Protein AF-A0A3N0CFX7-F1 (afdb_monomer_lite)

Radius of gyration: 48.82 Å; chains: 1; bounding box: 122×66×134 Å

Sequence (807 aa):
MGVRLFTVASLASVGLVSVAFTSPASAATNKIITVDSLAWAADATSGDEVCATAADECTLMAAVQTANETAADPAYDGIEIVFDDGLSGQVTLPNAGPVMASTSFSVTAAVNDYTDPFGSFLVVNAAQPVTIDFDDRIQLISDGDAGYAGITIKSRDVTLTNFSNIRAGESGVLVAGKNATISNGSFSDPGSVIQEAGISLTDGADGTTIDNVVFDSNFRFGIYVDDCSTVKNTTVTGSTFQATEQWGDIWVEFGCSDADQTVVSNFTVDDSTFSSTGIWSSIGLRENSTETDFVVKDSEFTGADEEVLYLFDTMTTDGLTLEGNTFTGTRPVWNEEGNATHTDTRIVDNTFTEQLAHSIVMRNAKHVDNVISGNSFLKQRVGINTTIWLTRQAGRGDVGNVVEDNLFDQGAPGDPASQDPNRWAIFGELDADAPGGNSGWSLLNNRIDNYGNGGSDAPIRIAFAGTKVLGNTYGQNTQGTTVAEESELGGNWFVWNVGTANARIQTWRPAKARFTGGKVSFDVAPVDNGQPQPTPPVNLHVYWTADDNAEEYLGKIENVTAAGRVSIPTTHNSGFVRIQTEGGASGFTSQYSGVAEVLGDTDGDGIADADEVALGTDPNKADTDGDGLSDGVEITGPGLCTTGTNPLKKDSDGDGLGDGAEVKGITINQVVTTLAGRPRAGKKIGLVSTNPCAADTDKDGLTDKQEVTGSKIKQRVHRSKKNGGWYTIGLRKTNPLVKDTDRDGLTDKQEITGSANKTKKAQRKSDPTRADTDWGGARDGAEVRYGSDPAYAGKRKPGARTSSVAD

Secondary structure (DSSP, 8-state):
-----------PPP----------------EEEEE-B------SSTTSS----TTS--BHHHHHHHHHHS---TT-S-EEEEE-TT--EEEEE-TTS--B--TT----S---SSS--S-EEEEE--SS-EEEE-TTTEEEEESS--SSEEEEE-SSSEEEEEESEEE-SSEEEEE-SBSEEEEEEEEE-TTSS--SEEEEE-TT-BS-EEEEEEEES-SSEEEEE-TT-EEEEEEEES-EEE---SSEEEEE---S-TTS-EEEEEEEEES-EE---SSSEEEEE-TTEEEEEEEEES-EEES--SEEEEE-TT-EEES-EEES-EEES-S-SEEE-TT-EEES-EEES-EEES-SS-SEEE-SSEEES-EEES-EEE---SSSSEEEEEEE-TTS--BSEEEES-EEE--STT-GGGSS--SEEEEEEE-TT-TT-B-SEEEES-EEES--TTS---SEEE-SBT-EEES-EE-TT------S---TT-S-SSEEE-TTSS--S-SEEEEEEEEETTEEEEEEEE--SSSPPP-S-EEEEEEEESSSS-EEEEEEEEEEPTT-EEEEE-S-SSSEEEEEEE-STT-PPEE----------SS-SSS-HHHHHHHT--TT-SSSS-SSS-HHHHHH--TT-TT---TT-S-SS-SSS-HHHHHH-EEEEEEEB-TTS-TTS-EEEEEE---TT-SSSS-SSS-HHHHHH-EEEEEEEE--GGG--EEEEEEE---TT-SSSS-SSS-HHHHHHTTT--STTTT----TTBS-SSSSSS-HHHHHHHT--TTB-----TT--------

pLDDT: mean 80.7, std 17.96, range [25.69, 98.88]

Organism: NCBI:txid661483

InterPro domains:
  IPR006626 Parallel beta-helix repeat [SM00710] (177-203)
  IPR006626 Parallel beta-helix repeat [SM00710] (205-227)
  IPR006626 Parallel beta-helix repeat [SM00710] (264-287)
  IPR006626 Parallel beta-helix repeat [SM00710] (317-337)
  IPR006626 Parallel beta-helix repeat [SM00710] (342-364)
  IPR006626 Parallel beta-helix repeat [SM00710] (367-387)
  IPR006626 Parallel beta-helix repeat [SM00710] (438-464)
  IPR011050 Pectin lyase fold/virulence factor [SSF51126] (20-379)
  IPR012334 Pectin lyase fold [G3DSA:2.160.20.10] (106-497)
  IPR028974 TSP type-3 repeat [G3DSA:4.10.1080.10] (569-791)
  IPR039448 Right handed beta helix domain [PF13229] (147-279)
  IPR053180 Calcium-binding acidic-repeat protein [PTHR37467] (542-659)
  IPR059100 Bacterial TSP3 repeat [PF18884] (601-622)
  IPR059100 Bacterial TSP3 repeat [PF18884] (623-649)
  IPR059100 Bacterial TSP3 repeat [PF18884] (651-663)
  IPR059100 Bacterial TSP3 repeat [PF18884] (696-709)
  IPR059100 Bacterial TSP3 repeat [PF18884] (777-790)

Structure (mmCIF, N/CA/C/O backbone):
data_AF-A0A3N0CFX7-F1
#
_entry.id   AF-A0A3N0CFX7-F1
#
loop_
_atom_site.group_PDB
_atom_site.id
_atom_site.type_symbol
_atom_site.label_atom_id
_atom_site.label_alt_id
_atom_site.label_comp_id
_atom_site.label_asym_id
_atom_site.label_entity_id
_atom_site.label_seq_id
_atom_site.pdbx_PDB_ins_code
_atom_site.Cartn_x
_atom_site.Cartn_y
_atom_site.Cartn_z
_atom_site.occupancy
_atom_site.B_iso_or_equiv
_atom_site.auth_seq_id
_atom_site.auth_comp_id
_atom_site.auth_asym_id
_atom_site.auth_atom_id
_atom_site.pdbx_PDB_model_num
ATOM 1 N N . MET A 1 1 ? -49.184 -2.955 -3.752 1.00 36.47 1 MET A N 1
ATOM 2 C CA . MET A 1 1 ? -49.523 -1.980 -4.811 1.00 36.47 1 MET A CA 1
ATOM 3 C C . MET A 1 1 ? -48.276 -1.134 -5.030 1.00 36.47 1 MET A C 1
ATOM 5 O O . MET A 1 1 ? -47.872 -0.473 -4.088 1.00 36.47 1 MET A O 1
ATOM 9 N N . GLY A 1 2 ? -47.633 -1.241 -6.200 1.00 33.75 2 GLY A N 1
ATOM 10 C CA . GLY A 1 2 ? -46.503 -0.387 -6.609 1.00 33.75 2 GLY A CA 1
ATOM 11 C C . GLY A 1 2 ? -45.094 -0.974 -6.444 1.00 33.75 2 GLY A C 1
ATOM 12 O O . GLY A 1 2 ? -44.371 -0.574 -5.543 1.00 33.75 2 GLY A O 1
ATOM 13 N N . VAL A 1 3 ? -44.693 -1.866 -7.355 1.00 25.69 3 VAL A N 1
ATOM 14 C CA . VAL A 1 3 ? -43.283 -2.188 -7.655 1.00 25.69 3 VAL A CA 1
ATOM 15 C C . VAL A 1 3 ? -42.789 -1.162 -8.685 1.00 25.69 3 VAL A C 1
ATOM 17 O O . VAL A 1 3 ? -43.472 -0.949 -9.687 1.00 25.69 3 VAL A O 1
ATOM 20 N N . ARG A 1 4 ? -41.641 -0.510 -8.450 1.00 29.55 4 ARG A N 1
ATOM 21 C CA . ARG A 1 4 ? -40.951 0.331 -9.446 1.00 29.55 4 ARG A CA 1
ATOM 22 C C . ARG A 1 4 ? -39.820 -0.478 -10.083 1.00 29.55 4 ARG A C 1
ATOM 24 O O . ARG A 1 4 ? -38.859 -0.827 -9.409 1.00 29.55 4 ARG A O 1
ATOM 31 N N . LEU A 1 5 ? -39.989 -0.778 -11.369 1.00 26.91 5 LEU A N 1
ATOM 32 C CA . LEU A 1 5 ? -38.990 -1.361 -12.263 1.00 26.91 5 LEU A CA 1
ATOM 33 C C . LEU A 1 5 ? -38.076 -0.249 -12.805 1.00 26.91 5 LEU A C 1
ATOM 35 O O . LEU A 1 5 ? -38.568 0.810 -13.195 1.00 26.91 5 LEU A O 1
ATOM 39 N N . PHE A 1 6 ? -36.773 -0.524 -12.870 1.00 29.48 6 PHE A N 1
ATOM 40 C CA . PHE A 1 6 ? -35.796 0.243 -13.643 1.00 29.48 6 PHE A CA 1
ATOM 41 C C . PHE A 1 6 ? -36.063 0.070 -15.147 1.00 29.48 6 PHE A C 1
ATOM 43 O O . PHE A 1 6 ? -36.169 -1.051 -15.641 1.00 29.48 6 PHE A O 1
ATOM 50 N N . THR A 1 7 ? -36.165 1.180 -15.877 1.00 27.59 7 THR A N 1
ATOM 51 C CA . THR A 1 7 ? -36.228 1.209 -17.346 1.00 27.59 7 THR A CA 1
ATOM 52 C C . THR A 1 7 ? -34.822 1.344 -17.921 1.00 27.59 7 THR A C 1
ATOM 54 O O . THR A 1 7 ? -34.185 2.380 -17.753 1.00 27.59 7 THR A O 1
ATOM 57 N N . VAL A 1 8 ? -34.376 0.313 -18.639 1.00 29.03 8 VAL A N 1
ATOM 58 C CA . VAL A 1 8 ? -33.284 0.384 -19.618 1.00 29.03 8 VAL A CA 1
ATOM 59 C C . VAL A 1 8 ? -33.892 0.885 -20.928 1.00 29.03 8 VAL A C 1
ATOM 61 O O . VAL A 1 8 ? -34.810 0.265 -21.465 1.00 29.03 8 VAL A O 1
ATOM 64 N N . ALA A 1 9 ? -33.425 2.027 -21.430 1.00 29.09 9 ALA A N 1
ATOM 65 C CA . ALA A 1 9 ? -33.841 2.549 -22.726 1.00 29.09 9 ALA A CA 1
ATOM 66 C C . ALA A 1 9 ? -33.032 1.865 -23.839 1.00 29.09 9 ALA A C 1
ATOM 68 O O . ALA A 1 9 ? -31.879 2.202 -24.081 1.00 29.09 9 ALA A O 1
ATOM 69 N N . SER A 1 10 ? -33.657 0.904 -24.521 1.00 29.89 10 SER A N 1
ATOM 70 C CA . SER A 1 10 ? -33.232 0.445 -25.845 1.00 29.89 10 SER A CA 1
ATOM 71 C C . SER A 1 10 ? -33.852 1.379 -26.887 1.00 29.89 10 SER A C 1
ATOM 73 O O . SER A 1 10 ? -35.075 1.446 -27.019 1.00 29.89 10 SER A O 1
ATOM 75 N N . LEU A 1 11 ? -33.017 2.138 -27.596 1.00 30.11 11 LEU A N 1
ATOM 76 C CA . LEU A 1 11 ? -33.422 2.917 -28.763 1.00 30.11 11 LEU A CA 1
ATOM 77 C C . LEU A 1 11 ? -33.107 2.100 -30.017 1.00 30.11 11 LEU A C 1
ATOM 79 O O . LEU A 1 11 ? -31.957 1.964 -30.421 1.00 30.11 11 LEU A O 1
ATOM 83 N N . ALA A 1 12 ? -34.161 1.545 -30.612 1.00 31.00 12 ALA A N 1
ATOM 84 C CA . ALA A 1 12 ? -34.138 0.948 -31.936 1.00 31.00 12 ALA A CA 1
ATOM 85 C C . ALA A 1 12 ? -34.072 2.057 -32.998 1.00 31.00 12 ALA A C 1
ATOM 87 O O . ALA A 1 12 ? -35.005 2.852 -33.135 1.00 31.00 12 ALA A O 1
ATOM 88 N N . SER A 1 13 ? -32.986 2.100 -33.764 1.00 30.66 13 SER A N 1
ATOM 89 C CA . SER A 1 13 ? -32.874 2.890 -34.988 1.00 30.66 13 SER A CA 1
ATOM 90 C C . SER A 1 13 ? -33.237 2.028 -36.202 1.00 30.66 13 SER A C 1
ATOM 92 O O . SER A 1 13 ? -32.788 0.898 -36.376 1.00 30.66 13 SER A O 1
ATOM 94 N N . VAL A 1 14 ? -34.125 2.581 -37.025 1.00 30.81 14 VAL A N 1
ATOM 95 C CA . VAL A 1 14 ? -34.652 2.009 -38.266 1.00 30.81 14 VAL A CA 1
ATOM 96 C C . VAL A 1 14 ? -33.516 1.848 -39.278 1.00 30.81 14 VAL A C 1
ATOM 98 O O . VAL A 1 14 ? -32.934 2.835 -39.723 1.00 30.81 14 VAL A O 1
ATOM 101 N N . GLY A 1 15 ? -33.216 0.604 -39.655 1.00 29.09 15 GLY A N 1
ATOM 102 C CA . GLY A 1 15 ? -32.252 0.288 -40.705 1.00 29.09 15 GLY A CA 1
ATOM 103 C C . GLY A 1 15 ? -32.768 0.699 -42.084 1.00 29.09 15 GLY A C 1
ATOM 104 O O . GLY A 1 15 ? -33.669 0.070 -42.638 1.00 29.09 15 GLY A O 1
ATOM 105 N N . LEU A 1 16 ? -32.167 1.740 -42.657 1.00 30.80 16 LEU A N 1
ATOM 106 C CA . LEU A 1 16 ? -32.125 1.932 -44.103 1.00 30.80 16 LEU A CA 1
ATOM 107 C C . LEU A 1 16 ? -31.152 0.892 -44.666 1.00 30.80 16 LEU A C 1
ATOM 109 O O . LEU A 1 16 ? -29.952 0.956 -44.420 1.00 30.80 16 LEU A O 1
ATOM 113 N N . VAL A 1 17 ? -31.678 -0.083 -45.408 1.00 31.00 17 VAL A N 1
ATOM 114 C CA . VAL A 1 17 ? -30.866 -1.032 -46.175 1.00 31.00 17 VAL A CA 1
ATOM 115 C C . VAL A 1 17 ? -30.278 -0.283 -47.370 1.00 31.00 17 VAL A C 1
ATOM 117 O O . VAL A 1 17 ? -30.862 -0.238 -48.450 1.00 31.00 17 VAL A O 1
ATOM 120 N N . SER A 1 18 ? -29.120 0.337 -47.174 1.00 32.50 18 SER A N 1
ATOM 121 C CA . SER A 1 18 ? -28.195 0.628 -48.261 1.00 32.50 18 SER A CA 1
ATOM 122 C C . SER A 1 18 ? -27.441 -0.662 -48.558 1.00 32.50 18 SER A C 1
ATOM 124 O O . SER A 1 18 ? -26.610 -1.098 -47.765 1.00 32.50 18 SER A O 1
ATOM 126 N N . VAL A 1 19 ? -27.766 -1.299 -49.684 1.00 34.69 19 VAL A N 1
ATOM 127 C CA . VAL A 1 19 ? -26.976 -2.405 -50.231 1.00 34.69 19 VAL A CA 1
ATOM 128 C C . VAL A 1 19 ? -25.618 -1.826 -50.623 1.00 34.69 19 VAL A C 1
ATOM 130 O O . VAL A 1 19 ? -25.456 -1.276 -51.711 1.00 34.69 19 VAL A O 1
ATOM 133 N N . ALA A 1 20 ? -24.661 -1.885 -49.700 1.00 34.44 20 ALA A N 1
ATOM 134 C CA . ALA A 1 20 ? -23.262 -1.708 -50.025 1.00 34.44 20 ALA A CA 1
ATOM 135 C C . ALA A 1 20 ? -22.862 -2.914 -50.877 1.00 34.44 20 ALA A C 1
ATOM 137 O O . ALA A 1 20 ? -22.978 -4.060 -50.441 1.00 34.44 20 ALA A O 1
ATOM 138 N N . PHE A 1 21 ? -22.433 -2.659 -52.110 1.00 34.09 21 PHE A N 1
ATOM 139 C CA . PHE A 1 21 ? -21.617 -3.622 -52.828 1.00 34.09 21 PHE A CA 1
ATOM 140 C C . PHE A 1 21 ? -20.375 -3.855 -51.968 1.00 34.09 21 PHE A C 1
ATOM 142 O O . PHE A 1 21 ? -19.494 -3.003 -51.913 1.00 34.09 21 PHE A O 1
ATOM 149 N N . THR A 1 22 ? -20.327 -4.976 -51.253 1.00 35.44 22 THR A N 1
ATOM 150 C CA . THR A 1 22 ? -19.085 -5.465 -50.668 1.00 35.44 22 THR A CA 1
ATOM 151 C C . THR A 1 22 ? -18.187 -5.839 -51.838 1.00 35.44 22 THR A C 1
ATOM 153 O O . THR A 1 22 ? -18.382 -6.877 -52.476 1.00 35.44 22 THR A O 1
ATOM 156 N N . SER A 1 23 ? -17.229 -4.973 -52.160 1.00 39.06 23 SER A N 1
ATOM 157 C CA . SER A 1 23 ? -15.993 -5.436 -52.778 1.00 39.06 23 SER A CA 1
ATOM 158 C C . SER A 1 23 ? -15.432 -6.555 -51.893 1.00 39.06 23 SER A C 1
ATOM 160 O O . SER A 1 23 ? -15.557 -6.460 -50.667 1.00 39.06 23 SER A O 1
ATOM 162 N N . PRO A 1 24 ? -14.869 -7.632 -52.464 1.00 39.16 24 PRO A N 1
ATOM 163 C CA . PRO A 1 24 ? -14.166 -8.608 -51.647 1.00 39.16 24 PRO A CA 1
ATOM 164 C C . PRO A 1 24 ? -13.107 -7.844 -50.849 1.00 39.16 24 PRO A C 1
ATOM 166 O O . PRO A 1 24 ? -12.378 -7.035 -51.424 1.00 39.16 24 PRO A O 1
ATOM 169 N N . ALA A 1 25 ? -13.082 -8.037 -49.529 1.00 41.69 25 ALA A N 1
ATOM 170 C CA . ALA A 1 25 ? -11.943 -7.626 -48.731 1.00 41.69 25 ALA A CA 1
ATOM 171 C C . ALA A 1 25 ? -10.722 -8.295 -49.370 1.00 41.69 25 ALA A C 1
ATOM 173 O O . ALA A 1 25 ? -10.656 -9.526 -49.424 1.00 41.69 25 ALA A O 1
ATOM 174 N N . SER A 1 26 ? -9.827 -7.492 -49.946 1.00 46.47 26 SER A N 1
ATOM 175 C CA . SER A 1 26 ? -8.476 -7.963 -50.214 1.00 46.47 26 SER A CA 1
ATOM 176 C C . SER A 1 26 ? -7.952 -8.460 -48.875 1.00 46.47 26 SER A C 1
ATOM 178 O O . SER A 1 26 ? -8.103 -7.757 -47.875 1.00 46.47 26 SER A O 1
ATOM 180 N N . ALA A 1 27 ? -7.434 -9.685 -48.824 1.00 52.12 27 ALA A N 1
ATOM 181 C CA . ALA A 1 27 ? -6.634 -10.076 -47.676 1.00 52.12 27 ALA A CA 1
ATOM 182 C C . ALA A 1 27 ? -5.546 -9.009 -47.519 1.00 52.12 27 ALA A C 1
ATOM 184 O O . ALA A 1 27 ? -4.971 -8.594 -48.527 1.00 52.12 27 ALA A O 1
ATOM 185 N N . ALA A 1 28 ? -5.334 -8.540 -46.292 1.00 56.62 28 ALA A N 1
ATOM 186 C CA . ALA A 1 28 ? -4.147 -7.785 -45.943 1.00 56.62 28 ALA A CA 1
ATOM 187 C C . ALA A 1 28 ? -2.940 -8.549 -46.492 1.00 56.62 28 ALA A C 1
ATOM 189 O O . ALA A 1 28 ? -2.705 -9.694 -46.100 1.00 56.62 28 ALA A O 1
ATOM 190 N N . THR A 1 29 ? -2.258 -7.988 -47.482 1.00 82.75 29 THR A N 1
ATOM 191 C CA . THR A 1 29 ? -1.043 -8.578 -48.039 1.00 82.75 29 THR A CA 1
ATOM 192 C C . THR A 1 29 ? 0.082 -7.614 -47.753 1.00 82.75 29 THR A C 1
ATOM 194 O O . THR A 1 29 ? 0.002 -6.454 -48.151 1.00 82.75 29 THR A O 1
ATOM 197 N N . ASN A 1 30 ? 1.115 -8.088 -47.066 1.00 88.00 30 ASN A N 1
ATOM 198 C CA . ASN A 1 30 ? 2.364 -7.356 -46.929 1.00 88.00 30 ASN A CA 1
ATOM 199 C C . ASN A 1 30 ? 3.230 -7.586 -48.171 1.00 88.00 30 ASN A C 1
ATOM 201 O O . ASN A 1 30 ? 3.159 -8.642 -48.814 1.00 88.00 30 ASN A O 1
ATOM 205 N N . LYS A 1 31 ? 4.057 -6.601 -48.519 1.00 93.19 31 LYS A N 1
ATOM 206 C CA . LYS A 1 31 ? 5.149 -6.792 -49.475 1.00 93.19 31 LYS A CA 1
ATOM 207 C C . LYS A 1 31 ? 6.262 -7.540 -48.743 1.00 93.19 31 LYS A C 1
ATOM 209 O O . LYS A 1 31 ? 6.888 -6.978 -47.851 1.00 93.19 31 LYS A O 1
ATOM 214 N N . ILE A 1 32 ? 6.478 -8.803 -49.102 1.00 94.62 32 ILE A N 1
ATOM 215 C CA . ILE A 1 32 ? 7.483 -9.653 -48.451 1.00 94.62 32 ILE A CA 1
ATOM 216 C C . ILE A 1 32 ? 8.857 -9.395 -49.077 1.00 94.62 32 ILE A C 1
ATOM 218 O O . ILE A 1 32 ? 9.004 -9.469 -50.299 1.00 94.62 32 ILE A O 1
ATOM 222 N N . ILE A 1 33 ? 9.854 -9.126 -48.237 1.00 96.56 33 ILE A N 1
ATOM 223 C CA . ILE A 1 33 ? 11.277 -9.116 -48.583 1.00 96.56 33 ILE A CA 1
ATOM 224 C C . ILE A 1 33 ? 11.930 -10.259 -47.807 1.00 96.56 33 ILE A C 1
ATOM 226 O O . ILE A 1 33 ? 11.879 -10.285 -46.580 1.00 96.56 33 ILE A O 1
ATOM 230 N N . THR A 1 34 ? 12.528 -11.213 -48.516 1.00 97.00 34 THR A N 1
ATOM 231 C CA . THR A 1 34 ? 13.131 -12.396 -47.896 1.00 97.00 34 THR A CA 1
ATOM 232 C C . THR A 1 34 ? 14.648 -12.271 -47.873 1.00 97.00 34 THR A C 1
ATOM 234 O O . THR A 1 34 ? 15.277 -12.186 -48.924 1.00 97.00 34 THR A O 1
ATOM 237 N N . VAL A 1 35 ? 15.221 -12.253 -46.672 1.00 97.75 35 VAL A N 1
ATOM 238 C CA . VAL A 1 35 ? 16.664 -12.268 -46.425 1.00 97.75 35 VAL A CA 1
ATOM 239 C C . VAL A 1 35 ? 17.175 -13.702 -46.567 1.00 97.75 35 VAL A C 1
ATOM 241 O O . VAL A 1 35 ? 16.718 -14.601 -45.857 1.00 97.75 35 VAL A O 1
ATOM 244 N N . ASP A 1 36 ? 18.148 -13.908 -47.453 1.00 96.81 36 ASP A N 1
ATOM 245 C CA . ASP A 1 36 ? 18.740 -15.216 -47.773 1.00 96.81 36 ASP A CA 1
ATOM 246 C C . ASP A 1 36 ? 20.222 -15.333 -47.360 1.00 96.81 36 ASP A C 1
ATOM 248 O O . ASP A 1 36 ? 20.809 -16.419 -47.409 1.00 96.81 36 ASP A O 1
ATOM 252 N N . SER A 1 37 ? 20.820 -14.240 -46.872 1.00 96.56 37 SER A N 1
ATOM 253 C CA . SER A 1 37 ? 22.227 -14.181 -46.472 1.00 96.56 37 SER A CA 1
ATOM 254 C C . SER A 1 37 ? 22.444 -13.459 -45.139 1.00 96.56 37 SER A C 1
ATOM 256 O O . SER A 1 37 ? 21.894 -12.389 -44.879 1.00 96.56 37 SER A O 1
ATOM 258 N N . LEU A 1 38 ? 23.320 -14.029 -44.298 1.00 95.12 38 LEU A N 1
ATOM 259 C CA . LEU A 1 38 ? 23.805 -13.407 -43.052 1.00 95.12 38 LEU A CA 1
ATOM 260 C C . LEU A 1 38 ? 24.966 -12.421 -43.286 1.00 95.12 38 LEU A C 1
ATOM 262 O O . LEU A 1 38 ? 25.526 -11.890 -42.325 1.00 95.12 38 LEU A O 1
ATOM 266 N N . ALA A 1 39 ? 25.383 -12.205 -44.538 1.00 94.56 39 ALA A N 1
ATOM 267 C CA . ALA A 1 39 ? 26.454 -11.270 -44.856 1.00 94.56 39 ALA A CA 1
ATOM 268 C C . ALA A 1 39 ? 26.068 -9.817 -44.518 1.00 94.56 39 ALA A C 1
ATOM 270 O O . ALA A 1 39 ? 24.905 -9.423 -44.582 1.00 94.56 39 ALA A O 1
ATOM 271 N N . TRP A 1 40 ? 27.066 -8.987 -44.202 1.00 92.88 40 TRP A N 1
ATOM 272 C CA . TRP A 1 40 ? 26.878 -7.551 -43.986 1.00 92.88 40 TRP A CA 1
ATOM 273 C C . TRP A 1 40 ? 27.243 -6.762 -45.249 1.00 92.88 40 TRP A C 1
ATOM 275 O O . TRP A 1 40 ? 28.405 -6.411 -45.465 1.00 92.88 40 TRP A O 1
ATOM 285 N N . ALA A 1 41 ? 26.260 -6.515 -46.116 1.00 92.62 41 ALA A N 1
ATOM 286 C CA . ALA A 1 41 ? 26.447 -5.763 -47.357 1.00 92.62 41 ALA A CA 1
ATOM 287 C C . ALA A 1 41 ? 25.207 -4.931 -47.702 1.00 92.62 41 ALA A C 1
ATOM 289 O O . ALA A 1 41 ? 24.089 -5.375 -47.474 1.00 92.62 41 ALA A O 1
ATOM 290 N N . ALA A 1 42 ? 25.422 -3.741 -48.261 1.00 91.50 42 ALA A N 1
ATOM 291 C CA . ALA A 1 42 ? 24.358 -2.861 -48.734 1.00 91.50 42 ALA A CA 1
ATOM 292 C C . ALA A 1 42 ? 23.788 -3.323 -50.085 1.00 91.50 42 ALA A C 1
ATOM 294 O O . ALA A 1 42 ? 24.447 -4.053 -50.835 1.00 91.50 42 ALA A O 1
ATOM 295 N N . ASP A 1 43 ? 22.598 -2.825 -50.401 1.00 91.31 43 ASP A N 1
ATOM 296 C CA . ASP A 1 43 ? 21.980 -2.912 -51.719 1.00 91.31 43 ASP A CA 1
ATOM 297 C C . ASP A 1 43 ? 22.938 -2.370 -52.800 1.00 91.31 43 ASP A C 1
ATOM 299 O O . ASP A 1 43 ? 23.551 -1.303 -52.652 1.00 91.31 43 ASP A O 1
ATOM 303 N N . ALA A 1 44 ? 23.116 -3.135 -53.878 1.00 92.69 44 ALA A N 1
ATOM 304 C CA . ALA A 1 44 ? 23.979 -2.751 -54.987 1.00 92.69 44 ALA A CA 1
ATOM 305 C C . ALA A 1 44 ? 23.407 -1.587 -55.804 1.00 92.69 44 ALA A C 1
ATOM 307 O O . ALA A 1 44 ? 24.187 -0.826 -56.390 1.00 92.69 44 ALA A O 1
ATOM 308 N N . THR A 1 45 ? 22.077 -1.457 -55.864 1.00 91.88 45 THR A N 1
ATOM 309 C CA . THR A 1 45 ? 21.380 -0.502 -56.731 1.00 91.88 45 THR A CA 1
ATOM 310 C C . THR A 1 45 ? 20.242 0.198 -55.988 1.00 91.88 45 THR A C 1
ATOM 312 O O . THR A 1 45 ? 19.070 -0.035 -56.242 1.00 91.88 45 THR A O 1
ATOM 315 N N . SER A 1 46 ? 20.604 1.160 -55.137 1.00 85.44 46 SER A N 1
ATOM 316 C CA . SER A 1 46 ? 19.644 2.036 -54.447 1.00 85.44 46 SER A CA 1
ATOM 317 C C . SER A 1 46 ? 18.541 2.579 -55.377 1.00 85.44 46 SER A C 1
ATOM 319 O O . SER A 1 46 ? 18.813 3.153 -56.441 1.00 85.44 46 SER A O 1
ATOM 321 N N . GLY A 1 47 ? 17.294 2.425 -54.936 1.00 82.19 47 GLY A N 1
ATOM 322 C CA . GLY A 1 47 ? 16.071 2.944 -55.537 1.00 82.19 47 GLY A CA 1
ATOM 323 C C . GLY A 1 47 ? 15.426 2.048 -56.594 1.00 82.19 47 GLY A C 1
ATOM 324 O O . GLY A 1 47 ? 14.506 2.512 -57.271 1.00 82.19 47 GLY A O 1
ATOM 325 N N . ASP A 1 48 ? 15.892 0.811 -56.783 1.00 89.38 48 ASP A N 1
ATOM 326 C CA . ASP A 1 48 ? 15.314 -0.128 -57.757 1.00 89.38 48 ASP A CA 1
ATOM 327 C C . ASP A 1 48 ? 14.217 -1.047 -57.180 1.00 89.38 48 ASP A C 1
ATOM 329 O O . ASP A 1 48 ? 13.579 -1.785 -57.933 1.00 89.38 48 ASP A O 1
ATOM 333 N N . GLU A 1 49 ? 13.953 -0.939 -55.873 1.00 88.25 49 GLU A N 1
ATOM 334 C CA . GLU A 1 49 ? 13.016 -1.765 -55.100 1.00 88.25 49 GLU A CA 1
ATOM 335 C C . GLU A 1 49 ? 13.322 -3.278 -55.115 1.00 88.25 49 GLU A C 1
ATOM 337 O O . GLU A 1 49 ? 12.430 -4.092 -54.843 1.00 88.25 49 GLU A O 1
ATOM 342 N N . VAL A 1 50 ? 14.565 -3.673 -55.405 1.00 91.75 50 VAL A N 1
ATOM 343 C CA . VAL A 1 50 ? 15.019 -5.067 -55.411 1.00 91.75 50 VAL A CA 1
ATOM 344 C C . VAL A 1 50 ? 16.083 -5.264 -54.339 1.00 91.75 50 VAL A C 1
ATOM 346 O O . VAL A 1 50 ? 17.161 -4.697 -54.408 1.00 91.75 50 VAL A O 1
ATOM 349 N N . CYS A 1 51 ? 15.824 -6.151 -53.377 1.00 95.69 51 CYS A N 1
ATOM 350 C CA . CYS A 1 51 ? 16.849 -6.517 -52.403 1.00 95.69 51 CYS A CA 1
ATOM 351 C C . CYS A 1 51 ? 17.922 -7.396 -53.060 1.00 95.69 51 CYS A C 1
ATOM 353 O O . CYS A 1 51 ? 17.751 -8.611 -53.163 1.00 95.69 51 CYS A O 1
ATOM 355 N N . ALA A 1 52 ? 19.018 -6.789 -53.517 1.00 96.06 52 ALA A N 1
ATOM 356 C CA . ALA A 1 52 ? 20.153 -7.515 -54.074 1.00 96.06 52 ALA A CA 1
ATOM 357 C C . ALA A 1 52 ? 21.479 -6.786 -53.824 1.00 96.06 52 ALA A C 1
ATOM 359 O O . ALA A 1 52 ? 21.709 -5.655 -54.249 1.00 96.06 52 ALA A O 1
ATOM 360 N N . THR A 1 53 ? 22.410 -7.467 -53.167 1.00 95.44 53 THR A N 1
ATOM 361 C CA . THR A 1 53 ? 23.797 -7.010 -53.023 1.00 95.44 53 THR A CA 1
ATOM 362 C C . THR A 1 53 ? 24.598 -7.256 -54.307 1.00 95.44 53 THR A C 1
ATOM 364 O O . THR A 1 53 ? 24.149 -7.912 -55.247 1.00 95.44 53 THR A O 1
ATOM 367 N N . ALA A 1 54 ? 25.856 -6.800 -54.351 1.00 93.12 54 ALA A N 1
ATOM 368 C CA . ALA A 1 54 ? 26.747 -7.059 -55.490 1.00 93.12 54 ALA A CA 1
ATOM 369 C C . ALA A 1 54 ? 27.062 -8.558 -55.704 1.00 93.12 54 ALA A C 1
ATOM 371 O O . ALA A 1 54 ? 27.610 -8.922 -56.747 1.00 93.12 54 ALA A O 1
ATOM 372 N N . ALA A 1 55 ? 26.751 -9.404 -54.715 1.00 94.50 55 ALA A N 1
ATOM 373 C CA . ALA A 1 55 ? 26.876 -10.856 -54.771 1.00 94.50 55 ALA A CA 1
ATOM 374 C C . ALA A 1 55 ? 25.579 -11.569 -55.207 1.00 94.50 55 ALA A C 1
ATOM 376 O O . ALA A 1 55 ? 25.594 -12.793 -55.278 1.00 94.50 55 ALA A O 1
ATOM 377 N N . ASP A 1 56 ? 24.514 -10.827 -55.546 1.00 94.44 56 ASP A N 1
ATOM 378 C CA . ASP A 1 56 ? 23.180 -11.366 -55.876 1.00 94.44 56 ASP A CA 1
ATOM 379 C C . ASP A 1 56 ? 22.516 -12.093 -54.686 1.00 94.44 56 ASP A C 1
ATOM 381 O O . ASP A 1 56 ? 21.805 -13.077 -54.856 1.00 94.44 56 ASP A O 1
ATOM 385 N N . GLU A 1 57 ? 22.791 -11.606 -53.471 1.00 96.00 57 GLU A N 1
ATOM 386 C CA . GLU A 1 57 ? 22.206 -12.061 -52.197 1.00 96.00 57 GLU A CA 1
ATOM 387 C C . GLU A 1 57 ? 21.362 -10.935 -51.581 1.00 96.00 57 GLU A C 1
ATOM 389 O O . GLU A 1 57 ? 21.753 -9.766 -51.690 1.00 96.00 57 GLU A O 1
ATOM 394 N N . CYS A 1 58 ? 20.276 -11.258 -50.878 1.00 97.31 58 CYS A N 1
ATOM 395 C CA . CYS A 1 58 ? 19.509 -10.323 -50.057 1.00 97.31 58 CYS A CA 1
ATOM 396 C C . CYS A 1 58 ? 19.943 -10.429 -48.587 1.00 97.31 58 CYS A C 1
ATOM 398 O O . CYS A 1 58 ? 19.610 -11.373 -47.869 1.00 97.31 58 CYS A O 1
ATOM 400 N N . THR A 1 59 ? 20.696 -9.433 -48.123 1.00 96.94 59 THR A N 1
ATOM 401 C CA . THR A 1 59 ? 21.117 -9.291 -46.721 1.00 96.94 59 THR A CA 1
ATOM 402 C C . THR A 1 59 ? 20.105 -8.458 -45.935 1.00 96.94 59 THR A C 1
ATOM 404 O O . THR A 1 59 ? 19.326 -7.699 -46.512 1.00 96.94 59 THR A O 1
ATOM 407 N N . LEU A 1 60 ? 20.165 -8.503 -44.601 1.00 96.06 60 LEU A N 1
ATOM 408 C CA . LEU A 1 60 ? 19.311 -7.660 -43.755 1.00 96.06 60 LEU A CA 1
ATOM 409 C C . LEU A 1 60 ? 19.508 -6.153 -44.019 1.00 96.06 60 LEU A C 1
ATOM 411 O O . LEU A 1 60 ? 18.539 -5.398 -44.052 1.00 96.06 60 LEU A O 1
ATOM 415 N N . MET A 1 61 ? 20.750 -5.707 -44.245 1.00 94.44 61 MET A N 1
ATOM 416 C CA . MET A 1 61 ? 21.034 -4.301 -44.560 1.00 94.44 61 MET A CA 1
ATOM 417 C C . MET A 1 61 ? 20.412 -3.883 -45.900 1.00 94.44 61 MET A C 1
ATOM 419 O O . MET A 1 61 ? 19.783 -2.826 -45.960 1.00 94.44 61 MET A O 1
ATOM 423 N N . ALA A 1 62 ? 20.548 -4.711 -46.943 1.00 96.12 62 ALA A N 1
ATOM 424 C CA . ALA A 1 62 ? 19.916 -4.460 -48.236 1.00 96.12 62 ALA A CA 1
ATOM 425 C C . ALA A 1 62 ? 18.384 -4.464 -48.111 1.00 96.12 62 ALA A C 1
ATOM 427 O O . ALA A 1 62 ? 17.740 -3.534 -48.578 1.00 96.12 62 ALA A O 1
ATOM 428 N N . ALA A 1 63 ? 17.803 -5.421 -47.380 1.00 97.44 63 ALA A N 1
ATOM 429 C CA . ALA A 1 63 ? 16.357 -5.508 -47.175 1.00 97.44 63 ALA A CA 1
ATOM 430 C C . ALA A 1 63 ? 15.776 -4.254 -46.503 1.00 97.44 63 ALA A C 1
ATOM 432 O O . ALA A 1 63 ? 14.747 -3.735 -46.941 1.00 97.44 63 ALA A O 1
ATOM 433 N N . VAL A 1 64 ? 16.450 -3.723 -45.476 1.00 96.50 64 VAL A N 1
ATOM 434 C CA . VAL A 1 64 ? 16.043 -2.470 -44.817 1.00 96.50 64 VAL A CA 1
ATOM 435 C C . VAL A 1 64 ? 16.174 -1.271 -45.764 1.00 96.50 64 VAL A C 1
ATOM 437 O O . VAL A 1 64 ? 15.294 -0.410 -45.779 1.00 96.50 64 VAL A O 1
ATOM 440 N N . GLN A 1 65 ? 17.223 -1.206 -46.591 1.00 94.56 65 GLN A N 1
ATOM 441 C CA . GLN A 1 65 ? 17.367 -0.154 -47.607 1.00 94.56 65 GLN A CA 1
ATOM 442 C C . GLN A 1 65 ? 16.245 -0.220 -48.649 1.00 94.56 65 GLN A C 1
ATOM 444 O O . GLN A 1 65 ? 15.573 0.786 -48.877 1.00 94.56 65 GLN A O 1
ATOM 449 N N . THR A 1 66 ? 15.959 -1.409 -49.181 1.00 95.69 66 THR A N 1
ATOM 450 C CA . THR A 1 66 ? 14.844 -1.644 -50.102 1.00 95.69 66 THR A CA 1
ATOM 451 C C . THR A 1 66 ? 13.500 -1.260 -49.470 1.00 95.69 66 THR A C 1
ATOM 453 O O . THR A 1 66 ? 12.659 -0.649 -50.132 1.00 95.69 66 THR A O 1
ATOM 456 N N . ALA A 1 67 ? 13.281 -1.565 -48.185 1.00 95.69 67 ALA A N 1
ATOM 457 C CA . ALA A 1 67 ? 12.064 -1.178 -47.470 1.00 95.69 67 ALA A CA 1
ATOM 458 C C . ALA A 1 67 ? 11.927 0.348 -47.329 1.00 95.69 67 ALA A C 1
ATOM 460 O O . ALA A 1 67 ? 10.850 0.898 -47.554 1.00 95.69 67 ALA A O 1
ATOM 461 N N . ASN A 1 68 ? 13.021 1.046 -47.014 1.00 94.25 68 ASN A N 1
ATOM 462 C CA . ASN A 1 68 ? 13.043 2.507 -46.907 1.00 94.25 68 ASN A CA 1
ATOM 463 C C . ASN A 1 68 ? 12.785 3.213 -48.243 1.00 94.25 68 ASN A C 1
ATOM 465 O O . ASN A 1 68 ? 12.196 4.293 -48.274 1.00 94.25 68 ASN A O 1
ATOM 469 N N . GLU A 1 69 ? 13.264 2.625 -49.336 1.00 92.88 69 GLU A N 1
ATOM 470 C CA . GLU A 1 69 ? 13.162 3.181 -50.686 1.00 92.88 69 GLU A CA 1
ATOM 471 C C . GLU A 1 69 ? 11.858 2.790 -51.392 1.00 92.88 69 GLU A C 1
ATOM 473 O O . GLU A 1 69 ? 11.463 3.453 -52.353 1.00 92.88 69 GLU A O 1
ATOM 478 N N . THR A 1 70 ? 11.158 1.764 -50.895 1.00 91.62 70 THR A N 1
ATOM 479 C CA . THR A 1 70 ? 9.848 1.352 -51.407 1.00 91.62 70 THR A CA 1
ATOM 480 C C . THR A 1 70 ? 8.829 2.472 -51.192 1.00 91.62 70 THR A C 1
ATOM 482 O O . THR A 1 70 ? 8.538 2.889 -50.066 1.00 91.62 70 THR A O 1
ATOM 485 N N . ALA A 1 71 ? 8.258 2.962 -52.294 1.00 89.44 71 ALA A N 1
ATOM 486 C CA . ALA A 1 71 ? 7.199 3.959 -52.241 1.00 89.44 71 ALA A CA 1
ATOM 487 C C . ALA A 1 71 ? 5.926 3.377 -51.611 1.00 89.44 71 ALA A C 1
ATOM 489 O O . ALA A 1 71 ? 5.647 2.186 -51.727 1.00 89.44 71 ALA A O 1
ATOM 490 N N . ALA A 1 72 ? 5.111 4.234 -50.989 1.00 88.12 72 ALA A N 1
ATOM 491 C CA . ALA A 1 72 ? 3.843 3.786 -50.434 1.00 88.12 72 ALA A CA 1
ATOM 492 C C . ALA A 1 72 ? 2.904 3.261 -51.532 1.00 88.12 72 ALA A C 1
ATOM 494 O O . ALA A 1 72 ? 2.423 4.031 -52.369 1.00 88.12 72 ALA A O 1
ATOM 495 N N . ASP A 1 73 ? 2.628 1.960 -51.495 1.00 86.31 73 ASP A N 1
ATOM 496 C CA . ASP A 1 73 ? 1.718 1.273 -52.398 1.00 86.31 73 ASP A CA 1
ATOM 497 C C . ASP A 1 73 ? 0.410 0.911 -51.668 1.00 86.31 73 ASP A C 1
ATOM 499 O O . ASP A 1 73 ? 0.425 0.093 -50.748 1.00 86.31 73 ASP A O 1
ATOM 503 N N . PRO A 1 74 ? -0.746 1.479 -52.059 1.00 84.75 74 PRO A N 1
ATOM 504 C CA . PRO A 1 74 ? -2.035 1.156 -51.447 1.00 84.75 74 PRO A CA 1
ATOM 505 C C . PRO A 1 74 ? -2.504 -0.291 -51.687 1.00 84.75 74 PRO A C 1
ATOM 507 O O . PRO A 1 74 ? -3.558 -0.665 -51.175 1.00 84.75 74 PRO A O 1
ATOM 510 N N . ALA A 1 75 ? -1.795 -1.087 -52.496 1.00 85.44 75 ALA A N 1
ATOM 511 C CA . ALA A 1 75 ? -2.052 -2.516 -52.651 1.00 85.44 75 ALA A CA 1
ATOM 512 C C . ALA A 1 75 ? -1.538 -3.362 -51.473 1.00 85.44 75 ALA A C 1
ATOM 514 O O . ALA A 1 75 ? -1.986 -4.502 -51.325 1.00 85.44 75 ALA A O 1
ATOM 515 N N . TYR A 1 76 ? -0.629 -2.821 -50.657 1.00 86.81 76 TYR A N 1
ATOM 516 C CA . TYR A 1 76 ? -0.042 -3.503 -49.508 1.00 86.81 76 TYR A CA 1
ATOM 517 C C . TYR A 1 76 ? -0.327 -2.741 -48.212 1.00 86.81 76 TYR A C 1
ATOM 519 O O . TYR A 1 76 ? -0.321 -1.509 -48.187 1.00 86.81 76 TYR A O 1
ATOM 527 N N . ASP A 1 77 ? -0.547 -3.486 -47.130 1.00 89.38 77 ASP A N 1
ATOM 528 C CA . ASP A 1 77 ? -0.772 -2.899 -45.802 1.00 89.38 77 ASP A CA 1
ATOM 529 C C . ASP A 1 77 ? 0.547 -2.499 -45.117 1.00 89.38 77 ASP A C 1
ATOM 531 O O . ASP A 1 77 ? 0.564 -1.624 -44.251 1.00 89.38 77 ASP A O 1
ATOM 535 N N . GLY A 1 78 ? 1.659 -3.093 -45.554 1.00 94.62 78 GLY A N 1
ATOM 536 C CA . GLY A 1 78 ? 3.006 -2.807 -45.084 1.00 94.62 78 GLY A CA 1
ATOM 537 C C . GLY A 1 78 ? 4.058 -3.660 -45.790 1.00 94.62 78 GLY A C 1
ATOM 538 O O . GLY A 1 78 ? 3.768 -4.385 -46.748 1.00 94.62 78 GLY A O 1
ATOM 539 N N . ILE A 1 79 ? 5.290 -3.567 -45.304 1.00 97.06 79 ILE A N 1
ATOM 540 C CA . ILE A 1 79 ? 6.447 -4.348 -45.746 1.00 97.06 79 ILE A CA 1
ATOM 541 C C . ILE A 1 79 ? 6.801 -5.336 -44.639 1.00 97.06 79 ILE A C 1
ATOM 543 O O . ILE A 1 79 ? 6.851 -4.968 -43.468 1.00 97.06 79 ILE A O 1
ATOM 547 N N . GLU A 1 80 ? 7.062 -6.583 -45.005 1.00 97.12 80 GLU A N 1
ATOM 548 C CA . GLU A 1 80 ? 7.446 -7.637 -44.071 1.00 97.12 80 GLU A CA 1
ATOM 549 C C . GLU A 1 80 ? 8.804 -8.198 -44.484 1.00 97.12 80 GLU A C 1
ATOM 551 O O . GLU A 1 80 ? 8.956 -8.746 -45.576 1.00 97.12 80 GLU A O 1
ATOM 556 N N . ILE A 1 81 ? 9.802 -8.005 -43.629 1.00 97.94 81 ILE A N 1
ATOM 557 C CA . ILE A 1 81 ? 11.142 -8.556 -43.787 1.00 97.94 81 ILE A CA 1
ATOM 558 C C . ILE A 1 81 ? 11.187 -9.861 -42.995 1.00 97.94 81 ILE A C 1
ATOM 560 O O . ILE A 1 81 ? 11.048 -9.851 -41.772 1.00 97.94 81 ILE A O 1
ATOM 564 N N . VAL A 1 82 ? 11.389 -10.966 -43.708 1.00 96.56 82 VAL A N 1
ATOM 565 C CA . VAL A 1 82 ? 11.481 -12.325 -43.154 1.00 96.56 82 VAL A CA 1
ATOM 566 C C . VAL A 1 82 ? 12.791 -12.975 -43.579 1.00 96.56 82 VAL A C 1
ATOM 568 O O . VAL A 1 82 ? 13.430 -12.532 -44.534 1.00 96.56 82 VAL A O 1
ATOM 571 N N . PHE A 1 83 ? 13.181 -14.051 -42.908 1.00 95.81 83 PHE A N 1
ATOM 572 C CA . PHE A 1 83 ? 14.388 -14.810 -43.235 1.00 95.81 83 PHE A CA 1
ATOM 573 C C . PHE A 1 83 ? 14.021 -16.157 -43.853 1.00 95.81 83 PHE A C 1
ATOM 575 O O . PHE A 1 83 ? 13.056 -16.796 -43.435 1.00 95.81 83 PHE A O 1
ATOM 582 N N . ASP A 1 84 ? 14.815 -16.609 -44.822 1.00 95.19 84 ASP A N 1
ATOM 583 C CA . ASP A 1 84 ? 14.643 -17.921 -45.448 1.00 95.19 84 ASP A CA 1
ATOM 584 C C . ASP A 1 84 ? 14.543 -19.057 -44.403 1.00 95.19 84 ASP A C 1
ATOM 586 O O . ASP A 1 84 ? 15.260 -19.086 -43.396 1.00 95.19 84 ASP A O 1
ATOM 590 N N . ASP A 1 85 ? 13.705 -20.066 -44.668 1.00 87.94 85 ASP A N 1
ATOM 591 C CA . ASP A 1 85 ? 13.439 -21.213 -43.771 1.00 87.94 85 ASP A CA 1
ATOM 592 C C . ASP A 1 85 ? 14.708 -21.985 -43.339 1.00 87.94 85 ASP A C 1
ATOM 594 O O . ASP A 1 85 ? 14.705 -22.720 -42.351 1.00 87.94 85 ASP A O 1
ATOM 598 N N . GLY A 1 86 ? 15.811 -21.850 -44.083 1.00 88.00 86 GLY A N 1
ATOM 599 C CA . GLY A 1 86 ? 17.104 -22.472 -43.778 1.00 88.00 86 GLY A CA 1
ATOM 600 C C . GLY A 1 86 ? 18.130 -21.550 -43.112 1.00 88.00 86 GLY A C 1
ATOM 601 O O . GLY A 1 86 ? 19.195 -22.028 -42.719 1.00 88.00 86 GLY A O 1
ATOM 602 N N . LEU A 1 87 ? 17.847 -20.251 -43.009 1.00 93.50 87 LEU A N 1
ATOM 603 C CA . LEU A 1 87 ? 18.789 -19.244 -42.538 1.00 93.50 87 LEU A CA 1
ATOM 604 C C . LEU A 1 87 ? 18.717 -19.102 -41.012 1.00 93.50 87 LEU A C 1
ATOM 606 O O . LEU A 1 87 ? 17.666 -18.833 -40.444 1.00 93.50 87 LEU A O 1
ATOM 610 N N . SER A 1 88 ? 19.840 -19.309 -40.328 1.00 94.81 88 SER A N 1
ATOM 611 C CA . SER A 1 88 ? 19.938 -19.158 -38.872 1.00 94.81 88 SER A CA 1
ATOM 612 C C . SER A 1 88 ? 21.363 -18.810 -38.475 1.00 94.81 88 SER A C 1
ATOM 614 O O . SER A 1 88 ? 22.303 -19.351 -39.066 1.00 94.81 88 SER A O 1
ATOM 616 N N . GLY A 1 89 ? 21.531 -17.987 -37.447 1.00 93.31 89 GLY A N 1
ATOM 617 C CA . GLY A 1 89 ? 22.838 -17.613 -36.922 1.00 93.31 89 GLY A CA 1
ATOM 618 C C . GLY A 1 89 ? 22.982 -16.113 -36.701 1.00 93.31 89 GLY A C 1
ATOM 619 O O . GLY A 1 89 ? 22.006 -15.388 -36.540 1.00 93.31 89 GLY A O 1
ATOM 620 N N . GLN A 1 90 ? 24.231 -15.661 -36.665 1.00 93.25 90 GLN A N 1
ATOM 621 C CA . GLN A 1 90 ? 24.587 -14.289 -36.329 1.00 93.25 90 GLN A CA 1
ATOM 622 C C . GLN A 1 90 ? 24.850 -13.459 -37.588 1.00 93.25 90 GLN A C 1
ATOM 624 O O . GLN A 1 90 ? 25.708 -13.810 -38.398 1.00 93.25 90 GLN A O 1
ATOM 629 N N . VAL A 1 91 ? 24.178 -12.314 -37.689 1.00 93.62 91 VAL A N 1
ATOM 630 C CA . VAL A 1 91 ? 24.608 -11.177 -38.503 1.00 93.62 91 VAL A CA 1
ATOM 631 C C . VAL A 1 91 ? 25.632 -10.389 -37.687 1.00 93.62 91 VAL A C 1
ATOM 633 O O . VAL A 1 91 ? 25.319 -9.845 -36.625 1.00 93.62 91 VAL A O 1
ATOM 636 N N . THR A 1 92 ? 26.880 -10.366 -38.152 1.00 91.75 92 THR A N 1
ATOM 637 C CA . THR A 1 92 ? 27.964 -9.637 -37.483 1.00 91.75 92 THR A CA 1
ATOM 638 C C . THR A 1 92 ? 27.968 -8.172 -37.920 1.00 91.75 92 THR A C 1
ATOM 640 O O . THR A 1 92 ? 28.215 -7.882 -39.092 1.00 91.75 92 THR A O 1
ATOM 643 N N . LEU A 1 93 ? 27.719 -7.258 -36.979 1.00 88.31 93 LEU A N 1
ATOM 644 C CA . LEU A 1 93 ? 27.806 -5.814 -37.201 1.00 88.31 93 LEU A CA 1
ATOM 645 C C . LEU A 1 93 ? 29.277 -5.380 -37.027 1.00 88.31 93 LEU A C 1
ATOM 647 O O . LEU A 1 93 ? 29.862 -5.633 -35.975 1.00 88.31 93 LEU A O 1
ATOM 651 N N . PRO A 1 94 ? 29.920 -4.787 -38.043 1.00 85.00 94 PRO A N 1
ATOM 652 C CA . PRO A 1 94 ? 31.343 -4.459 -37.980 1.00 85.00 94 PRO A CA 1
ATOM 653 C C . PRO A 1 94 ? 31.622 -3.201 -37.144 1.00 85.00 94 PRO A C 1
ATOM 655 O O . PRO A 1 94 ? 31.012 -2.162 -37.372 1.00 85.00 94 PRO A O 1
ATOM 658 N N . ASN A 1 95 ? 32.644 -3.233 -36.288 1.00 75.50 95 ASN A N 1
ATOM 659 C CA . ASN A 1 95 ? 33.064 -2.114 -35.432 1.00 75.50 95 ASN A CA 1
ATOM 660 C C . ASN A 1 95 ? 33.408 -0.840 -36.236 1.00 75.50 95 ASN A C 1
ATOM 662 O O . ASN A 1 95 ? 33.157 0.282 -35.813 1.00 75.50 95 ASN A O 1
ATOM 666 N N . ALA A 1 96 ? 33.950 -1.010 -37.446 1.00 69.69 96 ALA A N 1
ATOM 667 C CA . ALA A 1 96 ? 34.170 0.071 -38.404 1.00 69.69 96 ALA A CA 1
ATOM 668 C C . ALA A 1 96 ? 33.743 -0.388 -39.805 1.00 69.69 96 ALA A C 1
ATOM 670 O O . ALA A 1 96 ? 34.551 -0.905 -40.581 1.00 69.69 96 ALA A O 1
ATOM 671 N N . GLY A 1 97 ? 32.459 -0.230 -40.128 1.00 67.00 97 GLY A N 1
ATOM 672 C CA . GLY A 1 97 ? 31.892 -0.607 -41.423 1.00 67.00 97 GLY A CA 1
ATOM 673 C C . GLY A 1 97 ? 30.862 0.393 -41.949 1.00 67.00 97 GLY A C 1
ATOM 674 O O . GLY A 1 97 ? 30.737 1.494 -41.413 1.00 67.00 97 GLY A O 1
ATOM 675 N N . PRO A 1 98 ? 30.157 0.058 -43.044 1.00 69.31 98 PRO A N 1
ATOM 676 C CA . PRO A 1 98 ? 29.122 0.930 -43.574 1.00 69.31 98 PRO A CA 1
ATOM 677 C C . PRO A 1 98 ? 27.980 1.035 -42.558 1.00 69.31 98 PRO A C 1
ATOM 679 O O . PRO A 1 98 ? 27.394 0.024 -42.173 1.00 69.31 98 PRO A O 1
ATOM 682 N N . VAL A 1 99 ? 27.688 2.266 -42.146 1.00 75.38 99 VAL A N 1
ATOM 683 C CA . VAL A 1 99 ? 26.571 2.621 -41.265 1.00 75.38 99 VAL A CA 1
ATOM 684 C C . VAL A 1 99 ? 25.514 3.383 -42.059 1.00 75.38 99 VAL A C 1
ATOM 686 O O . VAL A 1 99 ? 25.835 4.150 -42.974 1.00 75.38 99 VAL A O 1
ATOM 689 N N . MET A 1 100 ? 24.244 3.184 -41.717 1.00 76.56 100 MET A N 1
ATOM 690 C CA . MET A 1 100 ? 23.157 4.025 -42.200 1.00 76.56 100 MET A CA 1
ATOM 691 C C . MET A 1 100 ? 23.117 5.309 -41.367 1.00 76.56 100 MET A C 1
ATOM 693 O O . MET A 1 100 ? 22.934 5.289 -40.151 1.00 76.56 100 MET A O 1
ATOM 697 N N . ALA A 1 101 ? 23.308 6.454 -42.021 1.00 65.25 101 ALA A N 1
ATOM 698 C CA . ALA A 1 101 ? 23.293 7.739 -41.334 1.00 65.25 101 ALA A CA 1
ATOM 699 C C . ALA A 1 101 ? 21.871 8.104 -40.871 1.00 65.25 101 ALA A C 1
ATOM 701 O O . ALA A 1 101 ? 20.967 8.307 -41.688 1.00 65.25 101 ALA A O 1
ATOM 702 N N . SER A 1 102 ? 21.695 8.294 -39.565 1.00 58.00 102 SER A N 1
ATOM 703 C CA . SER A 1 102 ? 20.540 8.968 -38.975 1.00 58.00 102 SER A CA 1
ATOM 704 C C . SER A 1 102 ? 20.745 10.483 -39.115 1.00 58.00 102 SER A C 1
ATOM 706 O O . SER A 1 102 ? 21.244 11.165 -38.233 1.00 58.00 102 SER A O 1
ATOM 708 N N . THR A 1 103 ? 20.401 11.056 -40.270 1.00 42.78 103 THR A N 1
ATOM 709 C CA . THR A 1 103 ? 20.659 12.479 -40.609 1.00 42.78 103 THR A CA 1
ATOM 710 C C . THR A 1 103 ? 19.886 13.516 -39.761 1.00 42.78 103 THR A C 1
ATOM 712 O O . THR A 1 103 ? 19.566 14.599 -40.249 1.00 42.78 103 THR A O 1
ATOM 715 N N . SER A 1 104 ? 19.490 13.210 -38.522 1.00 45.03 104 SER A N 1
ATOM 716 C CA . SER A 1 104 ? 18.578 14.053 -37.732 1.00 45.03 104 SER A CA 1
ATOM 717 C C . SER A 1 104 ? 18.755 14.017 -36.215 1.00 45.03 104 SER A C 1
ATOM 719 O O . SER A 1 104 ? 17.983 14.703 -35.555 1.00 45.03 104 SER A O 1
ATOM 721 N N . PHE A 1 105 ? 19.701 13.265 -35.650 1.00 47.78 105 PHE A N 1
ATOM 722 C CA . PHE A 1 105 ? 19.884 13.293 -34.198 1.00 47.78 105 PHE A CA 1
ATOM 723 C C . PHE A 1 105 ? 20.794 14.468 -33.826 1.00 47.78 105 PHE A C 1
ATOM 725 O O . PHE A 1 105 ? 21.929 14.548 -34.286 1.00 47.78 105 PHE A O 1
ATOM 732 N N . SER A 1 106 ? 20.251 15.450 -33.111 1.00 37.84 106 SER A N 1
ATOM 733 C CA . SER A 1 106 ? 20.967 16.645 -32.663 1.00 37.84 106 SER A CA 1
ATOM 734 C C . SER A 1 106 ? 20.781 16.759 -31.159 1.00 37.84 106 SER A C 1
ATOM 736 O O . SER A 1 106 ? 19.883 17.474 -30.719 1.00 37.84 106 SER A O 1
ATOM 738 N N . VAL A 1 107 ? 21.645 16.100 -30.391 1.00 42.19 107 VAL A N 1
ATOM 739 C CA . VAL A 1 107 ? 21.759 16.346 -28.951 1.00 42.19 107 VAL A CA 1
ATOM 740 C C . VAL A 1 107 ? 22.434 17.706 -28.765 1.00 42.19 107 VAL A C 1
ATOM 742 O O . VAL A 1 107 ? 23.540 17.973 -29.248 1.00 42.19 107 VAL A O 1
ATOM 745 N N . THR A 1 108 ? 21.732 18.643 -28.141 1.00 34.91 108 THR A N 1
ATOM 746 C CA . THR A 1 108 ? 22.248 19.984 -27.867 1.00 34.91 108 THR A CA 1
ATOM 747 C C . THR A 1 108 ? 23.242 19.971 -26.702 1.00 34.91 108 THR A C 1
ATOM 749 O O . THR A 1 108 ? 22.867 20.159 -25.559 1.00 34.91 108 THR A O 1
ATOM 752 N N . ALA A 1 109 ? 24.535 19.874 -27.021 1.00 34.41 109 ALA A N 1
ATOM 753 C CA . ALA A 1 109 ? 25.684 20.489 -26.328 1.00 34.41 109 ALA A CA 1
ATOM 754 C C . ALA A 1 109 ? 25.935 20.249 -24.813 1.00 34.41 109 ALA A C 1
ATOM 756 O O . ALA A 1 109 ? 26.869 20.861 -24.281 1.00 34.41 109 ALA A O 1
ATOM 757 N N . ALA A 1 110 ? 25.221 19.357 -24.131 1.00 37.22 110 ALA A N 1
ATOM 758 C CA . ALA A 1 110 ? 25.696 18.728 -22.898 1.00 37.22 110 ALA A CA 1
ATOM 759 C C . ALA A 1 110 ? 26.167 17.316 -23.260 1.00 37.22 110 ALA A C 1
ATOM 761 O O . ALA A 1 110 ? 25.426 16.542 -23.840 1.00 37.22 110 ALA A O 1
ATOM 762 N N . VAL A 1 111 ? 27.446 17.026 -23.047 1.00 37.62 111 VAL A N 1
ATOM 763 C CA . VAL A 1 111 ? 28.076 15.787 -23.517 1.00 37.62 111 VAL A CA 1
ATOM 764 C C . VAL A 1 111 ? 27.722 14.661 -22.538 1.00 37.62 111 VAL A C 1
ATOM 766 O O . VAL A 1 111 ? 28.347 14.578 -21.479 1.00 37.62 111 VAL A O 1
ATOM 769 N N . ASN A 1 112 ? 26.723 13.838 -22.852 1.00 47.62 112 ASN A N 1
ATOM 770 C CA . ASN A 1 112 ? 26.566 12.484 -22.315 1.00 47.62 112 ASN A CA 1
ATOM 771 C C . ASN A 1 112 ? 26.889 11.475 -23.441 1.00 47.62 112 ASN A C 1
ATOM 773 O O . ASN A 1 112 ? 26.610 11.714 -24.610 1.00 47.62 112 ASN A O 1
ATOM 777 N N . ASP A 1 113 ? 27.596 10.396 -23.098 1.00 50.06 113 ASP A N 1
ATOM 778 C CA . ASP A 1 113 ? 28.279 9.510 -24.062 1.00 50.06 113 ASP A CA 1
ATOM 779 C C . ASP A 1 113 ? 27.361 8.418 -24.665 1.00 50.06 113 ASP A C 1
ATOM 781 O O . ASP A 1 113 ? 27.862 7.616 -25.434 1.00 50.06 113 ASP A O 1
ATOM 785 N N . TYR A 1 114 ? 26.063 8.350 -24.319 1.00 54.12 114 TYR A N 1
ATOM 786 C CA . TYR A 1 114 ? 25.269 7.093 -24.405 1.00 54.12 114 TYR A CA 1
ATOM 787 C C . TYR A 1 114 ? 24.190 7.068 -25.497 1.00 54.12 114 TYR A C 1
ATOM 789 O O . TYR A 1 114 ? 23.523 6.060 -25.746 1.00 54.12 114 TYR A O 1
ATOM 797 N N . THR A 1 115 ? 23.966 8.226 -26.113 1.00 50.16 115 THR A N 1
ATOM 798 C CA . THR A 1 115 ? 22.978 8.468 -27.172 1.00 50.16 115 THR A CA 1
ATOM 799 C C . THR A 1 115 ? 23.483 9.481 -28.191 1.00 50.16 115 THR A C 1
ATOM 801 O O . THR A 1 115 ? 22.688 10.039 -28.945 1.00 50.16 115 THR A O 1
ATOM 804 N N . ASP A 1 116 ? 24.801 9.664 -28.327 1.00 51.91 116 ASP A N 1
ATOM 805 C CA . ASP A 1 116 ? 25.382 10.243 -29.545 1.00 51.91 116 ASP A CA 1
ATOM 806 C C . ASP A 1 116 ? 25.794 9.102 -30.485 1.00 51.91 116 ASP A C 1
ATOM 808 O O . ASP A 1 116 ? 26.989 8.832 -30.640 1.00 51.91 116 ASP A O 1
ATOM 812 N N . PRO A 1 117 ? 24.846 8.359 -31.109 1.00 52.88 117 PRO A N 1
ATOM 813 C CA . PRO A 1 117 ? 25.249 7.356 -32.059 1.00 52.88 117 PRO A CA 1
ATOM 814 C C . PRO A 1 117 ? 25.966 8.105 -33.179 1.00 52.88 117 PRO A C 1
ATOM 816 O O . PRO A 1 117 ? 25.356 8.869 -33.933 1.00 52.88 117 PRO A O 1
ATOM 819 N N . PHE A 1 118 ? 27.245 7.797 -33.385 1.00 51.81 118 PHE A N 1
ATOM 820 C CA . PHE A 1 118 ? 28.012 8.252 -34.547 1.00 51.81 118 PHE A CA 1
ATOM 821 C C . PHE A 1 118 ? 27.368 7.780 -35.888 1.00 51.81 118 PHE A C 1
ATOM 823 O O . PHE A 1 118 ? 27.912 8.026 -36.970 1.00 51.81 118 PHE A O 1
ATOM 830 N N . GLY A 1 119 ? 26.234 7.062 -35.826 1.00 69.69 119 GLY A N 1
ATOM 831 C CA . GLY A 1 119 ? 25.430 6.443 -36.878 1.00 69.69 119 GLY A CA 1
ATOM 832 C C . GLY A 1 119 ? 24.619 5.249 -36.339 1.00 69.69 119 GLY A C 1
ATOM 833 O O . GLY A 1 119 ? 24.738 4.866 -35.180 1.00 69.69 119 GLY A O 1
ATOM 834 N N . SER A 1 120 ? 23.800 4.612 -37.174 1.00 84.62 120 SER A N 1
ATOM 835 C CA . SER A 1 120 ? 23.145 3.340 -36.822 1.00 84.62 120 SER A CA 1
ATOM 836 C C . SER A 1 120 ? 23.491 2.279 -37.857 1.00 84.62 120 SER A C 1
ATOM 838 O O . SER A 1 120 ? 23.669 2.594 -39.036 1.00 84.62 120 SER A O 1
ATOM 840 N N . PHE A 1 121 ? 23.578 1.014 -37.454 1.00 87.12 121 PHE A N 1
ATOM 841 C CA . PHE A 1 121 ? 23.804 -0.067 -38.413 1.00 87.12 121 PHE A CA 1
ATOM 842 C C . PHE A 1 121 ? 22.603 -0.228 -39.345 1.00 87.12 121 PHE A C 1
ATOM 844 O O . PHE A 1 121 ? 22.773 -0.284 -40.564 1.00 87.12 121 PHE A O 1
ATOM 851 N N . LEU A 1 122 ? 21.395 -0.219 -38.778 1.00 91.56 122 LEU A N 1
ATOM 852 C CA . LEU A 1 122 ? 20.132 -0.241 -39.504 1.00 91.56 122 LEU A CA 1
ATOM 853 C C . LEU A 1 122 ? 19.284 0.984 -39.136 1.00 91.56 122 LEU A C 1
ATOM 855 O O . LEU A 1 122 ? 19.157 1.324 -37.965 1.00 91.56 122 LEU A O 1
ATOM 859 N N . VAL A 1 123 ? 18.684 1.646 -40.129 1.00 92.50 123 VAL A N 1
ATOM 860 C CA . VAL A 1 123 ? 17.703 2.725 -39.916 1.00 92.50 123 VAL A CA 1
ATOM 861 C C . VAL A 1 123 ? 16.422 2.351 -40.648 1.00 92.50 123 VAL A C 1
ATOM 863 O O . VAL A 1 123 ? 16.435 2.268 -41.870 1.00 92.50 123 VAL A O 1
ATOM 866 N N . VAL A 1 124 ? 15.320 2.161 -39.927 1.00 95.19 124 VAL A N 1
ATOM 867 C CA . VAL A 1 124 ? 13.986 1.928 -40.495 1.00 95.19 124 VAL A CA 1
ATOM 868 C C . VAL A 1 124 ? 13.255 3.266 -40.588 1.00 95.19 124 VAL A C 1
ATOM 870 O O . VAL A 1 124 ? 12.839 3.856 -39.589 1.00 95.19 124 VAL A O 1
ATOM 873 N N . ASN A 1 125 ? 13.144 3.776 -41.808 1.00 93.31 125 ASN A N 1
ATOM 874 C CA . ASN A 1 125 ? 12.534 5.055 -42.154 1.00 93.31 125 ASN A CA 1
ATOM 875 C C . ASN A 1 125 ? 11.731 4.916 -43.457 1.00 93.31 125 ASN A C 1
ATOM 877 O O . ASN A 1 125 ? 12.010 5.588 -44.453 1.00 93.31 125 ASN A O 1
ATOM 881 N N . ALA A 1 126 ? 10.764 4.003 -43.451 1.00 92.88 126 ALA A N 1
ATOM 882 C CA . ALA A 1 126 ? 9.949 3.672 -44.611 1.00 92.88 126 ALA A CA 1
ATOM 883 C C . ALA A 1 126 ? 8.689 4.546 -44.720 1.00 92.88 126 ALA A C 1
ATOM 885 O O . ALA A 1 126 ? 8.208 5.133 -43.748 1.00 92.88 126 ALA A O 1
ATOM 886 N N . ALA A 1 127 ? 8.129 4.616 -45.931 1.00 93.00 127 ALA A N 1
ATOM 887 C CA . ALA A 1 127 ? 6.881 5.332 -46.206 1.00 93.00 127 ALA A CA 1
ATOM 888 C C . ALA A 1 127 ? 5.614 4.557 -45.780 1.00 93.00 127 ALA A C 1
ATOM 890 O O . ALA A 1 127 ? 4.517 5.120 -45.812 1.00 93.00 127 ALA A O 1
ATOM 891 N N . GLN A 1 128 ? 5.756 3.283 -45.403 1.00 93.12 128 GLN A N 1
ATOM 892 C CA . GLN A 1 128 ? 4.690 2.368 -44.980 1.00 93.12 128 GLN A CA 1
ATOM 893 C C . GLN A 1 128 ? 5.100 1.596 -43.718 1.00 93.12 128 GLN A C 1
ATOM 895 O O . GLN A 1 128 ? 6.290 1.593 -43.396 1.00 93.12 128 GLN A O 1
ATOM 900 N N . PRO A 1 129 ? 4.147 0.951 -43.014 1.00 96.88 129 PRO A N 1
ATOM 901 C CA . PRO A 1 129 ? 4.453 0.082 -41.880 1.00 96.88 129 PRO A CA 1
ATOM 902 C C . PRO A 1 129 ? 5.482 -0.993 -42.244 1.00 96.88 129 PRO A C 1
ATOM 904 O O . PRO A 1 129 ? 5.443 -1.530 -43.354 1.00 96.88 129 PRO A O 1
ATOM 907 N N . VAL A 1 130 ? 6.384 -1.317 -41.317 1.00 98.25 130 VAL A N 1
ATOM 908 C CA . VAL A 1 130 ? 7.436 -2.330 -41.518 1.00 98.25 130 VAL A CA 1
ATOM 909 C C . VAL A 1 130 ? 7.393 -3.338 -40.384 1.00 98.25 130 VAL A C 1
ATOM 911 O O . VAL A 1 130 ? 7.443 -2.953 -39.224 1.00 98.25 130 VAL A O 1
ATOM 914 N N . THR A 1 131 ? 7.354 -4.625 -40.705 1.00 98.31 131 THR A N 1
ATOM 915 C CA . THR A 1 131 ? 7.580 -5.711 -39.744 1.00 98.31 131 THR A CA 1
ATOM 916 C C . THR A 1 131 ? 8.888 -6.407 -40.083 1.00 98.31 131 THR A C 1
ATOM 918 O O . THR A 1 131 ? 9.110 -6.748 -41.241 1.00 98.31 131 THR A O 1
ATOM 921 N N . ILE A 1 132 ? 9.753 -6.606 -39.092 1.00 98.12 132 ILE A N 1
ATOM 922 C CA . ILE A 1 132 ? 10.942 -7.453 -39.188 1.00 98.12 132 ILE A CA 1
ATOM 923 C C . ILE A 1 132 ? 10.746 -8.610 -38.213 1.00 98.12 132 ILE A C 1
ATOM 925 O O . ILE A 1 132 ? 10.769 -8.408 -36.996 1.00 98.12 132 ILE A O 1
ATOM 929 N N . ASP A 1 133 ? 10.526 -9.800 -38.761 1.00 96.94 133 ASP A N 1
ATOM 930 C CA . ASP A 1 133 ? 10.392 -11.038 -37.996 1.00 96.94 133 ASP A CA 1
ATOM 931 C C . ASP A 1 133 ? 11.708 -11.813 -38.079 1.00 96.94 133 ASP A C 1
ATOM 933 O O . ASP A 1 133 ? 12.116 -12.248 -39.156 1.00 96.94 133 ASP A O 1
ATOM 937 N N . PHE A 1 134 ? 12.397 -11.942 -36.946 1.00 95.44 134 PHE A N 1
ATOM 938 C CA . PHE A 1 134 ? 13.684 -12.634 -36.840 1.00 95.44 134 PHE A CA 1
ATOM 939 C C . PHE A 1 134 ? 13.541 -14.150 -36.607 1.00 95.44 134 PHE A C 1
ATOM 941 O O . PHE A 1 134 ? 14.558 -14.857 -36.573 1.00 95.44 134 PHE A O 1
ATOM 948 N N . ASP A 1 135 ? 12.302 -14.644 -36.488 1.00 91.81 135 ASP A N 1
ATOM 949 C CA . ASP A 1 135 ? 11.907 -16.055 -36.390 1.00 91.81 135 ASP A CA 1
ATOM 950 C C . ASP A 1 135 ? 12.689 -16.864 -35.337 1.00 91.81 135 ASP A C 1
ATOM 952 O O . ASP A 1 135 ? 13.026 -18.026 -35.541 1.00 91.81 135 ASP A O 1
ATOM 956 N N . ASP A 1 136 ? 13.085 -16.217 -34.239 1.00 92.56 136 ASP A N 1
ATOM 957 C CA . ASP A 1 136 ? 13.906 -16.714 -33.123 1.00 92.56 136 ASP A CA 1
ATOM 958 C C . ASP A 1 136 ? 15.264 -17.323 -33.530 1.00 92.56 136 ASP A C 1
ATOM 960 O O . ASP A 1 136 ? 15.982 -17.911 -32.714 1.00 92.56 136 ASP A O 1
ATOM 964 N N . ARG A 1 137 ? 15.651 -17.188 -34.803 1.00 91.38 137 ARG A N 1
ATOM 965 C CA . ARG A 1 137 ? 16.810 -17.859 -35.416 1.00 91.38 137 ARG A CA 1
ATOM 966 C C . ARG A 1 137 ? 17.969 -16.917 -35.698 1.00 91.38 137 ARG A C 1
ATOM 968 O O . ARG A 1 137 ? 19.082 -17.387 -35.962 1.00 91.38 137 ARG A O 1
ATOM 975 N N . ILE A 1 138 ? 17.714 -15.612 -35.680 1.00 94.00 138 ILE A N 1
ATOM 976 C CA . ILE A 1 138 ? 18.668 -14.591 -36.102 1.00 94.00 138 ILE A CA 1
ATOM 977 C C . ILE A 1 138 ? 19.133 -13.764 -34.905 1.00 94.00 138 ILE A C 1
ATOM 979 O O . ILE A 1 138 ? 18.335 -13.333 -34.068 1.00 94.00 138 ILE A O 1
ATOM 983 N N . GLN A 1 139 ? 20.448 -13.563 -34.832 1.00 93.56 139 GLN A N 1
ATOM 984 C CA . GLN A 1 139 ? 21.119 -12.679 -33.880 1.00 93.56 139 GLN A CA 1
ATOM 985 C C . GLN A 1 139 ? 21.747 -11.508 -34.630 1.00 93.56 139 GLN A C 1
ATOM 987 O O . GLN A 1 139 ? 22.309 -11.699 -35.709 1.00 93.56 139 GLN A O 1
ATOM 992 N N . LEU A 1 140 ? 21.728 -10.319 -34.036 1.00 92.56 140 LEU A N 1
ATOM 993 C CA . LEU A 1 140 ? 22.491 -9.160 -34.493 1.00 92.56 140 LEU A CA 1
ATOM 994 C C . LEU A 1 140 ? 23.530 -8.855 -33.432 1.00 92.56 140 LEU A C 1
ATOM 996 O O . LEU A 1 140 ? 23.168 -8.526 -32.310 1.00 92.56 140 LEU A O 1
ATOM 1000 N N . ILE A 1 141 ? 24.811 -8.998 -33.755 1.00 90.81 141 ILE A N 1
ATOM 1001 C CA . ILE A 1 141 ? 25.876 -8.843 -32.761 1.00 90.81 141 ILE A CA 1
ATOM 1002 C C . ILE A 1 141 ? 27.013 -8.027 -33.358 1.00 90.81 141 ILE A C 1
ATOM 1004 O O . ILE A 1 141 ? 27.598 -8.426 -34.368 1.00 90.81 141 ILE A O 1
ATOM 1008 N N . SER A 1 142 ? 27.357 -6.929 -32.692 1.00 87.19 142 SER A N 1
ATOM 1009 C CA . SER A 1 142 ? 28.562 -6.149 -32.970 1.00 87.19 142 SER A CA 1
ATOM 1010 C C . SER A 1 142 ? 29.839 -6.934 -32.658 1.00 87.19 142 S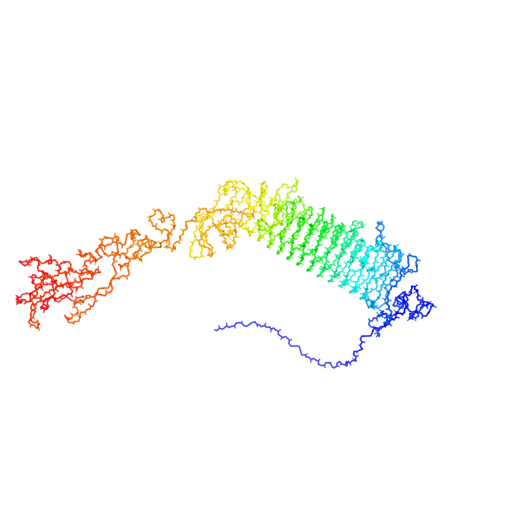ER A C 1
ATOM 1012 O O . SER A 1 142 ? 29.930 -7.603 -31.628 1.00 87.19 142 SER A O 1
ATOM 1014 N N . ASP A 1 143 ? 30.845 -6.864 -33.537 1.00 82.12 143 ASP A N 1
ATOM 1015 C CA . ASP A 1 143 ? 32.158 -7.507 -33.343 1.00 82.12 143 ASP A CA 1
ATOM 1016 C C . ASP A 1 143 ? 33.118 -6.720 -32.424 1.00 82.12 143 ASP A C 1
ATOM 1018 O O . ASP A 1 143 ? 34.272 -7.119 -32.231 1.00 82.12 143 ASP A O 1
ATOM 1022 N N . GLY A 1 144 ? 32.625 -5.645 -31.804 1.00 78.38 144 GLY A N 1
ATOM 1023 C CA . GLY A 1 144 ? 33.300 -4.863 -30.773 1.00 78.38 144 GLY A CA 1
ATOM 1024 C C . GLY A 1 144 ? 32.380 -3.826 -30.122 1.00 78.38 144 GLY A C 1
ATOM 1025 O O . GLY A 1 144 ? 31.205 -3.717 -30.477 1.00 78.38 144 GLY A O 1
ATOM 1026 N N . ASP A 1 145 ? 32.941 -3.074 -29.178 1.00 75.00 145 ASP A N 1
ATOM 1027 C CA . ASP A 1 145 ? 32.340 -1.867 -28.602 1.00 75.00 145 ASP A CA 1
ATOM 1028 C C . ASP A 1 145 ? 32.277 -0.773 -29.680 1.00 75.00 145 ASP A C 1
ATOM 1030 O O . ASP A 1 145 ? 33.276 -0.115 -29.985 1.00 75.00 145 ASP A O 1
ATOM 1034 N N . ALA A 1 146 ? 31.137 -0.718 -30.368 1.00 68.25 146 ALA A N 1
ATOM 1035 C CA . ALA A 1 146 ? 30.893 0.155 -31.504 1.00 68.25 146 ALA A CA 1
ATOM 1036 C C . ALA A 1 146 ? 29.938 1.270 -31.072 1.00 68.25 146 ALA A C 1
ATOM 1038 O O . ALA A 1 146 ? 28.826 0.966 -30.655 1.00 68.25 146 ALA A O 1
ATOM 1039 N N . GLY A 1 147 ? 30.326 2.536 -31.252 1.00 72.12 147 GLY A N 1
ATOM 1040 C CA . GLY A 1 147 ? 29.526 3.717 -30.878 1.00 72.12 147 GLY A CA 1
ATOM 1041 C C . GLY A 1 147 ? 28.278 3.962 -31.749 1.00 72.12 147 GLY A C 1
ATOM 1042 O O . GLY A 1 147 ? 28.006 5.089 -32.162 1.00 72.12 147 GLY A O 1
ATOM 1043 N N . TYR A 1 148 ? 27.570 2.898 -32.137 1.00 77.62 148 TYR A N 1
ATOM 1044 C CA . TYR A 1 148 ? 26.423 2.902 -33.040 1.00 77.62 148 TYR A CA 1
ATOM 1045 C C . TYR A 1 148 ? 25.267 2.085 -32.459 1.00 77.62 148 TYR A C 1
ATOM 1047 O O . TYR A 1 148 ? 25.469 0.985 -31.940 1.00 77.62 148 TYR A O 1
ATOM 1055 N N . ALA A 1 149 ? 24.039 2.567 -32.661 1.00 85.88 149 ALA A N 1
ATOM 1056 C CA . ALA A 1 149 ? 22.842 1.774 -32.393 1.00 85.88 149 ALA A CA 1
ATOM 1057 C C . ALA A 1 149 ? 22.691 0.630 -33.414 1.00 85.88 149 ALA A C 1
ATOM 1059 O O . ALA A 1 149 ? 22.996 0.796 -34.603 1.00 85.88 149 ALA A O 1
ATOM 1060 N N . GLY A 1 150 ? 22.177 -0.519 -32.972 1.00 88.94 150 GLY A N 1
ATOM 1061 C CA . GLY A 1 150 ? 21.903 -1.670 -33.834 1.00 88.94 150 GLY A CA 1
ATOM 1062 C C . GLY A 1 150 ? 20.812 -1.358 -34.854 1.00 88.94 150 GLY A C 1
ATOM 1063 O O . GLY A 1 150 ? 21.054 -1.372 -36.065 1.00 88.94 150 GLY A O 1
ATOM 1064 N N . IL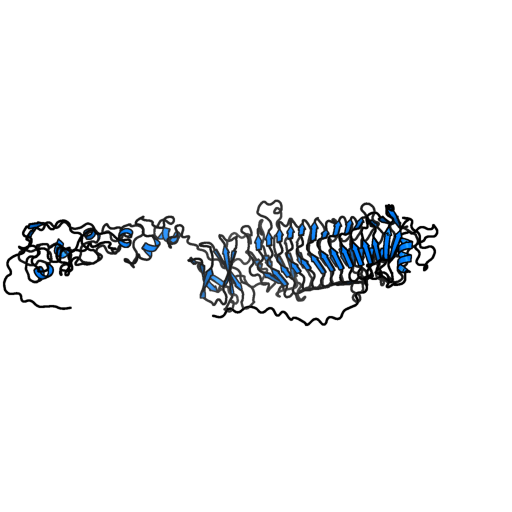E A 1 151 ? 19.618 -1.027 -34.363 1.00 92.31 151 ILE A N 1
ATOM 1065 C CA . ILE A 1 151 ? 18.460 -0.673 -35.190 1.00 92.31 151 ILE A CA 1
ATOM 1066 C C . ILE A 1 151 ? 17.849 0.631 -34.693 1.00 92.31 151 ILE A C 1
ATOM 1068 O O . ILE A 1 151 ? 17.439 0.722 -33.545 1.00 92.31 151 ILE A O 1
ATOM 1072 N N . THR A 1 152 ? 17.711 1.615 -35.574 1.00 91.88 152 THR A N 1
ATOM 1073 C CA . THR A 1 152 ? 16.978 2.853 -35.294 1.00 91.88 152 THR A CA 1
ATOM 1074 C C . THR A 1 152 ? 15.625 2.841 -35.990 1.00 91.88 152 THR A C 1
ATOM 1076 O O . THR A 1 152 ? 15.554 2.753 -37.216 1.00 91.88 152 THR A O 1
ATOM 1079 N N . ILE A 1 153 ? 14.548 2.990 -35.224 1.00 94.25 153 ILE A N 1
ATOM 1080 C CA . ILE A 1 153 ? 13.172 3.131 -35.705 1.00 94.25 153 ILE A CA 1
ATOM 1081 C C . ILE A 1 153 ? 12.830 4.618 -35.803 1.00 94.25 153 ILE A C 1
ATOM 1083 O O . ILE A 1 153 ? 12.762 5.314 -34.791 1.00 94.25 153 ILE A O 1
ATOM 1087 N N . LYS A 1 154 ? 12.582 5.107 -37.023 1.00 90.56 154 LYS A N 1
ATOM 1088 C CA . LYS A 1 154 ? 12.242 6.513 -37.300 1.00 90.56 154 LYS A CA 1
ATOM 1089 C C . LYS A 1 154 ? 10.872 6.685 -37.953 1.00 90.56 154 LYS A C 1
ATOM 1091 O O . LYS A 1 154 ? 10.195 7.685 -37.712 1.00 90.56 154 LYS A O 1
ATOM 1096 N N . SER A 1 155 ? 10.462 5.743 -38.800 1.00 92.38 155 SER A N 1
ATOM 1097 C CA . SER A 1 155 ? 9.117 5.747 -39.376 1.00 92.38 155 SER A CA 1
ATOM 1098 C C . SER A 1 155 ? 8.069 5.294 -38.359 1.00 92.38 155 SER A C 1
ATOM 1100 O O . SER A 1 155 ? 8.381 4.812 -37.273 1.00 92.38 155 SER A O 1
ATOM 1102 N N . ARG A 1 156 ? 6.802 5.492 -38.717 1.00 95.19 156 ARG A N 1
ATOM 1103 C CA . ARG A 1 156 ? 5.661 5.039 -37.924 1.00 95.19 156 ARG A CA 1
ATOM 1104 C C . ARG A 1 156 ? 5.349 3.563 -38.171 1.00 95.19 156 ARG A C 1
ATOM 1106 O O . ARG A 1 156 ? 5.604 3.082 -39.272 1.00 95.19 156 ARG A O 1
ATOM 1113 N N . ASP A 1 157 ? 4.711 2.921 -37.196 1.00 97.38 157 ASP A N 1
ATOM 1114 C CA . ASP A 1 157 ? 4.136 1.574 -37.308 1.00 97.38 157 ASP A CA 1
ATOM 1115 C C . ASP A 1 157 ? 5.205 0.524 -37.688 1.00 97.38 157 ASP A C 1
ATOM 1117 O O . ASP A 1 157 ? 5.106 -0.162 -38.707 1.00 97.38 157 ASP A O 1
ATOM 1121 N N . VAL A 1 158 ? 6.273 0.443 -36.885 1.00 98.50 158 VAL A N 1
ATOM 1122 C CA . VAL A 1 158 ? 7.388 -0.498 -37.089 1.00 98.50 158 VAL A CA 1
ATOM 1123 C C . VAL A 1 158 ? 7.362 -1.585 -36.022 1.00 98.50 158 VAL A C 1
ATOM 1125 O O . VAL A 1 158 ? 7.358 -1.275 -34.836 1.00 98.50 158 VAL A O 1
ATOM 1128 N N . THR A 1 159 ? 7.389 -2.848 -36.437 1.00 98.62 159 THR A N 1
ATOM 1129 C CA . THR A 1 159 ? 7.426 -4.017 -35.552 1.00 98.62 159 THR A CA 1
ATOM 1130 C C . THR A 1 159 ? 8.750 -4.761 -35.699 1.00 98.62 159 THR A C 1
ATOM 1132 O O . THR A 1 159 ? 9.137 -5.115 -36.809 1.00 98.62 159 THR A O 1
ATOM 1135 N N . LEU A 1 160 ? 9.422 -5.026 -34.583 1.00 98.44 160 LEU A N 1
ATOM 1136 C CA . LEU A 1 160 ? 10.534 -5.964 -34.453 1.00 98.44 160 LEU A CA 1
ATOM 1137 C C . LEU A 1 160 ? 10.060 -7.119 -33.567 1.00 98.44 160 LEU A C 1
ATOM 1139 O O . LEU A 1 160 ? 9.578 -6.878 -32.456 1.00 98.44 160 LEU A O 1
ATOM 1143 N N . THR A 1 161 ? 10.151 -8.359 -34.045 1.00 98.25 161 THR A N 1
ATOM 1144 C CA . THR A 1 161 ? 9.632 -9.508 -33.291 1.00 98.25 161 THR A CA 1
ATOM 1145 C C . THR A 1 161 ? 10.473 -10.771 -33.447 1.00 98.25 161 THR A C 1
ATOM 1147 O O . THR A 1 161 ? 11.218 -10.902 -34.422 1.00 98.25 161 THR A O 1
ATOM 1150 N N . ASN A 1 162 ? 10.358 -11.677 -32.473 1.00 97.06 162 ASN A N 1
ATOM 1151 C CA . ASN A 1 162 ? 10.986 -13.003 -32.450 1.00 97.06 162 ASN A CA 1
ATOM 1152 C C . ASN A 1 162 ? 12.514 -12.931 -32.622 1.00 97.06 162 ASN A C 1
ATOM 1154 O O . ASN A 1 162 ? 13.094 -13.618 -33.460 1.00 97.06 162 ASN A O 1
ATOM 1158 N N . PHE A 1 163 ? 13.194 -12.028 -31.911 1.00 95.06 163 PHE A N 1
ATOM 1159 C CA . PHE A 1 163 ? 14.643 -11.836 -32.049 1.00 95.06 163 PHE A CA 1
ATOM 1160 C C . PHE A 1 163 ? 15.417 -12.521 -30.928 1.00 95.06 163 PHE A C 1
ATOM 1162 O O . PHE A 1 163 ? 15.189 -12.292 -29.745 1.00 95.06 163 PHE A O 1
ATOM 1169 N N . SER A 1 164 ? 16.407 -13.336 -31.293 1.00 89.88 164 SER A N 1
ATOM 1170 C CA . SER A 1 164 ? 17.120 -14.143 -30.297 1.00 89.88 164 SER A CA 1
ATOM 1171 C C . SER A 1 164 ? 18.178 -13.367 -29.512 1.00 89.88 164 SER A C 1
ATOM 1173 O O . SER A 1 164 ? 18.409 -13.703 -28.357 1.00 89.88 164 SER A O 1
ATOM 1175 N N . ASN A 1 165 ? 18.813 -12.349 -30.108 1.00 92.62 165 ASN A N 1
ATOM 1176 C CA . ASN A 1 165 ? 19.661 -11.371 -29.416 1.00 92.62 165 ASN A CA 1
ATOM 1177 C C . ASN A 1 165 ? 19.947 -10.177 -30.347 1.00 92.62 165 ASN A C 1
ATOM 1179 O O . ASN A 1 165 ? 20.435 -10.393 -31.462 1.00 92.62 165 ASN A O 1
ATOM 1183 N N . ILE A 1 166 ? 19.689 -8.942 -29.910 1.00 93.00 166 ILE A N 1
ATOM 1184 C CA . ILE A 1 166 ? 20.162 -7.724 -30.589 1.00 93.00 166 ILE A CA 1
ATOM 1185 C C . ILE A 1 166 ? 21.176 -7.031 -29.685 1.00 93.00 166 ILE A C 1
ATOM 1187 O O . ILE A 1 166 ? 20.828 -6.453 -28.664 1.00 93.00 166 ILE A O 1
ATOM 1191 N N . ARG A 1 167 ? 22.440 -7.054 -30.094 1.00 88.50 167 ARG A N 1
ATOM 1192 C CA . ARG A 1 167 ? 23.578 -6.573 -29.318 1.00 88.50 167 ARG A CA 1
ATOM 1193 C C . ARG A 1 167 ? 24.437 -5.623 -30.147 1.00 88.50 167 ARG A C 1
ATOM 1195 O O . ARG A 1 167 ? 25.192 -6.044 -31.025 1.00 88.50 167 ARG A O 1
ATOM 1202 N N . ALA A 1 168 ? 24.337 -4.339 -29.840 1.00 85.00 168 ALA A N 1
ATOM 1203 C CA . ALA A 1 168 ? 25.141 -3.260 -30.411 1.00 85.00 168 ALA A CA 1
ATOM 1204 C C . ALA A 1 168 ? 25.642 -2.352 -29.278 1.00 85.00 168 ALA A C 1
ATOM 1206 O O . ALA A 1 168 ? 25.118 -2.464 -28.174 1.00 85.00 168 ALA A O 1
ATOM 1207 N N . GLY A 1 169 ? 26.672 -1.536 -29.538 1.00 76.81 169 GLY A N 1
ATOM 1208 C CA . GLY A 1 169 ? 27.418 -0.856 -28.474 1.00 76.81 169 GLY A CA 1
ATOM 1209 C C . GLY A 1 169 ? 26.567 0.126 -27.668 1.00 76.81 169 GLY A C 1
ATOM 1210 O O . GLY A 1 169 ? 26.209 -0.165 -26.538 1.00 76.81 169 GLY A O 1
ATOM 1211 N N . GLU A 1 170 ? 26.145 1.237 -28.272 1.00 77.94 170 GLU A N 1
ATOM 1212 C CA . GLU A 1 170 ? 25.338 2.259 -27.570 1.00 77.94 170 GLU A CA 1
ATOM 1213 C C . GLU A 1 170 ? 23.948 1.742 -27.178 1.00 77.94 170 GLU A C 1
ATOM 1215 O O . GLU A 1 170 ? 23.499 1.831 -26.037 1.00 77.94 170 GLU A O 1
ATOM 1220 N N . SER A 1 171 ? 23.233 1.176 -28.150 1.00 87.38 171 SER A N 1
ATOM 1221 C CA . SER A 1 171 ? 21.874 0.694 -27.934 1.00 87.38 171 SER A CA 1
ATOM 1222 C C . SER A 1 171 ? 21.537 -0.425 -28.903 1.00 87.38 171 SER A C 1
ATOM 1224 O O . SER A 1 171 ? 21.873 -0.358 -30.091 1.00 87.38 171 SER A O 1
ATOM 1226 N N . GLY A 1 172 ? 20.853 -1.464 -28.427 1.00 90.94 172 GLY A N 1
ATOM 1227 C CA . GLY A 1 172 ? 20.333 -2.513 -29.301 1.00 90.94 172 GLY A CA 1
ATOM 1228 C C . GLY A 1 172 ? 19.317 -1.942 -30.292 1.00 90.94 172 GLY A C 1
ATOM 1229 O O . GLY A 1 172 ? 19.501 -2.043 -31.511 1.00 90.94 172 GLY A O 1
ATOM 1230 N N . VAL A 1 173 ? 18.279 -1.291 -29.763 1.00 93.38 173 VAL A N 1
ATOM 1231 C CA . VAL A 1 173 ? 17.236 -0.617 -30.545 1.00 93.38 173 VAL A CA 1
ATOM 1232 C C . VAL A 1 173 ? 17.031 0.814 -30.055 1.00 93.38 173 VAL A C 1
ATOM 1234 O O . VAL A 1 173 ? 16.742 1.042 -28.889 1.00 93.38 173 VAL A O 1
ATOM 1237 N N . LEU A 1 174 ? 17.084 1.778 -30.968 1.00 92.06 174 LEU A N 1
ATOM 1238 C CA . LEU A 1 174 ? 16.746 3.174 -30.710 1.00 92.06 174 LEU A CA 1
ATOM 1239 C C . LEU A 1 174 ? 15.387 3.507 -31.336 1.00 92.06 174 LEU A C 1
ATOM 1241 O O . LEU A 1 174 ? 15.157 3.236 -32.515 1.00 92.06 174 LEU A O 1
ATOM 1245 N N . VAL A 1 175 ? 14.487 4.127 -30.575 1.00 93.75 175 VAL A N 1
ATOM 1246 C CA . VAL A 1 175 ? 13.146 4.516 -31.029 1.00 93.75 175 VAL A CA 1
ATOM 1247 C C . VAL A 1 175 ? 13.001 6.035 -31.029 1.00 93.75 175 VAL A C 1
ATOM 1249 O O . VAL A 1 175 ? 12.976 6.664 -29.977 1.00 93.75 175 VAL A O 1
ATOM 1252 N N . ALA A 1 176 ? 12.828 6.599 -32.225 1.00 89.88 176 ALA A N 1
ATOM 1253 C CA . ALA A 1 176 ? 12.515 8.011 -32.472 1.00 89.88 176 ALA A CA 1
ATOM 1254 C C . ALA A 1 176 ? 11.209 8.195 -33.282 1.00 89.88 176 ALA A C 1
ATOM 1256 O O . ALA A 1 176 ? 10.831 9.308 -33.652 1.00 89.88 176 ALA A O 1
ATOM 1257 N N . GLY A 1 177 ? 10.557 7.084 -33.641 1.00 88.38 177 GLY A N 1
ATOM 1258 C CA . GLY A 1 177 ? 9.330 7.027 -34.431 1.00 88.38 177 GLY A CA 1
ATOM 1259 C C . GLY A 1 177 ? 8.077 6.803 -33.584 1.00 88.38 177 GLY A C 1
ATOM 1260 O O . GLY A 1 177 ? 8.123 6.733 -32.359 1.00 88.38 177 GLY A O 1
ATOM 1261 N N . LYS A 1 178 ? 6.932 6.660 -34.257 1.00 96.56 178 LYS A N 1
ATOM 1262 C CA . LYS A 1 178 ? 5.632 6.438 -33.603 1.00 96.56 178 LYS A CA 1
ATOM 1263 C C . LYS A 1 178 ? 5.158 5.001 -33.745 1.00 96.56 178 LYS A C 1
ATOM 1265 O O . LYS A 1 178 ? 5.384 4.404 -34.794 1.00 96.56 178 LYS A O 1
ATOM 1270 N N . ASN A 1 179 ? 4.403 4.499 -32.773 1.00 97.94 179 ASN A N 1
ATOM 1271 C CA . ASN A 1 179 ? 3.790 3.168 -32.815 1.00 97.94 179 ASN A CA 1
ATOM 1272 C C . ASN A 1 179 ? 4.820 2.059 -33.099 1.00 97.94 179 ASN A C 1
ATOM 1274 O O . ASN A 1 179 ? 4.633 1.243 -34.003 1.00 97.94 179 ASN A O 1
ATOM 1278 N N . ALA A 1 180 ? 5.952 2.087 -32.396 1.00 98.56 180 ALA A N 1
ATOM 1279 C CA . ALA A 1 180 ? 6.942 1.023 -32.485 1.00 98.56 180 ALA A CA 1
ATOM 1280 C C . ALA A 1 180 ? 6.501 -0.170 -31.624 1.00 98.56 180 ALA A C 1
ATOM 1282 O O . ALA A 1 180 ? 6.036 0.021 -30.504 1.00 98.56 180 ALA A O 1
ATOM 1283 N N . THR A 1 181 ? 6.678 -1.392 -32.112 1.00 98.81 181 THR A N 1
ATOM 1284 C CA . THR A 1 181 ? 6.449 -2.623 -31.347 1.00 98.81 181 THR A CA 1
ATOM 1285 C C . THR A 1 181 ? 7.730 -3.440 -31.332 1.00 98.81 181 THR A C 1
ATOM 1287 O O . THR A 1 181 ? 8.269 -3.766 -32.384 1.00 98.81 181 THR A O 1
ATOM 1290 N N . ILE A 1 182 ? 8.227 -3.769 -30.147 1.00 98.75 182 ILE A N 1
ATOM 1291 C CA . ILE A 1 182 ? 9.414 -4.598 -29.933 1.00 98.75 182 ILE A CA 1
ATOM 1292 C C . ILE A 1 182 ? 8.955 -5.752 -29.054 1.00 98.75 182 ILE A C 1
ATOM 1294 O O . ILE A 1 182 ? 8.542 -5.528 -27.920 1.00 98.75 182 ILE A O 1
ATOM 1298 N N . SER A 1 183 ? 8.940 -6.970 -29.589 1.00 98.44 183 SER A N 1
ATOM 1299 C CA . SER A 1 183 ? 8.295 -8.091 -28.899 1.00 98.44 183 SER A CA 1
ATOM 1300 C C . SER A 1 183 ? 9.036 -9.408 -29.039 1.00 98.44 183 SER A C 1
ATOM 1302 O O . SER A 1 183 ? 9.736 -9.608 -30.028 1.00 98.44 183 SER A O 1
ATOM 1304 N N . ASN A 1 184 ? 8.840 -10.314 -28.080 1.00 97.88 184 ASN A N 1
ATOM 1305 C CA . ASN A 1 184 ? 9.350 -11.688 -28.120 1.00 97.88 184 ASN A CA 1
ATOM 1306 C C . ASN A 1 184 ? 10.840 -11.735 -28.470 1.00 97.88 184 ASN A C 1
ATOM 1308 O O . ASN A 1 184 ? 11.232 -12.203 -29.536 1.00 97.88 184 ASN A O 1
ATOM 1312 N N . GLY A 1 185 ? 11.692 -11.200 -27.607 1.00 96.25 185 GLY A N 1
ATOM 1313 C CA . GLY A 1 185 ? 13.115 -11.236 -27.903 1.00 96.25 185 GLY A CA 1
ATOM 1314 C C . GLY A 1 185 ? 14.007 -10.931 -26.727 1.00 96.25 185 GLY A C 1
ATOM 1315 O O . GLY A 1 185 ? 13.536 -10.773 -25.602 1.00 96.25 185 GLY A O 1
ATOM 1316 N N . SER A 1 186 ? 15.314 -10.885 -26.976 1.00 95.75 186 SER A N 1
ATOM 1317 C CA . SER A 1 186 ? 16.281 -10.599 -25.921 1.00 95.75 186 SER A CA 1
ATOM 1318 C C . SER A 1 186 ? 17.389 -9.623 -26.312 1.00 95.75 186 SER A C 1
ATOM 1320 O O . SER A 1 186 ? 17.792 -9.521 -27.474 1.00 95.75 186 SER A O 1
ATOM 1322 N N . PHE A 1 187 ? 17.883 -8.923 -25.298 1.00 94.00 187 PHE A N 1
ATOM 1323 C CA . PHE A 1 187 ? 19.093 -8.114 -25.291 1.00 94.00 187 PHE A CA 1
ATOM 1324 C C . PHE A 1 187 ? 20.008 -8.735 -24.233 1.00 94.00 187 PHE A C 1
ATOM 1326 O O . PHE A 1 187 ? 19.752 -8.573 -23.043 1.00 94.00 187 PHE A O 1
ATOM 1333 N N . SER A 1 188 ? 20.998 -9.531 -24.653 1.00 89.94 188 SER A N 1
ATOM 1334 C CA . SER A 1 188 ? 21.823 -10.327 -23.731 1.00 89.94 188 SER A CA 1
ATOM 1335 C C . SER A 1 188 ? 23.325 -10.119 -23.947 1.00 89.94 188 SER A C 1
ATOM 1337 O O . SER A 1 188 ? 23.831 -10.365 -25.053 1.00 89.94 188 SER A O 1
ATOM 1339 N N . ASP A 1 189 ? 24.048 -9.709 -22.892 1.00 83.25 189 ASP A N 1
ATOM 1340 C CA . ASP A 1 189 ? 25.502 -9.464 -22.921 1.00 83.25 189 ASP A CA 1
ATOM 1341 C C . ASP A 1 189 ? 26.333 -10.008 -21.718 1.00 83.25 189 ASP A C 1
ATOM 1343 O O . ASP A 1 189 ? 27.137 -9.299 -21.117 1.00 83.25 189 ASP A O 1
ATOM 1347 N N . PRO A 1 190 ? 26.248 -11.307 -21.368 1.00 71.88 190 PRO A N 1
ATOM 1348 C CA . PRO A 1 190 ? 26.816 -11.867 -20.128 1.00 71.88 190 PRO A CA 1
ATOM 1349 C C . PRO A 1 190 ? 28.352 -12.023 -20.090 1.00 71.88 190 PRO A C 1
ATOM 1351 O O . PRO A 1 190 ? 28.886 -12.704 -19.210 1.00 71.88 190 PRO A O 1
ATOM 1354 N N . GLY A 1 191 ? 29.096 -11.501 -21.071 1.00 66.88 191 GLY A N 1
ATOM 1355 C CA . GLY A 1 191 ? 30.519 -11.836 -21.248 1.00 66.88 191 GLY A CA 1
ATOM 1356 C C . GLY A 1 191 ? 31.444 -10.713 -21.703 1.00 66.88 191 GLY A C 1
ATOM 1357 O O . GLY A 1 191 ? 32.652 -10.945 -21.810 1.00 66.88 191 GLY A O 1
ATOM 1358 N N . SER A 1 192 ? 30.924 -9.527 -22.007 1.00 65.31 192 SER A N 1
ATOM 1359 C CA . SER A 1 192 ? 31.716 -8.370 -22.425 1.00 65.31 192 SER A CA 1
ATOM 1360 C C . SER A 1 192 ? 30.865 -7.113 -22.286 1.00 65.31 192 SER A C 1
ATOM 1362 O O . SER A 1 192 ? 29.691 -7.152 -22.576 1.00 65.31 192 SER A O 1
ATOM 1364 N N . VAL A 1 193 ? 31.448 -5.984 -21.903 1.00 69.62 193 VAL A N 1
ATOM 1365 C CA . VAL A 1 193 ? 30.708 -4.725 -21.704 1.00 69.62 193 VAL A CA 1
ATOM 1366 C C . VAL A 1 193 ? 30.498 -3.991 -23.035 1.00 69.62 193 VAL A C 1
ATOM 1368 O O . VAL A 1 193 ? 31.048 -2.917 -23.233 1.00 69.62 193 VAL A O 1
ATOM 1371 N N . ILE A 1 194 ? 29.825 -4.630 -24.004 1.00 72.44 194 ILE A N 1
ATOM 1372 C CA . ILE A 1 194 ? 29.576 -4.010 -25.317 1.00 72.44 194 ILE A CA 1
ATOM 1373 C C . ILE A 1 194 ? 28.281 -3.217 -25.273 1.00 72.44 194 ILE A C 1
ATOM 1375 O O . ILE A 1 194 ? 28.301 -2.061 -25.650 1.00 72.44 194 ILE A O 1
ATOM 1379 N N . GLN A 1 195 ? 27.173 -3.821 -24.845 1.00 83.25 195 GLN A N 1
ATOM 1380 C CA . GLN A 1 195 ? 25.862 -3.182 -24.938 1.00 83.25 195 GLN A CA 1
ATOM 1381 C C . GLN A 1 195 ? 25.545 -2.300 -23.728 1.00 83.25 195 GLN A C 1
ATOM 1383 O O . GLN A 1 195 ? 25.268 -2.816 -22.644 1.00 83.25 195 GLN A O 1
ATOM 1388 N N . GLU A 1 196 ? 25.504 -0.984 -23.930 1.00 83.06 196 GLU A N 1
ATOM 1389 C CA . GLU A 1 196 ? 25.145 -0.015 -22.896 1.00 83.06 196 GLU A CA 1
ATOM 1390 C C . GLU A 1 196 ? 23.644 -0.048 -22.584 1.00 83.06 196 GLU A C 1
ATOM 1392 O O . GLU A 1 196 ? 23.276 -0.262 -21.425 1.00 83.06 196 GLU A O 1
ATOM 1397 N N . ALA A 1 197 ? 22.787 0.083 -23.604 1.00 88.88 197 ALA A N 1
ATOM 1398 C CA . ALA A 1 197 ? 21.332 -0.012 -23.480 1.00 88.88 197 ALA A CA 1
ATOM 1399 C C . ALA A 1 197 ? 20.726 -1.134 -24.347 1.00 88.88 197 ALA A C 1
ATOM 1401 O O . ALA A 1 197 ? 21.148 -1.384 -25.480 1.00 88.88 197 ALA A O 1
ATOM 1402 N N . GLY A 1 198 ? 19.685 -1.803 -23.848 1.00 92.75 198 GLY A N 1
ATOM 1403 C CA . GLY A 1 198 ? 18.851 -2.679 -24.676 1.00 92.75 198 GLY A CA 1
ATOM 1404 C C . GLY A 1 198 ? 18.012 -1.863 -25.663 1.00 92.75 198 GLY A C 1
ATOM 1405 O O . GLY A 1 198 ? 18.181 -1.970 -26.881 1.00 92.75 198 GLY A O 1
ATOM 1406 N N . ILE A 1 199 ? 17.139 -1.009 -25.122 1.00 94.56 199 ILE A N 1
ATOM 1407 C CA . ILE A 1 199 ? 16.268 -0.108 -25.880 1.00 94.56 199 ILE A CA 1
ATOM 1408 C C . ILE A 1 199 ? 16.463 1.333 -25.405 1.00 94.56 199 ILE A C 1
ATOM 1410 O O . ILE A 1 199 ? 16.299 1.619 -24.223 1.00 94.56 199 ILE A O 1
ATOM 1414 N N . SER A 1 200 ? 16.713 2.255 -26.332 1.00 92.56 200 SER A N 1
ATOM 1415 C CA . SER A 1 200 ? 16.727 3.696 -26.064 1.00 92.56 200 SER A CA 1
ATOM 1416 C C . SER A 1 200 ? 15.506 4.378 -26.686 1.00 92.56 200 SER A C 1
ATOM 1418 O O . SER A 1 200 ? 15.227 4.210 -27.874 1.00 92.56 200 SER A O 1
ATOM 1420 N N . LEU A 1 201 ? 14.777 5.167 -25.902 1.00 92.94 201 LEU A N 1
ATOM 1421 C CA . LEU A 1 201 ? 13.657 6.004 -26.328 1.00 92.94 201 LEU A CA 1
ATOM 1422 C C . LEU A 1 201 ? 14.125 7.456 -26.382 1.00 92.94 201 LEU A C 1
ATOM 1424 O O . LEU A 1 201 ? 14.581 7.998 -25.378 1.00 92.94 201 LEU A O 1
ATOM 1428 N N . THR A 1 202 ? 13.991 8.085 -27.542 1.00 87.75 202 THR A N 1
ATOM 1429 C CA . THR A 1 202 ? 14.467 9.453 -27.772 1.00 87.75 202 THR A CA 1
ATOM 1430 C C . THR A 1 202 ? 13.316 10.380 -28.151 1.00 87.75 202 THR A C 1
ATOM 1432 O O . THR A 1 202 ? 12.169 9.944 -28.302 1.00 87.75 202 THR A O 1
ATOM 1435 N N . ASP A 1 203 ? 13.613 11.662 -28.372 1.00 86.12 203 ASP A N 1
ATOM 1436 C CA . ASP A 1 203 ? 12.611 12.638 -28.795 1.00 86.12 203 ASP A CA 1
ATOM 1437 C C . ASP A 1 203 ? 11.813 12.163 -30.023 1.00 86.12 203 ASP A C 1
ATOM 1439 O O . ASP A 1 203 ? 12.368 11.720 -31.035 1.00 86.12 203 ASP A O 1
ATOM 1443 N N . GLY A 1 204 ? 10.486 12.239 -29.912 1.00 85.06 204 GLY A N 1
ATOM 1444 C CA . GLY A 1 204 ? 9.547 11.776 -30.934 1.00 85.06 204 GLY A CA 1
ATOM 1445 C C . GLY A 1 204 ? 8.960 10.381 -30.700 1.00 85.06 204 GLY A C 1
ATOM 1446 O O . GLY A 1 204 ? 7.960 10.063 -31.356 1.00 85.06 204 GLY A O 1
ATOM 1447 N N . ALA A 1 205 ? 9.502 9.594 -29.760 1.00 94.25 205 ALA A N 1
ATOM 1448 C CA . ALA A 1 205 ? 8.932 8.307 -29.365 1.00 94.25 205 ALA A CA 1
ATOM 1449 C C . ALA A 1 205 ? 7.512 8.482 -28.793 1.00 94.25 205 ALA A C 1
ATOM 1451 O O . ALA A 1 205 ? 7.294 9.147 -27.779 1.00 94.25 205 ALA A O 1
ATOM 1452 N N . ASP A 1 206 ? 6.526 7.895 -29.471 1.00 97.69 206 ASP A N 1
ATOM 1453 C CA . ASP A 1 206 ? 5.103 8.041 -29.144 1.00 97.69 206 ASP A CA 1
ATOM 1454 C C . ASP A 1 206 ? 4.342 6.767 -29.530 1.00 97.69 206 ASP A C 1
ATOM 1456 O O . ASP A 1 206 ? 4.235 6.452 -30.719 1.00 97.69 206 ASP A O 1
ATOM 1460 N N . GLY A 1 207 ? 3.815 6.031 -28.550 1.00 98.38 207 GLY A N 1
ATOM 1461 C CA . GLY A 1 207 ? 3.078 4.782 -28.785 1.00 98.38 207 GLY A CA 1
ATOM 1462 C C . GLY A 1 207 ? 3.963 3.532 -28.825 1.00 98.38 207 GLY A C 1
ATOM 1463 O O . GLY A 1 207 ? 3.674 2.612 -29.587 1.00 98.38 207 GLY A O 1
ATOM 1464 N N . THR A 1 208 ? 5.066 3.500 -28.077 1.00 98.75 208 THR A N 1
ATOM 1465 C CA . THR A 1 208 ? 5.999 2.362 -28.082 1.00 98.75 208 THR A CA 1
ATOM 1466 C C . THR A 1 208 ? 5.473 1.205 -27.229 1.00 98.75 208 THR A C 1
ATOM 1468 O O . THR A 1 208 ? 5.156 1.383 -26.060 1.00 98.75 208 THR A O 1
ATOM 1471 N N . THR A 1 209 ? 5.415 0.001 -27.793 1.00 98.88 209 THR A N 1
ATOM 1472 C CA . THR A 1 209 ? 5.067 -1.243 -27.089 1.00 98.88 209 THR A CA 1
ATOM 1473 C C . THR A 1 209 ? 6.296 -2.140 -26.991 1.00 98.88 209 THR A C 1
ATOM 1475 O O . THR A 1 209 ? 6.902 -2.461 -28.012 1.00 98.88 209 THR A O 1
ATOM 1478 N N . ILE A 1 210 ? 6.644 -2.550 -25.776 1.00 98.88 210 ILE A N 1
ATOM 1479 C CA . ILE A 1 210 ? 7.713 -3.498 -25.456 1.00 98.88 210 ILE A CA 1
ATOM 1480 C C . ILE A 1 210 ? 7.043 -4.681 -24.755 1.00 98.88 210 ILE A C 1
ATOM 1482 O O . ILE A 1 210 ? 6.494 -4.516 -23.671 1.00 98.88 210 ILE A O 1
ATOM 1486 N N . ASP A 1 211 ? 7.024 -5.850 -25.387 1.00 98.75 211 ASP A N 1
ATOM 1487 C CA . ASP A 1 211 ? 6.215 -6.987 -24.926 1.00 98.75 211 ASP A CA 1
ATOM 1488 C C . ASP A 1 211 ? 7.021 -8.286 -24.907 1.00 98.75 211 ASP A C 1
ATOM 1490 O O . ASP A 1 211 ? 7.562 -8.700 -25.933 1.00 98.75 211 ASP A O 1
ATOM 1494 N N . ASN A 1 212 ? 7.092 -8.949 -23.753 1.00 98.38 212 ASN A N 1
ATOM 1495 C CA . ASN A 1 212 ? 7.811 -10.216 -23.595 1.00 98.38 212 ASN A CA 1
ATOM 1496 C C . ASN A 1 212 ? 9.280 -10.123 -24.070 1.00 98.38 212 ASN A C 1
ATOM 1498 O O . ASN A 1 212 ? 9.745 -10.898 -24.914 1.00 98.38 212 ASN A O 1
ATOM 1502 N N . VAL A 1 213 ? 10.001 -9.117 -23.561 1.00 98.62 213 VAL A N 1
ATOM 1503 C CA . VAL A 1 213 ? 11.418 -8.874 -23.865 1.00 98.62 213 VAL A CA 1
ATOM 1504 C C . VAL A 1 213 ? 12.287 -9.186 -22.648 1.00 98.62 213 VAL A C 1
ATOM 1506 O O . VAL A 1 213 ? 11.970 -8.798 -21.525 1.00 98.62 213 VAL A O 1
ATOM 1509 N N . VAL A 1 214 ? 13.406 -9.872 -22.876 1.00 97.75 214 VAL A N 1
ATOM 1510 C CA . VAL A 1 214 ? 14.396 -10.200 -21.843 1.00 97.75 214 VAL A CA 1
ATOM 1511 C C . VAL A 1 214 ? 15.616 -9.290 -21.973 1.00 97.75 214 VAL A C 1
ATOM 1513 O O . VAL A 1 214 ? 16.313 -9.324 -22.985 1.00 97.75 214 VAL A O 1
ATOM 1516 N N . PHE A 1 215 ? 15.894 -8.516 -20.931 1.00 95.12 215 PHE A N 1
ATOM 1517 C CA . PHE A 1 215 ? 17.102 -7.718 -20.738 1.00 95.12 215 PHE A CA 1
ATOM 1518 C C . PHE A 1 215 ? 18.011 -8.464 -19.762 1.00 95.12 215 PHE A C 1
ATOM 1520 O O . PHE A 1 215 ? 17.658 -8.648 -18.595 1.00 95.12 215 PHE A O 1
ATOM 1527 N N . ASP A 1 216 ? 19.142 -8.961 -20.253 1.00 93.00 216 ASP A N 1
ATOM 1528 C CA . ASP A 1 216 ? 20.029 -9.854 -19.513 1.00 93.00 216 ASP A CA 1
ATOM 1529 C C . ASP A 1 216 ? 21.484 -9.397 -19.610 1.00 93.00 216 ASP A C 1
ATOM 1531 O O . ASP A 1 216 ? 22.119 -9.501 -20.657 1.00 93.00 216 ASP A O 1
ATOM 1535 N N . SER A 1 217 ? 22.062 -8.954 -18.497 1.00 90.19 217 SER A N 1
ATOM 1536 C CA . SER A 1 217 ? 23.462 -8.508 -18.465 1.00 90.19 217 SER A CA 1
ATOM 1537 C C . SER A 1 217 ? 23.747 -7.298 -19.365 1.00 90.19 217 SER A C 1
ATOM 1539 O O . SER A 1 217 ? 24.817 -7.193 -19.958 1.00 90.19 217 SER A O 1
ATOM 1541 N N . ASN A 1 218 ? 22.794 -6.368 -19.489 1.00 87.75 218 ASN A N 1
ATOM 1542 C CA . ASN A 1 218 ? 23.061 -5.069 -20.105 1.00 87.75 218 ASN A CA 1
ATOM 1543 C C . ASN A 1 218 ? 24.062 -4.274 -19.252 1.00 87.75 218 ASN A C 1
ATOM 1545 O O . ASN A 1 218 ? 23.950 -4.235 -18.024 1.00 87.75 218 ASN A O 1
ATOM 1549 N N . PHE A 1 219 ? 25.027 -3.601 -19.885 1.00 84.94 219 PHE A N 1
ATOM 1550 C CA . PHE A 1 219 ? 26.083 -2.909 -19.147 1.00 84.94 219 PHE A CA 1
ATOM 1551 C C . PHE A 1 219 ? 25.540 -1.745 -18.313 1.00 84.94 219 PHE A C 1
ATOM 1553 O O . PHE A 1 219 ? 25.959 -1.573 -17.169 1.00 84.94 219 PHE A O 1
ATOM 1560 N N . ARG A 1 220 ? 24.590 -0.958 -18.843 1.00 83.50 220 ARG A N 1
ATOM 1561 C CA . ARG A 1 220 ? 23.975 0.150 -18.093 1.00 83.50 220 ARG A CA 1
ATOM 1562 C C . ARG A 1 220 ? 22.484 0.002 -17.878 1.00 83.50 220 ARG A C 1
ATOM 1564 O O . ARG A 1 220 ? 22.071 0.128 -16.726 1.00 83.50 220 ARG A O 1
ATOM 1571 N N . PHE A 1 221 ? 21.727 -0.229 -18.954 1.00 88.75 221 PHE A N 1
ATOM 1572 C CA . PHE A 1 221 ? 20.266 -0.153 -18.935 1.00 88.75 221 PHE A CA 1
ATOM 1573 C C . PHE A 1 221 ? 19.579 -1.239 -19.755 1.00 88.75 221 PHE A C 1
ATOM 1575 O O . PHE A 1 221 ? 20.018 -1.581 -20.854 1.00 88.75 221 PHE A O 1
ATOM 1582 N N . GLY A 1 222 ? 18.425 -1.701 -19.277 1.00 92.81 222 GLY A N 1
ATOM 1583 C CA . GLY A 1 222 ? 17.471 -2.400 -20.134 1.00 92.81 222 GLY A CA 1
ATOM 1584 C C . GLY A 1 222 ? 16.778 -1.404 -21.063 1.00 92.81 222 GLY A C 1
ATOM 1585 O O . GLY A 1 222 ? 16.927 -1.472 -22.285 1.00 92.81 222 GLY A O 1
ATOM 1586 N N . ILE A 1 223 ? 16.084 -0.429 -20.471 1.00 95.44 223 ILE A N 1
ATOM 1587 C CA . ILE A 1 223 ? 15.412 0.672 -21.166 1.00 95.44 223 ILE A CA 1
ATOM 1588 C C . ILE A 1 223 ? 15.993 2.009 -20.706 1.00 95.44 223 ILE A C 1
ATOM 1590 O O . ILE A 1 223 ? 16.064 2.302 -19.515 1.00 95.44 223 ILE A O 1
ATOM 1594 N N . TYR A 1 224 ? 16.343 2.850 -21.667 1.00 92.31 224 TYR A N 1
ATOM 1595 C CA . TYR A 1 224 ? 16.875 4.184 -21.445 1.00 92.31 224 TYR A CA 1
ATOM 1596 C C . TYR A 1 224 ? 15.981 5.228 -22.119 1.00 92.31 224 TYR A C 1
ATOM 1598 O O . TYR A 1 224 ? 15.628 5.076 -23.286 1.00 92.31 224 TYR A O 1
ATOM 1606 N N . VAL A 1 225 ? 15.599 6.283 -21.405 1.00 91.06 225 VAL A N 1
ATOM 1607 C CA . VAL A 1 225 ? 14.945 7.473 -21.957 1.00 91.06 225 VAL A CA 1
ATOM 1608 C C . VAL A 1 225 ? 15.962 8.600 -21.974 1.00 91.06 225 VAL A C 1
ATOM 1610 O O . VAL A 1 225 ? 16.487 8.993 -20.931 1.00 91.06 225 VAL A O 1
ATOM 1613 N N . ASP A 1 226 ? 16.210 9.093 -23.178 1.00 83.88 226 ASP A N 1
ATOM 1614 C CA . ASP A 1 226 ? 17.225 10.094 -23.463 1.00 83.88 226 ASP A CA 1
ATOM 1615 C C . ASP A 1 226 ? 16.904 11.461 -22.852 1.00 83.88 226 ASP A C 1
ATOM 1617 O O . ASP A 1 226 ? 15.740 11.789 -22.585 1.00 83.88 226 ASP A O 1
ATOM 1621 N N . ASP A 1 227 ? 17.933 12.280 -22.648 1.00 79.19 227 ASP A N 1
ATOM 1622 C CA . ASP A 1 227 ? 17.733 13.641 -22.175 1.00 79.19 227 ASP A CA 1
ATOM 1623 C C . ASP A 1 227 ? 17.075 14.520 -23.254 1.00 79.19 227 ASP A C 1
ATOM 1625 O O . ASP A 1 227 ? 17.019 14.202 -24.443 1.00 79.19 227 ASP A O 1
ATOM 1629 N N . CYS A 1 228 ? 16.468 15.622 -22.820 1.00 79.12 228 CYS A N 1
ATOM 1630 C CA . CYS A 1 228 ? 15.819 16.630 -23.675 1.00 79.12 228 CYS A CA 1
ATOM 1631 C C . CYS A 1 228 ? 14.712 16.060 -24.570 1.00 79.12 228 CYS A C 1
ATOM 1633 O O . CYS A 1 228 ? 14.359 16.655 -25.592 1.00 79.12 228 CYS A O 1
ATOM 1635 N N . SER A 1 229 ? 14.166 14.904 -24.197 1.00 83.06 229 SER A N 1
ATOM 1636 C CA . SER A 1 229 ? 13.264 14.137 -25.040 1.00 83.06 229 SER A CA 1
ATOM 1637 C C . SER A 1 229 ? 11.828 14.228 -24.554 1.00 83.06 229 SER A C 1
ATOM 1639 O O . SER A 1 229 ? 11.543 14.218 -23.357 1.00 83.06 229 SER A O 1
ATOM 1641 N N . THR A 1 230 ? 10.893 14.284 -25.501 1.00 90.06 230 THR A N 1
ATOM 1642 C CA . THR A 1 230 ? 9.474 14.077 -25.221 1.00 90.06 230 THR A CA 1
ATOM 1643 C C . THR A 1 230 ? 9.070 12.659 -25.619 1.00 90.06 230 THR A C 1
ATOM 1645 O O . THR A 1 230 ? 8.907 12.372 -26.807 1.00 90.06 230 THR A O 1
ATOM 1648 N N . VAL A 1 231 ? 8.839 11.799 -24.623 1.00 93.69 231 VAL A N 1
ATOM 1649 C CA . VAL A 1 231 ? 8.415 10.400 -24.797 1.00 93.69 231 VAL A CA 1
ATOM 1650 C C . VAL A 1 231 ? 6.986 10.210 -24.294 1.00 93.69 231 VAL A C 1
ATOM 1652 O O . VAL A 1 231 ? 6.621 10.667 -23.207 1.00 93.69 231 VAL A O 1
ATOM 1655 N N . LYS A 1 232 ? 6.137 9.556 -25.094 1.00 97.50 232 LYS A N 1
ATOM 1656 C CA . LYS A 1 232 ? 4.711 9.389 -24.774 1.00 97.50 232 LYS A CA 1
ATOM 1657 C C . LYS A 1 232 ? 4.201 7.982 -25.035 1.00 97.50 232 LYS A C 1
ATOM 1659 O O . LYS A 1 232 ? 4.591 7.348 -26.009 1.00 97.50 232 LYS A O 1
ATOM 1664 N N . ASN A 1 233 ? 3.212 7.566 -24.247 1.00 98.44 233 ASN A N 1
ATOM 1665 C CA . ASN A 1 233 ? 2.410 6.370 -24.507 1.00 98.44 233 ASN A CA 1
ATOM 1666 C C . ASN A 1 233 ? 3.291 5.122 -24.689 1.00 98.44 233 ASN A C 1
ATOM 1668 O O . ASN A 1 233 ? 3.204 4.443 -25.711 1.00 98.44 233 ASN A O 1
ATOM 1672 N N . THR A 1 234 ? 4.170 4.865 -23.724 1.00 98.75 234 THR A N 1
ATOM 1673 C CA . THR A 1 234 ? 5.033 3.680 -23.733 1.00 98.75 234 THR A CA 1
ATOM 1674 C C . THR A 1 234 ? 4.430 2.611 -22.836 1.00 98.75 234 THR A C 1
ATOM 1676 O O . THR A 1 234 ? 4.012 2.897 -21.717 1.00 98.75 234 THR A O 1
ATOM 1679 N N . THR A 1 235 ? 4.395 1.369 -23.302 1.00 98.81 235 THR A N 1
ATOM 1680 C CA . THR A 1 235 ? 3.947 0.220 -22.512 1.00 98.81 235 THR A CA 1
ATOM 1681 C C . THR A 1 235 ? 5.009 -0.867 -22.542 1.00 98.81 235 THR A C 1
ATOM 1683 O O . THR A 1 235 ? 5.466 -1.248 -23.616 1.00 98.81 235 THR A O 1
ATOM 1686 N N . VAL A 1 236 ? 5.385 -1.351 -21.363 1.00 98.88 236 VAL A N 1
ATOM 1687 C CA . VAL A 1 236 ? 6.284 -2.480 -21.129 1.00 98.88 236 VAL A CA 1
ATOM 1688 C C . VAL A 1 236 ? 5.466 -3.572 -20.449 1.00 98.88 236 VAL A C 1
ATOM 1690 O O . VAL A 1 236 ? 4.876 -3.322 -19.399 1.00 98.88 236 VAL A O 1
ATOM 1693 N N . THR A 1 237 ? 5.384 -4.759 -21.042 1.00 98.75 237 THR A N 1
ATOM 1694 C CA . THR A 1 237 ? 4.566 -5.862 -20.518 1.00 98.75 237 THR A CA 1
ATOM 1695 C C . THR A 1 237 ? 5.326 -7.180 -20.562 1.00 98.75 237 THR A C 1
ATOM 1697 O O . THR A 1 237 ? 6.094 -7.420 -21.498 1.00 98.75 237 THR A O 1
ATOM 1700 N N . GLY A 1 238 ? 5.156 -8.028 -19.542 1.00 98.31 238 GLY A N 1
ATOM 1701 C CA . GLY A 1 238 ? 5.691 -9.394 -19.550 1.00 98.31 238 GLY A CA 1
ATOM 1702 C C . GLY A 1 238 ? 7.215 -9.475 -19.657 1.00 98.31 238 GLY A C 1
ATOM 1703 O O . GLY A 1 238 ? 7.734 -10.487 -20.121 1.00 98.31 238 GLY A O 1
ATOM 1704 N N . SER A 1 239 ? 7.933 -8.392 -19.349 1.00 98.56 239 SER A N 1
ATOM 1705 C CA . SER A 1 239 ? 9.360 -8.262 -19.650 1.00 98.56 239 SER A CA 1
ATOM 1706 C C . SER A 1 239 ? 10.216 -8.571 -18.424 1.00 98.56 239 SER A C 1
ATOM 1708 O O . SER A 1 239 ? 9.810 -8.348 -17.282 1.00 98.56 239 SER A O 1
ATOM 1710 N N . THR A 1 240 ? 11.420 -9.087 -18.659 1.00 97.88 240 THR A N 1
ATOM 1711 C CA . THR A 1 240 ? 12.344 -9.502 -17.599 1.00 97.88 240 THR A CA 1
ATOM 1712 C C . THR A 1 240 ? 13.609 -8.668 -17.647 1.00 97.88 240 THR A C 1
ATOM 1714 O O . THR A 1 240 ? 14.268 -8.617 -18.679 1.00 97.88 240 THR A O 1
ATOM 1717 N N . PHE A 1 241 ? 13.971 -8.078 -16.512 1.00 95.62 241 PHE A N 1
ATOM 1718 C CA . PHE A 1 241 ? 15.210 -7.344 -16.303 1.00 95.62 241 PHE A CA 1
ATOM 1719 C C . PHE A 1 241 ? 16.077 -8.088 -15.292 1.00 95.62 241 PHE A C 1
ATOM 1721 O O . PHE A 1 241 ? 15.673 -8.316 -14.146 1.00 95.62 241 PHE A O 1
ATOM 1728 N N . GLN A 1 242 ? 17.260 -8.511 -15.721 1.00 92.88 242 GLN A N 1
ATOM 1729 C CA . GLN A 1 242 ? 18.177 -9.262 -14.879 1.00 92.88 242 GLN A CA 1
ATOM 1730 C C . GLN A 1 242 ? 19.637 -8.958 -15.211 1.00 92.88 242 GLN A C 1
ATOM 1732 O O . GLN A 1 242 ? 20.014 -8.727 -16.358 1.00 92.88 242 GLN A O 1
ATOM 1737 N N . ALA A 1 243 ? 20.477 -9.034 -14.181 1.00 88.56 243 ALA A N 1
ATOM 1738 C CA . ALA A 1 243 ? 21.925 -8.888 -14.286 1.00 88.56 243 ALA A CA 1
ATOM 1739 C C . ALA A 1 243 ? 22.421 -7.570 -14.922 1.00 88.56 243 ALA A C 1
ATOM 1741 O O . ALA A 1 243 ? 23.584 -7.514 -15.308 1.00 88.56 243 ALA A O 1
ATOM 1742 N N . THR A 1 244 ? 21.607 -6.510 -14.990 1.00 87.00 244 THR A N 1
ATOM 1743 C CA . THR A 1 244 ? 22.078 -5.170 -15.384 1.00 87.00 244 THR A CA 1
ATOM 1744 C C . THR A 1 244 ? 23.261 -4.750 -14.499 1.00 87.00 244 THR A C 1
ATOM 1746 O O . THR A 1 244 ? 23.243 -5.008 -13.295 1.00 87.00 244 THR A O 1
ATOM 1749 N N . GLU A 1 245 ? 24.312 -4.150 -15.070 1.00 81.50 245 GLU A N 1
ATOM 1750 C CA . GLU A 1 245 ? 25.612 -4.058 -14.377 1.00 81.50 245 GLU A CA 1
ATOM 1751 C C . GLU A 1 245 ? 25.936 -2.706 -13.709 1.00 81.50 245 GLU A C 1
ATOM 1753 O O . GLU A 1 245 ? 26.768 -2.690 -12.798 1.00 81.50 245 GLU A O 1
ATOM 1758 N N . GLN A 1 246 ? 25.350 -1.574 -14.133 1.00 81.25 246 GLN A N 1
ATOM 1759 C CA . GLN A 1 246 ? 25.754 -0.248 -13.625 1.00 81.25 246 GLN A CA 1
ATOM 1760 C C . GLN A 1 246 ? 24.656 0.581 -12.956 1.00 81.25 246 GLN A C 1
ATOM 1762 O O . GLN A 1 246 ? 24.787 0.893 -11.772 1.00 81.25 246 GLN A O 1
ATOM 1767 N N . TRP A 1 247 ? 23.654 1.059 -13.698 1.00 82.31 247 TRP A N 1
ATOM 1768 C CA . TRP A 1 247 ? 22.805 2.161 -13.219 1.00 82.31 247 TRP A CA 1
ATOM 1769 C C . TRP A 1 247 ? 21.393 1.707 -12.894 1.00 82.31 247 TRP A C 1
ATOM 1771 O O . TRP A 1 247 ? 21.015 1.758 -11.725 1.00 82.31 247 TRP A O 1
ATOM 1781 N N . GLY A 1 248 ? 20.640 1.221 -13.877 1.00 87.38 248 GLY A N 1
ATOM 1782 C CA . GLY A 1 248 ? 19.275 0.789 -13.619 1.00 87.38 248 GLY A CA 1
ATOM 1783 C C . GLY A 1 248 ? 18.618 0.067 -14.773 1.00 87.38 248 GLY A C 1
ATOM 1784 O O . GLY A 1 248 ? 19.047 0.189 -15.911 1.00 87.38 248 GLY A O 1
ATOM 1785 N N . ASP A 1 249 ? 17.568 -0.690 -14.481 1.00 93.75 249 ASP A N 1
ATOM 1786 C CA . ASP A 1 249 ? 16.854 -1.464 -15.495 1.00 93.75 249 ASP A CA 1
ATOM 1787 C C . ASP A 1 249 ? 16.054 -0.549 -16.433 1.00 93.75 249 ASP A C 1
ATOM 1789 O O . ASP A 1 249 ? 16.112 -0.714 -17.653 1.00 93.75 249 ASP A O 1
ATOM 1793 N N . ILE A 1 250 ? 15.369 0.451 -15.869 1.00 94.94 250 ILE A N 1
ATOM 1794 C CA . ILE A 1 250 ? 14.707 1.544 -16.590 1.00 94.94 250 ILE A CA 1
ATOM 1795 C C . ILE A 1 250 ? 15.261 2.877 -16.083 1.00 94.94 250 ILE A C 1
ATOM 1797 O O . ILE A 1 250 ? 15.253 3.146 -14.882 1.00 94.94 250 ILE A O 1
ATOM 1801 N N . TRP A 1 251 ? 15.716 3.737 -16.990 1.00 91.88 251 TRP A N 1
ATOM 1802 C CA . TRP A 1 251 ? 16.369 4.991 -16.618 1.00 91.88 251 TRP A CA 1
ATOM 1803 C C . TRP A 1 251 ? 15.875 6.170 -17.450 1.00 91.88 251 TRP A C 1
ATOM 1805 O O . TRP A 1 251 ? 15.915 6.108 -18.675 1.00 91.88 251 TRP A O 1
ATOM 1815 N N . VAL A 1 252 ? 15.432 7.244 -16.794 1.00 90.38 252 VAL A N 1
ATOM 1816 C CA . VAL A 1 252 ? 15.104 8.534 -17.424 1.00 90.38 252 VAL A CA 1
ATOM 1817 C C . VAL A 1 252 ? 16.201 9.530 -17.082 1.00 90.38 252 VAL A C 1
ATOM 1819 O O . VAL A 1 252 ? 16.425 9.800 -15.904 1.00 90.38 252 VAL A O 1
ATOM 1822 N N . GLU A 1 253 ? 16.901 10.050 -18.091 1.00 80.56 253 GLU A N 1
ATOM 1823 C CA . GLU A 1 253 ? 18.139 10.818 -17.906 1.00 80.56 253 GLU A CA 1
ATOM 1824 C C . GLU A 1 253 ? 17.943 12.338 -17.703 1.00 80.56 253 GLU A C 1
ATOM 1826 O O . GLU A 1 253 ? 16.959 12.928 -18.162 1.00 80.56 253 GLU A O 1
ATOM 1831 N N . PHE A 1 254 ? 18.927 12.979 -17.042 1.00 74.06 254 PHE A N 1
ATOM 1832 C CA . PHE A 1 254 ? 19.095 14.440 -16.998 1.00 74.06 254 PHE A CA 1
ATOM 1833 C C . PHE A 1 254 ? 20.138 14.916 -18.023 1.00 74.06 254 PHE A C 1
ATOM 1835 O O . PHE A 1 254 ? 21.146 14.255 -18.257 1.00 74.06 254 PHE A O 1
ATOM 1842 N N . GLY A 1 255 ? 20.019 16.147 -18.521 1.00 59.50 255 GLY A N 1
ATOM 1843 C CA . GLY A 1 255 ? 21.138 16.735 -19.282 1.00 59.50 255 GLY A CA 1
ATOM 1844 C C . GLY A 1 255 ? 20.937 18.152 -19.794 1.00 59.50 255 GLY A C 1
ATOM 1845 O O . GLY A 1 255 ? 21.896 18.864 -20.096 1.00 59.50 255 GLY A O 1
ATOM 1846 N N . CYS A 1 256 ? 19.700 18.624 -19.808 1.00 63.38 256 CYS A N 1
ATOM 1847 C CA . CYS A 1 256 ? 19.366 19.874 -20.469 1.00 63.38 256 CYS A CA 1
ATOM 1848 C C . CYS A 1 256 ? 19.384 21.060 -19.513 1.00 63.38 256 CYS A C 1
ATOM 1850 O O . CYS A 1 256 ? 19.252 20.925 -18.295 1.00 63.38 256 CYS A O 1
ATOM 1852 N N . SER A 1 257 ? 19.482 22.261 -20.085 1.00 66.06 257 SER A N 1
ATOM 1853 C CA . SER A 1 257 ? 19.210 23.487 -19.333 1.00 66.06 257 SER A CA 1
ATOM 1854 C C . SER A 1 257 ? 17.786 23.475 -18.752 1.00 66.06 257 SER A C 1
ATOM 1856 O O . SER A 1 257 ? 16.908 22.819 -19.308 1.00 66.06 257 SER A O 1
ATOM 1858 N N . ASP A 1 258 ? 17.520 24.259 -17.700 1.00 61.44 258 ASP A N 1
ATOM 1859 C CA . ASP A 1 258 ? 16.186 24.404 -17.075 1.00 61.44 258 ASP A CA 1
ATOM 1860 C C . ASP A 1 258 ? 15.031 24.693 -18.070 1.00 61.44 258 ASP A C 1
ATOM 1862 O O . ASP A 1 258 ? 13.861 24.584 -17.713 1.00 61.44 258 ASP A O 1
ATOM 1866 N N . ALA A 1 259 ? 15.332 25.119 -19.305 1.00 63.44 259 ALA A N 1
ATOM 1867 C CA . ALA A 1 259 ? 14.347 25.434 -20.339 1.00 63.44 259 ALA A CA 1
ATOM 1868 C C . ALA A 1 259 ? 13.872 24.227 -21.176 1.00 63.44 259 ALA A C 1
ATOM 1870 O O . ALA A 1 259 ? 12.798 24.322 -21.769 1.00 63.44 259 ALA A O 1
ATOM 1871 N N . ASP A 1 260 ? 14.634 23.129 -21.222 1.00 68.75 260 ASP A N 1
ATOM 1872 C CA . ASP A 1 260 ? 14.437 22.010 -22.158 1.00 68.75 260 ASP A CA 1
ATOM 1873 C C . ASP A 1 260 ? 14.317 20.673 -21.398 1.00 68.75 260 ASP A C 1
ATOM 1875 O O . ASP A 1 260 ? 15.157 19.795 -21.524 1.00 68.75 260 ASP A O 1
ATOM 1879 N N . GLN A 1 261 ? 13.299 20.531 -20.546 1.00 77.75 261 GLN A N 1
ATOM 1880 C CA . GLN A 1 261 ? 13.125 19.345 -19.693 1.00 77.75 261 GLN A CA 1
ATOM 1881 C C . GLN A 1 261 ? 12.800 18.069 -20.482 1.00 77.75 261 GLN A C 1
ATOM 1883 O O . GLN A 1 261 ? 12.040 18.114 -21.453 1.00 77.75 261 GLN A O 1
ATOM 1888 N N . THR A 1 262 ? 13.295 16.923 -20.003 1.00 86.69 262 THR A N 1
ATOM 1889 C CA . THR A 1 262 ? 12.806 15.601 -20.424 1.00 86.69 262 THR A CA 1
ATOM 1890 C C . THR A 1 262 ? 11.365 15.431 -19.940 1.00 86.69 262 THR A C 1
ATOM 1892 O O . THR A 1 262 ? 11.072 15.659 -18.765 1.00 86.69 262 THR A O 1
ATOM 1895 N N . VAL A 1 263 ? 10.451 15.050 -20.834 1.00 91.12 263 VAL A N 1
ATOM 1896 C CA . VAL A 1 263 ? 9.027 14.864 -20.518 1.00 91.12 263 VAL A CA 1
ATOM 1897 C C . VAL A 1 263 ? 8.597 13.454 -20.884 1.00 91.12 263 VAL A C 1
ATOM 1899 O O . VAL A 1 263 ? 8.577 13.089 -22.062 1.00 91.12 263 VAL A O 1
ATOM 1902 N N . VAL A 1 264 ? 8.168 12.694 -19.882 1.00 95.31 264 VAL A N 1
ATOM 1903 C CA . VAL A 1 264 ? 7.625 11.344 -20.041 1.00 95.31 264 VAL A CA 1
ATOM 1904 C C . VAL A 1 264 ? 6.153 11.356 -19.648 1.00 95.31 264 VAL A C 1
ATOM 1906 O O . VAL A 1 264 ? 5.788 11.824 -18.574 1.00 95.31 264 VAL A O 1
ATOM 1909 N N . SER A 1 265 ? 5.274 10.858 -20.521 1.00 97.56 265 SER A N 1
ATOM 1910 C CA . SER A 1 265 ? 3.838 10.781 -20.211 1.00 97.56 265 SER A CA 1
ATOM 1911 C C . SER A 1 265 ? 3.202 9.467 -20.643 1.00 97.56 265 SER A C 1
ATOM 1913 O O . SER A 1 265 ? 3.511 8.967 -21.726 1.00 97.56 265 SER A O 1
ATOM 1915 N N . ASN A 1 266 ? 2.282 8.936 -19.832 1.00 98.31 266 ASN A N 1
ATOM 1916 C CA . ASN A 1 266 ? 1.625 7.643 -20.056 1.00 98.31 266 ASN A CA 1
ATOM 1917 C C . ASN A 1 266 ? 2.648 6.516 -20.270 1.00 98.31 266 ASN A C 1
ATOM 1919 O O . ASN A 1 266 ? 2.670 5.878 -21.326 1.00 98.31 266 ASN A O 1
ATOM 1923 N N . PHE A 1 267 ? 3.538 6.321 -19.301 1.00 98.62 267 PHE A N 1
ATOM 1924 C CA . PHE A 1 267 ? 4.522 5.242 -19.326 1.00 98.62 267 PHE A CA 1
ATOM 1925 C C . PHE A 1 267 ? 4.050 4.143 -18.380 1.00 98.62 267 PHE A C 1
ATOM 1927 O O . PHE A 1 267 ? 3.891 4.388 -17.190 1.00 98.62 267 PHE A O 1
ATOM 1934 N N . THR A 1 268 ? 3.788 2.944 -18.888 1.00 98.75 268 THR A N 1
ATOM 1935 C CA . THR A 1 268 ? 3.266 1.831 -18.088 1.00 98.75 268 THR A CA 1
ATOM 1936 C C . THR A 1 268 ? 4.214 0.646 -18.130 1.00 98.75 268 THR A C 1
ATOM 1938 O O . THR A 1 268 ? 4.582 0.196 -19.209 1.00 98.75 268 THR A O 1
ATOM 1941 N N . VAL A 1 269 ? 4.554 0.119 -16.960 1.00 98.75 269 VAL A N 1
ATOM 1942 C CA . VAL A 1 269 ? 5.207 -1.175 -16.759 1.00 98.75 269 VAL A CA 1
ATOM 1943 C C . VAL A 1 269 ? 4.192 -2.103 -16.103 1.00 98.75 269 VAL A C 1
ATOM 1945 O O . VAL A 1 269 ? 3.601 -1.748 -15.085 1.00 98.75 269 VAL A O 1
ATOM 1948 N N . ASP A 1 270 ? 3.960 -3.259 -16.709 1.00 98.69 270 ASP A N 1
ATOM 1949 C CA . ASP A 1 270 ? 2.919 -4.212 -16.327 1.00 98.69 270 ASP A CA 1
ATOM 1950 C C . ASP A 1 270 ? 3.472 -5.640 -16.340 1.00 98.69 270 ASP A C 1
ATOM 1952 O O . ASP A 1 270 ? 4.243 -5.983 -17.240 1.00 98.69 270 ASP A O 1
ATOM 1956 N N . ASP A 1 271 ? 3.085 -6.472 -15.372 1.00 98.56 271 ASP A N 1
ATOM 1957 C CA . ASP A 1 271 ? 3.404 -7.913 -15.332 1.00 98.56 271 ASP A CA 1
ATOM 1958 C C . ASP A 1 271 ? 4.885 -8.223 -15.643 1.00 98.56 271 ASP A C 1
ATOM 1960 O O . ASP A 1 271 ? 5.206 -9.085 -16.458 1.00 98.56 271 ASP A O 1
ATOM 1964 N N . SER A 1 272 ? 5.810 -7.433 -15.087 1.00 98.44 272 SER A N 1
ATOM 1965 C CA . SER A 1 272 ? 7.243 -7.504 -15.404 1.00 98.44 272 SER A CA 1
ATOM 1966 C C . SER A 1 272 ? 8.072 -7.911 -14.186 1.00 98.44 272 SER A C 1
ATOM 1968 O O . SER A 1 272 ? 7.660 -7.732 -13.039 1.00 98.44 272 SER A O 1
ATOM 1970 N N . THR A 1 273 ? 9.257 -8.473 -14.421 1.00 97.50 273 THR A N 1
ATOM 1971 C CA . THR A 1 273 ? 10.126 -9.000 -13.358 1.00 97.50 273 THR A CA 1
ATOM 1972 C C . THR A 1 273 ? 11.471 -8.291 -13.335 1.00 97.50 273 THR A C 1
ATOM 1974 O O . THR A 1 273 ? 12.150 -8.237 -14.360 1.00 97.50 273 THR A O 1
ATOM 1977 N N . PHE A 1 274 ? 11.890 -7.841 -12.158 1.00 95.88 274 PHE A N 1
ATOM 1978 C CA . PHE A 1 274 ? 13.155 -7.161 -11.906 1.00 95.88 274 PHE A CA 1
ATOM 1979 C C . PHE A 1 274 ? 13.971 -7.966 -10.889 1.00 95.88 274 PHE A C 1
ATOM 1981 O O . PHE A 1 274 ? 13.527 -8.217 -9.763 1.00 95.88 274 PHE A O 1
ATOM 1988 N N . SER A 1 275 ? 15.155 -8.415 -11.299 1.00 92.81 275 SER A N 1
ATOM 1989 C CA . SER A 1 275 ? 16.058 -9.217 -10.459 1.00 92.81 275 SER A CA 1
ATOM 1990 C C . SER A 1 275 ? 17.537 -8.875 -10.640 1.00 92.81 275 SER A C 1
ATOM 1992 O O . SER A 1 275 ? 18.411 -9.677 -10.295 1.00 92.81 275 SER A O 1
ATOM 1994 N N . SER A 1 276 ? 17.831 -7.723 -11.242 1.00 88.75 276 SER A N 1
ATOM 1995 C CA . SER A 1 276 ? 19.185 -7.173 -11.287 1.00 88.75 276 SER A CA 1
ATOM 1996 C C . SER A 1 276 ? 19.723 -6.963 -9.865 1.00 88.75 276 SER A C 1
ATOM 1998 O O . SER A 1 276 ? 18.971 -6.928 -8.898 1.00 88.75 276 SER A O 1
ATOM 2000 N N . THR A 1 277 ? 21.050 -6.957 -9.711 1.00 84.62 277 THR A N 1
ATOM 2001 C CA . THR A 1 277 ? 21.695 -6.735 -8.407 1.00 84.62 277 THR A CA 1
ATOM 2002 C C . THR A 1 277 ? 22.964 -5.927 -8.587 1.00 84.62 277 THR A C 1
ATOM 2004 O O . THR A 1 277 ? 23.730 -6.210 -9.505 1.00 84.62 277 THR A O 1
ATOM 2007 N N . GLY A 1 278 ? 23.255 -5.013 -7.661 1.00 80.00 278 GLY A N 1
ATOM 2008 C CA . GLY A 1 278 ? 24.468 -4.187 -7.724 1.00 80.00 278 GLY A CA 1
ATOM 2009 C C . GLY A 1 278 ? 24.346 -2.970 -8.645 1.00 80.00 278 GLY A C 1
ATOM 2010 O O . GLY A 1 278 ? 25.356 -2.323 -8.911 1.00 80.00 278 GLY A O 1
ATOM 2011 N N . ILE A 1 279 ? 23.123 -2.666 -9.085 1.00 84.12 279 ILE A N 1
ATOM 2012 C CA . ILE A 1 279 ? 22.742 -1.418 -9.750 1.00 84.12 279 ILE A CA 1
ATOM 2013 C C . ILE A 1 279 ? 22.336 -0.357 -8.723 1.00 84.12 279 ILE A C 1
ATOM 2015 O O . ILE A 1 279 ? 22.076 -0.671 -7.557 1.00 84.12 279 ILE A O 1
ATOM 2019 N N . TRP A 1 280 ? 22.270 0.898 -9.168 1.00 84.19 280 TRP A N 1
ATOM 2020 C CA . TRP A 1 280 ? 21.809 2.016 -8.345 1.00 84.19 280 TRP A CA 1
ATOM 2021 C C . TRP A 1 280 ? 20.323 1.871 -8.007 1.00 84.19 280 TRP A C 1
ATOM 2023 O O . TRP A 1 280 ? 19.945 1.879 -6.837 1.00 84.19 280 TRP A O 1
ATOM 2033 N N . SER A 1 281 ? 19.482 1.680 -9.025 1.00 90.06 281 SER A N 1
ATOM 2034 C CA . SER A 1 281 ? 18.050 1.451 -8.832 1.00 90.06 281 SER A CA 1
ATOM 2035 C C . SER A 1 281 ? 17.414 0.701 -9.988 1.00 90.06 281 SER A C 1
ATOM 2037 O O . SER A 1 281 ? 17.786 0.954 -11.129 1.00 90.06 281 SER A O 1
ATOM 2039 N N . SER A 1 282 ? 16.394 -0.125 -9.745 1.00 92.81 282 SER A N 1
ATOM 2040 C CA . SER A 1 282 ? 15.654 -0.765 -10.846 1.00 92.81 282 SER A CA 1
ATOM 2041 C C . SER A 1 282 ? 15.018 0.280 -11.781 1.00 92.81 282 SER A C 1
ATOM 2043 O O . SER A 1 282 ? 15.090 0.149 -12.999 1.00 92.81 282 SER A O 1
ATOM 2045 N N . ILE A 1 283 ? 14.450 1.356 -11.228 1.00 93.94 283 ILE A N 1
ATOM 2046 C CA . ILE A 1 283 ? 13.856 2.475 -11.967 1.00 93.94 283 ILE A CA 1
ATOM 2047 C C . ILE A 1 283 ? 14.413 3.797 -11.426 1.00 93.94 283 ILE A C 1
ATOM 2049 O O . ILE A 1 283 ? 14.175 4.149 -10.270 1.00 93.94 283 ILE A O 1
ATOM 2053 N N . GLY A 1 284 ? 15.136 4.542 -12.263 1.00 91.69 284 GLY A N 1
ATOM 2054 C CA . GLY A 1 284 ? 15.697 5.851 -11.914 1.00 91.69 284 GLY A CA 1
ATOM 2055 C C . GLY A 1 284 ? 15.059 6.988 -12.709 1.00 91.69 284 GLY A C 1
ATOM 2056 O O . GLY A 1 284 ? 15.074 6.954 -13.939 1.00 91.69 284 GLY A O 1
ATOM 2057 N N . LEU A 1 285 ? 14.531 8.002 -12.015 1.00 91.19 285 LEU A N 1
ATOM 2058 C CA . LEU A 1 285 ? 13.947 9.211 -12.612 1.00 91.19 285 LEU A CA 1
ATOM 2059 C C . LEU A 1 285 ? 14.771 10.444 -12.205 1.00 91.19 285 LEU A C 1
ATOM 2061 O O . LEU A 1 285 ? 14.751 10.859 -11.044 1.00 91.19 285 LEU A O 1
ATOM 2065 N N . ARG A 1 286 ? 15.569 10.977 -13.139 1.00 85.75 286 ARG A N 1
ATOM 2066 C CA . ARG A 1 286 ? 16.644 11.952 -12.860 1.00 85.75 286 ARG A CA 1
ATOM 2067 C C . ARG A 1 286 ? 16.162 13.397 -12.722 1.00 85.75 286 ARG A C 1
ATOM 2069 O O . ARG A 1 286 ? 14.993 13.698 -12.922 1.00 85.75 286 ARG A O 1
ATOM 2076 N N . GLU A 1 287 ? 17.073 14.299 -12.346 1.00 84.00 287 GLU A N 1
ATOM 2077 C CA . GLU A 1 287 ? 16.768 15.718 -12.139 1.00 84.00 287 GLU A CA 1
ATOM 2078 C C . GLU A 1 287 ? 16.219 16.413 -13.396 1.00 84.00 287 GLU A C 1
ATOM 2080 O O . GLU A 1 287 ? 16.537 16.039 -14.523 1.00 84.00 287 GLU A O 1
ATOM 2085 N N . ASN A 1 288 ? 15.458 17.500 -13.203 1.00 82.88 288 ASN A N 1
ATOM 2086 C CA . ASN A 1 288 ? 14.943 18.355 -14.284 1.00 82.88 288 ASN A CA 1
ATOM 2087 C C . ASN A 1 288 ? 14.072 17.617 -15.332 1.00 82.88 288 ASN A C 1
ATOM 2089 O O . ASN A 1 288 ? 14.011 18.012 -16.499 1.00 82.88 288 ASN A O 1
ATOM 2093 N N . SER A 1 289 ? 13.385 16.563 -14.901 1.00 87.38 289 SER A N 1
ATOM 2094 C CA . SER A 1 289 ? 12.424 15.782 -15.679 1.00 87.38 289 SER A CA 1
ATOM 2095 C C . SER A 1 289 ? 10.984 16.022 -15.196 1.00 87.38 289 SER A C 1
ATOM 2097 O O . SER A 1 289 ? 10.748 16.511 -14.081 1.00 87.38 289 SER A O 1
ATOM 2099 N N . THR A 1 290 ? 10.013 15.750 -16.073 1.00 91.94 290 THR A N 1
ATOM 2100 C CA . THR A 1 290 ? 8.586 15.726 -15.733 1.00 91.94 290 THR A CA 1
ATOM 2101 C C . THR A 1 290 ? 7.942 14.418 -16.173 1.00 91.94 290 THR A C 1
ATOM 2103 O O . THR A 1 290 ? 7.877 14.119 -17.369 1.00 91.94 290 THR A O 1
ATOM 2106 N N . GLU A 1 291 ? 7.367 13.700 -15.217 1.00 94.69 291 GLU A N 1
ATOM 2107 C CA . GLU A 1 291 ? 6.666 12.439 -15.417 1.00 94.69 291 GLU A CA 1
ATOM 2108 C C . GLU A 1 291 ? 5.179 12.606 -15.115 1.00 94.69 291 GLU A C 1
ATOM 2110 O O . GLU A 1 291 ? 4.782 12.996 -14.016 1.00 94.69 291 GLU A O 1
ATOM 2115 N N . THR A 1 292 ? 4.326 12.288 -16.085 1.00 97.31 292 THR A N 1
ATOM 2116 C CA . THR A 1 292 ? 2.868 12.296 -15.907 1.00 97.31 292 THR A CA 1
ATOM 2117 C C . THR A 1 292 ? 2.290 10.923 -16.215 1.00 97.31 292 THR A C 1
ATOM 2119 O O . THR A 1 292 ? 2.574 10.365 -17.274 1.00 97.31 292 THR A O 1
ATOM 2122 N N . ASP A 1 293 ? 1.473 10.377 -15.317 1.00 97.69 293 ASP A N 1
ATOM 2123 C CA . ASP A 1 293 ? 0.862 9.050 -15.478 1.00 97.69 293 ASP A CA 1
ATOM 2124 C C . ASP A 1 293 ? 1.914 7.946 -15.741 1.00 97.69 293 ASP A C 1
ATOM 2126 O O . ASP A 1 293 ? 1.795 7.135 -16.666 1.00 97.69 293 ASP A O 1
ATOM 2130 N N . PHE A 1 294 ? 2.990 7.945 -14.945 1.00 98.06 294 PHE A N 1
ATOM 2131 C CA . PHE A 1 294 ? 3.979 6.864 -14.923 1.00 98.06 294 PHE A CA 1
ATOM 2132 C C . PHE A 1 294 ? 3.485 5.769 -13.970 1.00 98.06 294 PHE A C 1
ATOM 2134 O O . PHE A 1 294 ? 3.319 6.008 -12.776 1.00 98.06 294 PHE A O 1
ATOM 2141 N N . VAL A 1 295 ? 3.223 4.571 -14.483 1.00 98.50 295 VAL A N 1
ATOM 2142 C CA . VAL A 1 295 ? 2.561 3.485 -13.751 1.00 98.50 295 VAL A CA 1
ATOM 2143 C C . VAL A 1 295 ? 3.435 2.241 -13.771 1.00 98.50 295 VAL A C 1
ATOM 2145 O O . VAL A 1 295 ? 3.823 1.776 -14.837 1.00 98.50 295 VAL A O 1
ATOM 2148 N N . VAL A 1 296 ? 3.694 1.664 -12.604 1.00 98.38 296 VAL A N 1
ATOM 2149 C CA . VAL A 1 296 ? 4.296 0.337 -12.450 1.00 98.38 296 VAL A CA 1
ATOM 2150 C C . VAL A 1 296 ? 3.295 -0.528 -11.707 1.00 98.38 296 VAL A C 1
ATOM 2152 O O . VAL A 1 296 ? 2.916 -0.206 -10.575 1.00 98.38 296 VAL A O 1
ATOM 2155 N N . LYS A 1 297 ? 2.837 -1.604 -12.338 1.00 98.50 297 LYS A N 1
ATOM 2156 C CA . LYS A 1 297 ? 1.816 -2.463 -11.752 1.00 98.50 297 LYS A CA 1
ATOM 2157 C C . LYS A 1 297 ? 2.038 -3.939 -12.005 1.00 98.50 297 LYS A C 1
ATOM 2159 O O . LYS A 1 297 ? 2.742 -4.321 -12.940 1.00 98.50 297 LYS A O 1
ATOM 2164 N N . ASP A 1 298 ? 1.447 -4.741 -11.124 1.00 98.56 298 ASP A N 1
ATOM 2165 C CA . ASP A 1 298 ? 1.427 -6.205 -11.197 1.00 98.56 298 ASP A CA 1
ATOM 2166 C C . ASP A 1 298 ? 2.831 -6.828 -11.388 1.00 98.56 298 ASP A C 1
ATOM 2168 O O . ASP A 1 298 ? 2.967 -7.929 -11.909 1.00 98.56 298 ASP A O 1
ATOM 2172 N N . SER A 1 299 ? 3.889 -6.118 -10.978 1.00 98.31 299 SER A N 1
ATOM 2173 C CA . SER A 1 299 ? 5.284 -6.470 -11.255 1.00 98.31 299 SER A CA 1
ATOM 2174 C C . SER A 1 299 ? 6.002 -6.993 -10.009 1.00 98.31 299 SER A C 1
ATOM 2176 O O . SER A 1 299 ? 5.645 -6.680 -8.866 1.00 98.31 299 SER A O 1
ATOM 2178 N N . GLU A 1 300 ? 7.036 -7.804 -10.223 1.00 97.44 300 GLU A N 1
ATOM 2179 C CA . GLU A 1 300 ? 7.817 -8.444 -9.163 1.00 97.44 300 GLU A CA 1
ATOM 2180 C C . GLU A 1 300 ? 9.247 -7.900 -9.123 1.00 97.44 300 GLU A C 1
ATOM 2182 O O . GLU A 1 300 ? 9.962 -7.917 -10.122 1.00 97.44 300 GLU A O 1
ATOM 2187 N N . PHE A 1 301 ? 9.682 -7.474 -7.939 1.00 94.81 301 PHE A N 1
ATOM 2188 C CA . PHE A 1 301 ? 11.034 -6.999 -7.666 1.00 94.81 301 PHE A CA 1
ATOM 2189 C C . PHE A 1 301 ? 11.689 -7.895 -6.617 1.00 94.81 301 PHE A C 1
ATOM 2191 O O . PHE A 1 301 ? 11.176 -8.060 -5.501 1.00 94.81 301 PHE A O 1
ATOM 2198 N N . THR A 1 302 ? 12.841 -8.467 -6.959 1.00 91.19 302 THR A N 1
ATOM 2199 C CA . THR A 1 302 ? 13.583 -9.388 -6.092 1.00 91.19 302 THR A CA 1
ATOM 2200 C C . THR A 1 302 ? 15.061 -9.032 -6.033 1.00 91.19 302 THR A C 1
ATOM 2202 O O . THR A 1 302 ? 15.666 -8.699 -7.042 1.00 91.19 302 THR A O 1
ATOM 2205 N N . GLY A 1 303 ? 15.673 -9.180 -4.857 1.00 78.00 303 GLY A N 1
ATOM 2206 C CA . GLY A 1 303 ? 17.124 -9.024 -4.704 1.00 78.00 303 GLY A CA 1
ATOM 2207 C C . GLY A 1 303 ? 17.548 -7.729 -4.015 1.00 78.00 303 GLY A C 1
ATOM 2208 O O . GLY A 1 303 ? 16.732 -6.879 -3.686 1.00 78.00 303 GLY A O 1
ATOM 2209 N N . ALA A 1 304 ? 18.844 -7.628 -3.716 1.00 63.03 304 ALA A N 1
ATOM 2210 C CA . ALA A 1 304 ? 19.424 -6.592 -2.861 1.00 63.03 304 ALA A CA 1
ATOM 2211 C C . ALA A 1 304 ? 19.937 -5.375 -3.657 1.00 63.03 304 ALA A C 1
ATOM 2213 O O . ALA A 1 304 ? 21.104 -5.007 -3.512 1.00 63.03 304 ALA A O 1
ATOM 2214 N N . ASP A 1 305 ? 19.088 -4.772 -4.490 1.00 64.69 305 ASP A N 1
ATOM 2215 C CA . ASP A 1 305 ? 19.375 -3.481 -5.147 1.00 64.69 305 ASP A CA 1
ATOM 2216 C C . ASP A 1 305 ? 19.480 -2.348 -4.137 1.00 64.69 305 ASP A C 1
ATOM 2218 O O . ASP A 1 305 ? 18.857 -2.453 -3.083 1.00 64.69 305 ASP A O 1
ATOM 2222 N N . GLU A 1 306 ? 20.253 -1.287 -4.425 1.00 68.25 306 GLU A N 1
ATOM 2223 C CA . GLU A 1 306 ? 20.403 -0.136 -3.520 1.00 68.25 306 GLU A CA 1
ATOM 2224 C C . GLU A 1 306 ? 19.083 0.619 -3.286 1.00 68.25 306 GLU A C 1
ATOM 2226 O O . GLU A 1 306 ? 18.845 0.994 -2.128 1.00 68.25 306 GLU A O 1
ATOM 2231 N N . GLU A 1 307 ? 18.208 0.683 -4.304 1.00 85.06 307 GLU A N 1
ATOM 2232 C CA . GLU A 1 307 ? 16.817 1.174 -4.311 1.00 85.06 307 GLU A CA 1
ATOM 2233 C C . GLU A 1 307 ? 15.975 0.542 -5.449 1.00 85.06 307 GLU A C 1
ATOM 2235 O O . GLU A 1 307 ? 16.529 0.066 -6.431 1.00 85.06 307 GLU A O 1
ATOM 2240 N N . VAL A 1 308 ? 14.636 0.532 -5.360 1.00 89.50 308 VAL A N 1
ATOM 2241 C CA . VAL A 1 308 ? 13.778 0.105 -6.496 1.00 89.50 308 VAL A CA 1
ATOM 2242 C C . VAL A 1 308 ? 13.397 1.288 -7.374 1.00 89.50 308 VAL A C 1
ATOM 2244 O O . VAL A 1 308 ? 13.728 1.298 -8.552 1.00 89.50 308 VAL A O 1
ATOM 2247 N N . LEU A 1 309 ? 12.719 2.285 -6.807 1.00 91.25 309 LEU A N 1
ATOM 2248 C CA . LEU A 1 309 ? 12.398 3.547 -7.458 1.00 91.25 309 LEU A CA 1
ATOM 2249 C C . LEU A 1 309 ? 13.191 4.664 -6.787 1.00 91.25 309 LEU A C 1
ATOM 2251 O O . LEU A 1 309 ? 12.993 4.958 -5.601 1.00 91.25 309 LEU A O 1
ATOM 2255 N N . TYR A 1 310 ? 14.064 5.291 -7.567 1.00 90.00 310 TYR A N 1
ATOM 2256 C CA . TYR A 1 310 ? 14.870 6.414 -7.121 1.00 90.00 310 TYR A CA 1
ATOM 2257 C C . TYR A 1 310 ? 14.488 7.700 -7.853 1.00 90.00 310 TYR A C 1
ATOM 2259 O O . TYR A 1 310 ? 14.519 7.769 -9.084 1.00 90.00 310 TYR A O 1
ATOM 2267 N N . LEU A 1 311 ? 14.137 8.718 -7.071 1.00 89.56 311 LEU A N 1
ATOM 2268 C CA . LEU A 1 311 ? 13.627 10.008 -7.527 1.00 89.56 311 LEU A CA 1
ATOM 2269 C C . LEU A 1 311 ? 14.642 11.103 -7.181 1.00 89.56 311 LEU A C 1
ATOM 2271 O O . LEU A 1 311 ? 14.850 11.421 -6.006 1.00 89.56 311 LEU A O 1
ATOM 2275 N N . PHE A 1 312 ? 15.306 11.658 -8.191 1.00 85.31 312 PHE A N 1
ATOM 2276 C CA . PHE A 1 312 ? 16.381 12.635 -7.995 1.00 85.31 312 PHE A CA 1
ATOM 2277 C C . PHE A 1 312 ? 15.850 14.067 -7.726 1.00 85.31 312 PHE A C 1
ATOM 2279 O O . PHE A 1 312 ? 14.663 14.361 -7.866 1.00 85.31 312 PHE A O 1
ATOM 2286 N N . ASP A 1 313 ? 16.744 14.987 -7.332 1.00 82.25 313 ASP A N 1
ATOM 2287 C CA . ASP A 1 313 ? 16.410 16.383 -6.987 1.00 82.25 313 ASP A CA 1
ATOM 2288 C C . ASP A 1 313 ? 15.691 17.117 -8.144 1.00 82.25 313 ASP A C 1
ATOM 2290 O O . ASP A 1 313 ? 15.923 16.872 -9.318 1.00 82.25 313 ASP A O 1
ATOM 2294 N N . THR A 1 314 ? 14.839 18.095 -7.839 1.00 83.25 314 THR A N 1
ATOM 2295 C CA . THR A 1 314 ? 14.193 19.019 -8.799 1.00 83.25 314 THR A CA 1
ATOM 2296 C C . THR A 1 314 ? 13.229 18.428 -9.841 1.00 83.25 314 THR A C 1
ATOM 2298 O O . THR A 1 314 ? 12.656 19.206 -10.605 1.00 83.25 314 THR A O 1
ATOM 2301 N N . MET A 1 315 ? 12.989 17.114 -9.867 1.00 87.50 315 MET A N 1
ATOM 2302 C CA . MET A 1 315 ? 12.005 16.504 -10.774 1.00 87.50 315 MET A CA 1
ATOM 2303 C C . MET A 1 315 ? 10.546 16.821 -10.389 1.00 87.50 315 MET A C 1
ATOM 2305 O O . MET A 1 315 ? 10.256 17.237 -9.257 1.00 87.50 315 MET A O 1
ATOM 2309 N N . THR A 1 316 ? 9.612 16.611 -11.322 1.00 91.00 316 THR A N 1
ATOM 2310 C CA . THR A 1 316 ? 8.166 16.765 -11.084 1.00 91.00 316 THR A CA 1
ATOM 2311 C C . THR A 1 316 ? 7.391 15.529 -11.520 1.00 91.00 316 THR A C 1
ATOM 2313 O O . THR A 1 316 ? 7.432 15.165 -12.687 1.00 91.00 316 THR A O 1
ATOM 2316 N N . THR A 1 317 ? 6.594 14.951 -10.621 1.00 93.94 317 THR A N 1
ATOM 2317 C CA . THR A 1 317 ? 5.683 13.851 -10.965 1.00 93.94 317 THR A CA 1
ATOM 2318 C C . THR A 1 317 ? 4.229 14.240 -10.732 1.00 93.94 317 THR A C 1
ATOM 2320 O O . THR A 1 317 ? 3.913 14.816 -9.690 1.00 93.94 317 THR A O 1
ATOM 2323 N N . ASP A 1 318 ? 3.343 13.858 -11.651 1.00 96.81 318 ASP A N 1
ATOM 2324 C CA . ASP A 1 318 ? 1.885 13.948 -11.504 1.00 96.81 318 ASP A CA 1
ATOM 2325 C C . ASP A 1 318 ? 1.244 12.603 -11.876 1.00 96.81 318 ASP A C 1
ATOM 2327 O O . ASP A 1 318 ? 1.351 12.156 -13.017 1.00 96.81 318 ASP A O 1
ATOM 2331 N N . GLY A 1 319 ? 0.628 11.910 -10.917 1.00 96.19 319 GLY A N 1
ATOM 2332 C CA . GLY A 1 319 ? 0.008 10.599 -11.167 1.00 96.19 319 GLY A CA 1
ATOM 2333 C C . GLY A 1 319 ? 0.979 9.407 -11.210 1.00 96.19 319 GLY A C 1
ATOM 2334 O O . GLY A 1 319 ? 0.668 8.379 -11.814 1.00 96.19 319 GLY A O 1
ATOM 2335 N N . LEU A 1 320 ? 2.151 9.506 -10.569 1.00 96.62 320 LEU A N 1
ATOM 2336 C CA . LEU A 1 320 ? 3.086 8.379 -10.429 1.00 96.62 320 LEU A CA 1
ATOM 2337 C C . LEU A 1 320 ? 2.466 7.270 -9.561 1.00 96.62 320 LEU A C 1
ATOM 2339 O O . LEU A 1 320 ? 2.134 7.496 -8.397 1.00 96.62 320 LEU A O 1
ATOM 2343 N N . THR A 1 321 ? 2.304 6.071 -10.119 1.00 97.94 321 THR A N 1
ATOM 2344 C CA . THR A 1 321 ? 1.540 4.981 -9.496 1.00 97.94 321 THR A CA 1
ATOM 2345 C C . THR A 1 321 ? 2.356 3.694 -9.380 1.00 97.94 321 THR A C 1
ATOM 2347 O O . THR A 1 321 ? 2.881 3.199 -10.372 1.00 97.94 321 THR A O 1
ATOM 2350 N N . LEU A 1 322 ? 2.405 3.125 -8.175 1.00 97.81 322 LEU A N 1
ATOM 2351 C CA . LEU A 1 322 ? 2.844 1.764 -7.876 1.00 97.81 322 LEU A CA 1
ATOM 2352 C C . LEU A 1 322 ? 1.623 0.965 -7.398 1.00 97.81 322 LEU A C 1
ATOM 2354 O O . LEU A 1 322 ? 1.120 1.230 -6.303 1.00 97.81 322 LEU A O 1
ATOM 2358 N N . GLU A 1 323 ? 1.138 0.009 -8.190 1.00 98.31 323 GLU A N 1
ATOM 2359 C CA . GLU A 1 323 ? -0.095 -0.740 -7.898 1.00 98.31 323 GLU A CA 1
ATOM 2360 C C . GLU A 1 323 ? 0.100 -2.262 -7.953 1.00 98.31 323 GLU A C 1
ATOM 2362 O O . GLU A 1 323 ? 0.582 -2.796 -8.944 1.00 98.31 323 GLU A O 1
ATOM 2367 N N . GLY A 1 324 ? -0.291 -2.991 -6.905 1.00 98.38 324 GLY A N 1
ATOM 2368 C CA . GLY A 1 324 ? -0.326 -4.463 -6.952 1.00 98.38 324 GLY A CA 1
ATOM 2369 C C . GLY A 1 324 ? 1.041 -5.155 -7.085 1.00 98.38 324 GLY A C 1
ATOM 2370 O O . GLY A 1 324 ? 1.099 -6.355 -7.350 1.00 98.38 324 GLY A O 1
ATOM 2371 N N . ASN A 1 325 ? 2.150 -4.435 -6.897 1.00 98.31 325 ASN A N 1
ATOM 2372 C CA . ASN A 1 325 ? 3.495 -4.987 -7.058 1.00 98.31 325 ASN A CA 1
ATOM 2373 C C . ASN A 1 325 ? 3.931 -5.806 -5.838 1.00 98.31 325 ASN A C 1
ATOM 2375 O O . ASN A 1 325 ? 3.472 -5.592 -4.709 1.00 98.31 325 ASN A O 1
ATOM 2379 N N . THR A 1 326 ? 4.891 -6.705 -6.049 1.00 97.12 326 THR A N 1
ATOM 2380 C CA . THR A 1 326 ? 5.549 -7.459 -4.976 1.00 97.12 326 THR A CA 1
ATOM 2381 C C . THR A 1 326 ? 7.027 -7.104 -4.894 1.00 97.12 326 THR A C 1
ATOM 2383 O O . THR A 1 326 ? 7.769 -7.270 -5.854 1.00 97.12 326 THR A O 1
ATOM 2386 N N . PHE A 1 327 ? 7.471 -6.676 -3.713 1.00 94.44 327 PHE A N 1
ATOM 2387 C CA . PHE A 1 327 ? 8.859 -6.335 -3.414 1.00 94.44 327 PHE A CA 1
ATOM 2388 C C . PHE A 1 327 ? 9.401 -7.304 -2.364 1.00 94.44 327 PHE A C 1
ATOM 2390 O O . PHE A 1 327 ? 8.917 -7.325 -1.226 1.00 94.44 327 PHE A O 1
ATOM 2397 N N . THR A 1 328 ? 10.413 -8.101 -2.711 1.00 91.75 328 THR A N 1
ATOM 2398 C CA . THR A 1 328 ? 10.973 -9.124 -1.815 1.00 91.75 328 THR A CA 1
ATOM 2399 C C . THR A 1 328 ? 12.476 -8.963 -1.642 1.00 91.75 328 THR A C 1
ATOM 2401 O O . THR A 1 328 ? 13.253 -9.164 -2.574 1.00 91.75 328 THR A O 1
ATOM 2404 N N . GLY A 1 329 ? 12.909 -8.667 -0.413 1.00 87.12 329 GLY A N 1
ATOM 2405 C CA . GLY A 1 329 ? 14.337 -8.570 -0.096 1.00 87.12 329 GLY A CA 1
ATOM 2406 C C . GLY A 1 329 ? 15.059 -7.377 -0.728 1.00 87.12 329 GLY A C 1
ATOM 2407 O O . GLY A 1 329 ? 16.285 -7.389 -0.770 1.00 87.12 329 GLY A O 1
ATOM 2408 N N . THR A 1 330 ? 14.316 -6.370 -1.186 1.00 86.44 330 THR A N 1
ATOM 2409 C CA . THR A 1 330 ? 14.827 -5.128 -1.784 1.00 86.44 330 THR A CA 1
ATOM 2410 C C . THR A 1 330 ? 15.223 -4.105 -0.717 1.00 86.44 330 THR A C 1
ATOM 2412 O O . THR A 1 330 ? 14.852 -4.235 0.454 1.00 86.44 330 THR A O 1
ATOM 2415 N N . ARG A 1 331 ? 16.011 -3.089 -1.086 1.00 82.94 331 ARG A N 1
ATOM 2416 C CA . ARG A 1 331 ? 16.243 -1.883 -0.259 1.00 82.94 331 ARG A CA 1
ATOM 2417 C C . ARG A 1 331 ? 15.089 -0.881 -0.496 1.00 82.94 331 ARG A C 1
ATOM 2419 O O . ARG A 1 331 ? 14.034 -1.376 -0.896 1.00 82.94 331 ARG A O 1
ATOM 2426 N N . PRO A 1 332 ? 15.145 0.438 -0.176 1.00 81.19 332 PRO A N 1
ATOM 2427 C CA . PRO A 1 332 ? 13.934 1.243 -0.270 1.00 81.19 332 PRO A CA 1
ATOM 2428 C C . PRO A 1 332 ? 13.276 1.163 -1.628 1.00 81.19 332 PRO A C 1
ATOM 2430 O O . PRO A 1 332 ? 13.925 1.327 -2.658 1.00 81.19 332 PRO A O 1
ATOM 2433 N N . VAL A 1 333 ? 11.974 0.901 -1.602 1.00 83.38 333 VAL A N 1
ATOM 2434 C CA . VAL A 1 333 ? 11.199 0.852 -2.829 1.00 83.38 333 VAL A CA 1
ATOM 2435 C C . VAL A 1 333 ? 11.002 2.252 -3.360 1.00 83.38 333 VAL A C 1
ATOM 2437 O O . VAL A 1 333 ? 11.101 2.455 -4.553 1.00 83.38 333 VAL A O 1
ATOM 2440 N N . TRP A 1 334 ? 10.766 3.210 -2.472 1.00 88.25 334 TRP A N 1
ATOM 2441 C CA . TRP A 1 334 ? 10.706 4.622 -2.807 1.00 88.25 334 TRP A CA 1
ATOM 2442 C C . TRP A 1 334 ? 11.802 5.347 -2.042 1.00 88.25 334 TRP A C 1
ATOM 2444 O O . TRP A 1 334 ? 11.749 5.383 -0.808 1.00 88.25 334 TRP A O 1
ATOM 2454 N N . ASN A 1 335 ? 12.762 5.938 -2.746 1.00 86.56 335 ASN A N 1
ATOM 2455 C CA . ASN A 1 335 ? 13.688 6.906 -2.171 1.00 86.56 335 ASN A CA 1
ATOM 2456 C C . ASN A 1 335 ? 13.723 8.162 -3.032 1.00 86.56 335 ASN A C 1
ATOM 2458 O O . ASN A 1 335 ? 13.864 8.089 -4.250 1.00 86.56 335 ASN A O 1
ATOM 2462 N N . GLU A 1 336 ? 13.600 9.308 -2.379 1.00 84.81 336 GLU A N 1
ATOM 2463 C CA . GLU A 1 336 ? 13.626 10.605 -3.039 1.00 84.81 336 GLU A CA 1
ATOM 2464 C C . GLU A 1 336 ? 14.690 11.516 -2.420 1.00 84.81 336 GLU A C 1
ATOM 2466 O O . GLU A 1 336 ? 14.962 11.469 -1.210 1.00 84.81 336 GLU A O 1
ATOM 2471 N N . GLU A 1 337 ? 15.272 12.373 -3.256 1.00 73.56 337 GLU A N 1
ATOM 2472 C CA . GLU A 1 337 ? 16.229 13.397 -2.852 1.00 73.56 337 GLU A CA 1
ATOM 2473 C C . GLU A 1 337 ? 15.778 14.809 -3.256 1.00 73.56 337 GLU A C 1
ATOM 2475 O O . GLU A 1 337 ? 15.069 15.027 -4.234 1.00 73.56 337 GLU A O 1
ATOM 2480 N N . GLY A 1 338 ? 16.228 15.809 -2.492 1.00 72.75 338 GLY A N 1
ATOM 2481 C CA . GLY A 1 338 ? 16.180 17.199 -2.941 1.00 72.75 338 GLY A CA 1
ATOM 2482 C C . GLY A 1 338 ? 14.814 17.896 -2.895 1.00 72.75 338 GLY A C 1
ATOM 2483 O O . GLY A 1 338 ? 14.033 17.705 -1.978 1.00 72.75 338 GLY A O 1
ATOM 2484 N N . ASN A 1 339 ? 14.583 18.809 -3.837 1.00 79.44 339 ASN A N 1
ATOM 2485 C CA . ASN A 1 339 ? 13.499 19.786 -3.960 1.00 79.44 339 ASN A CA 1
ATOM 2486 C C . ASN A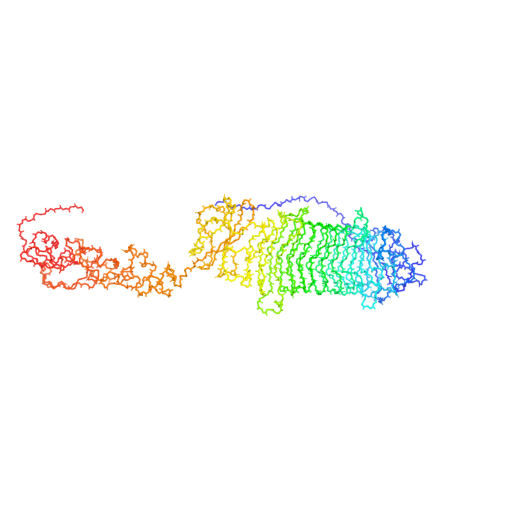 1 339 ? 12.393 19.363 -4.946 1.00 79.44 339 ASN A C 1
ATOM 2488 O O . ASN A 1 339 ? 11.737 20.243 -5.515 1.00 79.44 339 ASN A O 1
ATOM 2492 N N . ALA A 1 340 ? 12.201 18.065 -5.180 1.00 86.12 340 ALA A N 1
ATOM 2493 C CA . ALA A 1 340 ? 11.206 17.559 -6.124 1.00 86.12 340 ALA A CA 1
ATOM 2494 C C . ALA A 1 340 ? 9.758 17.945 -5.742 1.00 86.12 340 ALA A C 1
ATOM 2496 O O . ALA A 1 340 ? 9.476 18.398 -4.623 1.00 86.12 340 ALA A O 1
ATOM 2497 N N . THR A 1 341 ? 8.825 17.799 -6.685 1.00 89.69 341 THR A N 1
ATOM 2498 C CA . THR A 1 341 ? 7.379 17.939 -6.443 1.00 89.69 341 THR A CA 1
ATOM 2499 C C . THR A 1 341 ? 6.638 16.703 -6.932 1.00 89.69 341 THR A C 1
ATOM 2501 O O . THR A 1 341 ? 6.706 16.375 -8.110 1.00 89.69 341 THR A O 1
ATOM 2504 N N . HIS A 1 342 ? 5.877 16.077 -6.040 1.00 92.19 342 HIS A N 1
ATOM 2505 C CA . HIS A 1 342 ? 5.072 14.898 -6.329 1.00 92.19 342 HIS A CA 1
ATOM 2506 C C . HIS A 1 342 ? 3.599 15.199 -6.046 1.00 92.19 342 HIS A C 1
ATOM 2508 O O . HIS A 1 342 ? 3.236 15.515 -4.904 1.00 92.19 342 HIS A O 1
ATOM 2514 N N . THR A 1 343 ? 2.767 15.139 -7.084 1.00 95.00 343 THR A N 1
ATOM 2515 C CA . THR A 1 343 ? 1.312 15.285 -7.000 1.00 95.00 343 THR A CA 1
ATOM 2516 C C . THR A 1 343 ? 0.607 13.999 -7.413 1.00 95.00 343 THR A C 1
ATOM 2518 O O . THR A 1 343 ? 1.037 13.313 -8.337 1.00 95.00 343 THR A O 1
ATOM 2521 N N . ASP A 1 344 ? -0.485 13.676 -6.722 1.00 97.00 344 ASP A N 1
ATOM 2522 C CA . ASP A 1 344 ? -1.335 12.516 -7.021 1.00 97.00 344 ASP A CA 1
ATOM 2523 C C . ASP A 1 344 ? -0.570 11.176 -7.108 1.00 97.00 344 ASP A C 1
ATOM 2525 O O . ASP A 1 344 ? -0.957 10.265 -7.843 1.00 97.00 344 ASP A O 1
ATOM 2529 N N . THR A 1 345 ? 0.528 11.041 -6.354 1.00 96.19 345 THR A N 1
ATOM 2530 C CA . THR A 1 345 ? 1.280 9.787 -6.251 1.00 96.19 345 THR A CA 1
ATOM 2531 C C . THR A 1 345 ? 0.419 8.729 -5.571 1.00 96.19 345 THR A C 1
ATOM 2533 O O . THR A 1 345 ? -0.141 8.975 -4.499 1.00 96.19 345 THR A O 1
ATOM 2536 N N . ARG A 1 346 ? 0.368 7.521 -6.137 1.00 97.81 346 ARG A N 1
ATOM 2537 C CA . ARG A 1 346 ? -0.392 6.387 -5.598 1.00 97.81 346 ARG A CA 1
ATOM 2538 C C . ARG A 1 346 ? 0.513 5.191 -5.346 1.00 97.81 346 ARG A C 1
ATOM 2540 O O . ARG A 1 346 ? 1.061 4.625 -6.276 1.00 97.81 346 ARG A O 1
ATOM 2547 N N . ILE A 1 347 ? 0.632 4.765 -4.094 1.00 98.19 347 ILE A N 1
ATOM 2548 C CA . ILE A 1 347 ? 1.271 3.498 -3.716 1.00 98.19 347 ILE A CA 1
ATOM 2549 C C . ILE A 1 347 ? 0.167 2.624 -3.131 1.00 98.19 347 ILE A C 1
ATOM 2551 O O . ILE A 1 347 ? -0.221 2.815 -1.975 1.00 98.19 347 ILE A O 1
ATOM 2555 N N . VAL A 1 348 ? -0.406 1.738 -3.946 1.00 98.38 348 VAL A N 1
ATOM 2556 C CA . VAL A 1 348 ? -1.665 1.048 -3.637 1.00 98.38 348 VAL A CA 1
ATOM 2557 C C . VAL A 1 348 ? -1.550 -0.468 -3.781 1.00 98.38 348 VAL A C 1
ATOM 2559 O O . VAL A 1 348 ? -0.997 -0.964 -4.755 1.00 98.38 348 VAL A O 1
ATOM 2562 N N . ASP A 1 349 ? -2.074 -1.209 -2.805 1.00 98.44 349 ASP A N 1
ATOM 2563 C CA . ASP A 1 349 ? -2.213 -2.673 -2.849 1.00 98.44 349 ASP A CA 1
ATOM 2564 C C . ASP A 1 349 ? -0.900 -3.449 -3.110 1.00 98.44 349 ASP A C 1
ATOM 2566 O O . ASP A 1 349 ? -0.914 -4.592 -3.566 1.00 98.44 349 ASP A O 1
ATOM 2570 N N . ASN A 1 350 ? 0.257 -2.860 -2.787 1.00 98.56 350 ASN A N 1
ATOM 2571 C CA . ASN A 1 350 ? 1.553 -3.519 -2.949 1.00 98.56 350 ASN A CA 1
ATOM 2572 C C . ASN A 1 350 ? 1.895 -4.404 -1.742 1.00 98.56 350 ASN A C 1
ATOM 2574 O O . ASN A 1 350 ? 1.496 -4.142 -0.601 1.00 98.56 350 ASN A O 1
ATOM 2578 N N . THR A 1 351 ? 2.722 -5.421 -1.975 1.00 97.69 351 THR A N 1
ATOM 2579 C CA . THR A 1 351 ? 3.259 -6.299 -0.930 1.00 97.69 351 THR A CA 1
ATOM 2580 C C . THR A 1 351 ? 4.764 -6.102 -0.778 1.00 97.69 351 THR A C 1
ATOM 2582 O O . THR A 1 351 ? 5.540 -6.423 -1.670 1.00 97.69 351 THR A O 1
ATOM 2585 N N . PHE A 1 352 ? 5.192 -5.638 0.394 1.00 93.75 352 PHE A N 1
ATOM 2586 C CA . PHE A 1 352 ? 6.591 -5.456 0.772 1.00 93.75 352 PHE A CA 1
ATOM 2587 C C . PHE A 1 352 ? 6.977 -6.548 1.759 1.00 93.75 352 PHE A C 1
ATOM 2589 O O . PHE A 1 352 ? 6.577 -6.506 2.921 1.00 93.75 352 PHE A O 1
ATOM 2596 N N . THR A 1 353 ? 7.783 -7.511 1.335 1.00 90.62 353 THR A N 1
ATOM 2597 C CA . THR A 1 353 ? 8.211 -8.620 2.187 1.00 90.62 353 THR A CA 1
ATOM 2598 C C . THR A 1 353 ? 9.709 -8.553 2.426 1.00 90.62 353 THR A C 1
ATOM 2600 O O . THR A 1 353 ? 10.499 -8.409 1.494 1.00 90.62 353 THR A O 1
ATOM 2603 N N . GLU A 1 354 ? 10.109 -8.669 3.692 1.00 86.38 354 GLU A N 1
ATOM 2604 C CA . GLU A 1 354 ? 11.504 -8.930 4.059 1.00 86.38 354 GLU A CA 1
ATOM 2605 C C . GLU A 1 354 ? 12.516 -7.897 3.541 1.00 86.38 354 GLU A C 1
ATOM 2607 O O . GLU A 1 354 ? 13.661 -8.228 3.236 1.00 86.38 354 GLU A O 1
ATOM 2612 N N . GLN A 1 355 ? 12.091 -6.635 3.474 1.00 85.06 355 GLN A N 1
ATOM 2613 C CA . GLN A 1 355 ? 12.901 -5.531 2.965 1.00 85.06 355 GLN A CA 1
ATOM 2614 C C . GLN A 1 355 ? 14.180 -5.341 3.783 1.00 85.06 355 GLN A C 1
ATOM 2616 O O . GLN A 1 355 ? 14.189 -5.487 5.010 1.00 85.06 355 GLN A O 1
ATOM 2621 N N . LEU A 1 356 ? 15.255 -4.980 3.086 1.00 79.62 356 LEU A N 1
ATOM 2622 C CA . LEU A 1 356 ? 16.584 -4.732 3.635 1.00 79.62 356 LEU A CA 1
ATOM 2623 C C . LEU A 1 356 ? 16.771 -3.292 4.141 1.00 79.62 356 LEU A C 1
ATOM 2625 O O . LEU A 1 356 ? 17.810 -2.966 4.713 1.00 79.62 356 LEU A O 1
ATOM 2629 N N . ALA A 1 357 ? 15.792 -2.419 3.910 1.00 78.44 357 ALA A N 1
ATOM 2630 C CA . ALA A 1 357 ? 15.822 -1.018 4.305 1.00 78.44 357 ALA A CA 1
ATOM 2631 C C . ALA A 1 357 ? 14.392 -0.454 4.500 1.00 78.44 357 ALA A C 1
ATOM 2633 O O . ALA A 1 357 ? 13.425 -1.214 4.550 1.00 78.44 357 ALA A O 1
ATOM 2634 N N . HIS A 1 358 ? 14.270 0.869 4.688 1.00 83.62 358 HIS A N 1
ATOM 2635 C CA . HIS A 1 358 ? 12.986 1.562 4.824 1.00 83.62 358 HIS A CA 1
ATOM 2636 C C . HIS A 1 358 ? 12.182 1.276 3.563 1.00 83.62 358 HIS A C 1
ATOM 2638 O O . HIS A 1 358 ? 12.731 1.475 2.494 1.00 83.62 358 HIS A O 1
ATOM 2644 N N . SER A 1 359 ? 10.927 0.839 3.637 1.00 87.81 359 SER A N 1
ATOM 2645 C CA . SER A 1 359 ? 10.180 0.510 2.415 1.00 87.81 359 SER A CA 1
ATOM 2646 C C . SER A 1 359 ? 9.874 1.766 1.597 1.00 87.81 359 SER A C 1
ATOM 2648 O O . SER A 1 359 ? 10.038 1.764 0.382 1.00 87.81 359 SER A O 1
ATOM 2650 N N . ILE A 1 360 ? 9.448 2.841 2.268 1.00 91.62 360 ILE A N 1
ATOM 2651 C CA . ILE A 1 360 ? 9.064 4.106 1.632 1.00 91.62 360 ILE A CA 1
ATOM 2652 C C . ILE A 1 360 ? 9.751 5.261 2.355 1.00 91.62 360 ILE A C 1
ATOM 2654 O O . ILE A 1 360 ? 9.615 5.415 3.574 1.00 91.62 360 ILE A O 1
ATOM 2658 N N . VAL A 1 361 ? 10.468 6.084 1.596 1.00 88.81 361 VAL A N 1
ATOM 2659 C CA . VAL A 1 361 ? 11.242 7.223 2.085 1.00 88.81 361 VAL A CA 1
ATOM 2660 C C . VAL A 1 361 ? 10.842 8.476 1.315 1.00 88.81 361 VAL A C 1
ATOM 2662 O O . VAL A 1 361 ? 11.423 8.795 0.286 1.00 88.81 361 VAL A O 1
ATOM 2665 N N . MET A 1 362 ? 9.862 9.207 1.846 1.00 87.62 362 MET A N 1
ATOM 2666 C CA . MET A 1 362 ? 9.414 10.491 1.305 1.00 87.62 362 MET A CA 1
ATOM 2667 C C . MET A 1 362 ? 10.017 11.621 2.141 1.00 87.62 362 MET A C 1
ATOM 2669 O O . MET A 1 362 ? 9.516 11.963 3.222 1.00 87.62 362 MET A O 1
ATOM 2673 N N . ARG A 1 363 ? 11.165 12.137 1.688 1.00 78.88 363 ARG A N 1
ATOM 2674 C CA . ARG A 1 363 ? 11.936 13.170 2.374 1.00 78.88 363 ARG A CA 1
ATOM 2675 C C . ARG A 1 363 ? 12.322 14.324 1.455 1.00 78.88 363 ARG A C 1
ATOM 2677 O O . ARG A 1 363 ? 12.850 14.127 0.377 1.00 78.88 363 ARG A O 1
ATOM 2684 N N . ASN A 1 364 ? 12.233 15.543 1.985 1.00 76.19 364 ASN A N 1
ATOM 2685 C CA . ASN A 1 364 ? 12.726 16.787 1.370 1.00 76.19 364 ASN A CA 1
ATOM 2686 C C . ASN A 1 364 ? 11.967 17.302 0.127 1.00 76.19 364 ASN A C 1
ATOM 2688 O O . ASN A 1 364 ? 12.107 18.490 -0.172 1.00 76.19 364 ASN A O 1
ATOM 2692 N N . ALA A 1 365 ? 11.087 16.519 -0.501 1.00 83.44 365 ALA A N 1
ATOM 2693 C CA . ALA A 1 365 ? 10.235 16.977 -1.601 1.00 83.44 365 ALA A CA 1
ATOM 2694 C C . ALA A 1 365 ? 8.931 17.663 -1.133 1.00 83.44 365 ALA A C 1
ATOM 2696 O O . ALA A 1 365 ? 8.604 17.715 0.057 1.00 83.44 365 ALA A O 1
ATOM 2697 N N . LYS A 1 366 ? 8.186 18.235 -2.086 1.00 88.06 366 LYS A N 1
ATOM 2698 C CA . LYS A 1 366 ? 6.814 18.729 -1.902 1.00 88.06 366 LYS A CA 1
ATOM 2699 C C . LYS A 1 366 ? 5.815 17.640 -2.294 1.00 88.06 366 LYS A C 1
ATOM 2701 O O . LYS A 1 366 ? 5.856 17.170 -3.425 1.00 88.06 366 LYS A O 1
ATOM 2706 N N . HIS A 1 367 ? 4.858 17.348 -1.416 1.00 89.25 367 HIS A N 1
ATOM 2707 C CA . HIS A 1 367 ? 3.873 16.270 -1.595 1.00 89.25 367 HIS A CA 1
ATOM 2708 C C . HIS A 1 367 ? 2.436 16.795 -1.586 1.00 89.25 367 HIS A C 1
ATOM 2710 O O . HIS A 1 367 ? 2.031 17.435 -0.611 1.00 89.25 367 HIS A O 1
ATOM 2716 N N . VAL A 1 368 ? 1.649 16.542 -2.634 1.00 92.44 368 VAL A N 1
ATOM 2717 C CA . VAL A 1 368 ? 0.265 17.040 -2.740 1.00 92.44 368 VAL A CA 1
ATOM 2718 C C . VAL A 1 368 ? -0.692 15.941 -3.190 1.00 92.44 368 VAL A C 1
ATOM 2720 O O . VAL A 1 368 ? -0.537 15.392 -4.272 1.00 92.44 368 VAL A O 1
ATOM 2723 N N . ASP A 1 369 ? -1.727 15.690 -2.388 1.00 95.50 369 ASP A N 1
ATOM 2724 C CA . ASP A 1 369 ? -2.780 14.705 -2.662 1.00 95.50 369 ASP A CA 1
ATOM 2725 C C . ASP A 1 369 ? -2.245 13.269 -2.893 1.00 95.50 369 ASP A C 1
ATOM 2727 O O . ASP A 1 369 ? -2.864 12.465 -3.583 1.00 95.50 369 ASP A O 1
ATOM 2731 N N . ASN A 1 370 ? -1.105 12.927 -2.277 1.00 95.38 370 ASN A N 1
ATOM 2732 C CA . ASN A 1 370 ? -0.475 11.608 -2.391 1.00 95.38 370 ASN A CA 1
ATOM 2733 C C . ASN A 1 370 ? -1.155 10.567 -1.484 1.00 95.38 370 ASN A C 1
ATOM 2735 O O . ASN A 1 370 ? -1.529 10.864 -0.345 1.00 95.38 370 ASN A O 1
ATOM 2739 N N . VAL A 1 371 ? -1.267 9.325 -1.956 1.00 97.94 371 VAL A N 1
ATOM 2740 C CA . VAL A 1 371 ? -1.976 8.230 -1.278 1.00 97.94 371 VAL A CA 1
ATOM 2741 C C . VAL A 1 371 ? -1.088 6.993 -1.153 1.00 97.94 371 VAL A C 1
ATOM 2743 O O . VAL A 1 371 ? -0.608 6.452 -2.146 1.00 97.94 371 VAL A O 1
ATOM 2746 N N . ILE A 1 372 ? -0.931 6.501 0.076 1.00 98.38 372 ILE A N 1
ATOM 2747 C CA . ILE A 1 372 ? -0.335 5.197 0.394 1.00 98.38 372 ILE A CA 1
ATOM 2748 C C . ILE A 1 372 ? -1.439 4.339 1.017 1.00 98.38 372 ILE A C 1
ATOM 2750 O O . ILE A 1 372 ? -1.786 4.564 2.181 1.00 98.38 372 ILE A O 1
ATOM 2754 N N . SER A 1 373 ? -2.021 3.402 0.261 1.00 98.50 373 SER A N 1
ATOM 2755 C CA . SER A 1 373 ? -3.222 2.674 0.697 1.00 98.50 373 SER A CA 1
ATOM 2756 C C . SER A 1 373 ? -3.229 1.173 0.405 1.00 98.50 373 SER A C 1
ATOM 2758 O O . SER A 1 373 ? -2.683 0.733 -0.596 1.00 98.50 373 SER A O 1
ATOM 2760 N N . GLY A 1 374 ? -3.823 0.368 1.290 1.00 98.25 374 GLY A N 1
ATOM 2761 C CA . GLY A 1 374 ? -4.025 -1.073 1.062 1.00 98.25 374 GLY A CA 1
ATOM 2762 C C . GLY A 1 374 ? -2.749 -1.929 1.021 1.00 98.25 374 GLY A C 1
ATOM 2763 O O . GLY A 1 374 ? -2.810 -3.130 0.762 1.00 98.25 374 GLY A O 1
ATOM 2764 N N . ASN A 1 375 ? -1.576 -1.353 1.302 1.00 98.62 375 ASN A N 1
ATOM 2765 C CA . ASN A 1 375 ? -0.307 -2.067 1.194 1.00 98.62 375 ASN A CA 1
ATOM 2766 C C . ASN A 1 375 ? -0.067 -3.008 2.381 1.00 98.62 375 ASN A C 1
ATOM 2768 O O . ASN A 1 375 ? -0.488 -2.744 3.511 1.00 98.62 375 ASN A O 1
ATOM 2772 N N . SER A 1 376 ? 0.695 -4.075 2.140 1.00 97.75 376 SER A N 1
ATOM 2773 C CA . SER A 1 376 ? 1.124 -5.040 3.156 1.00 97.75 376 SER A CA 1
ATOM 2774 C C . SER A 1 376 ? 2.637 -4.989 3.370 1.00 97.75 376 SER A C 1
ATOM 2776 O O . SER A 1 376 ? 3.403 -5.412 2.512 1.00 97.75 376 SER A O 1
ATOM 2778 N N . PHE A 1 377 ? 3.078 -4.523 4.538 1.00 94.12 377 PHE A N 1
ATOM 2779 C CA . PHE A 1 377 ? 4.481 -4.479 4.959 1.00 94.12 377 PHE A CA 1
ATOM 2780 C C . PHE A 1 377 ? 4.779 -5.626 5.925 1.00 94.12 377 PHE A C 1
ATOM 2782 O O . PHE A 1 377 ? 4.485 -5.537 7.117 1.00 94.12 377 PHE A O 1
ATOM 2789 N N . LEU A 1 378 ? 5.368 -6.706 5.417 1.00 91.31 378 LEU A N 1
ATOM 2790 C CA . LEU A 1 378 ? 5.506 -7.985 6.108 1.00 91.31 378 LEU A CA 1
ATOM 2791 C C . LEU A 1 378 ? 6.973 -8.296 6.434 1.00 91.31 378 LEU A C 1
ATOM 2793 O O . LEU A 1 378 ? 7.832 -8.284 5.554 1.00 91.31 378 LEU A O 1
ATOM 2797 N N . LYS A 1 379 ? 7.271 -8.612 7.696 1.00 86.69 379 LYS A N 1
ATOM 2798 C CA . LYS A 1 379 ? 8.555 -9.175 8.158 1.00 86.69 379 LYS A CA 1
ATOM 2799 C C . LYS A 1 379 ? 9.803 -8.388 7.737 1.00 86.69 379 LYS A C 1
ATOM 2801 O O . LYS A 1 379 ? 10.782 -8.968 7.280 1.00 86.69 379 LYS A O 1
ATOM 2806 N N . GLN A 1 380 ? 9.760 -7.064 7.841 1.00 81.12 380 GLN A N 1
ATOM 2807 C CA . GLN A 1 380 ? 10.867 -6.184 7.436 1.00 81.12 380 GLN A CA 1
ATOM 2808 C C . GLN A 1 380 ? 12.164 -6.548 8.202 1.00 81.12 380 GLN A C 1
ATOM 2810 O O . GLN A 1 380 ? 12.115 -6.705 9.420 1.00 81.12 380 GLN A O 1
ATOM 2815 N N . ARG A 1 381 ? 13.298 -6.733 7.501 1.00 72.88 381 ARG A N 1
ATOM 2816 C CA . ARG A 1 381 ? 14.447 -7.549 7.963 1.00 72.88 381 ARG A CA 1
ATOM 2817 C C . ARG A 1 381 ? 15.610 -6.807 8.661 1.00 72.88 381 ARG A C 1
ATOM 2819 O O . ARG A 1 381 ? 16.579 -7.482 9.002 1.00 72.88 381 ARG A O 1
ATOM 2826 N N . VAL A 1 382 ? 15.622 -5.478 8.842 1.00 58.97 382 VAL A N 1
ATOM 2827 C CA . VAL A 1 382 ? 16.895 -4.750 9.115 1.00 58.97 382 VAL A CA 1
ATOM 2828 C C . VAL A 1 382 ? 16.841 -3.694 10.230 1.00 58.97 382 VAL A C 1
ATOM 2830 O O . VAL A 1 382 ? 15.869 -2.965 10.367 1.00 58.97 382 VAL A O 1
ATOM 2833 N N . GLY A 1 383 ? 17.965 -3.556 10.958 1.00 58.66 383 GLY A N 1
ATOM 2834 C CA . GLY A 1 383 ? 18.279 -2.588 12.027 1.00 58.66 383 GLY A CA 1
ATOM 2835 C C . GLY A 1 383 ? 18.357 -1.106 11.623 1.00 58.66 383 GLY A C 1
ATOM 2836 O O . GLY A 1 383 ? 19.309 -0.392 11.950 1.00 58.66 383 GLY A O 1
ATOM 2837 N N . ILE A 1 384 ? 17.324 -0.638 10.942 1.00 59.31 384 ILE A N 1
ATOM 2838 C CA . ILE A 1 384 ? 16.998 0.758 10.647 1.00 59.31 384 ILE A CA 1
ATOM 2839 C C . ILE A 1 384 ? 15.708 1.136 11.375 1.00 59.31 384 ILE A C 1
ATOM 2841 O O . ILE A 1 384 ? 14.915 0.310 11.813 1.00 59.31 384 ILE A O 1
ATOM 2845 N N . ASN A 1 385 ? 15.501 2.431 11.570 1.00 67.56 385 ASN A N 1
ATOM 2846 C CA . ASN A 1 385 ? 14.527 2.885 12.549 1.00 67.56 385 ASN A CA 1
ATOM 2847 C C . ASN A 1 385 ? 13.046 2.787 12.111 1.00 67.56 385 ASN A C 1
ATOM 2849 O O . ASN A 1 385 ? 12.195 2.815 12.995 1.00 67.56 385 ASN A O 1
ATOM 2853 N N . THR A 1 386 ? 12.684 2.715 10.818 1.00 80.31 386 THR A N 1
ATOM 2854 C CA . THR A 1 386 ? 11.263 2.824 10.404 1.00 80.31 386 THR A CA 1
ATOM 2855 C C . THR A 1 386 ? 10.880 2.099 9.106 1.00 80.31 386 THR A C 1
ATOM 2857 O O . THR A 1 386 ? 11.746 1.854 8.279 1.00 80.31 386 THR A O 1
ATOM 2860 N N . THR A 1 387 ? 9.597 1.782 8.900 1.00 86.19 387 THR A N 1
ATOM 2861 C CA . THR A 1 387 ? 9.068 1.237 7.633 1.00 86.19 387 THR A CA 1
ATOM 2862 C C . THR A 1 387 ? 8.711 2.348 6.639 1.00 86.19 387 THR A C 1
ATOM 2864 O O . THR A 1 387 ? 9.233 2.347 5.527 1.00 86.19 387 THR A O 1
ATOM 2867 N N . ILE A 1 388 ? 7.889 3.325 7.048 1.00 91.62 388 ILE A N 1
ATOM 2868 C CA . ILE A 1 388 ? 7.585 4.530 6.257 1.00 91.62 388 ILE A CA 1
ATOM 2869 C C . ILE A 1 388 ? 8.203 5.755 6.925 1.00 91.62 388 ILE A C 1
ATOM 2871 O O . ILE A 1 388 ? 7.872 6.080 8.069 1.00 91.62 388 ILE A O 1
ATOM 2875 N N . TRP A 1 389 ? 9.044 6.473 6.185 1.00 88.50 389 TRP A N 1
ATOM 2876 C CA . TRP A 1 389 ? 9.651 7.726 6.617 1.00 88.50 389 TRP A CA 1
ATOM 2877 C C . TRP A 1 389 ? 9.036 8.910 5.869 1.00 88.50 389 TRP A C 1
ATOM 2879 O O . TRP A 1 389 ? 9.213 9.044 4.663 1.00 88.50 389 TRP A O 1
ATOM 2889 N N . LEU A 1 390 ? 8.365 9.792 6.613 1.00 87.25 390 LEU A N 1
ATOM 2890 C CA . LEU A 1 390 ? 7.804 11.056 6.140 1.00 87.25 390 LEU A CA 1
ATOM 2891 C C . LEU A 1 390 ? 8.563 12.226 6.791 1.00 87.25 390 LEU A C 1
ATOM 2893 O O . LEU A 1 390 ? 8.557 12.360 8.021 1.00 87.25 390 LEU A O 1
ATOM 2897 N N . THR A 1 391 ? 9.208 13.103 6.021 1.00 74.75 391 THR A N 1
ATOM 2898 C CA . THR A 1 391 ? 9.716 14.385 6.557 1.00 74.75 391 THR A CA 1
ATOM 2899 C C . THR A 1 391 ? 8.966 15.564 5.971 1.00 74.75 391 THR A C 1
ATOM 2901 O O . THR A 1 391 ? 8.568 15.557 4.813 1.00 74.75 391 THR A O 1
ATOM 2904 N N . ARG A 1 392 ? 8.780 16.609 6.786 1.00 68.75 392 ARG A N 1
ATOM 2905 C CA . ARG A 1 392 ? 8.245 17.886 6.309 1.00 68.75 392 ARG A CA 1
ATOM 2906 C C . ARG A 1 392 ? 9.325 18.944 6.337 1.00 68.75 392 ARG A C 1
ATOM 2908 O O . ARG A 1 392 ? 9.851 19.253 7.411 1.00 68.75 392 ARG A O 1
ATOM 2915 N N . GLN A 1 393 ? 9.524 19.601 5.200 1.00 62.69 393 GLN A N 1
ATOM 2916 C CA . GLN A 1 393 ? 10.233 20.874 5.144 1.00 62.69 393 GLN A CA 1
ATOM 2917 C C . GLN A 1 393 ? 9.259 22.047 5.315 1.00 62.69 393 GLN A C 1
ATOM 2919 O O . GLN A 1 393 ? 8.188 22.112 4.702 1.00 62.69 393 GLN A O 1
ATOM 2924 N N . ALA A 1 394 ? 9.611 23.005 6.177 1.00 58.38 394 ALA A N 1
ATOM 2925 C CA . ALA A 1 394 ? 8.805 24.210 6.355 1.00 58.38 394 ALA A CA 1
ATOM 2926 C C . ALA A 1 394 ? 8.650 24.974 5.031 1.00 58.38 394 ALA A C 1
ATOM 2928 O O . ALA A 1 394 ? 9.625 25.287 4.360 1.00 58.38 394 ALA A O 1
ATOM 2929 N N . GLY A 1 395 ? 7.411 25.348 4.700 1.00 60.47 395 GLY A N 1
ATOM 2930 C CA . GLY A 1 395 ? 7.128 26.273 3.600 1.00 60.47 395 GLY A CA 1
ATOM 2931 C C . GLY A 1 395 ? 6.941 25.654 2.211 1.00 60.47 395 GLY A C 1
ATOM 2932 O O . GLY A 1 395 ? 6.672 26.417 1.289 1.00 60.47 395 GLY A O 1
ATOM 2933 N N . ARG A 1 396 ? 7.002 24.320 2.045 1.00 69.81 396 ARG A N 1
ATOM 2934 C CA . ARG A 1 396 ? 6.789 23.667 0.730 1.00 69.81 396 ARG A CA 1
ATOM 2935 C C . ARG A 1 396 ? 5.330 23.439 0.331 1.00 69.81 396 ARG A C 1
ATOM 2937 O O . ARG A 1 396 ? 5.022 23.410 -0.856 1.00 69.81 396 ARG A O 1
ATOM 2944 N N . GLY A 1 397 ? 4.422 23.395 1.306 1.00 74.44 397 GLY A N 1
ATOM 2945 C CA . GLY A 1 397 ? 2.980 23.354 1.047 1.00 74.44 397 GLY A CA 1
ATOM 2946 C C . GLY A 1 397 ? 2.382 21.955 0.916 1.00 74.44 397 GLY A C 1
ATOM 2947 O O . GLY A 1 397 ? 1.410 21.816 0.180 1.00 74.44 397 GLY A O 1
ATOM 2948 N N . ASP A 1 398 ? 2.926 20.965 1.632 1.00 84.38 398 ASP A N 1
ATOM 2949 C CA . ASP A 1 398 ? 2.340 19.623 1.681 1.00 84.38 398 ASP A CA 1
ATOM 2950 C C . ASP A 1 398 ? 0.875 19.672 2.129 1.00 84.38 398 ASP A C 1
ATOM 2952 O O . ASP A 1 398 ? 0.537 20.313 3.136 1.00 84.38 398 ASP A O 1
ATOM 2956 N N . VAL A 1 399 ? -0.009 19.018 1.376 1.00 86.75 399 VAL A N 1
ATOM 2957 C CA . VAL A 1 399 ? -1.456 19.069 1.605 1.00 86.75 399 VAL A CA 1
ATOM 2958 C C . VAL A 1 399 ? -2.148 17.850 1.010 1.00 86.75 399 VAL A C 1
ATOM 2960 O O . VAL A 1 399 ? -1.777 17.389 -0.058 1.00 86.75 399 VAL A O 1
ATOM 2963 N N . GLY A 1 400 ? -3.173 17.348 1.701 1.00 88.62 400 GLY A N 1
ATOM 2964 C CA . GLY A 1 400 ? -4.053 16.305 1.165 1.00 88.62 400 GLY A CA 1
ATOM 2965 C C . GLY A 1 400 ? -3.475 14.890 1.166 1.00 88.62 400 GLY A C 1
ATOM 2966 O O . GLY A 1 400 ? -4.172 13.971 0.758 1.00 88.62 400 GLY A O 1
ATOM 2967 N N . ASN A 1 401 ? -2.259 14.688 1.678 1.00 91.94 401 ASN A N 1
ATOM 2968 C CA . ASN A 1 401 ? -1.601 13.387 1.647 1.00 91.94 401 ASN A CA 1
ATOM 2969 C C . ASN A 1 401 ? -2.170 12.431 2.709 1.00 91.94 401 ASN A C 1
ATOM 2971 O O . ASN A 1 401 ? -2.502 12.842 3.832 1.00 91.94 401 ASN A O 1
ATOM 2975 N N . VAL A 1 402 ? -2.255 11.141 2.386 1.00 94.56 402 VAL A N 1
ATOM 2976 C CA . VAL A 1 402 ? -2.869 10.115 3.236 1.00 94.56 402 VAL A CA 1
ATOM 2977 C C . VAL A 1 402 ? -2.058 8.816 3.227 1.00 94.56 402 VAL A C 1
ATOM 2979 O O . VAL A 1 402 ? -1.656 8.321 2.182 1.00 94.56 402 VAL A O 1
ATOM 2982 N N . VAL A 1 403 ? -1.867 8.242 4.417 1.00 96.50 403 VAL A N 1
ATOM 2983 C CA . VAL A 1 403 ? -1.447 6.852 4.633 1.00 96.50 403 VAL A CA 1
ATOM 2984 C C . VAL A 1 403 ? -2.621 6.120 5.270 1.00 96.50 403 VAL A C 1
ATOM 2986 O O . VAL A 1 403 ? -2.923 6.373 6.444 1.00 96.50 403 VAL A O 1
ATOM 2989 N N . GLU A 1 404 ? -3.304 5.253 4.523 1.00 96.38 404 GLU A N 1
ATOM 2990 C CA . GLU A 1 404 ? -4.519 4.597 5.009 1.00 96.38 404 GLU A CA 1
ATOM 2991 C C . GLU A 1 404 ? -4.663 3.113 4.709 1.00 96.38 404 GLU A C 1
ATOM 2993 O O . GLU A 1 404 ? -4.084 2.608 3.767 1.00 96.38 404 GLU A O 1
ATOM 2998 N N . ASP A 1 405 ? -5.425 2.399 5.536 1.00 97.12 405 ASP A N 1
ATOM 2999 C CA . ASP A 1 405 ? -5.809 1.001 5.287 1.00 97.12 405 ASP A CA 1
ATOM 3000 C C . ASP A 1 405 ? -4.622 0.042 5.012 1.00 97.12 405 ASP A C 1
ATOM 3002 O O . ASP A 1 405 ? -4.796 -1.027 4.429 1.00 97.12 405 ASP A O 1
ATOM 3006 N N . ASN A 1 406 ? -3.405 0.389 5.456 1.00 98.50 406 ASN A N 1
ATOM 3007 C CA . ASN A 1 406 ? -2.218 -0.451 5.287 1.00 98.50 406 ASN A CA 1
ATOM 3008 C C . ASN A 1 406 ? -2.067 -1.442 6.449 1.00 98.50 406 ASN A C 1
ATOM 3010 O O . ASN A 1 406 ? -2.382 -1.130 7.605 1.00 98.50 406 ASN A O 1
ATOM 3014 N N . LEU A 1 407 ? -1.502 -2.612 6.154 1.00 96.31 407 LEU A N 1
ATOM 3015 C CA . LEU A 1 407 ? -1.074 -3.606 7.133 1.00 96.31 407 LEU A CA 1
ATOM 3016 C C . LEU A 1 407 ? 0.436 -3.502 7.360 1.00 96.31 407 LEU A C 1
ATOM 3018 O O . LEU A 1 407 ? 1.225 -3.712 6.446 1.00 96.31 407 LEU A O 1
ATOM 3022 N N . PHE A 1 408 ? 0.845 -3.266 8.601 1.00 93.50 408 PHE A N 1
ATOM 3023 C CA . PHE A 1 408 ? 2.231 -3.354 9.044 1.00 93.50 408 PHE A CA 1
ATOM 3024 C C . PHE A 1 408 ? 2.372 -4.546 9.986 1.00 93.50 408 PHE A C 1
ATOM 3026 O O . PHE A 1 408 ? 1.787 -4.532 11.061 1.00 93.50 408 PHE A O 1
ATOM 3033 N N . ASP A 1 409 ? 3.171 -5.547 9.629 1.00 90.81 409 ASP A N 1
ATOM 3034 C CA . ASP A 1 409 ? 3.400 -6.734 10.456 1.00 90.81 409 ASP A CA 1
ATOM 3035 C C . ASP A 1 409 ? 4.889 -7.112 10.461 1.00 90.81 409 ASP A C 1
ATOM 3037 O O . ASP A 1 409 ? 5.444 -7.512 9.440 1.00 90.81 409 ASP A O 1
ATOM 3041 N N . GLN A 1 410 ? 5.558 -7.009 11.614 1.00 82.06 410 GLN A N 1
ATOM 3042 C CA . GLN A 1 410 ? 6.973 -7.401 11.755 1.00 82.06 410 GLN A CA 1
ATOM 3043 C C . GLN A 1 410 ? 7.205 -8.907 11.925 1.00 82.06 410 GLN A C 1
ATOM 3045 O O . GLN A 1 410 ? 8.351 -9.355 11.948 1.00 82.06 410 GLN A O 1
ATOM 3050 N N . GLY A 1 411 ? 6.140 -9.699 12.010 1.00 81.25 411 GLY A N 1
ATOM 3051 C CA . GLY A 1 411 ? 6.205 -11.098 12.402 1.00 81.25 411 GLY A CA 1
ATOM 3052 C C . GLY A 1 411 ? 6.179 -11.271 13.921 1.00 81.25 411 GLY A C 1
ATOM 3053 O O . GLY A 1 411 ? 6.613 -10.418 14.694 1.00 81.25 411 GLY A O 1
ATOM 3054 N N . ALA A 1 412 ? 5.628 -12.401 14.360 1.00 74.62 412 ALA A N 1
ATOM 3055 C CA . ALA A 1 412 ? 5.460 -12.700 15.776 1.00 74.62 412 ALA A CA 1
ATOM 3056 C C . ALA A 1 412 ? 6.814 -12.842 16.508 1.00 74.62 412 ALA A C 1
ATOM 3058 O O . ALA A 1 412 ? 7.814 -13.225 15.893 1.00 74.62 412 ALA A O 1
ATOM 3059 N N . PRO A 1 413 ? 6.851 -12.624 17.839 1.00 67.75 413 PRO A N 1
ATOM 3060 C CA . PRO A 1 413 ? 8.058 -12.818 18.635 1.00 67.75 413 PRO A CA 1
ATOM 3061 C C . PRO A 1 413 ? 8.717 -14.185 18.387 1.00 67.75 413 PRO A C 1
ATOM 3063 O O . PRO A 1 413 ? 8.093 -15.231 18.573 1.00 67.75 413 PRO A O 1
ATOM 3066 N N . GLY A 1 414 ? 9.996 -14.173 18.001 1.00 64.88 414 GLY A N 1
ATOM 3067 C CA . GLY A 1 414 ? 10.773 -15.382 17.707 1.00 64.88 414 GLY A CA 1
ATOM 3068 C C . GLY A 1 414 ? 10.851 -15.760 16.224 1.00 64.88 414 GLY A C 1
ATOM 3069 O O . GLY A 1 414 ? 11.512 -16.750 15.904 1.00 64.88 414 GLY A O 1
ATOM 3070 N N . ASP A 1 415 ? 10.231 -14.992 15.323 1.00 69.44 415 ASP A N 1
ATOM 3071 C CA . ASP A 1 415 ? 10.500 -15.090 13.885 1.00 69.44 415 ASP A CA 1
ATOM 3072 C C . ASP A 1 415 ? 11.985 -14.737 13.612 1.00 69.44 415 ASP A C 1
ATOM 3074 O O . ASP A 1 415 ? 12.486 -13.733 14.120 1.00 69.44 415 ASP A O 1
ATOM 3078 N N . PRO A 1 416 ? 12.743 -15.537 12.837 1.00 64.38 416 PRO A N 1
ATOM 3079 C CA . PRO A 1 416 ? 14.107 -15.185 12.442 1.00 64.38 416 PRO A CA 1
ATOM 3080 C C . PRO A 1 416 ? 14.225 -13.824 11.742 1.00 64.38 416 PRO A C 1
ATOM 3082 O O . PRO A 1 416 ? 15.256 -13.171 11.884 1.00 64.38 416 PRO A O 1
ATOM 3085 N N . ALA A 1 417 ? 13.183 -13.383 11.028 1.00 60.53 417 ALA A N 1
ATOM 3086 C CA . ALA A 1 417 ? 13.127 -12.056 10.416 1.00 60.53 417 ALA A CA 1
ATOM 3087 C C . ALA A 1 417 ? 12.909 -10.926 11.444 1.00 60.53 417 ALA A C 1
ATOM 3089 O O . ALA A 1 417 ? 13.198 -9.776 11.141 1.00 60.53 417 ALA A O 1
ATOM 3090 N N . SER A 1 418 ? 12.474 -11.240 12.674 1.00 58.41 418 SER A N 1
ATOM 3091 C CA . SER A 1 418 ? 12.240 -10.274 13.759 1.00 58.41 418 SER A CA 1
ATOM 3092 C C . SER A 1 418 ? 13.466 -10.060 14.664 1.00 58.41 418 SER A C 1
ATOM 3094 O O . SER A 1 418 ? 13.309 -9.607 15.800 1.00 58.41 418 SER A O 1
ATOM 3096 N N . GLN A 1 419 ? 14.672 -10.466 14.244 1.00 55.41 419 GLN A N 1
ATOM 3097 C CA . GLN A 1 419 ? 15.872 -10.399 15.094 1.00 55.41 419 GLN A CA 1
ATOM 3098 C C . GLN A 1 419 ? 16.455 -8.980 15.243 1.00 55.41 419 GLN A C 1
ATOM 3100 O O . GLN A 1 419 ? 17.163 -8.751 16.218 1.00 55.41 419 GLN A O 1
ATOM 3105 N N . ASP A 1 420 ? 16.081 -8.036 14.369 1.00 58.81 420 ASP A N 1
ATOM 3106 C CA . ASP A 1 420 ? 16.366 -6.592 14.467 1.00 58.81 420 ASP A CA 1
ATOM 3107 C C . ASP A 1 420 ? 15.151 -5.776 13.957 1.00 58.81 420 ASP A C 1
ATOM 3109 O O . ASP A 1 420 ? 15.159 -5.290 12.826 1.00 58.81 420 ASP A O 1
ATOM 3113 N N . PRO A 1 421 ? 14.061 -5.664 14.739 1.00 63.88 421 PRO A N 1
ATOM 3114 C CA . PRO A 1 421 ? 12.823 -5.043 14.271 1.00 63.88 421 PRO A CA 1
ATOM 3115 C C . PRO A 1 421 ? 12.963 -3.524 14.069 1.00 63.88 421 PRO A C 1
ATOM 3117 O O . PRO A 1 421 ? 13.599 -2.835 14.875 1.00 63.88 421 PRO A O 1
ATOM 3120 N N . ASN A 1 422 ? 12.293 -2.976 13.043 1.00 71.56 422 ASN A N 1
ATOM 3121 C CA . ASN A 1 422 ? 12.147 -1.521 12.885 1.00 71.56 422 ASN A CA 1
ATOM 3122 C C . ASN A 1 422 ? 11.521 -0.916 14.153 1.00 71.56 422 ASN A C 1
ATOM 3124 O O . ASN A 1 422 ? 10.557 -1.459 14.699 1.00 71.56 422 ASN A O 1
ATOM 3128 N N . ARG A 1 423 ? 11.997 0.257 14.584 1.00 77.31 423 ARG A N 1
ATOM 3129 C CA . ARG A 1 423 ? 11.431 0.956 15.755 1.00 77.31 423 ARG A CA 1
ATOM 3130 C C . ARG A 1 423 ? 10.025 1.504 15.498 1.00 77.31 423 ARG A C 1
ATOM 3132 O O . ARG A 1 423 ? 9.195 1.498 16.398 1.00 77.31 423 ARG A O 1
ATOM 3139 N N . TRP A 1 424 ? 9.757 1.970 14.278 1.00 83.94 424 TRP A N 1
ATOM 3140 C CA . TRP A 1 424 ? 8.519 2.659 13.906 1.00 83.94 424 TRP A CA 1
ATOM 3141 C C . TRP A 1 424 ? 7.885 2.062 12.650 1.00 83.94 424 TRP A C 1
ATOM 3143 O O . TRP A 1 424 ? 8.549 1.932 11.626 1.00 83.94 424 TRP A O 1
ATOM 3153 N N . ALA A 1 425 ? 6.584 1.788 12.672 1.00 89.12 425 ALA A N 1
ATOM 3154 C CA . ALA A 1 425 ? 5.828 1.514 11.450 1.00 89.12 425 ALA A CA 1
ATOM 3155 C C . ALA A 1 425 ? 5.789 2.773 10.576 1.00 89.12 425 ALA A C 1
ATOM 3157 O O . ALA A 1 425 ? 6.107 2.732 9.391 1.00 89.12 425 ALA A O 1
ATOM 3158 N N . ILE A 1 426 ? 5.483 3.914 11.198 1.00 89.81 426 ILE A N 1
ATOM 3159 C CA . ILE A 1 426 ? 5.413 5.211 10.527 1.00 89.81 426 ILE A CA 1
ATOM 3160 C C . ILE A 1 426 ? 6.186 6.235 11.346 1.00 89.81 426 ILE A C 1
ATOM 3162 O O . ILE A 1 426 ? 5.951 6.410 12.547 1.00 89.81 426 ILE A O 1
ATOM 3166 N N . PHE A 1 427 ? 7.083 6.944 10.678 1.00 86.44 427 PHE A N 1
ATOM 3167 C CA . PHE A 1 427 ? 7.913 7.973 11.269 1.00 86.44 427 PHE A CA 1
ATOM 3168 C C . PHE A 1 427 ? 7.727 9.307 10.559 1.00 86.44 427 PHE A C 1
ATOM 3170 O O . PHE A 1 427 ? 8.057 9.454 9.387 1.00 86.44 427 PHE A O 1
ATOM 3177 N N . GLY A 1 428 ? 7.233 10.291 11.302 1.00 82.19 428 GLY A N 1
ATOM 3178 C CA . GLY A 1 428 ? 7.116 11.681 10.888 1.00 82.19 428 GLY A CA 1
ATOM 3179 C C . GLY A 1 428 ? 8.109 12.577 11.627 1.00 82.19 428 GLY A C 1
ATOM 3180 O O . GLY A 1 428 ? 7.951 12.784 12.835 1.00 82.19 428 GLY A O 1
ATOM 3181 N N . GLU A 1 429 ? 9.086 13.158 10.928 1.00 75.25 429 GLU A N 1
ATOM 3182 C CA . GLU A 1 429 ? 10.102 14.050 11.516 1.00 75.25 429 GLU A CA 1
ATOM 3183 C C . GLU A 1 429 ? 10.078 15.480 10.966 1.00 75.25 429 GLU A C 1
ATOM 3185 O O . GLU A 1 429 ? 10.043 15.714 9.759 1.00 75.25 429 GLU A O 1
ATOM 3190 N N . LEU A 1 430 ? 10.144 16.445 11.890 1.00 65.50 430 LEU A N 1
ATOM 3191 C CA . LEU A 1 430 ? 10.368 17.852 11.581 1.00 65.50 430 LEU A CA 1
ATOM 3192 C C . LEU A 1 430 ? 11.800 18.061 11.115 1.00 65.50 430 LEU A C 1
ATOM 3194 O O . LEU A 1 430 ? 12.730 17.714 11.842 1.00 65.50 430 LEU A O 1
ATOM 3198 N N . ASP A 1 431 ? 11.962 18.743 9.985 1.00 60.97 431 ASP A N 1
ATOM 3199 C CA . ASP A 1 431 ? 13.227 19.409 9.717 1.00 60.97 431 ASP A CA 1
ATOM 3200 C C . ASP A 1 431 ? 13.504 20.445 10.827 1.00 60.97 431 ASP A C 1
ATOM 3202 O O . ASP A 1 431 ? 12.576 21.087 11.346 1.00 60.97 431 ASP A O 1
ATOM 3206 N N . ALA A 1 432 ? 14.770 20.591 11.222 1.00 52.31 432 ALA A N 1
ATOM 3207 C CA . ALA A 1 432 ? 15.202 21.358 12.396 1.00 52.31 432 ALA A CA 1
ATOM 3208 C C . ALA A 1 432 ? 14.746 22.834 12.367 1.00 52.31 432 ALA A C 1
ATOM 3210 O O . ALA A 1 432 ? 14.669 23.481 13.415 1.00 52.31 432 ALA A O 1
ATOM 3211 N N . ASP A 1 433 ? 14.372 23.332 11.186 1.00 51.66 433 ASP A N 1
ATOM 3212 C CA . ASP A 1 433 ? 13.995 24.717 10.908 1.00 51.66 433 ASP A CA 1
ATOM 3213 C C . ASP A 1 433 ? 12.468 24.984 10.868 1.00 51.66 433 ASP A C 1
ATOM 3215 O O . ASP A 1 433 ? 12.043 26.103 10.570 1.00 51.66 433 ASP A O 1
ATOM 3219 N N . ALA A 1 434 ? 11.610 24.001 11.190 1.00 52.91 434 ALA A N 1
ATOM 3220 C CA . ALA A 1 434 ? 10.164 24.059 10.915 1.00 52.91 434 ALA A CA 1
ATOM 3221 C C . ALA A 1 434 ? 9.202 24.044 12.137 1.00 52.91 434 ALA A C 1
ATOM 3223 O O . ALA A 1 434 ? 8.284 23.220 12.177 1.00 52.91 434 ALA A O 1
ATOM 3224 N N . PRO A 1 435 ? 9.295 24.934 13.146 1.00 52.22 435 PRO A N 1
ATOM 3225 C CA . PRO A 1 435 ? 8.393 24.862 14.297 1.00 52.22 435 PRO A CA 1
ATOM 3226 C C . PRO A 1 435 ? 6.918 25.158 13.933 1.00 52.22 435 PRO A C 1
ATOM 3228 O O . PRO A 1 435 ? 6.566 26.275 13.558 1.00 52.22 435 PRO A O 1
ATOM 3231 N N . GLY A 1 436 ? 6.028 24.173 14.137 1.00 55.19 436 GLY A N 1
ATOM 3232 C CA . GLY A 1 436 ? 4.603 24.409 14.434 1.00 55.19 436 GLY A CA 1
ATOM 3233 C C . GLY A 1 436 ? 3.583 24.459 13.281 1.00 55.19 436 GLY A C 1
ATOM 3234 O O . GLY A 1 436 ? 2.555 25.111 13.445 1.00 55.19 436 GLY A O 1
ATOM 3235 N N . GLY A 1 437 ? 3.799 23.785 12.143 1.00 59.47 437 GLY A N 1
ATOM 3236 C CA . GLY A 1 437 ? 2.778 23.693 11.071 1.00 59.47 437 GLY A CA 1
ATOM 3237 C C . GLY A 1 437 ? 2.179 22.290 10.850 1.00 59.47 437 GLY A C 1
ATOM 3238 O O . GLY A 1 437 ? 2.713 21.320 11.384 1.00 59.47 437 GLY A O 1
ATOM 3239 N N . ASN A 1 438 ? 1.112 22.215 10.036 1.00 69.44 438 ASN A N 1
ATOM 3240 C CA . ASN A 1 438 ? 0.441 20.975 9.599 1.00 69.44 438 ASN A CA 1
ATOM 3241 C C . ASN A 1 438 ? 1.398 20.060 8.807 1.00 69.44 438 ASN A C 1
ATOM 3243 O O . ASN A 1 438 ? 2.054 20.577 7.910 1.00 69.44 438 ASN A O 1
ATOM 3247 N N . SER A 1 439 ? 1.457 18.751 9.086 1.00 73.50 439 SER A N 1
ATOM 3248 C CA . SER A 1 439 ? 2.209 17.775 8.274 1.00 73.50 439 SER A CA 1
ATOM 3249 C C . SER A 1 439 ? 1.799 17.759 6.801 1.00 73.50 439 SER A C 1
ATOM 3251 O O . SER A 1 439 ? 2.623 17.425 5.965 1.00 73.50 439 SER A O 1
ATOM 3253 N N . GLY A 1 440 ? 0.533 18.056 6.496 1.00 80.75 440 GLY A N 1
ATOM 3254 C CA . GLY A 1 440 ? -0.055 17.755 5.189 1.00 80.75 440 GLY A CA 1
ATOM 3255 C C . GLY A 1 440 ? -0.411 16.275 5.011 1.00 80.75 440 GLY A C 1
ATOM 3256 O O . GLY A 1 440 ? -1.012 15.936 4.001 1.00 80.75 440 GLY A O 1
ATOM 3257 N N . TRP A 1 441 ? -0.100 15.430 6.004 1.00 86.56 441 TRP A N 1
ATOM 3258 C CA . TRP A 1 441 ? -0.305 13.981 6.017 1.00 86.56 441 TRP A CA 1
ATOM 3259 C C . TRP A 1 441 ? -1.364 13.563 7.045 1.00 86.56 441 TRP A C 1
ATOM 3261 O O . TRP A 1 441 ? -1.353 14.022 8.194 1.00 86.56 441 TRP A O 1
ATOM 3271 N N . SER A 1 442 ? -2.246 12.643 6.661 1.00 87.06 442 SER A N 1
ATOM 3272 C CA . SER A 1 442 ? -3.181 11.951 7.557 1.00 87.06 442 SER A CA 1
ATOM 3273 C C . SER A 1 442 ? -2.854 10.461 7.633 1.00 87.06 442 SER A C 1
ATOM 3275 O O . SER A 1 442 ? -2.575 9.847 6.615 1.00 87.06 442 SER A O 1
ATOM 3277 N N . LEU A 1 443 ? -2.910 9.876 8.828 1.00 89.44 443 LEU A N 1
ATOM 3278 C CA . LEU A 1 443 ? -2.659 8.456 9.084 1.00 89.44 443 LEU A CA 1
ATOM 3279 C C . LEU A 1 443 ? -3.973 7.795 9.519 1.00 89.44 443 LEU A C 1
ATOM 3281 O O . LEU A 1 443 ? -4.423 8.006 10.654 1.00 89.44 443 LEU A O 1
ATOM 3285 N N . LEU A 1 444 ? -4.628 7.056 8.628 1.00 89.00 444 LEU A N 1
ATOM 3286 C CA . LEU A 1 444 ? -6.014 6.614 8.803 1.00 89.00 444 LEU A CA 1
ATOM 3287 C C . LEU A 1 444 ? -6.136 5.085 8.762 1.00 89.00 444 LEU A C 1
ATOM 3289 O O . LEU A 1 444 ? -5.606 4.458 7.870 1.00 89.00 444 LEU A O 1
ATOM 3293 N N . ASN A 1 445 ? -6.857 4.464 9.693 1.00 90.00 445 ASN A N 1
ATOM 3294 C CA . ASN A 1 445 ? -7.278 3.054 9.599 1.00 90.00 445 ASN A CA 1
ATOM 3295 C C . ASN A 1 445 ? -6.162 2.005 9.368 1.00 90.00 445 ASN A C 1
ATOM 3297 O O . ASN A 1 445 ? -6.454 0.878 8.980 1.00 90.00 445 ASN A O 1
ATOM 3301 N N . ASN A 1 446 ? -4.892 2.326 9.623 1.00 93.50 446 ASN A N 1
ATOM 3302 C CA . ASN A 1 446 ? -3.807 1.366 9.438 1.00 93.50 446 ASN A CA 1
ATOM 3303 C C . ASN A 1 446 ? -3.833 0.312 10.553 1.00 93.50 446 ASN A C 1
ATOM 3305 O O . ASN A 1 446 ? -4.145 0.618 11.709 1.00 93.50 446 ASN A O 1
ATOM 3309 N N . ARG A 1 447 ? -3.456 -0.922 10.227 1.00 92.75 447 ARG A N 1
ATOM 3310 C CA . ARG A 1 447 ? -3.290 -2.010 11.192 1.00 92.75 447 ARG A CA 1
ATOM 3311 C C . ARG A 1 447 ? -1.810 -2.254 11.447 1.00 92.75 447 ARG A C 1
ATOM 3313 O O . ARG A 1 447 ? -1.061 -2.488 10.505 1.00 92.75 447 ARG A O 1
ATOM 3320 N N . ILE A 1 448 ? -1.393 -2.193 12.709 1.00 90.25 448 ILE A N 1
ATOM 3321 C CA . ILE A 1 448 ? 0.016 -2.293 13.099 1.00 90.25 448 ILE A CA 1
ATOM 3322 C C . ILE A 1 448 ? 0.215 -3.425 14.109 1.00 90.25 448 ILE A C 1
ATOM 3324 O O . ILE A 1 448 ? -0.162 -3.324 15.278 1.00 90.25 448 ILE A O 1
ATOM 3328 N N . ASP A 1 449 ? 0.897 -4.473 13.673 1.00 87.81 449 ASP A N 1
ATOM 3329 C CA . ASP A 1 449 ? 1.095 -5.712 14.409 1.00 87.81 449 ASP A CA 1
ATOM 3330 C C . ASP A 1 449 ? 2.590 -5.965 14.677 1.00 87.81 449 ASP A C 1
ATOM 3332 O O . ASP A 1 449 ? 3.450 -5.812 13.807 1.00 87.81 449 ASP A O 1
ATOM 3336 N N . ASN A 1 450 ? 2.890 -6.403 15.902 1.00 82.38 450 ASN A N 1
ATOM 3337 C CA . ASN A 1 450 ? 4.206 -6.869 16.347 1.00 82.38 450 ASN A CA 1
ATOM 3338 C C . ASN A 1 450 ? 5.332 -5.806 16.392 1.00 82.38 450 ASN A C 1
ATOM 3340 O O . ASN A 1 450 ? 6.502 -6.175 16.412 1.00 82.38 450 ASN A O 1
ATOM 3344 N N . TYR A 1 451 ? 5.012 -4.507 16.469 1.00 81.62 451 TYR A N 1
ATOM 3345 C CA . TYR A 1 451 ? 6.009 -3.427 16.637 1.00 81.62 451 TYR A CA 1
ATOM 3346 C C . TYR A 1 451 ? 6.361 -3.142 18.112 1.00 81.62 451 TYR A C 1
ATOM 3348 O O . TYR A 1 451 ? 5.565 -3.398 19.007 1.00 81.62 451 TYR A O 1
ATOM 3356 N N . GLY A 1 452 ? 7.526 -2.539 18.385 1.00 65.75 452 GLY A N 1
ATOM 3357 C CA . GLY A 1 452 ? 7.867 -1.994 19.717 1.00 65.75 452 GLY A CA 1
ATOM 3358 C C . GLY A 1 452 ? 8.566 -2.957 20.692 1.00 65.75 452 GLY A C 1
ATOM 3359 O O . GLY A 1 452 ? 8.802 -2.610 21.849 1.00 65.75 452 GLY A O 1
ATOM 3360 N N . ASN A 1 453 ? 8.949 -4.156 20.247 1.00 60.25 453 ASN A N 1
ATOM 3361 C CA . ASN A 1 453 ? 9.674 -5.126 21.071 1.00 60.25 453 ASN A CA 1
ATOM 3362 C C . ASN A 1 453 ? 11.172 -4.745 21.191 1.00 60.25 453 ASN A C 1
ATOM 3364 O O . ASN A 1 453 ? 11.819 -4.471 20.184 1.00 60.25 453 ASN A O 1
ATOM 3368 N N . GLY A 1 454 ? 11.752 -4.744 22.402 1.00 51.03 454 GLY A N 1
ATOM 3369 C CA . GLY A 1 454 ? 13.211 -4.594 22.591 1.00 51.03 454 GLY A CA 1
ATOM 3370 C C . GLY A 1 454 ? 13.755 -3.241 23.088 1.00 51.03 454 GLY A C 1
ATOM 3371 O O . GLY A 1 454 ? 14.974 -3.081 23.130 1.00 51.03 454 GLY A O 1
ATOM 3372 N N . GLY A 1 455 ? 12.916 -2.297 23.542 1.00 50.47 455 GLY A N 1
ATOM 3373 C CA . GLY A 1 455 ? 13.372 -1.225 24.448 1.00 50.47 455 GLY A CA 1
ATOM 3374 C C . GLY A 1 455 ? 13.120 0.246 24.089 1.00 50.47 455 GLY A C 1
ATOM 3375 O O . GLY A 1 455 ? 13.462 1.085 24.920 1.00 50.47 455 GLY A O 1
ATOM 3376 N N . SER A 1 456 ? 12.533 0.622 22.949 1.00 55.44 456 SER A N 1
ATOM 3377 C CA . SER A 1 456 ? 12.320 2.052 22.643 1.00 55.44 456 SER A CA 1
ATOM 3378 C C . SER A 1 456 ? 11.142 2.337 21.706 1.00 55.44 456 SER A C 1
ATOM 3380 O O . SER A 1 456 ? 11.156 1.890 20.565 1.00 55.44 456 SER A O 1
ATOM 3382 N N . ASP A 1 457 ? 10.247 3.200 22.197 1.00 63.44 457 ASP A N 1
ATOM 3383 C CA . ASP A 1 457 ? 9.279 4.050 21.487 1.00 63.44 457 ASP A CA 1
ATOM 3384 C C . ASP A 1 457 ? 8.020 3.414 20.858 1.00 63.44 457 ASP A C 1
ATOM 3386 O O . ASP A 1 457 ? 7.945 2.229 20.571 1.00 63.44 457 ASP A O 1
ATOM 3390 N N . ALA A 1 458 ? 6.987 4.251 20.712 1.00 76.75 458 ALA A N 1
ATOM 3391 C CA . ALA A 1 458 ? 5.672 3.924 20.159 1.00 76.75 458 ALA A CA 1
ATOM 3392 C C . ALA A 1 458 ? 5.726 3.597 18.653 1.00 76.75 458 ALA A C 1
ATOM 3394 O O . ALA A 1 458 ? 6.471 4.291 17.969 1.00 76.75 458 ALA A O 1
ATOM 3395 N N . PRO A 1 459 ? 4.901 2.685 18.091 1.00 82.06 459 PRO A N 1
ATOM 3396 C CA . PRO A 1 459 ? 4.918 2.296 16.671 1.00 82.06 459 PRO A CA 1
ATOM 3397 C C . PRO A 1 459 ? 4.746 3.441 15.668 1.00 82.06 459 PRO A C 1
ATOM 3399 O O . PRO A 1 459 ? 5.287 3.367 14.565 1.00 82.06 459 PRO A O 1
ATOM 3402 N N . ILE A 1 460 ? 4.005 4.493 16.015 1.00 84.88 460 ILE A N 1
ATOM 3403 C CA . ILE A 1 460 ? 3.898 5.703 15.199 1.00 84.88 460 ILE A CA 1
ATOM 3404 C C . ILE A 1 460 ? 4.626 6.829 15.925 1.00 84.88 460 ILE A C 1
ATOM 3406 O O . ILE A 1 460 ? 4.302 7.150 17.067 1.00 84.88 460 ILE A O 1
ATOM 3410 N N . ARG A 1 461 ? 5.558 7.503 15.255 1.00 81.94 461 ARG A N 1
ATOM 3411 C CA . ARG A 1 461 ? 6.173 8.736 15.763 1.00 81.94 461 ARG A CA 1
ATOM 3412 C C . ARG A 1 461 ? 5.766 9.908 14.886 1.00 81.94 461 ARG A C 1
ATOM 3414 O O . ARG A 1 461 ? 5.886 9.829 13.672 1.00 81.94 461 ARG A O 1
ATOM 3421 N N . ILE A 1 462 ? 5.326 11.008 15.493 1.00 78.81 462 ILE A N 1
ATOM 3422 C CA . ILE A 1 462 ? 5.004 12.252 14.788 1.00 78.81 462 ILE A CA 1
ATOM 3423 C C . ILE A 1 462 ? 5.627 13.457 15.491 1.00 78.81 462 ILE A C 1
ATOM 3425 O O . ILE A 1 462 ? 5.514 13.630 16.706 1.00 78.81 462 ILE A O 1
ATOM 3429 N N . ALA A 1 463 ? 6.265 14.322 14.711 1.00 74.06 463 ALA A N 1
ATOM 3430 C CA . ALA A 1 463 ? 6.790 15.600 15.177 1.00 74.06 463 ALA A CA 1
ATOM 3431 C C . ALA A 1 463 ? 6.021 16.811 14.620 1.00 74.06 463 ALA A C 1
ATOM 3433 O O . ALA A 1 463 ? 6.269 17.935 15.041 1.00 74.06 463 ALA A O 1
ATOM 3434 N N . PHE A 1 464 ? 5.070 16.617 13.704 1.00 71.56 464 PHE A N 1
ATOM 3435 C CA . PHE A 1 464 ? 4.335 17.713 13.067 1.00 71.56 464 PHE A CA 1
ATOM 3436 C C . PHE A 1 464 ? 3.052 18.059 13.795 1.00 71.56 464 PHE A C 1
ATOM 3438 O O . PHE A 1 464 ? 2.298 17.172 14.209 1.00 71.56 464 PHE A O 1
ATOM 3445 N N . ALA A 1 465 ? 2.750 19.354 13.856 1.00 67.69 465 ALA A N 1
ATOM 3446 C CA . ALA A 1 465 ? 1.418 19.741 14.250 1.00 67.69 465 ALA A CA 1
ATOM 3447 C C . ALA A 1 465 ? 0.396 19.317 13.212 1.00 67.69 465 ALA A C 1
ATOM 3449 O O . ALA A 1 465 ? 0.704 19.091 12.051 1.00 67.69 465 ALA A O 1
ATOM 3450 N N . GLY A 1 466 ? -0.828 19.143 13.660 1.00 67.62 466 GLY A N 1
ATOM 3451 C CA . GLY A 1 466 ? -1.985 18.953 12.822 1.00 67.62 466 GLY A CA 1
ATOM 3452 C C . GLY A 1 466 ? -2.116 17.699 11.972 1.00 67.62 466 GLY A C 1
ATOM 3453 O O . GLY A 1 466 ? -2.997 17.635 11.118 1.00 67.62 466 GLY A O 1
ATOM 3454 N N . THR A 1 467 ? -1.307 16.683 12.260 1.00 76.88 467 THR A N 1
ATOM 3455 C CA . THR A 1 467 ? -1.444 15.356 11.647 1.00 76.88 467 THR A CA 1
ATOM 3456 C C . THR A 1 467 ? -2.722 14.692 12.168 1.00 76.88 467 THR A C 1
ATOM 3458 O O . THR A 1 467 ? -2.851 14.485 13.381 1.00 76.88 467 THR A O 1
ATOM 3461 N N . LYS A 1 468 ? -3.666 14.343 11.283 1.00 79.62 468 LYS A N 1
ATOM 3462 C CA . LYS A 1 468 ? -4.839 13.527 11.647 1.00 79.62 468 LYS A CA 1
ATOM 3463 C C . LYS A 1 468 ? -4.381 12.077 11.788 1.00 79.62 468 LYS A C 1
ATOM 3465 O O . LYS A 1 468 ? -3.844 11.532 10.838 1.00 79.62 468 LYS A O 1
ATOM 3470 N N . VAL A 1 469 ? -4.587 11.450 12.946 1.00 81.19 469 VAL A N 1
ATOM 3471 C CA . VAL A 1 469 ? -4.195 10.048 13.178 1.00 81.19 469 VAL A CA 1
ATOM 3472 C C . VAL A 1 469 ? -5.406 9.290 13.693 1.00 81.19 469 VAL A C 1
ATOM 3474 O O . VAL A 1 469 ? -5.588 9.254 14.899 1.00 81.19 469 VAL A O 1
ATOM 3477 N N . LEU A 1 470 ? -6.255 8.729 12.832 1.00 80.19 470 LEU A N 1
ATOM 3478 C CA . LEU A 1 470 ? -7.591 8.205 13.176 1.00 80.19 470 LEU A CA 1
ATOM 3479 C C . LEU A 1 470 ? -7.747 6.739 12.767 1.00 80.19 470 LEU A C 1
ATOM 3481 O O . LEU A 1 470 ? -7.187 6.346 11.762 1.00 80.19 470 LEU A O 1
ATOM 3485 N N . GLY A 1 471 ? -8.515 5.927 13.489 1.00 80.88 471 GLY A N 1
ATOM 3486 C CA . GLY A 1 471 ? -8.895 4.589 13.005 1.00 80.88 471 GLY A CA 1
ATOM 3487 C C . GLY A 1 471 ? -7.812 3.510 13.110 1.00 80.88 471 GLY A C 1
ATOM 3488 O O . GLY A 1 471 ? -8.122 2.338 12.940 1.00 80.88 471 GLY A O 1
ATOM 3489 N N . ASN A 1 472 ? -6.555 3.877 13.386 1.00 84.69 472 ASN A N 1
ATOM 3490 C CA . ASN A 1 472 ? -5.452 2.915 13.445 1.00 84.69 472 ASN A CA 1
ATOM 3491 C C . ASN A 1 472 ? -5.634 1.919 14.608 1.00 84.69 472 ASN A C 1
ATOM 3493 O O . ASN A 1 472 ? -5.992 2.330 15.721 1.00 84.69 472 ASN A O 1
ATOM 3497 N N . THR A 1 473 ? -5.366 0.641 14.335 1.00 85.56 473 THR A N 1
ATOM 3498 C CA . THR A 1 473 ? -5.500 -0.497 15.262 1.00 85.56 473 THR A CA 1
ATOM 3499 C C . THR A 1 473 ? -4.150 -1.171 15.492 1.00 85.56 473 THR A C 1
ATOM 3501 O O . THR A 1 473 ? -3.259 -1.091 14.643 1.00 85.56 473 THR A O 1
ATOM 3504 N N . TYR A 1 474 ? -3.996 -1.824 16.645 1.00 84.62 474 TYR A N 1
ATOM 3505 C CA . TYR A 1 474 ? -2.727 -2.405 17.077 1.00 84.62 474 TYR A CA 1
ATOM 3506 C C . TYR A 1 474 ? -2.922 -3.855 17.524 1.00 84.62 474 TYR A C 1
ATOM 3508 O O . TYR A 1 474 ? -3.847 -4.151 18.282 1.00 84.62 474 TYR A O 1
ATOM 3516 N N . GLY A 1 475 ? -2.084 -4.759 17.018 1.00 82.56 475 GLY A N 1
ATOM 3517 C CA . GLY A 1 475 ? -2.111 -6.179 17.365 1.00 82.56 475 GLY A CA 1
ATOM 3518 C C . GLY A 1 475 ? -1.465 -6.494 18.717 1.00 82.56 475 GLY A C 1
ATOM 3519 O O . GLY A 1 475 ? -0.645 -5.738 19.218 1.00 82.56 475 GLY A O 1
ATOM 3520 N N . GLN A 1 476 ? -1.765 -7.677 19.265 1.00 76.94 476 GLN A N 1
ATOM 3521 C CA . GLN A 1 476 ? -1.442 -8.088 20.644 1.00 76.94 476 GLN A CA 1
ATOM 3522 C C . GLN A 1 476 ? 0.029 -7.962 21.074 1.00 76.94 476 GLN A C 1
ATOM 3524 O O . GLN A 1 476 ? 0.311 -7.785 22.255 1.00 76.94 476 GLN A O 1
ATOM 3529 N N . ASN A 1 477 ? 0.980 -8.098 20.149 1.00 77.56 477 ASN A N 1
ATOM 3530 C CA . ASN A 1 477 ? 2.403 -7.966 20.482 1.00 77.56 477 ASN A CA 1
ATOM 3531 C C . ASN A 1 477 ? 2.958 -6.575 20.154 1.00 77.56 477 ASN A C 1
ATOM 3533 O O . ASN A 1 477 ? 4.166 -6.371 20.256 1.00 77.56 477 ASN A O 1
ATOM 3537 N N . THR A 1 478 ? 2.106 -5.641 19.731 1.00 79.75 478 THR A N 1
ATOM 3538 C CA . THR A 1 478 ? 2.491 -4.257 19.493 1.00 79.75 478 THR A CA 1
ATOM 3539 C C . THR A 1 478 ? 2.597 -3.533 20.831 1.00 79.75 478 THR A C 1
ATOM 3541 O O . THR A 1 478 ? 1.627 -3.442 21.576 1.00 79.75 478 THR A O 1
ATOM 3544 N N . GLN A 1 479 ? 3.781 -3.019 21.150 1.00 70.56 479 GLN A N 1
ATOM 3545 C CA . GLN A 1 479 ? 4.081 -2.368 22.425 1.00 70.56 479 GLN A CA 1
ATOM 3546 C C . GLN A 1 479 ? 4.305 -0.862 22.252 1.00 70.56 479 GLN A C 1
ATOM 3548 O O . GLN A 1 479 ? 4.849 -0.405 21.246 1.00 70.56 479 GLN A O 1
ATOM 3553 N N . GLY A 1 480 ? 3.887 -0.090 23.260 1.00 61.53 480 GLY A N 1
ATOM 3554 C CA . GLY A 1 480 ? 4.259 1.317 23.439 1.00 61.53 480 GLY A CA 1
ATOM 3555 C C . GLY A 1 480 ? 5.502 1.502 24.324 1.00 61.53 480 GLY A C 1
ATOM 3556 O O . GLY A 1 480 ? 6.208 0.544 24.627 1.00 61.53 480 GLY A O 1
ATOM 3557 N N . THR A 1 481 ? 5.800 2.732 24.772 1.00 53.62 481 THR A N 1
ATOM 3558 C CA . THR A 1 481 ? 7.019 3.009 25.572 1.00 53.62 481 THR A CA 1
ATOM 3559 C C . THR A 1 481 ? 7.139 2.197 26.873 1.00 53.62 481 THR A C 1
ATOM 3561 O O . THR A 1 481 ? 6.158 1.980 27.574 1.00 53.62 481 THR A O 1
ATOM 3564 N N . THR A 1 482 ? 8.378 1.869 27.259 1.00 43.59 482 THR A N 1
ATOM 3565 C CA . THR A 1 482 ? 8.775 0.889 28.293 1.00 43.59 482 THR A CA 1
ATOM 3566 C C . THR A 1 482 ? 8.767 1.360 29.760 1.00 43.59 482 THR A C 1
ATOM 35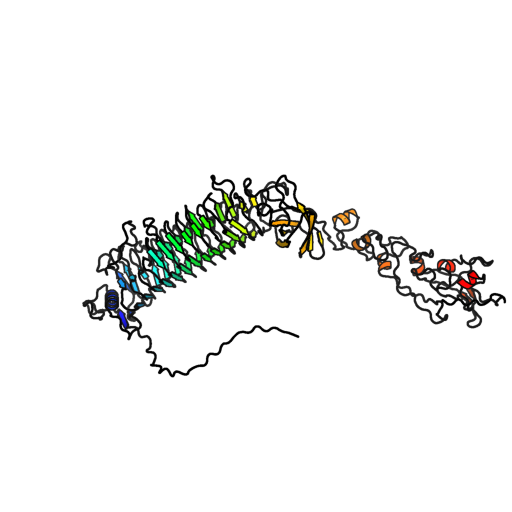68 O O . THR A 1 482 ? 9.367 0.704 30.616 1.00 43.59 482 THR A O 1
ATOM 3571 N N . VAL A 1 483 ? 8.127 2.482 30.109 1.00 40.81 483 VAL A N 1
ATOM 3572 C CA . VAL A 1 483 ? 8.068 2.907 31.523 1.00 40.81 483 VAL A CA 1
ATOM 3573 C C . VAL A 1 483 ? 6.949 2.172 32.262 1.00 40.81 483 VAL A C 1
ATOM 3575 O O . VAL A 1 483 ? 5.780 2.308 31.930 1.00 40.81 483 VAL A O 1
ATOM 3578 N N . ALA A 1 484 ? 7.340 1.395 33.276 1.00 36.59 484 ALA A N 1
ATOM 3579 C CA . ALA A 1 484 ? 6.535 0.431 34.037 1.00 36.59 484 ALA A CA 1
ATOM 3580 C C . ALA A 1 484 ? 5.419 1.019 34.935 1.00 36.59 484 ALA A C 1
ATOM 3582 O O . ALA A 1 484 ? 5.042 0.410 35.933 1.00 36.59 484 ALA A O 1
ATOM 3583 N N . GLU A 1 485 ? 4.881 2.187 34.597 1.00 38.28 485 GLU A N 1
ATOM 3584 C CA . GLU A 1 485 ? 3.650 2.708 35.184 1.00 38.28 485 GLU A CA 1
ATOM 3585 C C . GLU A 1 485 ? 2.692 3.033 34.038 1.00 38.28 485 GLU A C 1
ATOM 3587 O O . GLU A 1 485 ? 2.791 4.085 33.402 1.00 38.28 485 GLU A O 1
ATOM 3592 N N . GLU A 1 486 ? 1.771 2.099 33.788 1.00 41.34 486 GLU A N 1
ATOM 3593 C CA . GLU A 1 486 ? 0.528 2.289 33.037 1.00 41.34 486 GLU A CA 1
ATOM 3594 C C . GLU A 1 486 ? -0.258 3.447 33.663 1.00 41.34 486 GLU A C 1
ATOM 3596 O O . GLU A 1 486 ? -1.163 3.275 34.478 1.00 41.34 486 GLU A O 1
ATOM 3601 N N . SER A 1 487 ? 0.126 4.676 33.338 1.00 41.44 487 SER A N 1
ATOM 3602 C CA . SER A 1 487 ? -0.717 5.826 33.596 1.00 41.44 487 SER A CA 1
ATOM 3603 C C . SER A 1 487 ? -1.265 6.298 32.265 1.00 41.44 487 SER A C 1
ATOM 3605 O O . SER A 1 487 ? -0.524 6.712 31.372 1.00 41.44 487 SER A O 1
ATOM 3607 N N . GLU A 1 488 ? -2.592 6.341 32.192 1.00 44.06 488 GLU A N 1
ATOM 3608 C CA . GLU A 1 488 ? -3.423 7.029 31.193 1.00 44.06 488 GLU A CA 1
ATOM 3609 C C . GLU A 1 488 ? -3.087 8.537 31.038 1.00 44.06 488 GLU A C 1
ATOM 3611 O O . GLU A 1 488 ? -3.833 9.293 30.420 1.00 44.06 488 GLU A O 1
ATOM 3616 N N . LEU A 1 489 ? -1.982 8.992 31.639 1.00 40.12 489 LEU A N 1
ATOM 3617 C CA . LEU A 1 489 ? -1.448 10.346 31.689 1.00 40.12 489 LEU A CA 1
ATOM 3618 C C . LEU A 1 489 ? -0.120 10.486 30.909 1.00 40.12 489 LEU A C 1
ATOM 3620 O O . LEU A 1 489 ? 0.339 11.614 30.704 1.00 40.12 489 LEU A O 1
ATOM 3624 N N . GLY A 1 490 ? 0.508 9.381 30.481 1.00 45.16 490 GLY A N 1
ATOM 3625 C CA . GLY A 1 490 ? 1.746 9.368 29.692 1.00 45.16 490 GLY A CA 1
ATOM 3626 C C . GLY A 1 490 ? 1.496 9.597 28.194 1.00 45.16 490 GLY A C 1
ATOM 3627 O O . GLY A 1 490 ? 0.669 8.934 27.582 1.00 45.16 490 GLY A O 1
ATOM 3628 N N . GLY A 1 491 ? 2.210 10.538 27.570 1.00 47.12 491 GLY A N 1
ATOM 3629 C CA . GLY A 1 491 ? 1.949 10.987 26.191 1.00 47.12 491 GLY A CA 1
ATOM 3630 C C . GLY A 1 491 ? 2.464 10.102 25.042 1.00 47.12 491 GLY A C 1
ATOM 3631 O O . GLY A 1 491 ? 2.503 10.606 23.922 1.00 47.12 491 GLY A O 1
ATOM 3632 N N . ASN A 1 492 ? 2.892 8.853 25.294 1.00 53.06 492 ASN A N 1
ATOM 3633 C CA . ASN A 1 492 ? 3.758 8.088 24.377 1.00 53.06 492 ASN A CA 1
ATOM 3634 C C . ASN A 1 492 ? 3.379 6.591 24.167 1.00 53.06 492 ASN A C 1
ATOM 3636 O O . ASN A 1 492 ? 4.283 5.780 23.997 1.00 53.06 492 ASN A O 1
ATOM 3640 N N . TRP A 1 493 ? 2.103 6.171 24.190 1.00 65.38 493 TRP A N 1
ATOM 3641 C CA . TRP A 1 493 ? 1.769 4.735 24.014 1.00 65.38 493 TRP A CA 1
ATOM 3642 C C . TRP A 1 493 ? 1.940 4.241 22.566 1.00 65.38 493 TRP A C 1
ATOM 3644 O O . TRP A 1 493 ? 3.016 3.766 22.232 1.00 65.38 493 TRP A O 1
ATOM 3654 N N . PHE A 1 494 ? 0.922 4.350 21.694 1.00 73.38 494 PHE A N 1
ATOM 3655 C CA . PHE A 1 494 ? 1.042 3.930 20.283 1.00 73.38 494 PHE A CA 1
ATOM 3656 C C . PHE A 1 494 ? 1.415 5.053 19.313 1.00 73.38 494 PHE A C 1
ATOM 3658 O O . PHE A 1 494 ? 1.915 4.800 18.217 1.00 73.38 494 PHE A O 1
ATOM 3665 N N . VAL A 1 495 ? 1.235 6.303 19.742 1.00 76.62 495 VAL A N 1
ATOM 3666 C CA . VAL A 1 495 ? 1.717 7.477 19.018 1.00 76.62 495 VAL A CA 1
ATOM 3667 C C . VAL A 1 495 ? 2.642 8.275 19.918 1.00 76.62 495 VAL A C 1
ATOM 3669 O O . VAL A 1 495 ? 2.211 8.821 20.934 1.00 76.62 495 VAL A O 1
ATOM 3672 N N . TRP A 1 496 ? 3.906 8.383 19.527 1.00 75.88 496 TRP A N 1
ATOM 3673 C CA . TRP A 1 496 ? 4.854 9.282 20.159 1.00 75.88 496 TRP A CA 1
ATOM 3674 C C . TRP A 1 496 ? 4.799 10.650 19.491 1.00 75.88 496 TRP A C 1
ATOM 3676 O O . TRP A 1 496 ? 5.161 10.825 18.329 1.00 75.88 496 TRP A O 1
ATOM 3686 N N . ASN A 1 497 ? 4.349 11.633 20.258 1.00 70.00 497 ASN A N 1
ATOM 3687 C CA . ASN A 1 497 ? 4.154 12.997 19.810 1.00 70.00 497 ASN A CA 1
ATOM 3688 C C . ASN A 1 497 ? 5.264 13.902 20.353 1.00 70.00 497 ASN A C 1
ATOM 3690 O O . ASN A 1 497 ? 5.388 14.106 21.563 1.00 70.00 497 ASN A O 1
ATOM 3694 N N . VAL A 1 498 ? 6.105 14.420 19.461 1.00 69.00 498 VAL A N 1
ATOM 3695 C CA . VAL A 1 498 ? 7.286 15.194 19.849 1.00 69.00 498 VAL A CA 1
ATOM 3696 C C . VAL A 1 498 ? 6.898 16.655 20.111 1.00 69.00 498 VAL A C 1
ATOM 3698 O O . VAL A 1 498 ? 6.419 17.366 19.230 1.00 69.00 498 VAL A O 1
ATOM 3701 N N . GLY A 1 499 ? 7.139 17.141 21.333 1.00 63.53 499 GLY A N 1
ATOM 3702 C CA . GLY A 1 499 ? 6.897 18.540 21.706 1.00 63.53 499 GLY A CA 1
ATOM 3703 C C . GLY A 1 499 ? 5.409 18.892 21.841 1.00 63.53 499 GLY A C 1
ATOM 3704 O O . GLY A 1 499 ? 4.671 18.227 22.562 1.00 63.53 499 GLY A O 1
ATOM 3705 N N . THR A 1 500 ? 4.972 19.984 21.203 1.00 55.12 500 THR A N 1
ATOM 3706 C CA . THR A 1 500 ? 3.563 20.439 21.186 1.00 55.12 500 THR A CA 1
ATOM 3707 C C . THR A 1 500 ? 2.865 20.150 19.860 1.00 55.12 500 THR A C 1
ATOM 3709 O O . THR A 1 500 ? 1.836 20.765 19.590 1.00 55.12 500 THR A O 1
ATOM 3712 N N . ALA A 1 501 ? 3.454 19.290 19.026 1.00 57.28 501 ALA A N 1
ATOM 3713 C CA . ALA A 1 501 ? 3.036 19.022 17.659 1.00 57.28 501 ALA A CA 1
ATOM 3714 C C . ALA A 1 501 ? 1.524 18.757 17.594 1.00 57.28 501 ALA A C 1
ATOM 3716 O O . ALA A 1 501 ? 0.768 19.624 17.162 1.00 57.28 501 ALA A O 1
ATOM 3717 N N . ASN A 1 502 ? 1.033 17.680 18.192 1.00 58.44 502 ASN A N 1
ATOM 3718 C CA . ASN A 1 502 ? -0.394 17.573 18.489 1.00 58.44 502 ASN A CA 1
ATOM 3719 C C . ASN A 1 502 ? -0.604 17.827 19.993 1.00 58.44 502 ASN A C 1
ATOM 3721 O O . ASN A 1 502 ? -0.082 17.097 20.829 1.00 58.44 502 ASN A O 1
ATOM 3725 N N . ALA A 1 503 ? -1.313 18.892 20.383 1.00 49.41 503 ALA A N 1
ATOM 3726 C CA . ALA A 1 503 ? -1.628 19.130 21.796 1.00 49.41 503 ALA A CA 1
ATOM 3727 C C . ALA A 1 503 ? -2.212 17.849 22.427 1.00 49.41 503 ALA A C 1
ATOM 3729 O O . ALA A 1 503 ? -2.985 17.153 21.775 1.00 49.41 503 ALA A O 1
ATOM 3730 N N . ARG A 1 504 ? -1.757 17.531 23.648 1.00 53.72 504 ARG A N 1
ATOM 3731 C CA . ARG A 1 504 ? -1.957 16.276 24.399 1.00 53.72 504 ARG A CA 1
ATOM 3732 C C . ARG A 1 504 ? -3.128 15.408 23.930 1.00 53.72 504 ARG A C 1
ATOM 3734 O O . ARG A 1 504 ? -4.274 15.840 23.877 1.00 53.72 504 ARG A O 1
ATOM 3741 N N . ILE A 1 505 ? -2.803 14.139 23.717 1.00 53.41 505 ILE A N 1
ATOM 3742 C CA . ILE A 1 505 ? -3.632 13.135 23.062 1.00 53.41 505 ILE A CA 1
ATOM 3743 C C . ILE A 1 505 ? -4.944 12.841 23.825 1.00 53.41 505 ILE A C 1
ATOM 3745 O O . ILE A 1 505 ? -5.847 12.295 23.230 1.00 53.41 505 ILE A O 1
ATOM 3749 N N . GLN A 1 506 ? -5.155 13.279 25.068 1.00 58.88 506 GLN A N 1
ATOM 3750 C CA . GLN A 1 506 ? -6.386 13.001 25.821 1.00 58.88 506 GLN A CA 1
ATOM 3751 C C . GLN A 1 506 ? -7.230 14.269 26.059 1.00 58.88 506 GLN A C 1
ATOM 3753 O O . GLN A 1 506 ? -6.836 15.149 26.830 1.00 58.88 506 GLN A O 1
ATOM 3758 N N . THR A 1 507 ? -8.412 14.350 25.430 1.00 57.41 507 THR A N 1
ATOM 3759 C CA . THR A 1 507 ? -9.386 15.448 25.645 1.00 57.41 507 THR A CA 1
ATOM 3760 C C . THR A 1 507 ? -10.720 14.997 26.246 1.00 57.41 507 THR A C 1
ATOM 3762 O O . THR A 1 507 ? -11.377 15.781 26.930 1.00 57.41 507 THR A O 1
ATOM 3765 N N . TRP A 1 508 ? -11.099 13.729 26.058 1.00 64.56 508 TRP A N 1
ATOM 3766 C CA . TRP A 1 508 ? -12.286 13.104 26.647 1.00 64.56 508 TRP A CA 1
ATOM 3767 C C . TRP A 1 508 ? -11.939 11.748 27.238 1.00 64.56 508 TRP A C 1
ATOM 3769 O O . TRP A 1 508 ? -11.051 11.060 26.737 1.00 64.56 508 TRP A O 1
ATOM 3779 N N . ARG A 1 509 ? -12.692 11.360 28.268 1.00 68.19 509 ARG A N 1
ATOM 3780 C CA . ARG A 1 509 ? -12.595 10.054 28.910 1.00 68.19 509 ARG A CA 1
ATOM 3781 C C . ARG A 1 509 ? -13.939 9.343 29.027 1.00 68.19 509 ARG A C 1
ATOM 3783 O O . ARG A 1 509 ? -14.888 9.984 29.500 1.00 68.19 509 ARG A O 1
ATOM 3790 N N . PRO A 1 510 ? -14.066 8.061 28.631 1.00 67.62 510 PRO A N 1
ATOM 3791 C CA . PRO A 1 510 ? -15.095 7.199 29.179 1.00 67.62 510 PRO A CA 1
ATOM 3792 C C . PRO A 1 510 ? -14.952 7.095 30.703 1.00 67.62 510 PRO A C 1
ATOM 3794 O O . PRO A 1 510 ? -13.867 7.060 31.271 1.00 67.62 510 PRO A O 1
ATOM 3797 N N . ALA A 1 511 ? -16.086 7.030 31.377 1.00 65.56 511 ALA A N 1
ATOM 3798 C CA . ALA A 1 511 ? -16.230 6.624 32.757 1.00 65.56 511 ALA A CA 1
ATOM 3799 C C . ALA A 1 511 ? -17.018 5.311 32.768 1.00 65.56 511 ALA A C 1
ATOM 3801 O O . ALA A 1 511 ? -18.003 5.193 32.037 1.00 65.56 511 ALA A O 1
ATOM 3802 N N . LYS A 1 512 ? -16.561 4.350 33.587 1.00 69.81 512 LYS A N 1
ATOM 3803 C CA . LYS A 1 512 ? -17.137 3.008 33.826 1.00 69.81 512 LYS A CA 1
ATOM 3804 C C . LYS A 1 512 ? -17.938 2.437 32.640 1.00 69.81 512 LYS A C 1
ATOM 3806 O O . LYS A 1 512 ? -19.148 2.655 32.545 1.00 69.81 512 LYS A O 1
ATOM 3811 N N . ALA A 1 513 ? -17.263 1.692 31.762 1.00 73.88 513 ALA A N 1
ATOM 3812 C CA . ALA A 1 513 ? -17.887 0.925 30.694 1.00 73.88 513 ALA A CA 1
ATOM 3813 C C . ALA A 1 513 ? -18.744 -0.216 31.267 1.00 73.88 513 ALA A C 1
ATOM 3815 O O . ALA A 1 513 ? -18.387 -0.842 32.260 1.00 73.88 513 ALA A O 1
ATOM 3816 N N . ARG A 1 514 ? -19.903 -0.460 30.654 1.00 77.00 514 ARG A N 1
ATOM 3817 C CA . ARG A 1 514 ? -20.850 -1.518 31.020 1.00 77.00 514 ARG A CA 1
ATOM 3818 C C . ARG A 1 514 ? -21.220 -2.305 29.776 1.00 77.00 514 ARG A C 1
ATOM 3820 O O . ARG A 1 514 ? -21.770 -1.716 28.839 1.00 77.00 514 ARG A O 1
ATOM 3827 N N . PHE A 1 515 ? -20.950 -3.605 29.790 1.00 77.50 515 PHE A N 1
ATOM 3828 C CA . PHE A 1 515 ? -21.358 -4.535 28.743 1.00 77.50 515 PHE A CA 1
ATOM 3829 C C . PHE A 1 515 ? -22.714 -5.136 29.118 1.00 77.50 515 PHE A C 1
ATOM 3831 O O . PHE A 1 515 ? -22.866 -5.754 30.167 1.00 77.50 515 PHE A O 1
ATOM 3838 N N . THR A 1 516 ? -23.749 -4.889 28.316 1.00 72.88 516 THR A N 1
ATOM 3839 C CA . THR A 1 516 ? -25.101 -5.401 28.595 1.00 72.88 516 THR A CA 1
ATOM 3840 C C . THR A 1 516 ? -25.900 -5.516 27.301 1.00 72.88 516 THR A C 1
ATOM 3842 O O . THR A 1 516 ? -25.968 -4.567 26.520 1.00 72.88 516 THR A O 1
ATOM 3845 N N . GLY A 1 517 ? -26.539 -6.667 27.065 1.00 68.38 517 GLY A N 1
ATOM 3846 C CA . GLY A 1 517 ? -27.469 -6.849 25.941 1.00 68.38 517 GLY A CA 1
ATOM 3847 C C . GLY A 1 517 ? -26.857 -6.612 24.550 1.00 68.38 517 GLY A C 1
ATOM 3848 O O . GLY A 1 517 ? -27.518 -6.019 23.696 1.00 68.38 517 GLY A O 1
ATOM 3849 N N . GLY A 1 518 ? -25.602 -7.030 24.332 1.00 81.69 518 GLY A N 1
ATOM 3850 C CA . GLY A 1 518 ? -24.892 -6.886 23.048 1.00 81.69 518 GLY A CA 1
ATOM 3851 C C . GLY A 1 518 ? -24.425 -5.459 22.737 1.00 81.69 518 GLY A C 1
ATOM 3852 O O . GLY A 1 518 ? -24.314 -5.067 21.573 1.00 81.69 518 GLY A O 1
ATOM 3853 N N . LYS A 1 519 ? -24.233 -4.637 23.772 1.00 86.12 519 LYS A N 1
ATOM 3854 C CA . LYS A 1 519 ? -23.729 -3.267 23.665 1.00 86.12 519 LYS A CA 1
ATOM 3855 C C . LYS A 1 519 ? -22.749 -2.985 24.784 1.00 86.12 519 LYS A C 1
ATOM 3857 O O . LYS A 1 519 ? -22.920 -3.488 25.894 1.00 86.12 519 LYS A O 1
ATOM 3862 N N . VAL A 1 520 ? -21.807 -2.092 24.512 1.00 85.69 520 VAL A N 1
ATOM 3863 C CA . VAL A 1 520 ? -21.018 -1.437 25.547 1.00 85.69 520 VAL A CA 1
ATOM 3864 C C . VAL A 1 520 ? -21.487 0.001 25.699 1.00 85.69 520 VAL A C 1
ATOM 3866 O O . VAL A 1 520 ? -21.707 0.704 24.711 1.00 85.69 520 VAL A O 1
ATOM 3869 N N . SER A 1 521 ? -21.707 0.426 26.940 1.00 86.19 521 SER A N 1
ATOM 3870 C CA . SER A 1 521 ? -22.133 1.782 27.281 1.00 86.19 521 SER A CA 1
ATOM 3871 C C . SER A 1 521 ? -21.190 2.416 28.288 1.00 86.19 521 SER A C 1
ATOM 3873 O O . SER A 1 521 ? -20.735 1.750 29.210 1.00 86.19 521 SER A O 1
ATOM 3875 N N . PHE A 1 522 ? -20.902 3.699 28.124 1.00 81.12 522 PHE A N 1
ATOM 3876 C CA . PHE A 1 522 ? -19.997 4.440 28.996 1.00 81.12 522 PHE A CA 1
ATOM 3877 C C . PHE A 1 522 ? -20.426 5.904 29.066 1.00 81.12 522 PHE A C 1
ATOM 3879 O O . PHE A 1 522 ? -21.028 6.447 28.136 1.00 81.12 522 PHE A O 1
ATOM 3886 N N . ASP A 1 523 ? -20.157 6.534 30.203 1.00 79.25 523 ASP A N 1
ATOM 3887 C CA . ASP A 1 523 ? -20.418 7.958 30.397 1.00 79.25 523 ASP A CA 1
ATOM 3888 C C . ASP A 1 523 ? -19.205 8.740 29.877 1.00 79.25 523 ASP A C 1
ATOM 3890 O O . ASP A 1 523 ? -18.079 8.352 30.157 1.00 79.25 523 ASP A O 1
ATOM 3894 N N . VAL A 1 524 ? -19.385 9.813 29.108 1.00 75.94 524 VAL A N 1
ATOM 3895 C CA . VAL A 1 524 ? -18.250 10.578 28.558 1.00 75.94 524 VAL A CA 1
ATOM 3896 C C . VAL A 1 524 ? -18.095 11.932 29.237 1.00 75.94 524 VAL A C 1
ATOM 3898 O O . VAL A 1 524 ? -19.057 12.692 29.389 1.00 75.94 524 VAL A O 1
ATOM 3901 N N . ALA A 1 525 ? -16.866 12.256 29.636 1.00 71.94 525 ALA A N 1
ATOM 3902 C CA . ALA A 1 525 ? -16.541 13.521 30.284 1.00 71.94 525 ALA A CA 1
ATOM 3903 C C . ALA A 1 525 ? -15.282 14.163 29.675 1.00 71.94 525 ALA A C 1
ATOM 3905 O O . ALA A 1 525 ? -14.322 13.446 29.383 1.00 71.94 525 ALA A O 1
ATOM 3906 N N . PRO A 1 526 ? -15.244 15.501 29.528 1.00 69.56 526 PRO A N 1
ATOM 3907 C CA . PRO A 1 526 ? -14.017 16.214 29.188 1.00 69.56 526 PRO A CA 1
ATOM 3908 C C . PRO A 1 526 ? -12.945 16.028 30.275 1.00 69.56 526 PRO A C 1
ATOM 3910 O O . PRO A 1 526 ? -13.267 15.902 31.463 1.00 69.56 526 PRO A O 1
ATOM 3913 N N . VAL A 1 527 ? -11.672 16.017 29.882 1.00 66.50 527 VAL A N 1
ATOM 3914 C CA . VAL A 1 527 ? -10.532 15.896 30.805 1.00 66.50 527 VAL A CA 1
ATOM 3915 C C . VAL A 1 527 ? -9.959 17.278 31.099 1.00 66.50 527 VAL A C 1
ATOM 3917 O O . VAL A 1 527 ? -9.349 17.900 30.233 1.00 66.50 527 VAL A O 1
ATOM 3920 N N . ASP A 1 528 ? -10.117 17.756 32.335 1.00 62.84 528 ASP A N 1
ATOM 3921 C CA . ASP A 1 528 ? -9.553 19.040 32.767 1.00 62.84 528 ASP A CA 1
ATOM 3922 C C . ASP A 1 528 ? -8.043 18.918 33.040 1.00 62.84 528 ASP A C 1
ATOM 3924 O O . ASP A 1 528 ? -7.613 18.449 34.094 1.00 62.84 528 ASP A O 1
ATOM 3928 N N . ASN A 1 529 ? -7.227 19.299 32.053 1.00 61.06 529 ASN A N 1
ATOM 3929 C CA . ASN A 1 529 ? -5.762 19.210 32.090 1.00 61.06 529 ASN A CA 1
ATOM 3930 C C . ASN A 1 529 ? -5.062 20.537 31.723 1.00 61.06 529 ASN A C 1
ATOM 3932 O O . ASN A 1 529 ? -3.887 20.539 31.342 1.00 61.06 529 ASN A O 1
ATOM 3936 N N . GLY A 1 530 ? -5.776 21.665 31.808 1.00 58.28 530 GLY A N 1
ATOM 3937 C CA . GLY A 1 530 ? -5.247 22.990 31.466 1.00 58.28 530 GLY A CA 1
ATOM 3938 C C . GLY A 1 530 ? -5.060 23.260 29.964 1.00 58.28 530 GLY A C 1
ATOM 3939 O O . GLY A 1 530 ? -4.465 24.280 29.619 1.00 58.28 530 GLY A O 1
ATOM 3940 N N . GLN A 1 531 ? -5.545 22.384 29.073 1.00 58.25 531 GLN A N 1
ATOM 3941 C CA . GLN A 1 531 ? -5.608 22.610 27.621 1.00 58.25 531 GLN A CA 1
ATOM 3942 C C . GLN A 1 531 ? -7.018 23.038 27.168 1.00 58.25 531 GLN A C 1
ATOM 3944 O O . GLN A 1 531 ? -7.997 22.774 27.879 1.00 58.25 531 GLN A O 1
ATOM 3949 N N . PRO A 1 532 ? -7.153 23.686 25.991 1.00 58.78 532 PRO A N 1
ATOM 3950 C CA . PRO A 1 532 ? -8.454 24.014 25.419 1.00 58.78 532 PRO A CA 1
ATOM 3951 C C . PRO A 1 532 ? -9.299 22.751 25.241 1.00 58.78 532 PRO A C 1
ATOM 3953 O O . PRO A 1 532 ? -8.921 21.836 24.512 1.00 58.78 532 PRO A O 1
ATOM 3956 N N . GLN A 1 533 ? -10.447 22.707 25.912 1.00 63.78 533 GLN A N 1
ATOM 3957 C CA . GLN A 1 533 ? -11.393 21.608 25.759 1.00 63.78 533 GLN A CA 1
ATOM 3958 C C . GLN A 1 533 ? -12.008 21.661 24.351 1.00 63.78 533 GLN A C 1
ATOM 3960 O O . GLN A 1 533 ? -12.320 22.755 23.867 1.00 63.78 533 GLN A O 1
ATOM 3965 N N . PRO A 1 534 ? -12.200 20.520 23.673 1.00 63.56 534 PRO A N 1
ATOM 3966 C CA . PRO A 1 534 ? -12.905 20.488 22.397 1.00 63.56 534 PRO A CA 1
ATOM 3967 C C . PRO A 1 534 ? -14.331 21.019 22.573 1.00 63.56 534 PRO A C 1
ATOM 3969 O O . PRO A 1 534 ? -15.028 20.661 23.522 1.00 63.56 534 PRO A O 1
ATOM 3972 N N . THR A 1 535 ? -14.764 21.874 21.649 1.00 71.44 535 THR A N 1
ATOM 3973 C CA . THR A 1 535 ? -16.132 22.399 21.616 1.00 71.44 535 THR A CA 1
ATOM 3974 C C . THR A 1 535 ? -17.072 21.295 21.125 1.00 71.44 535 THR A C 1
ATOM 3976 O O . THR A 1 535 ? -16.958 20.912 19.961 1.00 71.44 535 THR A O 1
ATOM 3979 N N . PRO A 1 536 ? -17.996 20.772 21.953 1.00 72.12 536 PRO A N 1
ATOM 3980 C CA . PRO A 1 536 ? -18.973 19.797 21.488 1.00 72.12 536 PRO A CA 1
ATOM 3981 C C . PRO A 1 536 ? -19.933 20.428 20.458 1.00 72.12 536 PRO A C 1
ATOM 3983 O O . PRO A 1 536 ? -20.180 21.637 20.519 1.00 72.12 536 PRO A O 1
ATOM 3986 N N . PRO A 1 537 ? -20.543 19.634 19.565 1.00 79.38 537 PRO A N 1
ATOM 3987 C CA . PRO A 1 537 ? -20.495 18.175 19.542 1.00 79.38 537 PRO A CA 1
ATOM 3988 C C . PRO A 1 537 ? -19.211 17.608 18.910 1.00 79.38 537 PRO A C 1
ATOM 3990 O O . PRO A 1 537 ? -18.634 18.215 18.014 1.00 79.38 537 PRO A O 1
ATOM 3993 N N . VAL A 1 538 ? -18.790 16.427 19.367 1.00 77.50 538 VAL A N 1
ATOM 3994 C CA . VAL A 1 538 ? -17.641 15.676 18.824 1.00 77.50 538 VAL A CA 1
ATOM 3995 C C . VAL A 1 538 ? -18.074 14.299 18.323 1.00 77.50 538 VAL A C 1
ATOM 3997 O O . VAL A 1 538 ? -19.092 13.770 18.764 1.00 77.50 538 VAL A O 1
ATOM 4000 N N . ASN A 1 539 ? -17.310 13.686 17.425 1.00 82.25 539 ASN A N 1
ATOM 4001 C CA . ASN A 1 539 ? -17.494 12.282 17.062 1.00 82.25 539 ASN A CA 1
ATOM 4002 C C . ASN A 1 539 ? -16.542 11.412 17.890 1.00 82.25 539 ASN A C 1
ATOM 4004 O O . ASN A 1 539 ? -15.404 11.803 18.130 1.00 82.25 539 ASN A O 1
ATOM 4008 N N . LEU A 1 540 ? -16.986 10.232 18.312 1.00 82.19 540 LEU A N 1
ATOM 4009 C CA . LEU A 1 540 ? -16.173 9.268 19.048 1.00 82.19 540 LEU A CA 1
ATOM 4010 C C . LEU A 1 540 ? -16.001 7.999 18.223 1.00 82.19 540 LEU A C 1
ATOM 4012 O O . LEU A 1 540 ? -16.976 7.390 17.806 1.00 82.19 540 LEU A O 1
ATOM 4016 N N . HIS A 1 541 ? -14.764 7.589 18.027 1.00 83.56 541 HIS A N 1
ATOM 4017 C CA . HIS A 1 541 ? -14.364 6.302 17.479 1.00 83.56 541 HIS A CA 1
ATOM 4018 C C . HIS A 1 541 ? -14.076 5.376 18.658 1.00 83.56 541 HIS A C 1
ATOM 4020 O O . HIS A 1 541 ? -13.309 5.747 19.546 1.00 83.56 541 HIS A O 1
ATOM 4026 N N . VAL A 1 542 ? -14.751 4.232 18.717 1.00 84.31 542 VAL A N 1
ATOM 4027 C CA . VAL A 1 542 ? -14.735 3.323 19.867 1.00 84.31 542 VAL A CA 1
ATOM 4028 C C . VAL A 1 542 ? -14.012 2.044 19.487 1.00 84.31 542 VAL A C 1
ATOM 4030 O O . VAL A 1 542 ? -14.314 1.445 18.457 1.00 84.31 542 VAL A O 1
ATOM 4033 N N . TYR A 1 543 ? -13.096 1.620 20.347 1.00 83.19 543 TYR A N 1
ATOM 4034 C CA . TYR A 1 543 ? -12.330 0.394 20.199 1.00 83.19 543 TYR A CA 1
ATOM 4035 C C . TYR A 1 543 ? -12.527 -0.480 21.429 1.00 83.19 543 TYR A C 1
ATOM 4037 O O . TYR A 1 543 ? -12.733 0.024 22.538 1.00 83.19 543 TYR A O 1
ATOM 4045 N N . TRP A 1 544 ? -12.462 -1.784 21.218 1.00 84.06 544 TRP A N 1
ATOM 4046 C CA . TRP A 1 544 ? -12.462 -2.801 22.252 1.00 84.06 544 TRP A CA 1
ATOM 4047 C C . TRP A 1 544 ? -11.122 -3.516 22.275 1.00 84.06 544 TRP A C 1
ATOM 4049 O O . TRP A 1 544 ? -10.498 -3.679 21.233 1.00 84.06 544 TRP A O 1
ATOM 4059 N N . THR A 1 545 ? -10.706 -3.971 23.447 1.00 76.88 545 THR A N 1
ATOM 4060 C CA . THR A 1 545 ? -9.547 -4.849 23.583 1.00 76.88 545 THR A CA 1
ATOM 4061 C C . THR A 1 545 ? -9.736 -5.786 24.776 1.00 76.88 545 THR A C 1
ATOM 4063 O O . THR A 1 545 ? -10.381 -5.428 25.767 1.00 76.88 545 THR A O 1
ATOM 4066 N N . ALA A 1 546 ? -9.222 -7.012 24.668 1.00 71.12 546 ALA A N 1
ATOM 4067 C CA . ALA A 1 546 ? -9.286 -8.002 25.747 1.00 71.12 546 ALA A CA 1
ATOM 4068 C C . ALA A 1 546 ? -8.350 -7.640 26.918 1.00 71.12 546 ALA A C 1
ATOM 4070 O O . ALA A 1 546 ? -8.675 -7.903 28.075 1.00 71.12 546 ALA A O 1
ATOM 4071 N N . ASP A 1 547 ? -7.208 -7.033 26.598 1.00 64.44 547 ASP A N 1
ATOM 4072 C CA . ASP A 1 547 ? -6.163 -6.512 27.488 1.00 64.44 547 ASP A CA 1
ATOM 4073 C C . ASP A 1 547 ? -5.738 -5.110 27.007 1.00 64.44 547 ASP A C 1
ATOM 4075 O O . ASP A 1 547 ? -6.485 -4.496 26.265 1.00 64.44 547 ASP A O 1
ATOM 4079 N N . ASP A 1 548 ? -4.583 -4.563 27.375 1.00 60.25 548 ASP A N 1
ATOM 4080 C CA . ASP A 1 548 ? -4.153 -3.247 26.864 1.00 60.25 548 ASP A CA 1
ATOM 4081 C C . ASP A 1 548 ? -3.372 -3.313 25.526 1.00 60.25 548 ASP A C 1
ATOM 4083 O O . ASP A 1 548 ? -2.722 -2.338 25.143 1.00 60.25 548 ASP A O 1
ATOM 4087 N N . ASN A 1 549 ? -3.422 -4.437 24.789 1.00 60.75 549 ASN A N 1
ATOM 4088 C CA . ASN A 1 549 ? -2.509 -4.675 23.662 1.00 60.75 549 ASN A CA 1
ATOM 4089 C C . ASN A 1 549 ? -3.159 -5.008 22.302 1.00 60.75 549 ASN A C 1
ATOM 4091 O O . ASN A 1 549 ? -2.516 -4.760 21.287 1.00 60.75 549 ASN A O 1
ATOM 4095 N N . ALA A 1 550 ? -4.377 -5.570 22.226 1.00 76.56 550 ALA A N 1
ATOM 4096 C CA . ALA A 1 550 ? -4.988 -6.007 20.954 1.00 76.56 550 ALA A CA 1
ATOM 4097 C C . ALA A 1 550 ? -6.339 -5.338 20.655 1.00 76.56 550 ALA A C 1
ATOM 4099 O O . ALA A 1 550 ? -7.371 -5.719 21.206 1.00 76.56 550 ALA A O 1
ATOM 4100 N N . GLU A 1 551 ? -6.365 -4.391 19.719 1.00 79.25 551 GLU A N 1
ATOM 4101 C CA . GLU A 1 551 ? -7.540 -3.545 19.501 1.00 79.25 551 GLU A CA 1
ATOM 4102 C C . GLU A 1 551 ? -8.430 -3.961 18.322 1.00 79.25 551 GLU A C 1
ATOM 4104 O O . GLU A 1 551 ? -7.975 -4.163 17.197 1.00 79.25 551 GLU A O 1
ATOM 4109 N N . GLU A 1 552 ? -9.739 -3.964 18.565 1.00 84.69 552 GLU A N 1
ATOM 4110 C CA . GLU A 1 552 ? -10.804 -4.073 17.571 1.00 84.69 552 GLU A CA 1
ATOM 4111 C C . GLU A 1 552 ? -11.566 -2.748 17.466 1.00 84.69 552 GLU A C 1
ATOM 4113 O O . GLU A 1 552 ? -12.003 -2.188 18.472 1.00 84.69 552 GLU A O 1
ATOM 4118 N N . TYR A 1 553 ? -11.799 -2.254 16.250 1.00 87.06 553 TYR A N 1
ATOM 4119 C CA . TYR A 1 553 ? -12.651 -1.087 16.030 1.00 87.06 553 TYR A CA 1
ATOM 4120 C C . TYR A 1 553 ? -14.142 -1.461 16.084 1.00 87.06 553 TYR A C 1
ATOM 4122 O O . TYR A 1 553 ? -14.656 -2.136 15.196 1.00 87.06 553 TYR A O 1
ATOM 4130 N N . LEU A 1 554 ? -14.861 -0.975 17.101 1.00 88.00 554 LEU A N 1
ATOM 4131 C CA . LEU A 1 554 ? -16.300 -1.218 17.270 1.00 88.00 554 LEU A CA 1
ATOM 4132 C C . LEU A 1 554 ? -17.177 -0.263 16.444 1.00 88.00 554 LEU A C 1
ATOM 4134 O O . LEU A 1 554 ? -18.348 -0.556 16.196 1.00 88.00 554 LEU A O 1
ATOM 4138 N N . GLY A 1 555 ? -16.642 0.898 16.055 1.00 88.81 555 GLY A N 1
ATOM 4139 C CA . GLY A 1 555 ? -17.330 1.873 15.208 1.00 88.81 555 GLY A CA 1
ATOM 4140 C C . GLY A 1 555 ? -17.369 3.298 15.766 1.00 88.81 555 GLY A C 1
ATOM 4141 O O . GLY A 1 555 ? -16.676 3.657 16.720 1.00 88.81 555 GLY A O 1
ATOM 4142 N N . LYS A 1 556 ? -18.214 4.130 15.148 1.00 88.81 556 LYS A N 1
ATOM 4143 C CA . LYS A 1 556 ? -18.312 5.575 15.395 1.00 88.81 556 LYS A CA 1
ATOM 4144 C C . LYS A 1 556 ? -19.632 5.961 16.071 1.00 88.81 556 LYS A C 1
ATOM 4146 O O . LYS A 1 556 ? -20.704 5.520 15.664 1.00 88.81 556 LYS A O 1
ATOM 4151 N N . ILE A 1 557 ? -19.562 6.856 17.053 1.00 88.00 557 ILE A N 1
ATOM 4152 C CA . ILE A 1 557 ? -20.695 7.534 17.691 1.00 88.00 557 ILE A CA 1
ATOM 4153 C C . ILE A 1 557 ? -20.627 9.016 17.325 1.00 88.00 557 ILE A C 1
ATOM 4155 O O . ILE A 1 557 ? -19.645 9.693 17.624 1.00 88.00 557 ILE A O 1
ATOM 4159 N N . GLU A 1 558 ? -21.664 9.533 16.679 1.00 88.75 558 GLU A N 1
ATOM 4160 C CA . GLU A 1 558 ? -21.669 10.906 16.173 1.00 88.75 558 GLU A CA 1
ATOM 4161 C C . GLU A 1 558 ? -22.335 11.895 17.130 1.00 88.75 558 GLU A C 1
ATOM 4163 O O . GLU A 1 558 ? -23.221 11.543 17.910 1.00 88.75 558 GLU A O 1
ATOM 4168 N N . ASN A 1 559 ? -21.957 13.165 16.999 1.00 85.12 559 ASN A N 1
ATOM 4169 C CA . ASN A 1 559 ? -22.611 14.302 17.646 1.00 85.12 559 ASN A CA 1
ATOM 4170 C C . ASN A 1 559 ? -22.669 14.250 19.189 1.00 85.12 559 ASN A C 1
ATOM 4172 O O . ASN A 1 559 ? -23.646 14.676 19.809 1.00 85.12 559 ASN A O 1
ATOM 4176 N N . VAL A 1 560 ? -21.619 13.742 19.826 1.00 81.75 560 VAL A N 1
ATOM 4177 C CA . VAL A 1 560 ? -21.540 13.559 21.276 1.00 81.75 560 VAL A CA 1
ATOM 4178 C C . VAL A 1 560 ? -21.343 14.896 21.996 1.00 81.75 560 VAL A C 1
ATOM 4180 O O . VAL A 1 560 ? -20.422 15.660 21.703 1.00 81.75 560 VAL A O 1
ATOM 4183 N N . THR A 1 561 ? -22.217 15.186 22.962 1.00 79.88 561 THR A N 1
ATOM 4184 C CA . THR A 1 561 ? -22.183 16.388 23.811 1.00 79.88 561 THR A CA 1
ATOM 4185 C C . THR A 1 561 ? -21.578 16.097 25.186 1.00 79.88 561 THR A C 1
ATOM 4187 O O . THR A 1 561 ? -21.533 14.946 25.616 1.00 79.88 561 THR A O 1
ATOM 4190 N N . ALA A 1 562 ? -21.120 17.130 25.905 1.00 69.19 562 ALA A N 1
ATOM 4191 C CA . ALA A 1 562 ? -20.521 16.949 27.231 1.00 69.19 562 ALA A CA 1
ATOM 4192 C C . ALA A 1 562 ? -21.513 16.289 28.214 1.00 69.19 562 ALA A C 1
ATOM 4194 O O . ALA A 1 562 ? -22.674 16.693 28.267 1.00 69.19 562 ALA A O 1
ATOM 4195 N N . ALA A 1 563 ? -21.037 15.309 28.997 1.00 66.25 563 ALA A N 1
ATOM 4196 C CA . ALA A 1 563 ? -21.768 14.623 30.074 1.00 66.25 563 ALA A CA 1
ATOM 4197 C C . ALA A 1 563 ? -22.926 13.685 29.653 1.00 66.25 563 ALA A C 1
ATOM 4199 O O . ALA A 1 563 ? -23.889 13.514 30.402 1.00 66.25 563 ALA A O 1
ATOM 4200 N N . GLY A 1 564 ? -22.839 13.053 28.477 1.00 71.25 564 GLY A N 1
ATOM 4201 C CA . GLY A 1 564 ? -23.799 12.035 28.028 1.00 71.25 564 GLY A CA 1
ATOM 4202 C C . GLY A 1 564 ? -23.342 10.595 28.292 1.00 71.25 564 GLY A C 1
ATOM 4203 O O . GLY A 1 564 ? -22.150 10.301 28.242 1.00 71.25 564 GLY A O 1
ATOM 4204 N N . ARG A 1 565 ? -24.297 9.680 28.509 1.00 84.88 565 ARG A N 1
ATOM 4205 C CA . ARG A 1 565 ? -24.061 8.240 28.324 1.00 84.88 565 ARG A CA 1
ATOM 4206 C C . ARG A 1 565 ? -24.154 7.917 26.844 1.00 84.88 565 ARG A C 1
ATOM 4208 O O . ARG A 1 565 ? -25.165 8.231 26.217 1.00 84.88 565 ARG A O 1
ATOM 4215 N N . VAL A 1 566 ? -23.138 7.261 26.308 1.00 86.62 566 VAL A N 1
ATOM 4216 C CA . VAL A 1 566 ? -23.122 6.770 24.929 1.00 86.62 566 VAL A CA 1
ATOM 4217 C C . VAL A 1 566 ? -23.065 5.247 24.919 1.00 86.62 566 VAL A C 1
ATOM 4219 O O . VAL A 1 566 ? -22.739 4.621 25.929 1.00 86.62 566 VAL A O 1
ATOM 4222 N N . SER A 1 567 ? -23.435 4.637 23.796 1.00 89.19 567 SER A N 1
ATOM 4223 C CA . SER A 1 567 ? -23.384 3.184 23.635 1.00 89.19 567 SER A CA 1
ATOM 4224 C C . SER A 1 567 ? -23.106 2.793 22.194 1.00 89.19 567 SER A C 1
ATOM 4226 O O . SER A 1 567 ? -23.651 3.430 21.291 1.00 89.19 567 SER A O 1
ATOM 4228 N N . ILE A 1 568 ? -22.372 1.703 21.995 1.00 91.69 568 ILE A N 1
ATOM 4229 C CA . ILE A 1 568 ? -22.129 1.096 20.684 1.00 91.69 568 ILE A CA 1
ATOM 4230 C C . ILE A 1 568 ? -22.392 -0.420 20.745 1.00 91.69 568 ILE A C 1
ATOM 4232 O O . ILE A 1 568 ? -22.163 -1.026 21.798 1.00 91.69 568 ILE A O 1
ATOM 4236 N N . PRO A 1 569 ? -22.940 -1.044 19.684 1.00 92.69 569 PRO A N 1
ATOM 4237 C CA . PRO A 1 569 ? -23.057 -2.498 19.612 1.00 92.69 569 PRO A CA 1
ATOM 4238 C C . PRO A 1 569 ? -21.699 -3.190 19.736 1.00 92.69 569 PRO A C 1
ATOM 4240 O O . PRO A 1 569 ? -20.695 -2.677 19.255 1.00 92.69 569 PRO A O 1
ATOM 4243 N N . THR A 1 570 ? -21.677 -4.357 20.373 1.00 86.94 570 THR A N 1
ATOM 4244 C CA . THR A 1 570 ? -20.490 -5.215 20.453 1.00 86.94 570 THR A CA 1
ATOM 4245 C C . THR A 1 570 ? -20.901 -6.659 20.733 1.00 86.94 570 THR A C 1
ATOM 4247 O O . THR A 1 570 ? -21.941 -6.912 21.347 1.00 86.94 570 THR A O 1
ATOM 4250 N N . THR A 1 571 ? -20.091 -7.612 20.281 1.00 86.50 571 THR A N 1
ATOM 4251 C CA . THR A 1 571 ? -20.206 -9.029 20.655 1.00 86.50 571 THR A CA 1
ATOM 4252 C C . THR A 1 571 ? -19.505 -9.350 21.971 1.00 86.50 571 THR A C 1
ATOM 4254 O O . THR A 1 571 ? -19.699 -10.439 22.506 1.00 86.50 571 THR A O 1
ATOM 4257 N N . HIS A 1 572 ? -18.709 -8.418 22.497 1.00 82.06 572 HIS A N 1
ATOM 4258 C CA . HIS A 1 572 ? -17.925 -8.616 23.709 1.00 82.06 572 HIS A CA 1
ATOM 4259 C C . HIS A 1 572 ? -18.769 -8.410 24.967 1.00 82.06 572 HIS A C 1
ATOM 4261 O O . HIS A 1 572 ? -19.676 -7.576 25.000 1.00 82.06 572 HIS A O 1
ATOM 4267 N N . ASN A 1 573 ? -18.476 -9.186 26.009 1.00 76.06 573 ASN A N 1
ATOM 4268 C CA . ASN A 1 573 ? -19.140 -9.123 27.318 1.00 76.06 573 ASN A CA 1
ATOM 4269 C C . ASN A 1 573 ? -18.213 -8.632 28.447 1.00 76.06 573 ASN A C 1
ATOM 4271 O O . ASN A 1 573 ? -18.666 -8.423 29.566 1.00 76.06 573 ASN A O 1
ATOM 4275 N N . SER A 1 574 ? -16.931 -8.448 28.149 1.00 71.88 574 SER A N 1
ATOM 4276 C CA . SER A 1 574 ? -15.865 -8.025 29.059 1.00 71.88 574 SER A CA 1
ATOM 4277 C C . SER A 1 574 ? -14.755 -7.352 28.243 1.00 71.88 574 SER A C 1
ATOM 4279 O O . SER A 1 574 ? -14.845 -7.323 27.018 1.00 71.88 574 SER A O 1
ATOM 4281 N N . GLY A 1 575 ? -13.729 -6.806 28.894 1.00 73.62 575 GLY A N 1
ATOM 4282 C CA . GLY A 1 575 ? -12.587 -6.131 28.261 1.00 73.62 575 GLY A CA 1
ATOM 4283 C C . GLY A 1 575 ? -12.573 -4.616 28.474 1.00 73.62 575 GLY A C 1
ATOM 4284 O O . GLY A 1 575 ? -13.392 -4.060 29.211 1.00 73.62 575 GLY A O 1
ATOM 4285 N N . PHE A 1 576 ? -11.637 -3.941 27.817 1.00 74.94 576 PHE A N 1
ATOM 4286 C CA . PHE A 1 576 ? -11.434 -2.501 27.927 1.00 74.94 576 PHE A CA 1
ATOM 4287 C C . PHE A 1 576 ? -12.023 -1.779 26.717 1.00 74.94 576 PHE A C 1
ATOM 4289 O O . PHE A 1 576 ? -12.101 -2.312 25.610 1.00 74.94 576 PHE A O 1
ATOM 4296 N N . VAL A 1 577 ? -12.461 -0.540 26.941 1.00 77.62 577 VAL A N 1
ATOM 4297 C CA . VAL A 1 577 ? -12.942 0.344 25.879 1.00 77.62 577 VAL A CA 1
ATOM 4298 C C . VAL A 1 577 ? -11.996 1.517 25.761 1.00 77.62 577 VAL A C 1
ATOM 4300 O O . VAL A 1 577 ? -11.827 2.273 26.719 1.00 77.62 577 VAL A O 1
ATOM 4303 N N . ARG A 1 578 ? -11.461 1.716 24.560 1.00 77.69 578 ARG A N 1
ATOM 4304 C CA . ARG A 1 578 ? -10.731 2.925 24.197 1.00 77.69 578 ARG A CA 1
ATOM 4305 C C . ARG A 1 578 ? -11.619 3.810 23.339 1.00 77.69 578 ARG A C 1
ATOM 4307 O O . ARG A 1 578 ? -12.354 3.338 22.473 1.00 77.69 578 ARG A O 1
ATOM 4314 N N . ILE A 1 579 ? -11.522 5.118 23.552 1.00 76.88 579 ILE A N 1
ATOM 4315 C CA . ILE A 1 579 ? -12.125 6.100 22.653 1.00 76.88 579 ILE A CA 1
ATOM 4316 C C . ILE A 1 579 ? -11.067 6.958 21.979 1.00 76.88 579 ILE A C 1
ATOM 4318 O O . ILE A 1 579 ? -10.028 7.297 22.553 1.00 76.88 579 ILE A O 1
ATOM 4322 N N . GLN A 1 580 ? -11.393 7.367 20.766 1.00 77.94 580 GLN A N 1
ATOM 4323 C CA . GLN A 1 580 ? -10.695 8.389 20.028 1.00 77.94 580 GLN A CA 1
ATOM 4324 C C . GLN A 1 580 ? -11.685 9.463 19.590 1.00 77.94 580 GLN A C 1
ATOM 4326 O O . GLN A 1 580 ? -12.725 9.166 19.014 1.00 77.94 580 GLN A O 1
ATOM 4331 N N . THR A 1 581 ? -11.370 10.724 19.858 1.00 75.06 581 THR A N 1
ATOM 4332 C CA . THR A 1 581 ? -12.258 11.838 19.506 1.00 75.06 581 THR A CA 1
ATOM 4333 C C . THR A 1 581 ? -11.899 12.383 18.128 1.00 75.06 581 THR A C 1
ATOM 4335 O O . THR A 1 581 ? -10.733 12.657 17.861 1.00 75.06 581 THR A O 1
ATOM 4338 N N . GLU A 1 582 ? -12.893 12.572 17.267 1.00 75.94 582 GLU A N 1
ATOM 4339 C CA . GLU A 1 582 ? -12.810 13.261 15.982 1.00 75.94 582 GLU A CA 1
ATOM 4340 C C . GLU A 1 582 ? -13.608 14.577 16.069 1.00 75.94 582 GLU A C 1
ATOM 4342 O O . GLU A 1 582 ? -14.817 14.575 16.303 1.00 75.94 582 GLU A O 1
ATOM 4347 N N . GLY A 1 583 ? -12.923 15.709 15.878 1.00 59.72 583 GLY A N 1
ATOM 4348 C CA . GLY A 1 583 ? -13.499 17.056 15.994 1.00 59.72 583 GLY A CA 1
ATOM 4349 C C . GLY A 1 583 ? -13.176 17.753 17.327 1.00 59.72 583 GLY A C 1
ATOM 4350 O O . GLY A 1 583 ? -13.335 17.190 18.404 1.00 59.72 583 GLY A O 1
ATOM 4351 N N . GLY A 1 584 ? -12.694 18.998 17.241 1.00 54.03 584 GLY A N 1
ATOM 4352 C CA . GLY A 1 584 ? -12.250 19.861 18.347 1.00 54.03 584 GLY A CA 1
ATOM 4353 C C . GLY A 1 584 ? -11.650 21.163 17.794 1.00 54.03 584 GLY A C 1
ATOM 4354 O O . GLY A 1 584 ? -11.486 21.273 16.582 1.00 54.03 584 GLY A O 1
ATOM 4355 N N . ALA A 1 585 ? -11.303 22.148 18.638 1.00 41.12 585 ALA A N 1
ATOM 4356 C CA . ALA A 1 585 ? -10.822 23.480 18.206 1.00 41.12 585 ALA A CA 1
ATOM 4357 C C . ALA A 1 585 ? -9.569 23.462 17.298 1.00 41.12 585 ALA A C 1
ATOM 4359 O O . ALA A 1 585 ? -9.237 24.473 16.685 1.00 41.12 585 ALA A O 1
ATOM 4360 N N . SER A 1 586 ? -8.894 22.316 17.205 1.00 47.81 586 SER A N 1
ATOM 4361 C CA . SER A 1 586 ? -7.734 22.074 16.355 1.00 47.81 586 SER A CA 1
ATOM 4362 C C . SER A 1 586 ? -7.963 21.007 15.271 1.00 47.81 586 SER A C 1
ATOM 4364 O O . SER A 1 586 ? -7.116 20.851 14.415 1.00 47.81 586 SER A O 1
ATOM 4366 N N . GLY A 1 587 ? -9.085 20.275 15.253 1.00 46.84 587 GLY A N 1
ATOM 4367 C CA . GLY A 1 587 ? -9.321 19.194 14.278 1.00 46.84 587 GLY A CA 1
ATOM 4368 C C . GLY A 1 587 ? -8.475 17.924 14.482 1.00 46.84 587 GLY A C 1
ATOM 4369 O O . GLY A 1 587 ? -8.589 16.990 13.691 1.00 46.84 587 GLY A O 1
ATOM 4370 N N . PHE A 1 588 ? -7.662 17.856 15.542 1.00 54.03 588 PHE A N 1
ATOM 4371 C CA . PHE A 1 588 ? -6.704 16.769 15.768 1.00 54.03 588 PHE A CA 1
ATOM 4372 C C . PHE A 1 588 ? -7.235 15.759 16.780 1.00 54.03 588 PHE A C 1
ATOM 4374 O O . PHE A 1 588 ? -7.802 16.115 17.813 1.00 54.03 588 PHE A O 1
ATOM 4381 N N . THR A 1 589 ? -7.101 14.483 16.440 1.00 53.50 589 THR A N 1
ATOM 4382 C CA . THR A 1 589 ? -7.753 13.390 17.153 1.00 53.50 589 THR A CA 1
ATOM 4383 C C . THR A 1 589 ? -7.072 13.115 18.480 1.00 53.50 589 THR A C 1
ATOM 4385 O O . THR A 1 589 ? -5.876 12.827 18.517 1.00 53.50 589 THR A O 1
ATOM 4388 N N . SER A 1 590 ? -7.839 13.147 19.563 1.00 52.22 590 SER A N 1
ATOM 4389 C CA . SER A 1 590 ? -7.349 12.776 20.884 1.00 52.22 590 SER A CA 1
ATOM 4390 C C . SER A 1 590 ? -7.526 11.256 21.072 1.00 52.22 590 SER A C 1
ATOM 4392 O O . SER A 1 590 ? -8.658 10.785 20.972 1.00 52.22 590 SER A O 1
ATOM 4394 N N . GLN A 1 591 ? -6.459 10.492 21.309 1.00 54.94 591 GLN A N 1
ATOM 4395 C CA . GLN A 1 591 ? -6.488 9.071 21.685 1.00 54.94 591 GLN A CA 1
ATOM 4396 C C . GLN A 1 591 ? -6.528 8.898 23.226 1.00 54.94 591 GLN A C 1
ATOM 4398 O O . GLN A 1 591 ? -5.935 9.656 23.986 1.00 54.94 591 GLN A O 1
ATOM 4403 N N . TYR A 1 592 ? -7.184 7.839 23.684 1.00 59.69 592 TYR A N 1
ATOM 4404 C CA . TYR A 1 592 ? -7.146 7.333 25.063 1.00 59.69 592 TYR A CA 1
ATOM 4405 C C . TYR A 1 592 ? -7.969 8.114 26.102 1.00 59.69 592 TYR A C 1
ATOM 4407 O O . TYR A 1 592 ? -7.589 9.164 26.612 1.00 59.69 592 TYR A O 1
ATOM 4415 N N . SER A 1 593 ? -9.021 7.468 26.595 1.00 50.62 593 SER A N 1
ATOM 4416 C CA . SER A 1 593 ? -9.001 7.110 28.012 1.00 50.62 593 SER A CA 1
ATOM 4417 C C . SER A 1 593 ? -9.428 5.665 28.149 1.00 50.62 593 SER A C 1
ATOM 4419 O O . SER A 1 593 ? -10.329 5.224 27.430 1.00 50.62 593 SER A O 1
ATOM 4421 N N . GLY A 1 594 ? -8.744 4.949 29.032 1.00 49.03 594 GLY A N 1
ATOM 4422 C CA . GLY A 1 594 ? -9.187 3.651 29.481 1.00 49.03 594 GLY A CA 1
ATOM 4423 C C . GLY A 1 594 ? -10.319 3.810 30.488 1.00 49.03 594 GLY A C 1
ATOM 4424 O O . GLY A 1 594 ? -10.639 4.902 30.979 1.00 49.03 594 GLY A O 1
ATOM 4425 N N . VAL A 1 595 ? -10.963 2.682 30.747 1.00 50.47 595 VAL A N 1
ATOM 4426 C CA . VAL A 1 595 ? -11.751 2.473 31.948 1.00 50.47 595 VAL A CA 1
ATOM 4427 C C . VAL A 1 595 ? -11.284 1.163 32.562 1.00 50.47 595 VAL A C 1
ATOM 4429 O O . VAL A 1 595 ? -11.604 0.094 32.049 1.00 50.47 595 VAL A O 1
ATOM 4432 N N . ALA A 1 596 ? -10.632 1.252 33.717 1.00 43.69 596 ALA A N 1
ATOM 4433 C CA . ALA A 1 596 ? -10.543 0.140 34.651 1.00 43.69 596 ALA A CA 1
ATOM 4434 C C . ALA A 1 596 ? -11.864 0.008 35.435 1.00 43.69 596 ALA A C 1
ATOM 4436 O O . ALA A 1 596 ? -12.221 0.871 36.240 1.00 43.69 59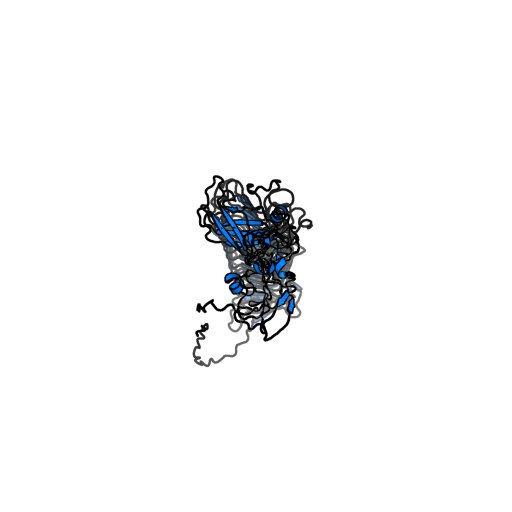6 ALA A O 1
ATOM 4437 N N . GLU A 1 597 ? -12.651 -1.012 35.094 1.00 43.28 597 GLU A N 1
ATOM 4438 C CA . GLU A 1 597 ? -13.017 -2.149 35.961 1.00 43.28 597 GLU A CA 1
ATOM 4439 C C . GLU A 1 597 ? -14.182 -2.907 35.312 1.00 43.28 597 GLU A C 1
ATOM 4441 O O . GLU A 1 597 ? -15.342 -2.487 35.368 1.00 43.28 597 GLU A O 1
ATOM 4446 N N . VAL A 1 598 ? -13.838 -4.039 34.694 1.00 47.25 598 VAL A N 1
ATOM 4447 C CA . VAL A 1 598 ? -14.758 -5.140 34.418 1.00 47.25 598 VAL A CA 1
ATOM 4448 C C . VAL A 1 598 ? -14.908 -5.886 35.734 1.00 47.25 598 VAL A C 1
ATOM 4450 O O . VAL A 1 598 ? -13.967 -6.520 36.204 1.00 47.25 598 VAL A O 1
ATOM 4453 N N . LEU A 1 599 ? -16.080 -5.799 36.340 1.00 53.50 599 LEU A N 1
ATOM 4454 C CA . LEU A 1 599 ? -16.497 -6.838 37.261 1.00 53.50 599 LEU A CA 1
ATOM 4455 C C . LEU A 1 599 ? -17.022 -7.953 36.341 1.00 53.50 599 LEU A C 1
ATOM 4457 O O . LEU A 1 599 ? -17.996 -7.718 35.624 1.00 53.50 599 LEU A O 1
ATOM 4461 N N . GLY A 1 600 ? -16.297 -9.073 36.223 1.00 64.62 600 GLY A N 1
ATOM 4462 C CA . GLY A 1 600 ? -16.781 -10.244 35.472 1.00 64.62 600 GLY A CA 1
ATOM 4463 C C . GLY A 1 600 ? -18.140 -10.694 36.013 1.00 64.62 600 GLY A C 1
ATOM 4464 O O . GLY A 1 600 ? -18.462 -10.323 37.124 1.00 64.62 600 GLY A O 1
ATOM 4465 N N . ASP A 1 601 ? -18.947 -11.410 35.238 1.00 79.19 601 ASP A N 1
ATOM 4466 C CA . ASP A 1 601 ? -20.179 -12.089 35.690 1.00 79.19 601 ASP A CA 1
ATOM 4467 C C . ASP A 1 601 ? -20.031 -13.528 35.182 1.00 79.19 601 ASP A C 1
ATOM 4469 O O . ASP A 1 601 ? -20.364 -13.845 34.033 1.00 79.19 601 ASP A O 1
ATOM 4473 N N . THR A 1 602 ? -19.293 -14.329 35.950 1.00 81.06 602 THR A N 1
ATOM 4474 C CA . THR A 1 602 ? -18.716 -15.606 35.515 1.00 81.06 602 THR A CA 1
ATOM 4475 C C . THR A 1 602 ? -19.795 -16.665 35.287 1.00 81.06 602 THR A C 1
ATOM 4477 O O . THR A 1 602 ? -19.628 -17.527 34.415 1.00 81.06 602 THR A O 1
ATOM 4480 N N . ASP A 1 603 ? -20.918 -16.597 35.996 1.00 81.50 603 ASP A N 1
ATOM 4481 C CA . ASP A 1 603 ? -22.036 -17.531 35.855 1.00 81.50 603 ASP A CA 1
ATOM 4482 C C . ASP A 1 603 ? -23.271 -16.962 35.131 1.00 81.50 603 ASP A C 1
ATOM 4484 O O . ASP A 1 603 ? -24.159 -17.736 34.746 1.00 81.50 603 ASP A O 1
ATOM 4488 N N . GLY A 1 604 ? -23.270 -15.666 34.811 1.00 82.81 604 GLY A N 1
ATOM 4489 C CA . GLY A 1 604 ? -24.225 -15.010 33.922 1.00 82.81 604 GLY A CA 1
ATOM 4490 C C . GLY A 1 604 ? -25.571 -14.708 34.572 1.00 82.81 604 GLY A C 1
ATOM 4491 O O . GLY A 1 604 ? -26.595 -14.707 33.873 1.00 82.81 604 GLY A O 1
ATOM 4492 N N . ASP A 1 605 ? -25.604 -14.515 35.885 1.00 79.88 605 ASP A N 1
ATOM 4493 C CA . ASP A 1 605 ? -26.831 -14.344 36.658 1.00 79.88 605 ASP A CA 1
ATOM 4494 C C . ASP A 1 605 ? -27.281 -12.874 36.799 1.00 79.88 605 ASP A C 1
ATOM 4496 O O . ASP A 1 605 ? -28.419 -12.595 37.208 1.00 79.88 605 ASP A O 1
ATOM 4500 N N . GLY A 1 606 ? -26.431 -11.942 36.355 1.00 79.94 606 GLY A N 1
ATOM 4501 C CA . GLY A 1 606 ? -26.668 -10.504 36.359 1.00 79.94 606 GLY A CA 1
ATOM 4502 C C . GLY A 1 606 ? -26.065 -9.752 37.549 1.00 79.94 606 GLY A C 1
ATOM 4503 O O . GLY A 1 606 ? -26.291 -8.538 37.647 1.00 79.94 606 GLY A O 1
ATOM 4504 N N . ILE A 1 607 ? -25.317 -10.423 38.427 1.00 78.31 607 ILE A N 1
ATOM 4505 C CA . ILE A 1 607 ? -24.423 -9.833 39.429 1.00 78.31 607 ILE A CA 1
ATOM 4506 C C . ILE A 1 607 ? -22.986 -10.014 38.940 1.00 78.31 607 ILE A C 1
ATOM 4508 O O . ILE A 1 607 ? -22.677 -10.918 38.183 1.00 78.31 607 ILE A O 1
ATOM 4512 N N . ALA A 1 608 ? -22.095 -9.107 39.318 1.00 76.75 608 ALA A N 1
ATOM 4513 C CA . ALA A 1 608 ? -20.703 -9.231 38.938 1.00 76.75 608 ALA A CA 1
ATOM 4514 C C . ALA A 1 608 ? -19.864 -9.914 40.035 1.00 76.75 608 ALA A C 1
ATOM 4516 O O . ALA A 1 608 ? -20.037 -9.592 41.206 1.00 76.75 608 ALA A O 1
ATOM 4517 N N . ASP A 1 609 ? -18.884 -10.741 39.672 1.00 78.69 609 ASP A N 1
ATOM 4518 C CA . ASP A 1 609 ? -18.035 -11.586 40.517 1.00 78.69 609 ASP A CA 1
ATOM 4519 C C . ASP A 1 609 ? -17.531 -10.884 41.785 1.00 78.69 609 ASP A C 1
ATOM 4521 O O . ASP A 1 609 ? -17.511 -11.465 42.868 1.00 78.69 609 ASP A O 1
ATOM 4525 N N . ALA A 1 610 ? -17.084 -9.623 41.695 1.00 75.50 610 ALA A N 1
ATOM 4526 C CA . ALA A 1 610 ? -16.596 -8.919 42.885 1.00 75.50 610 ALA A CA 1
ATOM 4527 C C . ALA A 1 610 ? -17.732 -8.463 43.814 1.00 75.50 610 ALA A C 1
ATOM 4529 O O . ALA A 1 610 ? -17.546 -8.438 45.034 1.00 75.50 610 ALA A O 1
ATOM 4530 N N . ASP A 1 611 ? -18.891 -8.111 43.251 1.00 80.69 611 ASP A N 1
ATOM 4531 C CA . ASP A 1 611 ? -20.102 -7.832 44.021 1.00 80.69 611 ASP A CA 1
ATOM 4532 C C . ASP A 1 611 ? -20.619 -9.130 44.652 1.00 80.69 611 ASP A C 1
ATOM 4534 O O . ASP A 1 611 ? -20.968 -9.125 45.829 1.00 80.69 611 ASP A O 1
ATOM 4538 N N . GLU A 1 612 ? -20.565 -10.253 43.939 1.00 87.81 612 GLU A N 1
ATOM 4539 C CA . GLU A 1 612 ? -20.898 -11.578 44.467 1.00 87.81 612 GLU A CA 1
ATOM 4540 C C . GLU A 1 612 ? -20.000 -11.979 45.641 1.00 87.81 612 GLU A C 1
ATOM 4542 O O . GLU A 1 612 ? -20.490 -12.314 46.721 1.00 87.81 612 GLU A O 1
ATOM 4547 N N . VAL A 1 613 ? -18.677 -11.817 45.508 1.00 82.00 613 VAL A N 1
ATOM 4548 C CA . VAL A 1 613 ? -17.730 -12.023 46.619 1.00 82.00 613 VAL A CA 1
ATOM 4549 C C . VAL A 1 613 ? -18.063 -11.119 47.815 1.00 82.00 613 VAL A C 1
ATOM 4551 O O . VAL A 1 613 ? -17.935 -11.548 48.966 1.00 82.00 613 VAL A O 1
ATOM 4554 N N . ALA A 1 614 ? -18.493 -9.875 47.579 1.00 81.69 614 ALA A N 1
ATOM 4555 C CA . ALA A 1 614 ? -18.878 -8.944 48.641 1.00 81.69 614 ALA A CA 1
ATOM 4556 C C . ALA A 1 614 ? -20.229 -9.293 49.293 1.00 81.69 614 ALA A C 1
ATOM 4558 O O . ALA A 1 614 ? -20.412 -9.058 50.492 1.00 81.69 614 ALA A O 1
ATOM 4559 N N . LEU A 1 615 ? -21.160 -9.856 48.522 1.00 83.88 615 LEU A N 1
ATOM 4560 C CA . LEU A 1 615 ? -22.477 -10.324 48.958 1.00 83.88 615 LEU A CA 1
ATOM 4561 C C . LEU A 1 615 ? -22.419 -11.718 49.602 1.00 83.88 615 LEU A C 1
ATOM 4563 O O . LEU A 1 615 ? -23.314 -12.076 50.369 1.00 83.88 615 LEU A O 1
ATOM 4567 N N . GLY A 1 616 ? -21.333 -12.459 49.371 1.00 90.50 616 GLY A N 1
ATOM 4568 C CA . GLY A 1 616 ? -21.099 -13.806 49.881 1.00 90.50 616 GLY A CA 1
ATOM 4569 C C . GLY A 1 616 ? -21.667 -14.919 48.999 1.00 90.50 616 GLY A C 1
ATOM 4570 O O . GLY A 1 616 ? -21.706 -16.059 49.469 1.00 90.50 616 GLY A O 1
ATOM 4571 N N . THR A 1 617 ? -22.105 -14.597 47.779 1.00 91.38 617 THR A N 1
ATOM 4572 C CA . THR A 1 617 ? -22.531 -15.562 46.756 1.00 91.38 617 THR A CA 1
ATOM 4573 C C . THR A 1 617 ? -21.316 -16.188 46.056 1.00 91.38 617 THR A C 1
ATOM 4575 O O . THR A 1 617 ? -20.177 -15.760 46.275 1.00 91.38 617 THR A O 1
ATOM 4578 N N . ASP A 1 618 ? -21.510 -17.291 45.330 1.00 90.19 618 ASP A N 1
ATOM 4579 C CA . ASP A 1 618 ? -20.446 -18.013 44.620 1.00 90.19 618 ASP A CA 1
ATOM 4580 C C . ASP A 1 618 ? -20.407 -17.580 43.148 1.00 90.19 618 ASP A C 1
ATOM 4582 O O . ASP A 1 618 ? -21.267 -18.049 42.414 1.00 90.19 618 ASP A O 1
ATOM 4586 N N . PRO A 1 619 ? -19.362 -16.855 42.685 1.00 89.75 619 PRO A N 1
ATOM 4587 C CA . PRO A 1 619 ? -19.287 -16.327 41.314 1.00 89.75 619 PRO A CA 1
ATOM 4588 C C . PRO A 1 619 ? -19.334 -17.356 40.180 1.00 89.75 619 PRO A C 1
ATOM 4590 O O . PRO A 1 619 ? -19.260 -17.031 39.002 1.00 89.75 619 PRO A O 1
ATOM 4593 N N . ASN A 1 620 ? -19.306 -18.645 40.515 1.00 90.75 620 ASN A N 1
ATOM 4594 C CA . ASN A 1 620 ? -19.365 -19.733 39.545 1.00 90.75 620 ASN A CA 1
ATOM 4595 C C . ASN A 1 620 ? -20.715 -20.462 39.577 1.00 90.75 620 ASN A C 1
ATOM 4597 O O . ASN A 1 620 ? -20.834 -21.547 38.989 1.00 90.75 620 ASN A O 1
ATOM 4601 N N . LYS A 1 621 ? -21.702 -19.951 40.316 1.00 94.00 621 LYS A N 1
ATOM 4602 C CA . LYS A 1 621 ? -23.029 -20.534 40.462 1.00 94.00 621 LYS A CA 1
ATOM 4603 C C . LYS A 1 621 ? -24.099 -19.452 40.482 1.00 94.00 621 LYS A C 1
ATOM 4605 O O . LYS A 1 621 ? -24.434 -18.944 41.540 1.00 94.00 621 LYS A O 1
ATOM 4610 N N . ALA A 1 622 ? -24.809 -19.364 39.361 1.00 94.00 622 ALA A N 1
ATOM 4611 C CA . ALA A 1 622 ? -25.938 -18.457 39.213 1.00 94.00 622 ALA A CA 1
ATOM 4612 C C . ALA A 1 622 ? -27.057 -18.627 40.264 1.00 94.00 622 ALA A C 1
ATOM 4614 O O . ALA A 1 622 ? -27.962 -17.817 40.290 1.00 94.00 622 ALA A O 1
ATOM 4615 N N . ASP A 1 623 ? -27.064 -19.705 41.054 1.00 96.12 623 ASP A N 1
ATOM 4616 C CA . ASP A 1 623 ? -27.995 -19.996 42.155 1.00 96.12 623 ASP A CA 1
ATOM 4617 C C . ASP A 1 623 ? -27.154 -20.572 43.306 1.00 96.12 623 ASP A C 1
ATOM 4619 O O . ASP A 1 623 ? -26.813 -21.770 43.316 1.00 96.12 623 ASP A O 1
ATOM 4623 N N . THR A 1 624 ? -26.719 -19.705 44.223 1.00 96.06 624 THR A N 1
ATOM 4624 C CA . THR A 1 624 ? -25.716 -20.041 45.239 1.00 96.06 624 THR A CA 1
ATOM 4625 C C . THR A 1 624 ? -26.247 -21.055 46.242 1.00 96.06 624 THR A C 1
ATOM 4627 O O . THR A 1 624 ? -25.546 -22.015 46.604 1.00 96.06 624 THR A O 1
ATOM 4630 N N . ASP A 1 625 ? -27.474 -20.870 46.722 1.00 95.62 625 ASP A N 1
ATOM 4631 C CA . ASP A 1 625 ? -28.051 -21.753 47.727 1.00 95.62 625 ASP A CA 1
ATOM 4632 C C . ASP A 1 625 ? -28.769 -22.974 47.133 1.00 95.62 625 ASP A C 1
ATOM 4634 O O . ASP A 1 625 ? -28.971 -23.975 47.838 1.00 95.62 625 ASP A O 1
ATOM 4638 N N . GLY A 1 626 ? -29.054 -22.977 45.832 1.00 95.38 626 GLY A N 1
ATOM 4639 C CA . GLY A 1 626 ? -29.638 -24.080 45.088 1.00 95.38 626 GLY A CA 1
ATOM 4640 C C . GLY A 1 626 ? -31.112 -24.310 45.408 1.00 95.38 626 GLY A C 1
ATOM 4641 O O . GLY A 1 626 ? -31.503 -25.473 45.612 1.00 95.38 626 GLY A O 1
ATOM 4642 N N . ASP A 1 627 ? -31.914 -23.264 45.575 1.00 93.31 627 ASP A N 1
ATOM 4643 C CA . ASP A 1 627 ? -33.372 -23.350 45.730 1.00 93.31 627 ASP A CA 1
ATOM 4644 C C . ASP A 1 627 ? -34.137 -23.220 44.394 1.00 93.31 627 ASP A C 1
ATOM 4646 O O . ASP A 1 627 ? -35.315 -23.603 44.277 1.00 93.31 627 ASP A O 1
ATOM 4650 N N . GLY A 1 628 ? -33.425 -22.805 43.345 1.00 92.69 628 GLY A N 1
ATOM 4651 C CA . GLY A 1 628 ? -33.901 -22.663 41.985 1.00 92.69 628 GLY A CA 1
ATOM 4652 C C . GLY A 1 628 ? -34.303 -21.246 41.567 1.00 92.69 628 GLY A C 1
ATOM 4653 O O . GLY A 1 628 ? -34.953 -21.153 40.511 1.00 92.69 628 GLY A O 1
ATOM 4654 N N . LEU A 1 629 ? -33.996 -20.207 42.343 1.00 94.06 629 LEU A N 1
ATOM 4655 C CA . LEU A 1 629 ? -33.894 -18.806 41.909 1.00 94.06 629 LEU A CA 1
ATOM 4656 C C . LEU A 1 629 ? -32.421 -18.445 41.685 1.00 94.06 629 LEU A C 1
ATOM 4658 O O . LEU A 1 629 ? -31.556 -19.077 42.263 1.00 94.06 629 LEU A O 1
ATOM 4662 N N . SER A 1 630 ? -32.136 -17.497 40.789 1.00 95.00 630 SER A N 1
ATOM 4663 C CA . SER A 1 630 ? -30.756 -17.032 40.614 1.00 95.00 630 SER A CA 1
ATOM 4664 C C . SER A 1 630 ? -30.434 -15.898 41.579 1.00 95.00 630 SER A C 1
ATOM 4666 O O . SER A 1 630 ? -31.342 -15.109 41.868 1.00 95.00 630 SER A O 1
ATOM 4668 N N . ASP A 1 631 ? -29.181 -15.741 42.002 1.00 94.38 631 ASP A N 1
ATOM 4669 C CA . ASP A 1 631 ? -28.818 -14.743 43.016 1.00 94.38 631 ASP A CA 1
ATOM 4670 C C . ASP A 1 631 ? -29.224 -13.329 42.554 1.00 94.38 631 ASP A C 1
ATOM 4672 O O . ASP A 1 631 ? -29.827 -12.551 43.304 1.00 94.38 631 ASP A O 1
ATOM 4676 N N . GLY A 1 632 ? -29.036 -13.016 41.268 1.00 90.69 632 GLY A N 1
ATOM 4677 C CA . GLY A 1 632 ? -29.496 -11.770 40.650 1.00 90.69 632 GLY A CA 1
ATOM 4678 C C . GLY A 1 632 ? -31.014 -11.550 40.723 1.00 90.69 632 GLY A C 1
ATOM 4679 O O . GLY A 1 632 ? -31.480 -10.424 40.948 1.00 90.69 632 GLY A O 1
ATOM 4680 N N . VAL A 1 633 ? -31.824 -12.605 40.583 1.00 92.88 633 VAL A N 1
ATOM 4681 C CA . VAL A 1 633 ? -33.291 -12.534 40.741 1.00 92.88 633 VAL A CA 1
ATOM 4682 C C . VAL A 1 633 ? -33.665 -12.324 42.202 1.00 92.88 633 VAL A C 1
ATOM 4684 O O . VAL A 1 633 ? -34.570 -11.541 42.502 1.00 92.88 633 VAL A O 1
ATOM 4687 N N . GLU A 1 634 ? -32.969 -12.994 43.110 1.00 92.75 634 GLU A N 1
ATOM 4688 C CA . GLU A 1 634 ? -33.202 -12.886 44.543 1.00 92.75 634 GLU A CA 1
ATOM 4689 C C . GLU A 1 634 ? -32.902 -11.485 45.064 1.00 92.75 634 GLU A C 1
ATOM 4691 O O . GLU A 1 634 ? -33.724 -10.911 45.775 1.00 92.75 634 GLU A O 1
ATOM 4696 N N . ILE A 1 635 ? -31.804 -10.866 44.627 1.00 89.31 635 ILE A N 1
ATOM 4697 C CA . ILE A 1 635 ? -31.444 -9.496 45.015 1.00 89.31 635 ILE A CA 1
ATOM 4698 C C . ILE A 1 635 ? -32.402 -8.460 44.422 1.00 89.31 635 ILE A C 1
ATOM 4700 O O . ILE A 1 635 ? -32.778 -7.497 45.096 1.00 89.31 635 ILE A O 1
ATOM 4704 N N . THR A 1 636 ? -32.798 -8.623 43.157 1.00 84.88 636 THR A N 1
ATOM 4705 C CA . THR A 1 636 ? -33.666 -7.648 42.472 1.00 84.88 636 THR A CA 1
ATOM 4706 C C . THR A 1 636 ? -35.148 -7.791 42.826 1.00 84.88 636 THR A C 1
ATOM 4708 O O . THR A 1 636 ? -35.902 -6.824 42.684 1.00 84.88 636 THR A O 1
ATOM 4711 N N . GLY A 1 637 ? -35.563 -8.951 43.340 1.00 85.81 637 GLY A N 1
ATOM 4712 C CA . GLY A 1 637 ? -36.912 -9.216 43.826 1.00 85.81 637 GLY A CA 1
ATOM 4713 C C . GLY A 1 637 ? -37.716 -10.149 42.917 1.00 85.81 637 GLY A C 1
ATOM 4714 O O . GLY A 1 637 ? -38.158 -9.729 41.839 1.00 85.81 637 GLY A O 1
ATOM 4715 N N . PRO A 1 638 ? -38.036 -11.380 43.360 1.00 82.44 638 PRO A N 1
ATOM 4716 C CA . PRO A 1 638 ? -38.889 -12.279 42.601 1.00 82.44 638 PRO A CA 1
ATOM 4717 C C . PRO A 1 638 ? -40.357 -11.875 42.773 1.00 82.44 638 PRO A C 1
ATOM 4719 O O . PRO A 1 638 ? -41.041 -12.427 43.623 1.00 82.44 638 PRO A O 1
ATOM 4722 N N . GLY A 1 639 ? -40.845 -10.908 41.982 1.00 82.50 639 GLY A N 1
ATOM 4723 C CA . GLY A 1 639 ? -42.257 -10.544 41.715 1.00 82.50 639 GLY A CA 1
ATOM 4724 C C . GLY A 1 639 ? -43.255 -10.467 42.891 1.00 82.50 639 GLY A C 1
ATOM 4725 O O . GLY A 1 639 ? -43.861 -9.425 43.130 1.00 82.50 639 GLY A O 1
ATOM 4726 N N . LEU A 1 640 ? -43.474 -11.582 43.588 1.00 84.12 640 LEU A N 1
ATOM 4727 C CA . LEU A 1 640 ? -44.212 -11.719 44.844 1.00 84.12 640 LEU A CA 1
ATOM 4728 C C . LEU A 1 640 ? -43.462 -11.113 46.045 1.00 84.12 640 LEU A C 1
ATOM 4730 O O . LEU A 1 640 ? -44.122 -10.662 46.979 1.00 84.12 640 LEU A O 1
ATOM 4734 N N . CYS A 1 641 ? -42.128 -11.008 45.985 1.00 87.19 641 CYS A N 1
ATOM 4735 C CA . CYS A 1 641 ? -41.313 -10.261 46.943 1.00 87.19 641 CYS A CA 1
ATOM 4736 C C . CYS A 1 641 ? -40.505 -9.145 46.262 1.00 87.19 641 CYS A C 1
ATOM 4738 O O . CYS A 1 641 ? -39.499 -9.385 45.604 1.00 87.19 641 CYS A O 1
ATOM 4740 N N . THR A 1 642 ? -40.925 -7.891 46.445 1.00 82.25 642 THR A N 1
ATOM 4741 C CA . THR A 1 642 ? -40.276 -6.722 45.818 1.00 82.25 642 THR A CA 1
ATOM 4742 C C . THR A 1 642 ? -39.039 -6.217 46.561 1.00 82.25 642 THR A C 1
ATOM 4744 O O . THR A 1 642 ? -38.375 -5.310 46.076 1.00 82.25 642 THR A O 1
ATOM 4747 N N . THR A 1 643 ? -38.781 -6.712 47.773 1.00 80.69 643 THR A N 1
ATOM 4748 C CA . THR A 1 643 ? -37.612 -6.329 48.583 1.00 80.69 643 THR A CA 1
ATOM 4749 C C . THR A 1 643 ? -36.412 -7.250 48.381 1.00 80.69 643 THR A C 1
ATOM 4751 O O . THR A 1 643 ? -35.369 -6.971 48.963 1.00 80.69 643 THR A O 1
ATOM 4754 N N . GLY A 1 644 ? -36.571 -8.311 47.587 1.00 89.12 644 GLY A N 1
ATOM 4755 C CA . GLY A 1 644 ? -35.583 -9.372 47.430 1.00 89.12 644 GLY A CA 1
ATOM 4756 C C . GLY A 1 644 ? -35.690 -10.476 48.482 1.00 89.12 644 GLY A C 1
ATOM 4757 O O . GLY A 1 644 ? -36.187 -10.237 49.587 1.00 89.12 644 GLY A O 1
ATOM 4758 N N . THR A 1 645 ? -35.239 -11.670 48.105 1.00 92.62 645 THR A N 1
ATOM 4759 C CA . THR A 1 645 ? -34.963 -12.816 48.987 1.00 92.62 645 THR A CA 1
ATOM 4760 C C . THR A 1 645 ? -33.470 -12.849 49.333 1.00 92.62 645 THR A C 1
ATOM 4762 O O . THR A 1 645 ? -32.709 -11.963 48.935 1.00 92.62 645 THR A O 1
ATOM 4765 N N . ASN A 1 646 ? -33.046 -13.783 50.182 1.00 93.81 646 ASN A N 1
ATOM 4766 C CA . ASN A 1 646 ? -31.654 -13.920 50.584 1.00 93.81 646 ASN A CA 1
ATOM 4767 C C . ASN A 1 646 ? -30.977 -15.044 49.781 1.00 93.81 646 ASN A C 1
ATOM 4769 O O . ASN A 1 646 ? -31.202 -16.196 50.140 1.00 93.81 646 ASN A O 1
ATOM 4773 N N . PRO A 1 647 ? -30.039 -14.729 48.865 1.00 95.19 647 PRO A N 1
ATOM 4774 C CA . PRO A 1 647 ? -29.417 -15.722 47.976 1.00 95.19 647 PRO A CA 1
ATOM 4775 C C . PRO A 1 647 ? -28.514 -16.753 48.673 1.00 95.19 647 PRO A C 1
ATOM 4777 O O . PRO A 1 647 ? -27.930 -17.643 48.063 1.00 95.19 647 PRO A O 1
ATOM 4780 N N . LEU A 1 648 ? -28.343 -16.628 49.992 1.00 96.19 648 LEU A N 1
ATOM 4781 C CA . LEU A 1 648 ? -27.587 -17.567 50.820 1.00 96.19 648 LEU A CA 1
ATOM 4782 C C . LEU A 1 648 ? -28.505 -18.481 51.645 1.00 96.19 648 LEU A C 1
ATOM 4784 O O . LEU A 1 648 ? -28.026 -19.202 52.535 1.00 96.19 648 LEU A O 1
ATOM 4788 N N . LYS A 1 649 ? -29.823 -18.409 51.442 1.00 96.19 649 LYS A N 1
ATOM 4789 C CA . LYS A 1 649 ? -30.831 -19.120 52.225 1.00 96.19 649 LYS A CA 1
ATOM 4790 C C . LYS A 1 649 ? -32.031 -19.516 51.372 1.00 96.19 649 LYS A C 1
ATOM 4792 O O . LYS A 1 649 ? -32.937 -18.722 51.181 1.00 96.19 649 LYS A O 1
ATOM 4797 N N . LYS A 1 650 ? -32.151 -20.830 51.166 1.00 96.69 650 LYS A N 1
ATOM 4798 C CA . LYS A 1 650 ? -33.265 -21.449 50.433 1.00 96.69 650 LYS A CA 1
ATOM 4799 C C . LYS A 1 650 ? -34.682 -21.092 50.898 1.00 96.69 650 LYS A C 1
ATOM 4801 O O . LYS A 1 650 ? -35.618 -21.554 50.269 1.00 96.69 650 LYS A O 1
ATOM 4806 N N . ASP A 1 651 ? -34.837 -20.502 52.080 1.00 96.50 651 ASP A N 1
ATOM 4807 C CA . ASP A 1 651 ? -36.100 -20.200 52.767 1.00 96.50 651 ASP A CA 1
ATOM 4808 C C . ASP A 1 651 ? -35.881 -18.890 53.540 1.00 96.50 651 ASP A C 1
ATOM 4810 O O . ASP A 1 651 ? -35.283 -18.870 54.631 1.00 96.50 651 ASP A O 1
ATOM 4814 N N . SER A 1 652 ? -36.261 -17.780 52.912 1.00 95.19 652 SER A N 1
ATOM 4815 C CA . SER A 1 652 ? -35.953 -16.427 53.371 1.00 95.19 652 SER A CA 1
ATOM 4816 C C . SER A 1 652 ? -36.800 -15.989 54.560 1.00 95.19 652 SER A C 1
ATOM 4818 O O . SER A 1 652 ? -36.283 -15.324 55.470 1.00 95.19 652 SER A O 1
ATOM 4820 N N . ASP A 1 653 ? -38.081 -16.353 54.589 1.00 94.56 653 ASP A N 1
ATOM 4821 C CA . ASP A 1 653 ? -39.005 -15.986 55.665 1.00 94.56 653 ASP A CA 1
ATOM 4822 C C . ASP A 1 653 ? -39.098 -17.021 56.802 1.00 94.56 653 ASP A C 1
ATOM 4824 O O . ASP A 1 653 ? -39.595 -16.706 57.893 1.00 94.56 653 ASP A O 1
ATOM 4828 N N . GLY A 1 654 ? -38.511 -18.202 56.606 1.00 95.81 654 GLY A N 1
ATOM 4829 C CA . GLY A 1 654 ? -38.306 -19.231 57.616 1.00 95.81 654 GLY A CA 1
ATOM 4830 C C . GLY A 1 654 ? -39.557 -20.039 57.949 1.00 95.81 654 GLY A C 1
ATOM 4831 O O . GLY A 1 654 ? -39.650 -20.574 59.065 1.00 95.81 654 GLY A O 1
ATOM 4832 N N . ASP A 1 655 ? -40.534 -20.112 57.049 1.00 94.94 655 ASP A N 1
ATOM 4833 C CA . ASP A 1 655 ? -41.783 -20.841 57.267 1.00 94.94 655 ASP A CA 1
ATOM 4834 C C . ASP A 1 655 ? -41.682 -22.351 56.945 1.00 94.94 655 ASP A C 1
ATOM 4836 O O . ASP A 1 655 ? -42.505 -23.161 57.407 1.00 94.94 655 ASP A O 1
ATOM 4840 N N . GLY A 1 656 ? -40.624 -22.755 56.233 1.00 94.31 656 GLY A N 1
ATOM 4841 C CA . GLY A 1 656 ? -40.324 -24.122 55.823 1.00 94.31 656 GLY A CA 1
ATOM 4842 C C . GLY A 1 656 ? -40.712 -24.471 54.382 1.00 94.31 656 GLY A C 1
ATOM 4843 O O . GLY A 1 656 ? -40.647 -25.661 54.019 1.00 94.31 656 GLY A O 1
ATOM 4844 N N . LEU A 1 657 ? -41.191 -23.524 53.579 1.00 94.62 657 LEU A N 1
ATOM 4845 C CA . LEU A 1 657 ? -41.203 -23.560 52.114 1.00 94.62 657 LEU A CA 1
ATOM 4846 C C . LEU A 1 657 ? -39.943 -22.862 51.590 1.00 94.62 657 LEU A C 1
ATOM 4848 O O . LEU A 1 657 ? -39.378 -22.044 52.287 1.00 94.62 657 LEU A O 1
ATOM 4852 N N . GLY A 1 658 ? -39.438 -23.287 50.429 1.00 95.94 658 GLY A N 1
ATOM 4853 C CA . GLY A 1 658 ? -38.254 -22.640 49.861 1.00 95.94 658 GLY A CA 1
ATOM 4854 C C . GLY A 1 658 ? -38.635 -21.615 48.806 1.00 95.94 658 GLY A C 1
ATOM 4855 O O . GLY A 1 658 ? -39.602 -21.872 48.077 1.00 95.94 658 GLY A O 1
ATOM 4856 N N . ASP A 1 659 ? -37.877 -20.530 48.678 1.00 96.06 659 ASP A N 1
ATOM 4857 C CA . ASP A 1 659 ? -38.286 -19.337 47.930 1.00 96.06 659 ASP A CA 1
ATOM 4858 C C . ASP A 1 659 ? -38.592 -19.684 46.465 1.00 96.06 659 ASP A C 1
ATOM 4860 O O . ASP A 1 659 ? -39.666 -19.379 45.927 1.00 96.06 659 ASP A O 1
ATOM 4864 N N . GLY A 1 660 ? -37.720 -20.469 45.829 1.00 94.94 660 GLY A N 1
ATOM 4865 C CA . GLY A 1 660 ? -37.929 -20.978 44.477 1.00 94.94 660 GLY A CA 1
ATOM 4866 C C . GLY A 1 660 ? -39.176 -21.854 44.315 1.00 94.94 660 GLY A C 1
ATOM 4867 O O . GLY A 1 660 ? -39.820 -21.824 43.259 1.00 94.94 660 GLY A O 1
ATOM 4868 N N . ALA A 1 661 ? -39.573 -22.619 45.336 1.00 94.75 661 ALA A N 1
ATOM 4869 C CA . ALA A 1 661 ? -40.797 -23.423 45.305 1.00 94.75 661 ALA A CA 1
ATOM 4870 C C . ALA A 1 661 ? -42.056 -22.562 45.457 1.00 94.75 661 ALA A C 1
ATOM 4872 O O . ALA A 1 661 ? -43.079 -22.857 44.835 1.00 94.75 661 ALA A O 1
ATOM 4873 N N . GLU A 1 662 ? -41.982 -21.503 46.253 1.00 95.31 662 GLU A N 1
ATOM 4874 C CA . GLU A 1 662 ? -43.075 -20.556 46.450 1.00 95.31 662 GLU A CA 1
ATOM 4875 C C . GLU A 1 662 ? -43.329 -19.731 45.195 1.00 95.31 662 GLU A C 1
ATOM 4877 O O . GLU A 1 662 ? -44.472 -19.630 44.745 1.00 95.31 662 GLU A O 1
ATOM 4882 N N . VAL A 1 663 ? -42.266 -19.256 44.543 1.00 94.31 663 VAL A N 1
ATOM 4883 C CA . VAL A 1 663 ? -42.356 -18.514 43.280 1.00 94.31 663 VAL A CA 1
ATOM 4884 C C . VAL A 1 663 ? -42.865 -19.415 42.147 1.00 94.31 663 VAL A C 1
ATOM 4886 O O . VAL A 1 663 ? -43.835 -19.063 41.466 1.00 94.31 663 VAL A O 1
ATOM 4889 N N . LYS A 1 664 ? -42.281 -20.612 41.957 1.00 93.50 664 LYS A N 1
ATOM 4890 C CA . LYS A 1 664 ? -42.704 -21.570 40.905 1.00 93.50 664 LYS A CA 1
ATOM 4891 C C . LYS A 1 664 ? -44.091 -22.169 41.162 1.00 93.50 664 LYS A C 1
ATOM 4893 O O . LYS A 1 664 ? -44.782 -22.558 40.217 1.00 93.50 664 LYS A O 1
ATOM 4898 N N . GLY A 1 665 ? -44.501 -22.224 42.424 1.00 93.00 665 GLY A N 1
ATOM 4899 C CA . GLY A 1 665 ? -45.817 -22.641 42.876 1.00 93.00 665 GLY A CA 1
ATOM 4900 C C . GLY A 1 665 ? -45.896 -24.087 43.374 1.00 93.00 665 GLY A C 1
ATOM 4901 O O . GLY A 1 665 ? -45.235 -25.011 42.893 1.00 93.00 665 GLY A O 1
ATOM 4902 N N . ILE A 1 666 ? -46.805 -24.306 44.323 1.00 94.50 666 ILE A N 1
ATOM 4903 C CA . ILE A 1 666 ? -47.026 -25.559 45.040 1.00 94.50 666 ILE A CA 1
ATOM 4904 C C . ILE A 1 666 ? -48.422 -26.098 44.726 1.00 94.50 666 ILE A C 1
ATOM 4906 O O . ILE A 1 666 ? -49.428 -25.396 44.800 1.00 94.50 666 ILE A O 1
ATOM 4910 N N . THR A 1 667 ? -48.522 -27.383 44.379 1.00 95.56 667 THR A N 1
ATOM 4911 C CA . THR A 1 667 ? -49.820 -27.999 44.060 1.00 95.56 667 THR A CA 1
ATOM 4912 C C . THR A 1 667 ? -50.529 -28.527 45.311 1.00 95.56 667 THR A C 1
ATOM 4914 O O . THR A 1 667 ? -50.134 -29.540 45.898 1.00 95.56 667 THR A O 1
ATOM 4917 N N . ILE A 1 668 ? -51.664 -27.919 45.662 1.00 95.56 668 ILE A N 1
ATOM 4918 C CA . ILE A 1 668 ? -52.544 -28.338 46.756 1.00 95.56 668 ILE A CA 1
ATOM 4919 C C . ILE A 1 668 ? -53.742 -29.137 46.216 1.00 95.56 668 ILE A C 1
ATOM 4921 O O . ILE A 1 668 ? -54.685 -28.621 45.612 1.00 95.56 668 ILE A O 1
ATOM 4925 N N . ASN A 1 669 ? -53.746 -30.440 46.505 1.00 93.31 669 ASN A N 1
ATOM 4926 C CA . ASN A 1 669 ? -54.807 -31.379 46.121 1.00 93.31 669 ASN A CA 1
ATOM 4927 C C . ASN A 1 669 ? -55.954 -31.470 47.152 1.00 93.31 669 ASN A C 1
ATOM 4929 O O . ASN A 1 669 ? -56.394 -32.566 47.500 1.00 93.31 669 ASN A O 1
ATOM 4933 N N . GLN A 1 670 ? -56.457 -30.334 47.637 1.00 94.38 670 GLN A N 1
ATOM 4934 C CA . GLN A 1 670 ? -57.623 -30.269 48.527 1.00 94.38 670 GLN A CA 1
ATOM 4935 C C . GLN A 1 670 ? -58.856 -29.788 47.765 1.00 94.38 670 GLN A C 1
ATOM 4937 O O . GLN A 1 670 ? -58.778 -28.832 47.001 1.00 94.38 670 GLN A O 1
ATOM 4942 N N . VAL A 1 671 ? -59.998 -30.443 47.988 1.00 91.62 671 VAL A N 1
ATOM 4943 C CA . VAL A 1 671 ? -61.293 -30.026 47.435 1.00 91.62 671 VAL A CA 1
ATOM 4944 C C . VAL A 1 671 ? -61.994 -29.089 48.417 1.00 91.62 671 VAL A C 1
ATOM 4946 O O . VAL A 1 671 ? -62.159 -29.453 49.582 1.00 91.62 671 VAL A O 1
ATOM 4949 N N . VAL A 1 672 ? -62.441 -27.937 47.917 1.00 91.19 672 VAL A N 1
ATOM 4950 C CA . VAL A 1 672 ? -63.132 -26.874 48.657 1.00 91.19 672 VAL A CA 1
ATOM 4951 C C . VAL A 1 672 ? -64.565 -26.714 48.142 1.00 91.19 672 VAL A C 1
ATOM 4953 O O . VAL A 1 672 ? -64.819 -26.783 46.935 1.00 91.19 672 VAL A O 1
ATOM 4956 N N . THR A 1 673 ? -65.517 -26.512 49.052 1.00 88.81 673 THR A N 1
ATOM 4957 C CA . THR A 1 673 ? -66.928 -26.223 48.758 1.00 88.81 673 THR A CA 1
ATOM 4958 C C . THR A 1 673 ? -67.262 -24.806 49.207 1.00 88.81 673 THR A C 1
ATOM 4960 O O . THR A 1 673 ? -67.429 -24.571 50.397 1.00 88.81 673 THR A O 1
ATOM 4963 N N . THR A 1 674 ? -67.398 -23.888 48.250 1.00 81.56 674 THR A N 1
ATOM 4964 C CA . THR A 1 674 ? -67.707 -22.476 48.519 1.00 81.56 674 THR A CA 1
ATOM 4965 C C . THR A 1 674 ? -69.205 -22.170 48.437 1.00 81.56 674 THR A C 1
ATOM 4967 O O . THR A 1 674 ? -70.012 -23.022 48.061 1.00 81.56 674 THR A O 1
ATOM 4970 N N . LEU A 1 675 ? -69.568 -20.909 48.697 1.00 67.31 675 LEU A N 1
ATOM 4971 C CA . LEU A 1 675 ? -70.910 -20.311 48.618 1.00 67.31 675 LEU A CA 1
ATOM 4972 C C . LEU A 1 675 ? -71.870 -20.794 47.515 1.00 67.31 675 LEU A C 1
ATOM 4974 O O . LEU A 1 675 ? -73.085 -20.797 47.720 1.00 67.31 675 LEU A O 1
ATOM 4978 N N . ALA A 1 676 ? -71.340 -21.117 46.334 1.00 56.84 676 ALA A N 1
ATOM 4979 C CA . ALA A 1 676 ? -72.110 -21.493 45.146 1.00 56.84 676 ALA A CA 1
ATOM 4980 C C . ALA A 1 676 ? -72.025 -22.997 44.817 1.00 56.84 676 ALA A C 1
ATOM 4982 O O . ALA A 1 676 ? -72.742 -23.491 43.943 1.00 56.84 676 ALA A O 1
ATOM 4983 N N . GLY A 1 677 ? -71.172 -23.746 45.520 1.00 54.81 677 GLY A N 1
ATOM 4984 C CA . GLY A 1 677 ? -71.028 -25.186 45.379 1.00 54.81 677 GLY A CA 1
ATOM 4985 C C . GLY A 1 677 ? -72.000 -25.899 46.305 1.00 54.81 677 GLY A C 1
ATOM 4986 O O . GLY A 1 677 ? -71.909 -25.805 47.524 1.00 54.81 677 GLY A O 1
ATOM 4987 N N . ARG A 1 678 ? -72.930 -26.689 45.756 1.00 55.50 678 ARG A N 1
ATOM 4988 C CA . ARG A 1 678 ? -73.584 -27.712 46.590 1.00 55.50 678 ARG A CA 1
ATOM 4989 C C . ARG A 1 678 ? -72.470 -28.580 47.205 1.00 55.50 678 ARG A C 1
ATOM 4991 O O . ARG A 1 678 ? -71.522 -28.871 46.475 1.00 55.50 678 ARG A O 1
ATOM 4998 N N . PRO A 1 679 ? -72.608 -29.109 48.439 1.00 55.25 679 PRO A N 1
ATOM 4999 C CA . PRO A 1 679 ? -71.587 -29.911 49.147 1.00 55.25 679 PRO A CA 1
ATOM 5000 C C . PRO A 1 679 ? -71.129 -31.213 48.453 1.00 55.25 679 PRO A C 1
ATOM 5002 O O . PRO A 1 679 ? -70.471 -32.056 49.056 1.00 55.25 679 PRO A O 1
ATOM 5005 N N . ARG A 1 680 ? -71.500 -31.411 47.183 1.00 56.44 680 ARG A N 1
ATOM 5006 C CA . ARG A 1 680 ? -71.152 -32.545 46.325 1.00 56.44 680 ARG A CA 1
ATOM 5007 C C . ARG A 1 680 ? -70.304 -32.169 45.099 1.00 56.44 680 ARG A C 1
ATOM 5009 O O . ARG A 1 680 ? -69.773 -33.079 44.481 1.00 56.44 680 ARG A O 1
ATOM 5016 N N . ALA A 1 681 ? -70.168 -30.887 44.746 1.00 66.19 681 ALA A N 1
ATOM 5017 C CA . ALA A 1 681 ? -69.371 -30.426 43.602 1.00 66.19 681 ALA A CA 1
ATOM 5018 C 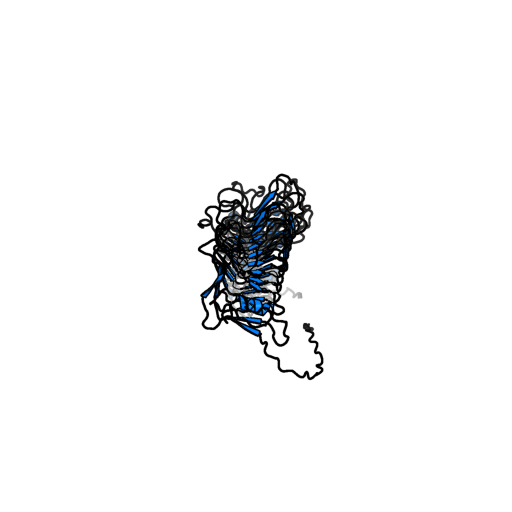C . ALA A 1 681 ? -68.365 -29.356 44.061 1.00 66.19 681 ALA A C 1
ATOM 5020 O O . ALA A 1 681 ? -68.561 -28.168 43.823 1.00 66.19 681 ALA A O 1
ATOM 5021 N N . GLY A 1 682 ? -67.335 -29.782 44.796 1.00 76.00 682 GLY A N 1
ATOM 5022 C CA . GLY A 1 682 ? -66.234 -28.905 45.201 1.00 76.00 682 GLY A CA 1
ATOM 5023 C C . GLY A 1 682 ? -65.171 -28.764 44.106 1.00 76.00 682 GLY A C 1
ATOM 5024 O O . GLY A 1 682 ? -65.074 -29.610 43.214 1.00 76.00 682 GLY A O 1
ATOM 5025 N N . LYS A 1 683 ? -64.353 -27.711 44.188 1.00 87.19 683 LYS A N 1
ATOM 5026 C CA . LYS A 1 683 ? -63.221 -27.451 43.281 1.00 87.19 683 LYS A CA 1
ATOM 5027 C C . LYS A 1 683 ? -61.904 -27.691 44.021 1.00 87.19 683 LYS A C 1
ATOM 5029 O O . LYS A 1 683 ? -61.824 -27.436 45.217 1.00 87.19 683 LYS A O 1
ATOM 5034 N N . LYS A 1 684 ? -60.880 -28.200 43.331 1.00 91.81 684 LYS A N 1
ATOM 5035 C CA . LYS A 1 684 ? -59.530 -28.288 43.907 1.00 91.81 684 LYS A CA 1
ATOM 5036 C C . LYS A 1 684 ? -58.905 -26.895 44.043 1.00 91.81 684 LYS A C 1
ATOM 5038 O O . LYS A 1 684 ? -59.130 -26.076 43.155 1.00 91.81 684 LYS A O 1
ATOM 5043 N N . ILE A 1 685 ? -58.103 -26.675 45.090 1.00 93.75 685 ILE A N 1
ATOM 5044 C CA . ILE A 1 685 ? -57.290 -25.454 45.256 1.00 93.75 685 ILE A CA 1
ATOM 5045 C C . ILE A 1 685 ? -56.342 -25.294 44.056 1.00 93.75 685 ILE A C 1
ATOM 5047 O O . ILE A 1 685 ? -56.447 -24.312 43.329 1.00 93.75 685 ILE A O 1
ATOM 5051 N N . GLY A 1 686 ? -55.535 -26.316 43.748 1.00 93.88 686 GLY A N 1
ATOM 5052 C CA . GLY A 1 686 ? -54.658 -26.310 42.572 1.00 93.88 686 GLY A CA 1
ATOM 5053 C C . GLY A 1 686 ? -53.259 -25.776 42.877 1.00 93.88 686 GLY A C 1
ATOM 5054 O O . GLY A 1 686 ? -52.757 -26.002 43.974 1.00 93.88 686 GLY A O 1
ATOM 5055 N N . LEU A 1 687 ? -52.616 -25.157 41.885 1.00 95.44 687 LEU A N 1
ATOM 5056 C CA . LEU A 1 687 ? -51.294 -24.538 42.015 1.00 95.44 687 LEU A CA 1
ATOM 5057 C C . LEU A 1 687 ? -51.432 -23.172 42.701 1.00 95.44 687 LEU A C 1
ATOM 5059 O O . LEU A 1 687 ? -52.263 -22.371 42.270 1.00 95.44 687 LEU A O 1
ATOM 5063 N N . VAL A 1 688 ? -50.636 -22.922 43.737 1.00 94.00 688 VAL A N 1
ATOM 5064 C CA . VAL A 1 688 ? -50.571 -21.640 44.456 1.00 94.00 688 VAL A CA 1
ATOM 5065 C C . VAL A 1 688 ? -49.121 -21.178 44.542 1.00 94.00 688 VAL A C 1
ATOM 5067 O O . VAL A 1 688 ? -48.256 -22.012 44.788 1.00 94.00 688 VAL A O 1
ATOM 5070 N N . SER A 1 689 ? -48.866 -19.888 44.341 1.00 95.12 689 SER A N 1
ATOM 5071 C CA . SER A 1 689 ? -47.546 -19.276 44.539 1.00 95.12 689 SER A CA 1
ATOM 5072 C C . SER A 1 689 ? -47.638 -18.269 45.676 1.00 95.12 689 SER A C 1
ATOM 5074 O O . SER A 1 689 ? -48.493 -17.383 45.613 1.00 95.12 689 SER A O 1
ATOM 5076 N N . THR A 1 690 ? -46.814 -18.441 46.702 1.00 94.88 690 THR A N 1
ATOM 5077 C CA . THR A 1 690 ? -46.805 -17.657 47.947 1.00 94.88 690 THR A CA 1
ATOM 5078 C C . THR A 1 690 ? -45.676 -16.629 47.938 1.00 94.88 690 THR A C 1
ATOM 5080 O O . THR A 1 690 ? -44.859 -16.606 47.016 1.00 94.88 690 THR A O 1
ATOM 5083 N N . ASN A 1 691 ? -45.702 -15.685 48.876 1.00 94.50 691 ASN A N 1
ATOM 5084 C CA . ASN A 1 691 ? -44.698 -14.635 48.973 1.00 94.50 691 ASN A CA 1
ATOM 5085 C C . ASN A 1 691 ? -43.517 -15.114 49.834 1.00 94.50 691 ASN A C 1
ATOM 5087 O O . ASN A 1 691 ? -43.681 -15.137 51.048 1.00 94.50 691 ASN A O 1
ATOM 5091 N N . PRO A 1 692 ? -42.324 -15.334 49.252 1.00 95.81 692 PRO A N 1
ATOM 5092 C CA . PRO A 1 692 ? -41.172 -15.891 49.976 1.00 95.81 692 PRO A CA 1
ATOM 5093 C C . PRO A 1 692 ? -40.557 -14.963 51.038 1.00 95.81 692 PRO A C 1
ATOM 5095 O O . PRO A 1 692 ? -39.614 -15.307 51.744 1.00 95.81 692 PRO A O 1
ATOM 5098 N N . CYS A 1 693 ? -41.056 -13.732 51.146 1.00 94.19 693 CYS A N 1
ATOM 5099 C CA . CYS A 1 693 ? -40.638 -12.766 52.159 1.00 94.19 693 CYS A CA 1
ATOM 5100 C C . CYS A 1 693 ? -41.681 -12.591 53.268 1.00 94.19 693 CYS A C 1
ATOM 5102 O O . CYS A 1 693 ? -41.586 -11.656 54.075 1.00 94.19 693 CYS A O 1
ATOM 5104 N N . ALA A 1 694 ? -42.725 -13.418 53.283 1.00 94.94 694 ALA A N 1
ATOM 5105 C CA . ALA A 1 694 ? -43.823 -13.307 54.216 1.00 94.94 694 ALA A CA 1
ATOM 5106 C C . ALA A 1 694 ? -44.405 -14.683 54.535 1.00 94.94 694 ALA A C 1
ATOM 5108 O O . ALA A 1 694 ? -45.341 -15.111 53.874 1.00 94.94 694 ALA A O 1
ATOM 5109 N N . ALA A 1 695 ? -43.984 -15.230 55.680 1.00 96.75 695 ALA A N 1
ATOM 5110 C CA . ALA A 1 695 ? -44.356 -16.563 56.157 1.00 96.75 695 ALA A CA 1
ATOM 5111 C C . ALA A 1 695 ? -45.868 -16.856 56.239 1.00 96.75 695 ALA A C 1
ATOM 5113 O O . ALA A 1 695 ? -46.256 -17.977 56.527 1.00 96.75 695 ALA A O 1
ATOM 5114 N N . ASP A 1 696 ? -46.724 -15.846 56.105 1.00 96.38 696 ASP A N 1
ATOM 5115 C CA . ASP A 1 696 ? -48.186 -15.913 56.099 1.00 96.38 696 ASP A CA 1
ATOM 5116 C C . ASP A 1 696 ? -48.664 -14.940 55.009 1.00 96.38 696 ASP A C 1
ATOM 5118 O O . ASP A 1 696 ? -48.813 -13.728 55.249 1.00 96.38 696 ASP A O 1
ATOM 5122 N N . THR A 1 697 ? -48.803 -15.455 53.783 1.00 95.81 697 THR A N 1
ATOM 5123 C CA . THR A 1 697 ? -49.027 -14.647 52.578 1.00 95.81 697 THR A CA 1
ATOM 5124 C C . THR A 1 697 ? -50.344 -13.883 52.655 1.00 95.81 697 THR A C 1
ATOM 5126 O O . THR A 1 697 ? -50.400 -12.683 52.342 1.00 95.81 697 THR A O 1
ATOM 5129 N N . ASP A 1 698 ? -51.420 -14.538 53.087 1.00 95.12 698 ASP A N 1
ATOM 5130 C CA . ASP A 1 698 ? -52.736 -13.915 53.149 1.00 95.12 698 ASP A CA 1
ATOM 5131 C C . ASP A 1 698 ? -53.026 -13.191 54.468 1.00 95.12 698 ASP A C 1
ATOM 5133 O O . ASP A 1 698 ? -53.925 -12.344 54.488 1.00 95.12 698 ASP A O 1
ATOM 5137 N N . LYS A 1 699 ? -52.226 -13.392 55.519 1.00 96.25 699 LYS A N 1
ATOM 5138 C CA . LYS A 1 699 ? -52.316 -12.738 56.835 1.00 96.25 699 LYS A CA 1
ATOM 5139 C C . LYS A 1 699 ? -53.549 -13.146 57.629 1.00 96.25 699 LYS A C 1
ATOM 5141 O O . LYS A 1 699 ? -54.195 -12.289 58.262 1.00 96.25 699 LYS A O 1
ATOM 5146 N N . ASP A 1 700 ? -53.927 -14.414 57.570 1.00 94.62 700 ASP A N 1
ATOM 5147 C CA . ASP A 1 700 ? -54.945 -15.016 58.433 1.00 94.62 700 ASP A CA 1
ATOM 5148 C C . ASP A 1 700 ? -54.358 -15.561 59.756 1.00 94.62 700 ASP A C 1
ATOM 5150 O O . ASP A 1 700 ? -55.074 -15.743 60.755 1.00 94.62 700 ASP A O 1
ATOM 5154 N N . GLY A 1 701 ? -53.032 -15.709 59.803 1.00 94.75 701 GLY A N 1
ATOM 5155 C CA . GLY A 1 701 ? -52.242 -16.146 60.940 1.00 94.75 701 GLY A CA 1
ATOM 5156 C C . GLY A 1 701 ? -51.822 -17.619 60.911 1.00 94.75 701 GLY A C 1
ATOM 5157 O O . GLY A 1 701 ? -51.330 -18.083 61.952 1.00 94.75 701 GLY A O 1
ATOM 5158 N N . LEU A 1 702 ? -52.089 -18.365 59.843 1.00 95.94 702 LEU A N 1
ATOM 5159 C CA . LEU A 1 702 ? -51.431 -19.630 59.514 1.00 95.94 702 LEU A CA 1
ATOM 5160 C C . LEU A 1 702 ? -50.242 -19.343 58.604 1.00 95.94 702 LEU A C 1
ATOM 5162 O O . LEU A 1 702 ? -50.274 -18.388 57.848 1.00 95.94 702 LEU A O 1
ATOM 5166 N N . THR A 1 703 ? -49.179 -20.140 58.713 1.00 97.75 703 THR A N 1
ATOM 5167 C CA . THR A 1 703 ? -48.080 -19.995 57.752 1.00 97.75 703 THR A CA 1
ATOM 5168 C C . THR A 1 703 ? -48.398 -20.718 56.455 1.00 97.75 703 THR A C 1
ATOM 5170 O O . THR A 1 703 ? -49.093 -21.743 56.481 1.00 97.75 703 THR A O 1
ATOM 5173 N N . ASP A 1 704 ? -47.818 -20.278 55.348 1.00 96.81 704 ASP A N 1
ATOM 5174 C CA . ASP A 1 704 ? -48.036 -20.872 54.029 1.00 96.81 704 ASP A CA 1
ATOM 5175 C C . ASP A 1 704 ? -47.720 -22.380 54.049 1.00 96.81 704 ASP A C 1
ATOM 5177 O O . ASP A 1 704 ? -48.500 -23.231 53.590 1.00 96.81 704 ASP A O 1
ATOM 5181 N N . LYS A 1 705 ? -46.643 -22.767 54.741 1.00 96.75 705 LYS A N 1
ATOM 5182 C CA . LYS A 1 705 ? -46.289 -24.159 55.028 1.00 96.75 705 LYS A CA 1
ATOM 5183 C C . LYS A 1 705 ? -47.379 -24.915 55.772 1.00 96.75 705 LYS A C 1
ATOM 5185 O O . LYS A 1 705 ? -47.643 -26.084 55.455 1.00 96.75 705 LYS A O 1
ATOM 5190 N N . GLN A 1 706 ? -47.984 -24.323 56.801 1.00 96.56 706 GLN A N 1
ATOM 5191 C CA . GLN A 1 706 ? -49.033 -24.969 57.598 1.00 96.56 706 GLN A CA 1
ATOM 5192 C C . GLN A 1 706 ? -50.275 -25.247 56.758 1.00 96.56 706 GLN A C 1
ATOM 5194 O O . GLN A 1 706 ? -50.900 -26.301 56.913 1.00 96.56 706 GLN A O 1
ATOM 5199 N N . GLU A 1 707 ? -50.602 -24.356 55.836 1.00 96.81 707 GLU A N 1
ATOM 5200 C CA . GLU A 1 707 ? -51.743 -24.498 54.942 1.00 96.81 707 GLU A CA 1
ATOM 5201 C C . GLU A 1 707 ? -51.488 -25.541 53.856 1.00 96.81 707 GLU A C 1
ATOM 5203 O O . GLU A 1 707 ? -52.284 -26.471 53.672 1.00 96.81 707 GLU A O 1
ATOM 5208 N N . VAL A 1 708 ? -50.316 -25.480 53.220 1.00 96.19 708 VAL A N 1
ATOM 5209 C CA . VAL A 1 708 ? -49.859 -26.439 52.206 1.00 96.19 708 VAL A CA 1
ATOM 5210 C C . VAL A 1 708 ? -49.740 -27.856 52.776 1.00 96.19 708 VAL A C 1
ATOM 5212 O O . VAL A 1 708 ? -50.082 -28.840 52.103 1.00 96.19 708 VAL A O 1
ATOM 5215 N N . THR A 1 709 ? -49.240 -28.015 54.004 1.00 94.81 709 THR A N 1
ATOM 5216 C CA . THR A 1 709 ? -49.091 -29.332 54.655 1.00 94.81 709 THR A CA 1
ATOM 5217 C C . THR A 1 709 ? -50.393 -29.819 55.289 1.00 94.81 709 THR A C 1
ATOM 5219 O O . THR A 1 709 ? -50.711 -31.013 55.214 1.00 94.81 709 THR A O 1
ATOM 5222 N N . GLY A 1 710 ? -51.196 -28.891 55.799 1.00 94.62 710 GLY A N 1
ATOM 5223 C CA . GLY A 1 710 ? -52.530 -29.091 56.331 1.00 94.62 710 GLY A CA 1
ATOM 5224 C C . GLY A 1 710 ? -52.582 -29.302 57.844 1.00 94.62 710 GLY A C 1
ATOM 5225 O O . GLY A 1 710 ? -51.725 -29.930 58.467 1.00 94.62 710 GLY A O 1
ATOM 5226 N N . SER A 1 711 ? -53.689 -28.860 58.433 1.00 94.56 711 SER A N 1
ATOM 5227 C CA . SER A 1 711 ? -53.992 -28.955 59.859 1.00 94.56 711 SER A CA 1
ATOM 5228 C C . SER A 1 711 ? -54.908 -30.139 60.176 1.00 94.56 711 SER A C 1
ATOM 5230 O O . SER A 1 711 ? -55.935 -30.365 59.532 1.00 94.56 711 SER A O 1
ATOM 5232 N N . LYS A 1 712 ? -54.566 -30.929 61.205 1.00 95.31 712 LYS A N 1
ATOM 5233 C CA . LYS A 1 712 ? -55.417 -32.037 61.685 1.00 95.31 712 LYS A CA 1
ATOM 5234 C C . LYS A 1 712 ? -56.486 -31.528 62.650 1.00 95.31 712 LYS A C 1
ATOM 5236 O O . LYS A 1 712 ? -56.217 -31.271 63.823 1.00 95.31 712 LYS A O 1
ATOM 5241 N N . ILE A 1 713 ? -57.733 -31.505 62.194 1.00 94.19 713 ILE A N 1
ATOM 5242 C CA . ILE A 1 713 ? -58.888 -31.048 62.966 1.00 94.19 713 ILE A CA 1
ATOM 5243 C C . ILE A 1 713 ? -59.631 -32.256 63.559 1.00 94.19 713 ILE A C 1
ATOM 5245 O O . ILE A 1 713 ? -60.378 -32.968 62.884 1.00 94.19 713 ILE A O 1
ATOM 5249 N N . LYS A 1 714 ? -59.448 -32.494 64.865 1.00 92.44 714 LYS A N 1
ATOM 5250 C CA . LYS A 1 714 ? -60.098 -33.587 65.625 1.00 92.44 714 LYS A CA 1
ATOM 5251 C C . LYS A 1 714 ? -61.513 -33.230 66.117 1.00 92.44 714 LYS A C 1
ATOM 5253 O O . LYS A 1 714 ? -61.901 -33.598 67.224 1.00 92.44 714 LYS A O 1
ATOM 5258 N N . GLN A 1 715 ? -62.288 -32.505 65.317 1.00 92.50 715 GLN A N 1
ATOM 5259 C CA . GLN A 1 715 ? -63.666 -32.138 65.648 1.00 92.50 715 GLN A CA 1
ATOM 5260 C C . GLN A 1 715 ? -64.643 -33.159 65.064 1.00 92.50 715 GLN A C 1
ATOM 5262 O O . GLN A 1 715 ? -64.606 -33.454 63.869 1.00 92.50 715 GLN A O 1
ATOM 5267 N N . ARG A 1 716 ? -65.539 -33.677 65.913 1.00 91.25 716 ARG A N 1
ATOM 5268 C CA . ARG A 1 716 ? -66.682 -34.493 65.485 1.00 91.25 716 ARG A CA 1
ATOM 5269 C C . ARG A 1 716 ? -67.852 -33.591 65.097 1.00 91.25 716 ARG A C 1
ATOM 5271 O O . ARG A 1 716 ? -68.222 -32.719 65.878 1.00 91.25 716 ARG A O 1
ATOM 5278 N N . VAL A 1 717 ? -68.448 -33.849 63.941 1.00 89.56 717 VAL A N 1
ATOM 5279 C CA . VAL A 1 717 ? -69.528 -33.056 63.341 1.00 89.56 717 VAL A CA 1
ATOM 5280 C C . VAL A 1 717 ? -70.778 -33.918 63.172 1.00 89.56 717 VAL A C 1
ATOM 5282 O O . VAL A 1 717 ? -70.682 -35.072 62.740 1.00 89.56 717 VAL A O 1
ATOM 5285 N N . HIS A 1 718 ? -71.946 -33.373 63.517 1.00 87.38 718 HIS A N 1
ATOM 5286 C CA . HIS A 1 718 ? -73.243 -34.037 63.373 1.00 87.38 718 HIS A CA 1
ATOM 5287 C C . HIS A 1 718 ? -74.028 -33.482 62.182 1.00 87.38 718 HIS A C 1
ATOM 5289 O O . HIS A 1 718 ? -74.515 -32.356 62.232 1.00 87.38 718 HIS A O 1
ATOM 5295 N N . ARG A 1 719 ? -74.220 -34.310 61.148 1.00 84.81 719 ARG A N 1
ATOM 5296 C CA . ARG A 1 719 ? -74.825 -33.881 59.878 1.00 84.81 719 ARG A CA 1
ATOM 5297 C C . ARG A 1 719 ? -76.354 -33.785 59.906 1.00 84.81 719 ARG A C 1
ATOM 5299 O O . ARG A 1 719 ? -77.025 -34.578 60.572 1.00 84.81 719 ARG A O 1
ATOM 5306 N N . SER A 1 720 ? -76.915 -32.887 59.093 1.00 73.94 720 SER A N 1
ATOM 5307 C CA . SER A 1 720 ? -78.363 -32.769 58.847 1.00 73.94 720 SER A CA 1
ATOM 5308 C C . SER A 1 720 ? -79.014 -34.064 58.319 1.00 73.94 720 SER A C 1
ATOM 5310 O O . SER A 1 720 ? -78.399 -34.875 57.618 1.00 73.94 720 SER A O 1
ATOM 5312 N N . LYS A 1 721 ? -80.312 -34.248 58.622 1.00 59.16 721 LYS A N 1
ATOM 5313 C CA . LYS A 1 721 ? -81.090 -35.497 58.442 1.00 59.16 721 LYS A CA 1
ATOM 5314 C C . LYS A 1 721 ? -81.080 -36.097 57.026 1.00 59.16 721 LYS A C 1
ATOM 5316 O O . LYS A 1 721 ? -81.352 -37.285 56.896 1.00 59.16 721 LYS A O 1
ATOM 5321 N N . LYS A 1 722 ? -80.768 -35.325 55.976 1.00 58.62 722 LYS A N 1
ATOM 5322 C CA . LYS A 1 722 ? -80.690 -35.825 54.587 1.00 58.62 722 LYS A CA 1
ATOM 5323 C C . LYS A 1 722 ? -79.460 -36.710 54.311 1.00 58.62 722 LYS A C 1
ATOM 5325 O O . LYS A 1 722 ? -79.486 -37.449 53.336 1.00 58.62 722 LYS A O 1
ATOM 5330 N N . ASN A 1 723 ? -78.424 -36.663 55.158 1.00 58.09 723 ASN A N 1
ATOM 5331 C CA . ASN A 1 723 ? -77.163 -37.411 55.008 1.00 58.09 723 ASN A CA 1
ATOM 5332 C C . ASN A 1 723 ? -76.693 -38.047 56.349 1.00 58.09 723 ASN A C 1
ATOM 5334 O O . ASN A 1 723 ? -75.493 -38.100 56.627 1.00 58.09 723 ASN A O 1
ATOM 5338 N N . GLY A 1 724 ? -77.638 -38.443 57.215 1.00 58.78 724 GLY A N 1
ATOM 5339 C CA . GLY A 1 724 ? -77.444 -38.656 58.660 1.00 58.78 724 GLY A CA 1
ATOM 5340 C C . GLY A 1 724 ? -76.215 -39.480 59.080 1.00 58.78 724 GLY A C 1
ATOM 5341 O O . GLY A 1 724 ? -75.979 -40.577 58.584 1.00 58.78 724 GLY A O 1
ATOM 5342 N N . GLY A 1 725 ? -75.432 -38.941 60.021 1.00 79.69 725 GLY A N 1
ATOM 5343 C CA . GLY A 1 725 ? -74.290 -39.608 60.658 1.00 79.69 725 GLY A CA 1
ATOM 5344 C C . GLY A 1 725 ? -73.249 -38.619 61.191 1.00 79.69 725 GLY A C 1
ATOM 5345 O O . GLY A 1 725 ? -73.186 -37.478 60.730 1.00 79.69 725 GLY A O 1
ATOM 5346 N N . TRP A 1 726 ? -72.428 -39.065 62.145 1.00 86.31 726 TRP A N 1
ATOM 5347 C CA . TRP A 1 726 ? -71.269 -38.313 62.635 1.00 86.31 726 TRP A CA 1
ATOM 5348 C C . TRP A 1 726 ? -70.067 -38.502 61.709 1.00 86.31 726 TRP A C 1
ATOM 5350 O O . TRP A 1 726 ? -69.843 -39.610 61.224 1.00 86.31 726 TRP A O 1
ATOM 5360 N N . TYR A 1 727 ? -69.255 -37.465 61.527 1.00 89.94 727 TYR A N 1
ATOM 5361 C CA . TYR A 1 727 ? -67.927 -37.593 60.919 1.00 89.94 727 TYR A CA 1
ATOM 5362 C C . TYR A 1 727 ? -66.892 -36.758 61.678 1.00 89.94 727 TYR A C 1
ATOM 5364 O O . TYR A 1 727 ? -67.255 -35.928 62.510 1.00 89.94 727 TYR A O 1
ATOM 5372 N N . THR A 1 728 ? -65.609 -37.006 61.426 1.00 93.00 728 THR A N 1
ATOM 5373 C CA . THR A 1 728 ? -64.505 -36.180 61.934 1.00 93.00 728 THR A CA 1
ATOM 5374 C C . THR A 1 728 ? -63.893 -35.431 60.760 1.00 93.00 728 THR A C 1
ATOM 5376 O O . THR A 1 728 ? -63.653 -36.053 59.726 1.00 93.00 728 THR A O 1
ATOM 5379 N N . ILE A 1 729 ? -63.639 -34.130 60.913 1.00 93.38 729 ILE A N 1
ATOM 5380 C CA . ILE A 1 729 ? -63.134 -33.265 59.833 1.00 93.38 729 ILE A CA 1
ATOM 5381 C C . ILE A 1 729 ? -61.828 -33.824 59.245 1.00 93.38 729 ILE A C 1
ATOM 5383 O O . ILE A 1 729 ? -61.763 -34.106 58.048 1.00 93.38 729 ILE A O 1
ATOM 5387 N N . GLY A 1 730 ? -60.835 -34.120 60.088 1.00 94.00 730 GLY A N 1
ATOM 5388 C CA . GLY A 1 730 ? -59.583 -34.752 59.661 1.00 94.00 730 GLY A CA 1
ATOM 5389 C C . GLY A 1 730 ? -58.528 -33.739 59.214 1.00 94.00 730 GLY A C 1
ATOM 5390 O O . GLY A 1 730 ? -58.501 -32.623 59.720 1.00 94.00 730 GLY A O 1
ATOM 5391 N N . LEU A 1 731 ? -57.613 -34.152 58.331 1.00 96.06 731 LEU A N 1
ATOM 5392 C CA . LEU A 1 731 ? -56.588 -33.266 57.768 1.00 96.06 731 LEU A CA 1
ATOM 5393 C C . LEU A 1 731 ? -57.229 -32.340 56.728 1.00 96.06 731 LEU A C 1
ATOM 5395 O O . LEU A 1 731 ? -57.940 -32.823 55.839 1.00 96.06 731 LEU A O 1
ATOM 5399 N N . ARG A 1 732 ? -56.974 -31.038 56.840 1.00 96.31 732 ARG A N 1
ATOM 5400 C CA . ARG A 1 732 ? -57.395 -30.031 55.865 1.00 96.31 732 ARG A CA 1
ATOM 5401 C C . ARG A 1 732 ? -56.232 -29.138 55.501 1.00 96.31 732 ARG A C 1
ATOM 5403 O O . ARG A 1 732 ? -55.556 -28.640 56.393 1.00 96.31 732 ARG A O 1
ATOM 5410 N N . LYS A 1 733 ? -56.010 -29.002 54.200 1.00 97.50 733 LYS A N 1
ATOM 5411 C CA . LYS A 1 733 ? -55.133 -27.990 53.618 1.00 97.50 733 LYS A CA 1
ATOM 5412 C C . LYS A 1 733 ? -55.996 -26.803 53.224 1.00 97.50 733 LYS A C 1
ATOM 5414 O O . LYS A 1 733 ? -57.119 -27.023 52.776 1.00 97.50 733 LYS A O 1
ATOM 5419 N N . THR A 1 734 ? -55.495 -25.604 53.396 1.00 97.06 734 THR A N 1
ATOM 5420 C CA . THR A 1 734 ? -56.199 -24.367 53.049 1.00 97.06 734 THR A CA 1
ATOM 5421 C C . THR A 1 734 ? -55.425 -23.655 51.946 1.00 97.06 734 THR A C 1
ATOM 5423 O O . THR A 1 734 ? -54.432 -24.199 51.448 1.00 97.06 734 THR A O 1
ATOM 5426 N N . ASN A 1 735 ? -55.978 -22.575 51.411 1.00 96.19 735 ASN A N 1
ATOM 5427 C CA . ASN A 1 735 ? -55.382 -21.844 50.308 1.00 96.19 735 ASN A CA 1
ATOM 5428 C C . ASN A 1 735 ? -54.658 -20.606 50.857 1.00 96.19 735 ASN A C 1
ATOM 5430 O O . ASN A 1 735 ? -55.350 -19.630 51.130 1.00 96.19 735 ASN A O 1
ATOM 5434 N N . PRO A 1 736 ? -53.312 -20.586 50.853 1.00 96.94 736 PRO A N 1
ATOM 5435 C CA . PRO A 1 736 ? -52.517 -19.525 51.483 1.00 96.94 736 PRO A CA 1
ATOM 5436 C C . PRO A 1 736 ? -52.622 -18.142 50.832 1.00 96.94 736 PRO A C 1
ATOM 5438 O O . PRO A 1 736 ? -51.974 -17.182 51.231 1.00 96.94 736 PRO A O 1
ATOM 5441 N N . LEU A 1 737 ? -53.420 -18.020 49.769 1.00 96.12 737 LEU A N 1
ATOM 5442 C CA . LEU A 1 737 ? -53.665 -16.763 49.065 1.00 96.12 737 LEU A CA 1
ATOM 5443 C C . LEU A 1 737 ? -55.000 -16.118 49.459 1.00 96.12 737 LEU A C 1
ATOM 5445 O O . LEU A 1 737 ? -55.373 -15.081 48.901 1.00 96.12 737 LEU A O 1
ATOM 5449 N N . VAL A 1 738 ? -55.781 -16.747 50.339 1.00 94.88 738 VAL A N 1
ATOM 5450 C CA . VAL A 1 738 ? -57.112 -16.281 50.734 1.00 94.88 738 VAL A CA 1
ATOM 5451 C C . VAL A 1 738 ? -57.437 -16.721 52.151 1.00 94.88 738 VAL A C 1
ATOM 5453 O O . VAL A 1 738 ? -57.805 -17.867 52.363 1.00 94.88 738 VAL A O 1
ATOM 5456 N N . LYS A 1 739 ? -57.521 -15.722 53.038 1.00 97.00 739 LYS A N 1
ATOM 5457 C CA . LYS A 1 739 ? -57.783 -15.877 54.479 1.00 97.00 739 LYS A CA 1
ATOM 5458 C C . LYS A 1 739 ? -58.931 -16.806 54.867 1.00 97.00 739 LYS A C 1
ATOM 5460 O O . LYS A 1 739 ? -59.013 -17.222 56.011 1.00 97.00 739 LYS A O 1
ATOM 5465 N N . ASP A 1 740 ? -59.907 -16.951 53.983 1.00 94.81 740 ASP A N 1
ATOM 5466 C CA . ASP A 1 740 ? -61.146 -17.699 54.171 1.00 94.81 740 ASP A CA 1
ATOM 5467 C C . ASP A 1 740 ? -61.306 -18.582 52.927 1.00 94.81 740 ASP A C 1
ATOM 5469 O O . ASP A 1 740 ? -61.783 -18.133 51.869 1.00 94.81 740 ASP A O 1
ATOM 5473 N N . THR A 1 741 ? -60.802 -19.815 53.024 1.00 95.12 741 THR A N 1
ATOM 5474 C CA . THR A 1 741 ? -60.653 -20.718 51.880 1.00 95.12 741 THR A CA 1
ATOM 5475 C C . THR A 1 741 ? -62.004 -21.070 51.254 1.00 95.12 741 THR A C 1
ATOM 5477 O O . THR A 1 741 ? -62.113 -21.178 50.023 1.00 95.12 741 THR A O 1
ATOM 5480 N N . ASP A 1 742 ? -63.058 -21.231 52.053 1.00 92.25 742 ASP A N 1
ATOM 5481 C CA . ASP A 1 742 ? -64.394 -21.602 51.580 1.00 92.25 742 ASP A CA 1
ATOM 5482 C C . ASP A 1 742 ? -65.397 -20.431 51.480 1.00 92.25 742 ASP A C 1
ATOM 5484 O O . ASP A 1 742 ? -66.463 -20.571 50.857 1.00 92.25 742 ASP A O 1
ATOM 5488 N N . ARG A 1 743 ? -64.978 -19.240 51.913 1.00 92.62 743 ARG A N 1
ATOM 5489 C CA . ARG A 1 743 ? -65.658 -17.939 51.816 1.00 92.62 743 ARG A CA 1
ATOM 5490 C C . ARG A 1 743 ? -66.893 -17.815 52.688 1.00 92.62 743 ARG A C 1
ATOM 5492 O O . ARG A 1 743 ? -67.854 -17.136 52.310 1.00 92.62 743 ARG A O 1
ATOM 5499 N N . ASP A 1 744 ? -66.931 -18.498 53.811 1.00 90.44 744 ASP A N 1
ATOM 5500 C CA . ASP A 1 744 ? -68.127 -18.592 54.630 1.00 90.44 744 ASP A CA 1
ATOM 5501 C C . ASP A 1 744 ? -68.265 -17.482 55.690 1.00 90.44 744 ASP A C 1
ATOM 5503 O O . ASP A 1 744 ? -69.358 -17.280 56.246 1.00 90.44 744 ASP A O 1
ATOM 5507 N N . GLY A 1 745 ? -67.201 -16.694 55.868 1.00 91.31 745 GLY A N 1
ATOM 5508 C CA . GLY A 1 745 ? -67.099 -15.572 56.790 1.00 91.31 745 GLY A CA 1
ATOM 5509 C C . GLY A 1 745 ? -66.190 -15.811 58.000 1.00 91.31 745 GLY A C 1
ATOM 5510 O O . GLY A 1 745 ? -66.133 -14.920 58.856 1.00 91.31 745 GLY A O 1
ATOM 5511 N N . LEU A 1 746 ? -65.512 -16.956 58.101 1.00 93.25 746 LEU A N 1
ATOM 5512 C CA . LEU A 1 746 ? -64.462 -17.234 59.088 1.00 93.25 746 LEU A CA 1
ATOM 5513 C C . LEU A 1 746 ? -63.113 -17.383 58.397 1.00 93.25 746 LEU A C 1
ATOM 5515 O O . LEU A 1 746 ? -63.043 -17.850 57.274 1.00 93.25 746 LEU A O 1
ATOM 5519 N N . THR A 1 747 ? -62.032 -16.982 59.068 1.00 96.94 747 THR A N 1
ATOM 5520 C CA . THR A 1 747 ? -60.701 -17.289 58.528 1.00 96.94 747 THR A CA 1
ATOM 5521 C C . THR A 1 747 ? -60.319 -18.737 58.804 1.00 96.94 747 THR A C 1
ATOM 5523 O O . THR A 1 747 ? -60.732 -19.300 59.825 1.00 96.94 747 THR A O 1
ATOM 5526 N N . ASP A 1 748 ? -59.445 -19.307 57.988 1.00 96.38 748 ASP A N 1
ATOM 5527 C CA . ASP A 1 748 ? -58.988 -20.690 58.115 1.00 96.38 748 ASP A CA 1
ATOM 5528 C C . ASP A 1 748 ? -58.435 -20.974 59.524 1.00 96.38 748 ASP A C 1
ATOM 5530 O O . ASP A 1 748 ? -58.804 -21.952 60.197 1.00 96.38 748 ASP A O 1
ATOM 5534 N N . LYS A 1 749 ? -57.644 -20.043 60.071 1.00 95.94 749 LYS A N 1
ATOM 5535 C CA . LYS A 1 749 ? -57.183 -20.068 61.464 1.00 95.94 749 LYS A CA 1
ATOM 5536 C C . LYS A 1 749 ? -58.327 -20.077 62.467 1.00 95.94 749 LYS A C 1
ATOM 5538 O O . LYS A 1 749 ? -58.263 -20.802 63.470 1.00 95.94 749 LYS A O 1
ATOM 5543 N N . GLN A 1 750 ? -59.352 -19.249 62.276 1.00 95.06 750 GLN A N 1
ATOM 5544 C CA . GLN A 1 750 ? -60.492 -19.162 63.192 1.00 95.06 750 GLN A CA 1
ATOM 5545 C C . GLN A 1 750 ? -61.259 -20.475 63.253 1.00 95.06 750 GLN A C 1
ATOM 5547 O O . GLN A 1 750 ? -61.673 -20.878 64.342 1.00 95.06 750 GLN A O 1
ATOM 5552 N N . GLU A 1 751 ? -61.378 -21.168 62.133 1.00 94.56 751 GLU A N 1
ATOM 5553 C CA . GLU A 1 751 ? -62.048 -22.457 62.035 1.00 94.56 751 GLU A CA 1
ATOM 5554 C C . GLU A 1 751 ? -61.206 -23.584 62.626 1.00 94.56 751 GLU A C 1
ATOM 5556 O O . GLU A 1 751 ? -61.675 -24.337 63.487 1.00 94.56 751 GLU A O 1
ATOM 5561 N N . ILE A 1 752 ? -59.919 -23.639 62.271 1.00 94.44 752 ILE A N 1
ATOM 5562 C CA . ILE A 1 752 ? -58.957 -24.620 62.789 1.00 94.44 752 ILE A CA 1
ATOM 5563 C C . ILE A 1 752 ? -58.800 -24.505 64.307 1.00 94.44 752 ILE A C 1
ATOM 5565 O O . ILE A 1 752 ? -58.603 -25.517 64.995 1.00 94.44 752 ILE A O 1
ATOM 5569 N N . THR A 1 753 ? -58.875 -23.298 64.864 1.00 92.12 753 THR A N 1
ATOM 5570 C CA . THR A 1 753 ? -58.732 -23.057 66.309 1.00 92.12 753 THR A CA 1
ATOM 5571 C C . THR A 1 753 ? -60.068 -23.015 67.051 1.00 92.12 753 THR A C 1
ATOM 5573 O O . THR A 1 753 ? -60.102 -23.299 68.249 1.00 92.12 753 THR A O 1
ATOM 5576 N N . GLY A 1 754 ? -61.168 -22.700 66.364 1.00 90.19 754 GLY A N 1
ATOM 5577 C CA . GLY A 1 754 ? -62.466 -22.383 66.962 1.00 90.19 754 GLY A CA 1
ATOM 5578 C C . GLY A 1 754 ? -62.483 -21.040 67.706 1.00 90.19 754 GLY A C 1
ATOM 5579 O O . GLY A 1 754 ? -63.358 -20.819 68.548 1.00 90.19 754 GLY A O 1
ATOM 5580 N N . SER A 1 755 ? -61.504 -20.160 67.460 1.00 89.88 755 SER A N 1
ATOM 5581 C CA . SER A 1 755 ? -61.283 -18.926 68.234 1.00 89.88 755 SER A CA 1
ATOM 5582 C C . SER A 1 755 ? -62.377 -17.870 68.048 1.00 89.88 755 SER A C 1
ATOM 5584 O O . SER A 1 755 ? -62.625 -17.082 68.963 1.00 89.88 755 SER A O 1
ATOM 5586 N N . ALA A 1 756 ? -63.091 -17.883 66.918 1.00 87.12 756 ALA A N 1
ATOM 5587 C CA . ALA A 1 756 ? -64.219 -16.985 66.673 1.00 87.12 756 ALA A CA 1
ATOM 5588 C C . ALA A 1 756 ? -65.489 -17.365 67.468 1.00 87.12 756 ALA A C 1
ATOM 5590 O O . ALA A 1 756 ? -66.370 -16.526 67.675 1.00 87.12 756 ALA A O 1
ATOM 5591 N N . ASN A 1 757 ? -65.594 -18.602 67.972 1.00 84.12 757 ASN A N 1
ATOM 5592 C CA . ASN A 1 757 ? -66.783 -19.072 68.681 1.00 84.12 757 ASN A CA 1
ATOM 5593 C C . ASN A 1 757 ? -66.800 -18.608 70.150 1.00 84.12 757 ASN A C 1
ATOM 5595 O O . ASN A 1 757 ? -66.187 -19.222 71.025 1.00 84.12 757 ASN A O 1
ATOM 5599 N N . LYS A 1 758 ? -67.560 -17.542 70.433 1.00 77.69 758 LYS A N 1
ATOM 5600 C CA . LYS A 1 758 ? -67.687 -16.928 71.773 1.00 77.69 758 LYS A CA 1
ATOM 5601 C C . LYS A 1 758 ? -68.819 -17.506 72.642 1.00 77.69 758 LYS A C 1
ATOM 5603 O O . LYS A 1 758 ? -69.115 -16.966 73.707 1.00 77.69 758 LYS A O 1
ATOM 5608 N N . THR A 1 759 ? -69.505 -18.564 72.201 1.00 69.19 759 THR A N 1
ATOM 5609 C CA . THR A 1 759 ? -70.649 -19.138 72.938 1.00 69.19 759 THR A CA 1
ATOM 5610 C C . THR A 1 759 ? -70.202 -20.019 74.118 1.00 69.19 759 THR A C 1
ATOM 5612 O O . THR A 1 759 ? -69.024 -20.326 74.269 1.00 69.19 759 THR A O 1
ATOM 5615 N N . LYS A 1 760 ? -71.140 -20.514 74.950 1.00 57.41 760 LYS A N 1
ATOM 5616 C CA . LYS A 1 760 ? -70.855 -21.484 76.043 1.00 57.41 760 LYS A CA 1
ATOM 5617 C C . LYS A 1 760 ? -70.214 -22.808 75.569 1.00 57.41 760 LYS A C 1
ATOM 5619 O O . LYS A 1 760 ? -69.888 -23.652 76.398 1.00 57.41 760 LYS A O 1
ATOM 5624 N N . LYS A 1 761 ? -70.051 -22.996 74.255 1.00 61.09 761 LYS A N 1
ATOM 5625 C CA . LYS A 1 761 ? -69.284 -24.062 73.600 1.00 61.09 761 LYS A CA 1
ATOM 5626 C C . LYS A 1 761 ? -67.997 -23.505 72.958 1.00 61.09 761 LYS A C 1
ATOM 5628 O O . LYS A 1 761 ? -67.687 -23.857 71.821 1.00 61.09 761 LYS A O 1
ATOM 5633 N N . ALA A 1 762 ? -67.300 -22.600 73.647 1.00 59.00 762 ALA A N 1
ATOM 5634 C CA . ALA A 1 762 ? -66.066 -21.989 73.161 1.00 59.00 762 ALA A CA 1
ATOM 5635 C C . ALA A 1 762 ? -65.101 -23.066 72.631 1.00 59.00 762 ALA A C 1
ATOM 5637 O O . ALA A 1 762 ? -64.961 -24.114 73.262 1.00 59.00 762 ALA A O 1
ATOM 5638 N N . GLN A 1 763 ? -64.456 -22.801 71.486 1.00 68.12 763 GLN A N 1
ATOM 5639 C CA . GLN A 1 763 ? -63.510 -23.690 70.780 1.00 68.12 763 GLN A CA 1
ATOM 5640 C C . GLN A 1 763 ? -64.103 -24.802 69.888 1.00 68.12 763 GLN A C 1
ATOM 5642 O O . GLN A 1 763 ? -63.363 -25.688 69.452 1.00 68.12 763 GLN A O 1
ATOM 5647 N N . ARG A 1 764 ? -65.407 -24.793 69.569 1.00 86.81 764 ARG A N 1
ATOM 5648 C CA . ARG A 1 764 ? -65.915 -25.642 68.470 1.00 86.81 764 ARG A CA 1
ATOM 5649 C C . ARG A 1 764 ? -65.317 -25.175 67.142 1.00 86.81 764 ARG A C 1
ATOM 5651 O O . ARG A 1 764 ? -65.451 -24.006 66.797 1.00 86.81 764 ARG A O 1
ATOM 5658 N N . LYS A 1 765 ? -64.669 -26.109 66.448 1.00 93.19 765 LYS A N 1
ATOM 5659 C CA . LYS A 1 765 ? -64.001 -25.922 65.153 1.00 93.19 765 LYS A CA 1
ATOM 5660 C C . LYS A 1 765 ? -64.965 -26.222 64.004 1.00 93.19 765 LYS A C 1
ATOM 5662 O O . LYS A 1 765 ? -65.859 -27.054 64.188 1.00 93.19 765 LYS A O 1
ATOM 5667 N N . SER A 1 766 ? -64.743 -25.618 62.849 1.00 93.31 766 SER A N 1
ATOM 5668 C CA . SER A 1 766 ? -65.409 -25.929 61.576 1.00 93.31 766 SER A CA 1
ATOM 5669 C C . SER A 1 766 ? -64.391 -26.450 60.553 1.00 93.31 766 SER A C 1
ATOM 5671 O O . SER A 1 766 ? -63.212 -26.632 60.881 1.00 93.31 766 SER A O 1
ATOM 5673 N N . ASP A 1 767 ? -64.869 -26.891 59.392 1.00 94.25 767 ASP A N 1
ATOM 5674 C CA . ASP A 1 767 ? -64.066 -27.427 58.296 1.00 94.25 767 ASP A CA 1
ATOM 5675 C C . ASP A 1 767 ? -63.743 -26.283 57.329 1.00 94.25 767 ASP A C 1
ATOM 5677 O O . ASP A 1 767 ? -64.613 -25.979 56.524 1.00 94.25 767 ASP A O 1
ATOM 5681 N N . PRO A 1 768 ? -62.500 -25.760 57.303 1.00 95.38 768 PRO A N 1
ATOM 5682 C CA . PRO A 1 768 ? -62.134 -24.564 56.527 1.00 95.38 768 PRO A CA 1
ATOM 5683 C C . PRO A 1 768 ? -62.147 -24.744 55.006 1.00 95.38 768 PRO A C 1
ATOM 5685 O O . PRO A 1 768 ? -61.617 -23.970 54.223 1.00 95.38 768 PRO A O 1
ATOM 5688 N N . THR A 1 769 ? -62.675 -25.868 54.539 1.00 93.94 769 THR A N 1
ATOM 5689 C CA . THR A 1 769 ? -62.794 -26.181 53.117 1.00 93.94 769 THR A CA 1
ATOM 5690 C C . THR A 1 769 ? -64.248 -26.406 52.728 1.00 93.94 769 THR A C 1
ATOM 5692 O O . THR A 1 769 ? -64.540 -26.919 51.639 1.00 93.94 769 THR A O 1
ATOM 5695 N N . ARG A 1 770 ? -65.184 -26.103 53.625 1.00 91.81 770 ARG A N 1
ATOM 5696 C CA . ARG A 1 770 ? -66.610 -26.346 53.478 1.00 91.81 770 ARG A CA 1
ATOM 5697 C C . ARG A 1 770 ? -67.400 -25.265 54.195 1.00 91.81 770 ARG A C 1
ATOM 5699 O O . ARG A 1 770 ? -67.696 -25.409 55.371 1.00 91.81 770 ARG A O 1
ATOM 5706 N N . ALA A 1 771 ? -67.969 -24.373 53.391 1.00 91.56 771 ALA A N 1
ATOM 5707 C CA . ALA A 1 771 ? -68.755 -23.243 53.869 1.00 91.56 771 ALA A CA 1
ATOM 5708 C C . ALA A 1 771 ? -70.046 -23.587 54.645 1.00 91.56 771 ALA A C 1
ATOM 5710 O O . ALA A 1 771 ? -70.855 -22.704 54.883 1.00 91.56 771 ALA A O 1
ATOM 5711 N N . ASP A 1 772 ? -70.325 -24.861 54.913 1.00 89.81 772 ASP A N 1
ATOM 5712 C CA . ASP A 1 772 ? -71.414 -25.383 55.745 1.00 89.81 772 ASP A CA 1
ATOM 5713 C C . ASP A 1 772 ? -70.923 -26.744 56.263 1.00 89.81 772 ASP A C 1
ATOM 5715 O O . ASP A 1 772 ? -71.032 -27.772 55.572 1.00 89.81 772 ASP A O 1
ATOM 5719 N N . THR A 1 773 ? -70.300 -26.752 57.442 1.00 91.38 773 THR A N 1
ATOM 5720 C CA . THR A 1 773 ? -69.644 -27.937 58.003 1.00 91.38 773 THR A CA 1
ATOM 5721 C C . THR A 1 773 ? -70.656 -29.034 58.337 1.00 91.38 773 THR A C 1
ATOM 5723 O O . THR A 1 773 ? -70.421 -30.217 58.066 1.00 91.38 773 THR A O 1
ATOM 5726 N N . ASP A 1 774 ? -71.815 -28.695 58.895 1.00 87.50 774 ASP A N 1
ATOM 5727 C CA . ASP A 1 774 ? -72.805 -29.676 59.353 1.00 87.50 774 ASP A CA 1
ATOM 5728 C C . ASP A 1 774 ? -73.895 -30.031 58.315 1.00 87.50 774 ASP A C 1
ATOM 5730 O O . ASP A 1 774 ? -74.726 -30.931 58.534 1.00 87.50 774 ASP A O 1
ATOM 5734 N N . TRP A 1 775 ? -73.859 -29.395 57.145 1.00 84.44 775 TRP A N 1
ATOM 5735 C CA . TRP A 1 775 ? -74.849 -29.512 56.071 1.00 84.44 775 TRP A CA 1
ATOM 5736 C C . TRP A 1 775 ? -76.266 -29.109 56.504 1.00 84.44 775 TRP A C 1
ATOM 5738 O O . TRP A 1 775 ? -77.266 -29.658 56.011 1.00 84.44 775 TRP A O 1
ATOM 5748 N N . GLY A 1 776 ? -76.369 -28.204 57.471 1.00 80.44 776 GLY A N 1
ATOM 5749 C CA . GLY A 1 776 ? -77.590 -27.659 58.050 1.00 80.44 776 GLY A CA 1
ATOM 5750 C C . GLY A 1 776 ? -78.246 -26.585 57.185 1.00 80.44 776 GLY A C 1
ATOM 5751 O O . GLY A 1 776 ? -79.433 -26.293 57.379 1.00 80.44 776 GLY A O 1
ATOM 5752 N N . GLY A 1 777 ? -77.527 -26.063 56.187 1.00 80.19 777 GLY A N 1
ATOM 5753 C CA . GLY A 1 777 ? -77.974 -25.025 55.260 1.00 80.19 777 GLY A CA 1
ATOM 5754 C C . GLY A 1 777 ? -77.673 -23.597 55.720 1.00 80.19 777 GLY A C 1
ATOM 5755 O O . GLY A 1 777 ? -78.156 -22.657 55.086 1.00 80.19 777 GLY A O 1
ATOM 5756 N N . ALA A 1 778 ? -76.926 -23.429 56.811 1.00 84.38 778 ALA A N 1
ATOM 5757 C CA . ALA A 1 778 ? -76.326 -22.166 57.227 1.00 84.38 778 ALA A CA 1
ATOM 5758 C C . ALA A 1 778 ? -74.804 -22.273 57.067 1.00 84.38 778 ALA A C 1
ATOM 5760 O O . ALA A 1 778 ? -74.277 -23.375 57.062 1.00 84.38 778 ALA A O 1
ATOM 5761 N N . ARG A 1 779 ? -74.131 -21.135 56.889 1.00 89.25 779 ARG A N 1
ATOM 5762 C CA . ARG A 1 779 ? -72.668 -21.099 56.806 1.00 89.25 779 ARG A CA 1
ATOM 5763 C C . ARG A 1 779 ? -72.047 -20.999 58.180 1.00 89.25 779 ARG A C 1
ATOM 5765 O O . ARG A 1 779 ? -72.624 -20.285 59.004 1.00 89.25 779 ARG A O 1
ATOM 5772 N N . ASP A 1 780 ? -70.884 -21.591 58.399 1.00 89.69 780 ASP A N 1
ATOM 5773 C CA . ASP A 1 780 ? -70.256 -21.642 59.718 1.00 89.69 780 ASP A CA 1
ATOM 5774 C C . ASP A 1 780 ? -69.980 -20.226 60.242 1.00 89.69 780 ASP A C 1
ATOM 5776 O O . ASP A 1 780 ? -70.315 -19.914 61.389 1.00 89.69 780 ASP A O 1
ATOM 5780 N N . GLY A 1 781 ? -69.535 -19.299 59.389 1.00 89.75 781 GLY A N 1
ATOM 5781 C CA . GLY A 1 781 ? -69.411 -17.879 59.745 1.00 89.75 781 GLY A CA 1
ATOM 5782 C C . GLY A 1 781 ? -70.717 -17.192 60.142 1.00 89.75 781 GLY A C 1
ATOM 5783 O O . GLY A 1 781 ? -70.761 -16.429 61.116 1.00 89.75 781 GLY A O 1
ATOM 5784 N N . ALA A 1 782 ? -71.826 -17.493 59.463 1.00 89.25 782 ALA A N 1
ATOM 5785 C CA . ALA A 1 782 ? -73.141 -16.993 59.866 1.00 89.25 782 ALA A CA 1
ATOM 5786 C C . ALA A 1 782 ? -73.580 -17.616 61.199 1.00 89.25 782 ALA A C 1
ATOM 5788 O O . ALA A 1 782 ? -74.113 -16.925 62.069 1.00 89.25 782 ALA A O 1
ATOM 5789 N N . GLU A 1 783 ? -73.326 -18.905 61.385 1.00 88.06 783 GLU A N 1
ATOM 5790 C CA . GLU A 1 783 ? -73.634 -19.623 62.613 1.00 88.06 783 GLU A CA 1
ATOM 5791 C C . GLU A 1 783 ? -72.876 -19.060 63.810 1.00 88.06 783 GLU A C 1
ATOM 5793 O O . GLU A 1 783 ? -73.490 -18.720 64.824 1.00 88.06 783 GLU A O 1
ATOM 5798 N N . VAL A 1 784 ? -71.570 -18.842 63.673 1.00 89.00 784 VAL A N 1
ATOM 5799 C CA . VAL A 1 784 ? -70.739 -18.211 64.703 1.00 89.00 784 VAL A CA 1
ATOM 5800 C C . VAL A 1 784 ? -71.222 -16.789 64.999 1.00 89.00 784 VAL A C 1
ATOM 5802 O O . VAL A 1 784 ? -71.372 -16.431 66.172 1.00 89.00 784 VAL A O 1
ATOM 5805 N N . ARG A 1 785 ? -71.556 -15.995 63.971 1.00 86.75 785 ARG A N 1
ATOM 5806 C CA . ARG A 1 785 ? -72.087 -14.628 64.131 1.00 86.75 785 ARG A CA 1
ATOM 5807 C C . ARG A 1 785 ? -73.415 -14.589 64.892 1.00 86.75 785 ARG A C 1
ATOM 5809 O O . ARG A 1 785 ? -73.628 -13.675 65.689 1.00 86.75 785 ARG A O 1
ATOM 5816 N N . TYR A 1 786 ? -74.307 -15.551 64.656 1.00 84.94 786 TYR A N 1
ATOM 5817 C CA . TYR A 1 786 ? -75.624 -15.629 65.305 1.00 84.94 786 TYR A CA 1
ATOM 5818 C C . TYR A 1 786 ? -75.652 -16.536 66.551 1.00 84.94 786 TYR A C 1
ATOM 5820 O O . TYR A 1 786 ? -76.698 -16.667 67.194 1.00 84.94 786 TYR A O 1
ATOM 5828 N N . GLY A 1 787 ? -74.514 -17.120 66.938 1.00 81.44 787 GLY A N 1
ATOM 5829 C CA . GLY A 1 787 ? -74.346 -17.914 68.155 1.00 81.44 787 GLY A CA 1
ATOM 5830 C C . GLY A 1 787 ? -74.865 -19.357 68.082 1.00 81.44 787 GLY A C 1
ATOM 5831 O O . GLY A 1 787 ? -75.211 -19.918 69.129 1.00 81.44 787 GLY A O 1
ATOM 5832 N N . SER A 1 788 ? -74.951 -19.957 66.888 1.00 82.12 788 SER A N 1
ATOM 5833 C CA . SER A 1 788 ? -75.165 -21.401 66.695 1.00 82.12 788 SER A CA 1
ATOM 5834 C C . SER A 1 788 ? -73.843 -22.182 66.589 1.00 82.12 788 SER A C 1
ATOM 5836 O O . SER A 1 788 ? -72.761 -21.618 66.743 1.00 82.12 788 SER A O 1
ATOM 5838 N N . ASP A 1 789 ? -73.934 -23.514 66.507 1.00 86.75 789 ASP A N 1
ATOM 5839 C CA . ASP A 1 789 ? -72.783 -24.427 66.571 1.00 86.75 789 ASP A CA 1
ATOM 5840 C C . ASP A 1 789 ? -72.510 -24.995 65.172 1.00 86.75 789 ASP A C 1
ATOM 5842 O O . ASP A 1 789 ? -73.269 -25.876 64.769 1.00 86.75 789 ASP A O 1
ATOM 5846 N N . PRO A 1 790 ? -71.434 -24.562 64.488 1.00 89.19 790 PRO A N 1
ATOM 5847 C CA . PRO A 1 790 ? -71.158 -24.956 63.102 1.00 89.19 790 PRO A CA 1
ATOM 5848 C C . PRO A 1 790 ? -70.859 -26.451 62.926 1.00 89.19 790 PRO A C 1
ATOM 5850 O O . PRO A 1 790 ? -70.876 -27.006 61.834 1.00 89.19 790 PRO A O 1
ATOM 5853 N N . ALA A 1 791 ? -70.595 -27.167 64.022 1.00 88.50 791 ALA A N 1
ATOM 5854 C CA . ALA A 1 791 ? -70.355 -28.603 63.992 1.00 88.50 791 ALA A CA 1
ATOM 5855 C C . ALA A 1 791 ? -71.610 -29.436 64.319 1.00 88.50 791 ALA A C 1
ATOM 5857 O O . ALA A 1 791 ? -71.494 -30.656 64.521 1.00 88.50 791 ALA A O 1
ATOM 5858 N N . TYR A 1 792 ? -72.796 -28.830 64.464 1.00 86.19 792 TYR A N 1
ATOM 5859 C CA . TYR A 1 792 ? -73.966 -29.543 64.975 1.00 86.19 792 TYR A CA 1
ATOM 5860 C C . TYR A 1 792 ? -75.321 -29.063 64.435 1.00 86.19 792 TYR A C 1
ATOM 5862 O O . TYR A 1 792 ? -75.923 -28.119 64.958 1.00 86.19 792 TYR A O 1
ATOM 5870 N N . ALA A 1 793 ? -75.920 -29.896 63.573 1.00 72.94 793 ALA A N 1
ATOM 5871 C CA . ALA A 1 793 ? -77.236 -29.637 62.993 1.00 72.94 793 ALA A CA 1
ATOM 5872 C C . ALA A 1 793 ? -78.369 -29.872 64.020 1.00 72.94 793 ALA A C 1
ATOM 5874 O O . ALA A 1 793 ? -78.978 -30.947 64.089 1.00 72.94 793 ALA A O 1
ATOM 5875 N N . GLY A 1 794 ? -78.643 -28.876 64.870 1.00 60.03 794 GLY A N 1
ATOM 5876 C CA . GLY A 1 794 ? -79.680 -28.881 65.913 1.00 60.03 794 GLY A CA 1
ATOM 5877 C C . GLY A 1 794 ? -80.955 -28.114 65.527 1.00 60.03 794 GLY A C 1
ATOM 5878 O O . GLY A 1 794 ? -80.923 -27.183 64.733 1.00 60.03 794 GLY A O 1
ATOM 5879 N N . LYS A 1 795 ? -82.119 -28.494 66.087 1.00 46.00 795 LYS A N 1
ATOM 5880 C CA . LYS A 1 795 ? -83.434 -27.890 65.765 1.00 46.00 795 LYS A CA 1
ATOM 5881 C C . LYS A 1 795 ? -83.409 -26.351 65.893 1.00 46.00 795 LYS A C 1
ATOM 5883 O O . LYS A 1 795 ? -83.205 -25.841 66.992 1.00 46.00 795 LYS A O 1
ATOM 5888 N N . ARG A 1 796 ? -83.692 -25.646 64.783 1.00 42.53 796 ARG A N 1
ATOM 5889 C CA . ARG A 1 796 ? -83.925 -24.188 64.693 1.00 42.53 796 ARG A CA 1
ATOM 5890 C C . ARG A 1 796 ? -84.654 -23.642 65.931 1.00 42.53 796 ARG A C 1
ATOM 5892 O O . ARG A 1 796 ? -85.767 -24.083 66.221 1.00 42.53 796 ARG A O 1
ATOM 5899 N N . LYS A 1 797 ? -84.090 -22.628 66.600 1.00 37.75 797 LYS A N 1
ATOM 5900 C CA . LYS A 1 797 ? -84.885 -21.729 67.454 1.00 37.75 797 LYS A CA 1
ATOM 5901 C C . LYS A 1 797 ? -85.692 -20.785 66.541 1.00 37.75 797 LYS A C 1
ATOM 5903 O O . LYS A 1 797 ? -85.096 -20.169 65.659 1.00 37.75 797 LYS A O 1
ATOM 5908 N N . PRO A 1 798 ? -87.022 -20.671 66.699 1.00 33.53 798 PRO A N 1
ATOM 5909 C CA . PRO A 1 798 ? -87.836 -19.754 65.905 1.00 33.53 798 PRO A CA 1
ATOM 5910 C C . PRO A 1 798 ? -87.530 -18.309 66.323 1.00 33.53 798 PRO A C 1
ATOM 5912 O O . PRO A 1 798 ? -87.731 -17.961 67.484 1.00 33.53 798 PRO A O 1
ATOM 5915 N N . GLY A 1 799 ? -87.028 -17.471 65.407 1.00 40.06 799 GLY A N 1
ATOM 5916 C CA . GLY A 1 799 ? -86.899 -16.033 65.684 1.00 40.06 799 GLY A CA 1
ATOM 5917 C C . GLY A 1 799 ? -85.952 -15.200 64.813 1.00 40.06 799 GLY A C 1
ATOM 5918 O O . GLY A 1 799 ? -86.163 -13.995 64.726 1.00 40.06 799 GLY A O 1
ATOM 5919 N N . ALA A 1 800 ? -84.954 -15.770 64.134 1.00 34.06 800 ALA A N 1
ATOM 5920 C CA . ALA A 1 800 ? -84.056 -14.966 63.294 1.00 34.06 800 ALA A CA 1
ATOM 5921 C C . ALA A 1 800 ? -84.609 -14.850 61.863 1.00 34.06 800 ALA A C 1
ATOM 5923 O O . ALA A 1 800 ? -84.643 -15.826 61.113 1.00 34.06 800 ALA A O 1
ATOM 5924 N N . ARG A 1 801 ? -85.114 -13.658 61.523 1.00 34.56 801 ARG A N 1
ATOM 5925 C CA . ARG A 1 801 ? -85.651 -13.305 60.204 1.00 34.56 801 ARG A CA 1
ATOM 5926 C C . ARG A 1 801 ? -84.584 -13.414 59.113 1.00 34.56 801 ARG A C 1
ATOM 5928 O O . ARG A 1 801 ? -83.436 -13.038 59.306 1.00 34.56 801 ARG A O 1
ATOM 5935 N N . THR A 1 802 ? -85.042 -13.844 57.944 1.00 37.53 802 THR A N 1
ATOM 5936 C CA . THR A 1 802 ? -84.415 -13.630 56.642 1.00 37.53 802 THR A CA 1
ATOM 5937 C C . THR A 1 802 ? -84.235 -12.130 56.391 1.00 37.53 802 THR A C 1
ATOM 5939 O O . THR A 1 802 ? -85.229 -11.418 56.243 1.00 37.53 802 THR A O 1
ATOM 5942 N N . SER A 1 803 ? -82.997 -11.653 56.304 1.00 31.22 803 SER A N 1
ATOM 5943 C CA . SER A 1 803 ? -82.680 -10.461 55.516 1.00 31.22 803 SER A CA 1
ATOM 5944 C C . SER A 1 803 ? -81.873 -10.910 54.308 1.00 31.22 803 SER A C 1
ATOM 5946 O O . SER A 1 803 ? -80.735 -11.357 54.436 1.00 31.22 803 SER A O 1
ATOM 5948 N N . SER A 1 804 ? -82.513 -10.825 53.148 1.00 37.50 804 SER A N 1
ATOM 5949 C CA . SER A 1 804 ? -81.865 -10.728 51.849 1.00 37.50 804 SER A CA 1
ATOM 5950 C C . SER A 1 804 ? -80.753 -9.681 51.896 1.00 37.50 804 SER A C 1
ATOM 5952 O O . SER A 1 804 ? -81.020 -8.538 52.265 1.00 37.50 804 SER A O 1
ATOM 5954 N N . VAL A 1 805 ? -79.549 -10.051 51.477 1.00 27.52 805 VAL A N 1
ATOM 5955 C CA . VAL A 1 805 ? -78.578 -9.092 50.950 1.00 27.52 805 VAL A CA 1
ATOM 5956 C C . VAL A 1 805 ? -78.216 -9.601 49.564 1.00 27.52 805 VAL A C 1
ATOM 5958 O O . VAL A 1 805 ? -77.611 -10.662 49.423 1.00 27.52 805 VAL A O 1
ATOM 5961 N N . ALA A 1 806 ? -78.745 -8.893 48.570 1.00 32.88 806 ALA A N 1
ATOM 5962 C CA . ALA A 1 806 ? -78.146 -8.784 47.257 1.00 32.88 806 ALA A CA 1
ATOM 5963 C C . ALA A 1 806 ? -76.986 -7.790 47.388 1.00 32.88 806 ALA A C 1
ATOM 5965 O O . ALA A 1 806 ? -77.192 -6.724 47.969 1.00 32.88 806 ALA A O 1
ATOM 5966 N N . ASP A 1 807 ? -75.795 -8.209 46.975 1.00 30.12 807 ASP A N 1
ATOM 5967 C CA . ASP A 1 807 ? -74.917 -7.540 46.004 1.00 30.12 807 ASP A CA 1
ATOM 5968 C C . ASP A 1 807 ? -73.785 -8.509 45.630 1.00 30.12 807 ASP A C 1
ATOM 5970 O O . ASP A 1 807 ? -73.209 -9.130 46.558 1.00 30.12 807 ASP A O 1
#

Foldseek 3Di:
DDDDDDDDDDDDDDDDPPPDPPDPPDPAAAAEDEFEDLEQFAAPDQLPLDQQGPVRGRHPRNLLSSQANDDDDPSHQGHEYYYPPPDADENEDELDDDFAAPPDDDDPDQDDQQPPQPGANGERNHPHAYEYEHQLGYEYEYPAQHSHEHYEYAEENYEYENYAEQFAARESYEYQEEQYEYENYEHEDPDDQRAQEHYEYFANAENYEAYLYEYYQHAHEDYEYDFLHEHYNYEHENYEHEQHHEAEHYEYDYTDDLVRAAEYENHEYYHYEAYYAPHQENYEDEARHEYEQHEYEPYEYDDEHNEHYEAEAHYEYANAEYYHYEYEQYEAPADYDYAYEYHQYYQEQYEYEQYAYQPEAAPHYAYELHEAENYEAEQHAYQEAENHEAEDDPPSDQANAEYEHYEAENDDPPPNSNPRDHQAHEEYDYDPPHPAAASNYEYYQYEHEQHDPDADFARAEHAAAPHAYYNYWFAQNHFWHDDPDPDLQDQTTNYHYPDVRDPGQAFKAWEDWAADDQKIKTWMATDPDPDAHFDFDKKKFKWWDQEPGGIDTQGIDGGDDHGDMDMGGHPDRDGWMWIWIQGGPSRYIRTDDIYDDDQPQQCPLPDGPVVCVVLVADSNDQQRCPLPHGCNCQPCALPLGRNGARSNDQQRQPLPHGQSDLSVWDAFQFWFAAPVRDPVDTDGLTTHHARSNDQQRQPLPHGLVCQSVFAAFQAWAAADPVVGDIDGLGTHHAHSNHQQRRHLQHGPVCQSQVCLQPAVPRRQHANSRYQQRRNLPHGCNVCSVVRHHSRYNDDDDPDDDDDDDDD